Protein AF-A0A1F9LKB3-F1 (afdb_monomer_lite)

Radius of gyration: 63.64 Å; chains: 1; bounding box: 115×63×191 Å

Secondary structure (DSSP, 8-state):
---------------------------------------------------------------PPPEEEEEESSEEETT---EEEEEEES--TT-EEEETTEEPEEEEE-TTSSEEEEEPPPPPTT-SEEEEEEE-TTS-EEEEEEEEEE----SSS----EEETTT--EEEEE---SS--SEEEETTEEEPPBSSSEEEEEPPTT--SEEEEEEEE-TTS-EEEEEEEEEEEPPPPEEEEEE-SEEETT--SEEEEEEES--TT-EEEETTEEE--SEE-TTSSEEEEE-----SEEEEEEEE-TTS-EEEEEEEEEEETTTTS-EEEEEESSEEETTS--EEEEEEES---EEEEEETTEEES-EEEETTTEEEEEPPTTPPSEEE-EEEEETTS-EEE-SSPEEEEPP--EEEEEE-SEEETT---EEEEEEEEESTT-EEEETTEEE--EEEEETEEEEEEE-----SEEEEEEEE-TT----S--EEEEEE-SSSEEEEEEEEEE-SEEEEEEEEE-TTEEEEEEEEEEE-TTS-EE-EEEEEEE-TTS-EEEE-S-TTT--TTTTS--S-EEEES--TT--GGG--S---SEEEEEEEEE-SS--EEEEEEEEEEETTTTT--EEEEEEEEESTT--GGGHHHHHHHHHHHHHHHGGGT-EEEE-S--EEE-STTHHHHSEEEEEBTTB--HHHHHHHGGGTTS-TTEEEEEEESEEEETT----SS-EE--SS--SSTTSTTSEEEEE-TTS-GGG--HHHHHHHHHHHHHHHHHHTT---SB-SB--SSGGGGSSB-S-TTSPPP---TTS-SB--GGG-TTTTBTT-TTTT--B--HHHHHHHHHSTT--

Foldseek 3Di:
DDDDDDDDDDDDDDDDDDDDDDDDDDDDDDDDDDDDDDDDDDDYDDDDDDYYDDDYDDDDDDDDAWDFDDWVPLEEALQWQDWIKTFTALADQPKWKDFAPRTWAWDDADPRRGITITGTHHHDQPCQWTWIKIAHPNRHIDIDGIRGHDWDWDPPQDDDAEEEPDPDQKDKDFTDTSYAFCWKQWAPDTWHFDDPGITITGHDPPDDFAKTFIWGAHPVRDIGRPVDIYGYHYDFWAFDDWPPLEEELAWFDKIKTFTASQDQQKWKAWAPDIHGFPDDDPRNGMTMDGTHRDDFDKTWIFIAGNVRHTRDTDGIRGYDHCQQPWAFPDWPPLEEEAQDQDKIKTQIDNDAAFPWKDWAPDTADDWDQDPPRIIIGTDHNPDDAAWTWIWTQGPVRDIYIHPGTRGYHYFFWDFDDWPPLEEELQWFDKIKTFTFQDDLQKFKDFAPRTFNQWDDPDHRTIIITTTHNHPFDKTWIFIGTHPDDGDDDTDIHGYDHDQKGKTKDWPFKDFFDKDKDKDFDAPFFFKKKKAKWWAAPVRDTFDKDWAWKAAPVRDTQHHDPDLCDQALQHLQDFSMDMAGQDQPPFCRNPGPHGHDGTMMMIMMGGHHRGITIIMMMMITHGPVLLVFAEFEAAAEEFELLADPLLQVLVVLLQVLLQVLSVVLPHGYHYQDDYYYHHPPVRNVLLEQAQDDPSDQGPSLLVQQLVQPPGDLLHAYEYEHQYYAYPVRPPQAWAKDARQAADSDGSGSHRHIYTHLNNDYSSPQDPVSSLLNSLRVNQRVLRNLHWAAQADQQQDPDPSSVSGHTSDPVRDYFDDDDPHGSGDDLVRGPRLLDSRHPPRSHRHHDNSSSVSNSSRSSTD

pLDDT: mean 75.48, std 16.57, range [21.36, 95.44]

Sequence (859 aa):
MSTPFLRCPILFVVILSLACSAEPEGEEGSFEDPTGEVSSDRSAASPRTEGEDPAETGDDTPRPAPTITALDPANGPVGGGTLLRIKGTGLSAESVVFLGRARATVQEGSSDGTSLAVVVPPATSGERLVEVRVVGQDQQEVTFASYRYLPLLGPDDLDKVEVVLGLESELSLDLEGELPPDALLLGEYVVEIMGEGQYLLRLPEDLAVGTYPLRLRYSDGFTWETGLSLTVRAPRPVLYEVSPSMVDTSGGRSLVLSGEELTRDLRLRLGSVLLEPDEVDAEGHRWSVLLPELPEGVWPLALLDPDDAILLEHGEVQVIPGLWAFTILSVEPSEVIAGRNSEVVLTVRNPREVATVRLGSMVLGWTEVEAGGLVRLRLGPTVPVGAHKLVLELEDGGTVVAPTLLTVRPARPSLVSVSPTLVSARGGDRLVLVGTELGLDTLVQLGPYPLDQLEVLEDNARLAVLLPEIPAGWYLLTVAGPGQDPLGEGIAVTVASTAGELVAIETGAVQQGYYDLEFEVGPNVTSVGITPLALTDEGAQVRAAILEVEAPDGTMLLQYEDYEREGPLGRTEPQTLILPNELSGSHYYGLERGLAPGSYRLRILLEEDRPAELTTYILRKFDEDLARGRVALATRLVGSFFGGDALDAVADVLARASEVYGQVGISLEPAGDVVVLSEGTYDALSVIDDYEYGKDSPKLRQLLALGEGFDELSIALFFVRGISTADGSLDGIAGLSPIPGSFVAGTSSSGIALQTFGLRFENLGPSQRQSLAEALAHELGHFLGLYHTSELDQPADELAMLVFDPLPDTERCVAPEGGTTIVTPDQCPDFSNLMFPMAGGTTLTIQQGQVLHLNPFVQ

Structure (mmCIF, N/CA/C/O backbone):
data_AF-A0A1F9LKB3-F1
#
_entry.id   AF-A0A1F9LKB3-F1
#
loop_
_atom_site.group_PDB
_atom_site.id
_atom_site.type_symbol
_atom_site.label_atom_id
_atom_site.label_alt_id
_atom_site.label_comp_id
_atom_site.label_asym_id
_atom_site.label_entity_id
_atom_site.label_seq_id
_atom_site.pdbx_PDB_ins_code
_atom_site.Cartn_x
_atom_site.Cartn_y
_atom_site.Cartn_z
_atom_site.occupancy
_atom_site.B_iso_or_equiv
_atom_site.auth_seq_id
_atom_site.auth_comp_id
_atom_site.auth_asym_id
_atom_site.auth_atom_id
_atom_site.pdbx_PDB_model_num
ATOM 1 N N . MET A 1 1 ? -2.578 37.208 20.366 1.00 38.47 1 MET A N 1
ATOM 2 C CA . MET A 1 1 ? -1.636 37.636 21.424 1.00 38.47 1 MET A CA 1
ATOM 3 C C . MET A 1 1 ? -2.405 37.725 22.730 1.00 38.47 1 MET A C 1
ATOM 5 O O . MET A 1 1 ? -3.221 38.627 22.868 1.00 38.47 1 MET A O 1
ATOM 9 N N . SER A 1 2 ? -2.187 36.781 23.644 1.00 28.48 2 SER A N 1
ATOM 10 C CA . SER A 1 2 ? -2.896 36.703 24.927 1.00 28.48 2 SER A CA 1
ATOM 11 C C . SER A 1 2 ? -1.947 36.114 25.968 1.00 28.48 2 SER A C 1
ATOM 13 O O . SER A 1 2 ? -1.307 35.101 25.703 1.00 28.48 2 SER A O 1
ATOM 15 N N . THR A 1 3 ? -1.820 36.765 27.120 1.00 30.20 3 THR A N 1
ATOM 16 C CA . THR A 1 3 ? -0.912 36.396 28.219 1.00 30.20 3 THR A CA 1
ATOM 17 C C . THR A 1 3 ? -1.585 36.747 29.562 1.00 30.20 3 THR A C 1
ATOM 19 O O . THR A 1 3 ? -2.606 37.435 29.564 1.00 30.20 3 THR A O 1
ATOM 22 N N . PRO A 1 4 ? -1.055 36.302 30.713 1.00 46.72 4 PRO A N 1
ATOM 23 C CA . PRO A 1 4 ? -0.891 34.887 31.046 1.00 46.72 4 PRO A CA 1
ATOM 24 C C . PRO A 1 4 ? -1.458 34.568 32.449 1.00 46.72 4 PRO A C 1
ATOM 26 O O . PRO A 1 4 ? -1.687 35.467 33.256 1.00 46.72 4 PRO A O 1
ATOM 29 N N . PHE A 1 5 ? -1.575 33.284 32.801 1.00 25.95 5 PHE A N 1
ATOM 30 C CA . PHE A 1 5 ? -1.737 32.867 34.202 1.00 25.95 5 PHE A CA 1
ATOM 31 C C . PHE A 1 5 ? -0.474 32.167 34.715 1.00 25.95 5 PHE A C 1
ATOM 33 O O . PHE A 1 5 ? -0.336 30.952 34.631 1.00 25.95 5 PHE A O 1
ATOM 40 N N . LEU A 1 6 ? 0.439 32.955 35.292 1.00 25.22 6 LEU A N 1
ATOM 41 C CA . LEU A 1 6 ? 1.436 32.468 36.249 1.00 25.22 6 LEU A CA 1
ATOM 42 C C . LEU A 1 6 ? 0.989 32.864 37.661 1.00 25.22 6 LEU A C 1
ATOM 44 O O . LEU A 1 6 ? 0.596 34.009 37.889 1.00 25.22 6 LEU A O 1
ATOM 48 N N . ARG A 1 7 ? 1.118 31.950 38.627 1.00 26.38 7 ARG A N 1
ATOM 49 C CA . ARG A 1 7 ? 1.171 32.298 40.055 1.00 26.38 7 ARG A CA 1
ATOM 50 C C . ARG A 1 7 ? 2.612 32.162 40.538 1.00 26.38 7 ARG A C 1
ATOM 52 O O . ARG A 1 7 ? 3.214 31.105 40.386 1.00 26.38 7 ARG A O 1
ATOM 59 N N . CYS A 1 8 ? 3.148 33.240 41.104 1.00 23.17 8 CYS A N 1
ATOM 60 C CA . CYS A 1 8 ? 4.481 33.264 41.708 1.00 23.17 8 CYS A CA 1
ATOM 61 C C . CYS A 1 8 ? 4.486 32.687 43.143 1.00 23.17 8 CYS A C 1
ATOM 63 O O . CYS A 1 8 ? 3.417 32.543 43.742 1.00 23.17 8 CYS A O 1
ATOM 65 N N . PRO A 1 9 ? 5.670 32.334 43.686 1.00 40.41 9 PRO A N 1
ATOM 66 C CA . PRO A 1 9 ? 5.792 31.439 44.838 1.00 40.41 9 PRO A CA 1
ATOM 67 C C . PRO A 1 9 ? 6.051 32.162 46.172 1.00 40.41 9 PRO A C 1
ATOM 69 O O . PRO A 1 9 ? 6.272 33.371 46.219 1.00 40.41 9 PRO A O 1
ATOM 72 N N . ILE A 1 10 ? 6.144 31.371 47.246 1.00 28.56 10 ILE A N 1
ATOM 73 C CA . ILE A 1 10 ? 6.939 31.691 48.441 1.00 28.56 10 ILE A CA 1
ATOM 74 C C . ILE A 1 10 ? 8.024 30.609 48.577 1.00 28.56 10 ILE A C 1
ATOM 76 O O . ILE A 1 10 ? 7.798 29.449 48.239 1.00 28.56 10 ILE A O 1
ATOM 80 N N . LEU A 1 11 ? 9.222 31.012 48.997 1.00 25.48 11 LEU A N 1
ATOM 81 C CA . LEU A 1 11 ? 10.472 30.258 48.877 1.00 25.48 11 LEU A CA 1
ATOM 82 C C . LEU A 1 11 ? 11.025 29.908 50.276 1.00 25.48 11 LEU A C 1
ATOM 84 O O . LEU A 1 11 ? 11.065 30.818 51.091 1.00 25.48 11 LEU A O 1
ATOM 88 N N . PHE A 1 12 ? 11.439 28.641 50.488 1.00 25.31 12 PHE A N 1
ATOM 89 C CA . PHE A 1 12 ? 12.525 28.077 51.349 1.00 25.31 12 PHE A CA 1
ATOM 90 C C . PHE A 1 12 ? 12.965 28.767 52.682 1.00 25.31 12 PHE A C 1
ATOM 92 O O . PHE A 1 12 ? 12.760 29.945 52.911 1.00 25.31 12 PHE A O 1
ATOM 99 N N . VAL A 1 13 ? 13.666 28.136 53.638 1.00 26.58 13 VAL A N 1
ATOM 100 C CA . VAL A 1 13 ? 14.318 26.808 53.815 1.00 26.58 13 VAL A CA 1
ATOM 101 C C . VAL A 1 13 ? 13.906 26.299 55.238 1.00 26.58 13 VAL A C 1
ATOM 103 O O . VAL A 1 13 ? 13.381 27.094 56.008 1.00 26.58 13 VAL A O 1
ATOM 106 N N . VAL A 1 14 ? 14.031 25.041 55.697 1.00 25.03 14 VAL A N 1
ATOM 107 C CA . VAL A 1 14 ? 15.252 24.251 56.000 1.00 25.03 14 VAL A CA 1
ATOM 108 C C . VAL A 1 14 ? 14.891 22.745 56.099 1.00 25.03 14 VAL A C 1
ATOM 110 O O . VAL A 1 14 ? 14.252 22.320 57.051 1.00 25.03 14 VAL A O 1
ATOM 113 N N . ILE A 1 15 ? 15.292 21.972 55.082 1.00 28.25 15 ILE A N 1
ATOM 114 C CA . ILE A 1 15 ? 16.189 20.784 55.122 1.00 28.25 15 ILE A CA 1
ATOM 115 C C . ILE A 1 15 ? 15.863 19.567 56.044 1.00 28.25 15 ILE A C 1
ATOM 117 O O . ILE A 1 15 ? 16.130 19.575 57.237 1.00 28.25 15 ILE A O 1
ATOM 121 N N . LEU A 1 16 ? 15.434 18.481 55.374 1.00 26.61 16 LEU A N 1
ATOM 122 C CA . LEU A 1 16 ? 15.830 17.050 55.470 1.00 26.61 16 LEU A CA 1
ATOM 123 C C . LEU A 1 16 ? 15.851 16.258 56.815 1.00 26.61 16 LEU A C 1
ATOM 125 O O . LEU A 1 16 ? 16.817 16.297 57.564 1.00 26.61 16 LEU A O 1
ATOM 129 N N . SER A 1 17 ? 14.840 15.380 56.957 1.00 25.28 17 SER A N 1
ATOM 130 C CA . SER A 1 17 ? 14.905 13.886 56.940 1.00 25.28 17 SER A CA 1
ATOM 131 C C . SER A 1 17 ? 15.798 13.042 57.885 1.00 25.28 17 SER A C 1
ATOM 133 O O . SER A 1 17 ? 16.998 13.266 57.925 1.00 25.28 17 SER A O 1
ATOM 135 N N . LEU A 1 18 ? 15.210 11.931 58.395 1.00 25.92 18 LEU A N 1
ATOM 136 C CA . LEU A 1 18 ? 15.759 10.548 58.583 1.00 25.92 18 LEU A CA 1
ATOM 137 C C . LEU A 1 18 ? 17.135 10.377 59.296 1.00 25.92 18 LEU A C 1
ATOM 139 O O . LEU A 1 18 ? 18.124 10.954 58.873 1.00 25.92 18 LEU A O 1
ATOM 143 N N . ALA A 1 19 ? 17.352 9.500 60.291 1.00 24.84 19 ALA A N 1
ATOM 144 C CA . ALA A 1 19 ? 16.590 8.372 60.861 1.00 24.84 19 ALA A CA 1
ATOM 145 C C . ALA A 1 19 ? 17.222 7.906 62.212 1.00 24.84 19 ALA A C 1
ATOM 147 O O . ALA A 1 19 ? 18.288 8.405 62.559 1.00 24.84 19 ALA A O 1
ATOM 148 N N . CYS A 1 20 ? 16.628 6.901 62.892 1.00 21.36 20 CYS A N 1
ATOM 149 C CA . CYS A 1 20 ? 17.127 6.169 64.093 1.00 21.36 20 CYS A CA 1
ATOM 150 C C . CYS A 1 20 ? 17.381 7.028 65.366 1.00 21.36 20 CYS A C 1
ATOM 152 O O . CYS A 1 20 ? 18.010 8.072 65.314 1.00 21.36 20 CYS A O 1
ATOM 154 N N . SER A 1 21 ? 16.967 6.648 66.582 1.00 25.27 21 SER A N 1
ATOM 155 C CA . SER A 1 21 ? 17.301 5.400 67.290 1.00 25.27 21 SER A CA 1
ATOM 156 C C . SER A 1 21 ? 16.645 5.353 68.693 1.00 25.27 21 SER A C 1
ATOM 158 O O . SER A 1 21 ? 16.395 6.414 69.256 1.00 25.27 21 SER A O 1
ATOM 160 N N . ALA A 1 22 ? 16.559 4.145 69.273 1.00 27.27 22 ALA A N 1
ATOM 161 C CA . ALA A 1 22 ? 16.407 3.801 70.704 1.00 27.27 22 ALA A CA 1
ATOM 162 C C . ALA A 1 22 ? 15.074 4.095 71.436 1.00 27.27 22 ALA A C 1
ATOM 164 O O . ALA A 1 22 ? 14.504 5.181 71.347 1.00 27.27 22 ALA A O 1
ATOM 165 N N . GLU A 1 23 ? 14.630 3.102 72.221 1.00 30.23 23 GLU A N 1
ATOM 166 C CA . GLU A 1 23 ? 13.564 3.207 73.229 1.00 30.23 23 GLU A CA 1
ATOM 167 C C . GLU A 1 23 ? 14.034 3.918 74.523 1.00 30.23 23 GLU A C 1
ATOM 169 O O . GLU A 1 23 ? 15.136 4.474 74.590 1.00 30.23 23 GLU A O 1
ATOM 174 N N . PRO A 1 24 ? 13.207 3.893 75.584 1.00 37.50 24 PRO A N 1
ATOM 175 C CA . PRO A 1 24 ? 13.674 3.128 76.744 1.00 37.50 24 PRO A CA 1
ATOM 176 C C . PRO A 1 24 ? 12.663 2.098 77.287 1.00 37.50 24 PRO A C 1
ATOM 178 O O . PRO A 1 24 ? 11.561 2.452 77.694 1.00 37.50 24 PRO A O 1
ATOM 181 N N . GLU A 1 25 ? 13.124 0.843 77.310 1.00 27.34 25 GLU A N 1
ATOM 182 C CA . GLU A 1 25 ? 12.947 -0.222 78.322 1.00 27.34 25 GLU A CA 1
ATOM 183 C C . GLU A 1 25 ? 11.605 -0.365 79.077 1.00 27.34 25 GLU A C 1
ATOM 185 O O . GLU A 1 25 ? 11.181 0.509 79.833 1.00 27.34 25 GLU A O 1
ATOM 190 N N . GLY A 1 26 ? 11.000 -1.559 78.972 1.00 23.97 26 GLY A N 1
ATOM 191 C CA . GLY A 1 26 ? 9.738 -1.894 79.641 1.00 23.97 26 GLY A CA 1
ATOM 192 C C . GLY A 1 26 ? 9.377 -3.386 79.706 1.00 23.97 26 GLY A C 1
ATOM 193 O O . GLY A 1 26 ? 8.199 -3.706 79.584 1.00 23.97 26 GLY A O 1
ATOM 194 N N . GLU A 1 27 ? 10.341 -4.294 79.911 1.00 27.39 27 GLU A N 1
ATOM 195 C CA . GLU A 1 27 ? 10.070 -5.712 80.221 1.00 27.39 27 GLU A CA 1
ATOM 196 C C . GLU A 1 27 ? 10.892 -6.204 81.423 1.00 27.39 27 GLU A C 1
ATOM 198 O O . GLU A 1 27 ? 12.113 -6.199 81.367 1.00 27.39 27 GLU A O 1
ATOM 203 N N . GLU A 1 28 ? 10.205 -6.627 82.489 1.00 27.45 28 GLU A N 1
ATOM 204 C CA . GLU A 1 28 ? 10.242 -7.960 83.132 1.00 27.45 28 GLU A CA 1
ATOM 205 C C . GLU A 1 28 ? 8.951 -8.047 83.991 1.00 27.45 28 GLU A C 1
ATOM 207 O O . GLU A 1 28 ? 8.448 -7.027 84.459 1.00 27.45 28 GLU A O 1
ATOM 212 N N . GLY A 1 29 ? 8.301 -9.185 84.242 1.00 28.98 29 GLY A N 1
ATOM 213 C CA . GLY A 1 29 ? 8.593 -10.564 83.851 1.00 28.98 29 GLY A CA 1
ATOM 214 C C . GLY A 1 29 ? 8.020 -11.526 84.902 1.00 28.98 29 GLY A C 1
ATOM 215 O O . GLY A 1 29 ? 8.664 -11.776 85.915 1.00 28.98 29 GLY A O 1
ATOM 216 N N . SER A 1 30 ? 6.799 -12.045 84.715 1.00 24.06 30 SER A N 1
ATOM 217 C CA . SER A 1 30 ? 6.150 -12.926 85.705 1.00 24.06 30 SER A CA 1
ATOM 218 C C . SER A 1 30 ? 6.269 -14.405 85.336 1.00 24.06 30 SER A C 1
ATOM 220 O O . SER A 1 30 ? 5.591 -14.867 84.416 1.00 24.06 30 SER A O 1
ATOM 222 N N . PHE A 1 31 ? 7.069 -15.161 86.091 1.00 28.69 31 PHE A N 1
ATOM 223 C CA . PHE A 1 31 ? 7.061 -16.623 86.049 1.00 28.69 31 PHE A CA 1
ATOM 224 C C . PHE A 1 31 ? 7.387 -17.223 87.423 1.00 28.69 31 PHE A C 1
ATOM 226 O O . PHE A 1 31 ? 8.400 -16.879 88.030 1.00 28.69 31 PHE A O 1
ATOM 233 N N . GLU A 1 32 ? 6.533 -18.125 87.903 1.00 30.12 32 GLU A N 1
ATOM 234 C CA . GLU A 1 32 ? 6.711 -18.836 89.170 1.00 30.12 32 GLU A CA 1
ATOM 235 C C . GLU A 1 32 ? 7.263 -20.259 88.947 1.00 30.12 32 GLU A C 1
ATOM 237 O O . GLU A 1 32 ? 6.663 -21.051 88.223 1.00 30.12 32 GLU A O 1
ATOM 242 N N . ASP A 1 33 ? 8.360 -20.545 89.669 1.00 29.27 33 ASP A N 1
ATOM 243 C CA . ASP A 1 33 ? 8.604 -21.770 90.469 1.00 29.27 33 ASP A CA 1
ATOM 244 C C . ASP A 1 33 ? 8.944 -23.099 89.709 1.00 29.27 33 ASP A C 1
ATOM 246 O O . ASP A 1 33 ? 8.639 -23.224 88.522 1.00 29.27 33 ASP A O 1
ATOM 250 N N . PRO A 1 34 ? 9.579 -24.137 90.329 1.00 45.69 34 PRO A N 1
ATOM 251 C CA . PRO A 1 34 ? 9.973 -24.242 91.739 1.00 45.69 34 PRO A CA 1
ATOM 252 C C . PRO A 1 34 ? 11.369 -24.837 92.092 1.00 45.69 34 PRO A C 1
ATOM 254 O O . PRO A 1 34 ? 12.046 -25.480 91.291 1.00 45.69 34 PRO A O 1
ATOM 257 N N . THR A 1 35 ? 11.685 -24.769 93.397 1.00 32.03 35 THR A N 1
ATOM 258 C CA . THR A 1 35 ? 12.651 -25.578 94.204 1.00 32.03 35 THR A CA 1
ATOM 259 C C . THR A 1 35 ? 14.175 -25.307 94.157 1.00 32.03 35 THR A C 1
ATOM 261 O O . THR A 1 35 ? 14.811 -25.382 93.112 1.00 32.03 35 THR A O 1
ATOM 264 N N . GLY A 1 36 ? 14.792 -25.146 95.349 1.00 29.16 36 GLY A N 1
ATOM 265 C CA . GLY A 1 36 ? 16.253 -25.261 95.571 1.00 29.16 36 GLY A CA 1
ATOM 266 C C . GLY A 1 36 ? 16.832 -24.475 96.773 1.00 29.16 36 GLY A C 1
ATOM 267 O O . GLY A 1 36 ? 17.200 -23.316 96.625 1.00 29.16 36 GLY A O 1
ATOM 268 N N . GLU A 1 37 ? 16.960 -25.096 97.955 1.00 28.94 37 GLU A N 1
ATOM 269 C CA . GLU A 1 37 ? 17.613 -24.529 99.170 1.00 28.94 37 GLU A CA 1
ATOM 270 C C . GLU A 1 37 ? 19.154 -24.315 98.970 1.00 28.94 37 GLU A C 1
ATOM 272 O O . GLU A 1 37 ? 19.723 -24.922 98.067 1.00 28.94 37 GLU A O 1
ATOM 277 N N . VAL A 1 38 ? 19.959 -23.521 99.718 1.00 31.02 38 VAL A N 1
ATOM 278 C CA . VAL A 1 38 ? 20.109 -23.296 101.187 1.00 31.02 38 VAL A CA 1
ATOM 279 C C . VAL A 1 38 ? 20.962 -22.012 101.500 1.00 31.02 38 VAL A C 1
ATOM 281 O O . VAL A 1 38 ? 22.010 -21.849 100.884 1.00 31.02 38 VAL A O 1
ATOM 284 N N . SER A 1 39 ? 20.642 -21.232 102.568 1.00 33.47 39 SER A N 1
ATOM 285 C CA . SER A 1 39 ? 21.538 -20.305 103.364 1.00 33.47 39 SER A CA 1
ATOM 286 C C . SER A 1 39 ? 22.031 -18.961 102.728 1.00 33.47 39 SER A C 1
ATOM 288 O O . SER A 1 39 ? 22.337 -18.939 101.547 1.00 33.47 39 SER A O 1
ATOM 290 N N . SER A 1 40 ? 22.184 -17.789 103.407 1.00 32.00 40 SER A N 1
ATOM 291 C CA . SER A 1 40 ? 22.318 -17.432 104.857 1.00 32.00 40 SER A CA 1
ATOM 292 C C . SER A 1 40 ? 21.791 -16.025 105.325 1.00 32.00 40 SER A C 1
ATOM 294 O O . SER A 1 40 ? 22.227 -15.009 104.794 1.00 32.00 40 SER A O 1
ATOM 296 N N . ASP A 1 41 ? 21.040 -15.994 106.450 1.00 36.03 41 ASP A N 1
ATOM 297 C CA . ASP A 1 41 ?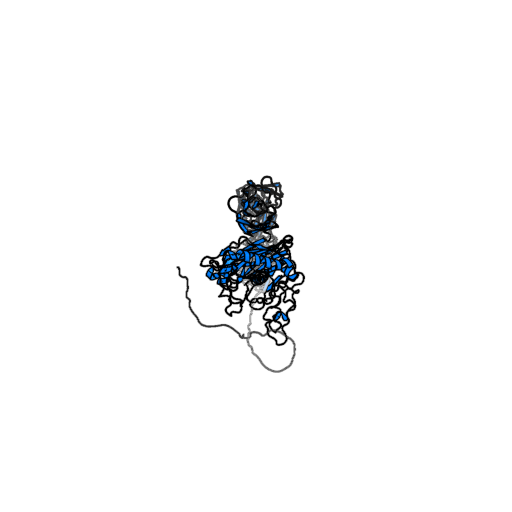 21.079 -15.064 107.638 1.00 36.03 41 ASP A CA 1
ATOM 298 C C . ASP A 1 41 ? 20.537 -13.570 107.680 1.00 36.03 41 ASP A C 1
ATOM 300 O O . ASP A 1 41 ? 21.229 -12.637 107.281 1.00 36.03 41 ASP A O 1
ATOM 304 N N . ARG A 1 42 ? 19.399 -13.360 108.417 1.00 40.91 42 ARG A N 1
ATOM 305 C CA . ARG A 1 42 ? 19.077 -12.364 109.528 1.00 40.91 42 ARG A CA 1
ATOM 306 C C . ARG A 1 42 ? 18.183 -11.058 109.458 1.00 40.91 42 ARG A C 1
ATOM 308 O O . ARG A 1 42 ? 18.670 -10.004 109.060 1.00 40.91 42 ARG A O 1
ATOM 315 N N . SER A 1 43 ? 17.051 -11.076 110.236 1.00 38.50 43 SER A N 1
ATOM 316 C CA . SER A 1 43 ? 16.328 -9.991 111.046 1.00 38.50 43 SER A CA 1
ATOM 317 C C . SER A 1 43 ? 15.015 -9.320 110.493 1.00 38.50 43 SER A C 1
ATOM 319 O O . SER A 1 43 ? 14.799 -9.425 109.296 1.00 38.50 43 SER A O 1
ATOM 321 N N . ALA A 1 44 ? 14.158 -8.509 111.195 1.00 41.50 44 ALA A N 1
ATOM 322 C CA . ALA A 1 44 ? 13.383 -8.524 112.501 1.00 41.50 44 ALA A CA 1
ATOM 323 C C . ALA A 1 44 ? 12.611 -7.151 112.747 1.00 41.50 44 ALA A C 1
ATOM 325 O O . ALA A 1 44 ? 13.071 -6.171 112.173 1.00 41.50 44 ALA A O 1
ATOM 326 N N . ALA A 1 45 ? 11.582 -6.862 113.606 1.00 42.66 45 ALA A N 1
ATOM 327 C CA . ALA A 1 45 ? 10.393 -7.534 114.238 1.00 42.66 45 ALA A CA 1
ATOM 328 C C . ALA A 1 45 ? 9.511 -6.557 115.150 1.00 42.66 45 ALA A C 1
ATOM 330 O O . ALA A 1 45 ? 10.059 -5.563 115.620 1.00 42.66 45 ALA A O 1
ATOM 331 N N . SER A 1 46 ? 8.242 -6.890 115.545 1.00 44.22 46 SER A N 1
ATOM 332 C CA . SER A 1 46 ? 7.284 -6.212 116.539 1.00 44.22 46 SER A CA 1
ATOM 333 C C . SER A 1 46 ? 6.348 -5.062 116.019 1.00 44.22 46 SER A C 1
ATOM 335 O O . SER A 1 46 ? 6.618 -4.663 114.888 1.00 44.22 46 SER A O 1
ATOM 337 N N . PRO A 1 47 ? 5.294 -4.479 116.718 1.00 60.47 47 PRO A N 1
ATOM 338 C CA . PRO A 1 47 ? 4.710 -4.593 118.104 1.00 60.47 47 PRO A CA 1
ATOM 339 C C . PRO A 1 47 ? 3.121 -4.739 118.214 1.00 60.47 47 PRO A C 1
ATOM 341 O O . PRO A 1 47 ? 2.545 -5.412 117.365 1.00 60.47 47 PRO A O 1
ATOM 344 N N . ARG A 1 48 ? 2.399 -4.220 119.267 1.00 47.28 48 ARG A N 1
ATOM 345 C CA . ARG A 1 48 ? 0.908 -4.365 119.575 1.00 47.28 48 ARG A CA 1
ATOM 346 C C . ARG A 1 48 ? 0.359 -3.436 120.731 1.00 47.28 48 ARG A C 1
ATOM 348 O O . ARG A 1 48 ? 1.242 -2.910 121.402 1.00 47.28 48 ARG A O 1
ATOM 355 N N . THR A 1 49 ? -0.980 -3.285 121.032 1.00 45.97 49 THR A N 1
ATOM 356 C CA . THR A 1 49 ? -1.679 -3.220 122.415 1.00 45.97 49 THR A CA 1
ATOM 357 C C . THR A 1 49 ? -3.182 -2.697 122.547 1.00 45.97 49 THR A C 1
ATOM 359 O O . THR A 1 49 ? -3.566 -1.898 121.701 1.00 45.97 49 THR A O 1
ATOM 362 N N . GLU A 1 50 ? -4.010 -3.124 123.576 1.00 52.53 50 GLU A N 1
ATOM 363 C CA . GLU A 1 50 ? -5.488 -2.794 123.884 1.00 52.53 50 GLU A CA 1
ATOM 364 C C . GLU A 1 50 ? -6.107 -3.314 125.295 1.00 52.53 50 GLU A C 1
ATOM 366 O O . GLU A 1 50 ? -5.318 -3.932 126.009 1.00 52.53 50 GLU A O 1
ATOM 371 N N . GLY A 1 51 ? -7.426 -3.117 125.711 1.00 45.34 51 GLY A N 1
ATOM 372 C CA . GLY A 1 51 ? -8.240 -3.630 126.941 1.00 45.34 51 GLY A CA 1
ATOM 373 C C . GLY A 1 51 ? -9.637 -2.895 127.278 1.00 45.34 51 GLY A C 1
ATOM 374 O O . GLY A 1 51 ? -9.842 -1.918 126.564 1.00 45.34 51 GLY A O 1
ATOM 375 N N . GLU A 1 52 ? -10.650 -3.075 128.226 1.00 50.19 52 GLU A N 1
ATOM 376 C CA . GLU A 1 52 ? -11.318 -3.966 129.316 1.00 50.19 52 GLU A CA 1
ATOM 377 C C . GLU A 1 52 ? -12.670 -3.247 129.899 1.00 50.19 52 GLU A C 1
ATOM 379 O O . GLU A 1 52 ? -12.800 -2.086 129.514 1.00 50.19 52 GLU A O 1
ATOM 384 N N . ASP A 1 53 ? -13.721 -3.584 130.763 1.00 47.28 53 ASP A N 1
ATOM 385 C CA . ASP A 1 53 ? -14.481 -4.710 131.507 1.00 47.28 53 ASP A CA 1
ATOM 386 C C . ASP A 1 53 ? -15.884 -4.280 132.264 1.00 47.28 53 ASP A C 1
ATOM 388 O O . ASP A 1 53 ? -15.984 -3.083 132.552 1.00 47.28 53 ASP A O 1
ATOM 392 N N . PRO A 1 54 ? -16.973 -5.110 132.593 1.00 67.62 54 PRO A N 1
ATOM 393 C CA . PRO A 1 54 ? -18.357 -4.709 133.169 1.00 67.62 54 PRO A CA 1
ATOM 394 C C . PRO A 1 54 ? -19.235 -5.618 134.205 1.00 67.62 54 PRO A C 1
ATOM 396 O O . PRO A 1 54 ? -18.820 -6.732 134.502 1.00 67.62 54 PRO A O 1
ATOM 399 N N . ALA A 1 55 ? -20.470 -5.231 134.744 1.00 51.31 55 ALA A N 1
ATOM 400 C CA . ALA A 1 55 ? -21.375 -6.020 135.734 1.00 51.31 55 ALA A CA 1
ATOM 401 C C . ALA A 1 55 ? -22.981 -5.755 135.921 1.00 51.31 55 ALA A C 1
ATOM 403 O O . ALA A 1 55 ? -23.572 -5.195 135.003 1.00 51.31 55 ALA A O 1
ATOM 404 N N . GLU A 1 56 ? -23.708 -6.184 137.036 1.00 56.38 56 GLU A N 1
ATOM 405 C CA . GLU A 1 56 ? -25.218 -6.534 137.257 1.00 56.38 56 GLU A CA 1
ATOM 406 C C . GLU A 1 56 ? -26.064 -5.800 138.435 1.00 56.38 56 GLU A C 1
ATOM 408 O O . GLU A 1 56 ? -25.512 -4.808 138.904 1.00 56.38 56 GLU A O 1
ATOM 413 N N . THR A 1 57 ? -27.323 -5.997 139.024 1.00 50.78 57 THR A N 1
ATOM 414 C CA . THR A 1 57 ? -28.424 -7.022 139.461 1.00 50.78 57 THR A CA 1
ATOM 415 C C . THR A 1 57 ? -29.854 -6.336 139.786 1.00 50.78 57 THR A C 1
ATOM 417 O O . THR A 1 57 ? -29.872 -5.126 139.564 1.00 50.78 57 THR A O 1
ATOM 420 N N . GLY A 1 58 ? -31.068 -6.780 140.326 1.00 44.53 58 GLY A N 1
ATOM 421 C CA . GLY A 1 58 ? -31.904 -8.013 140.732 1.00 44.53 58 GLY A CA 1
ATOM 422 C C . GLY A 1 58 ? -33.148 -7.811 141.771 1.00 44.53 58 GLY A C 1
ATOM 423 O O . GLY A 1 58 ? -32.935 -7.019 142.684 1.00 44.53 58 GLY A O 1
ATOM 424 N N . ASP A 1 59 ? -34.390 -8.456 141.725 1.00 42.88 59 ASP A N 1
ATOM 425 C CA . ASP A 1 59 ? -35.613 -8.347 142.704 1.00 42.88 59 ASP A CA 1
ATOM 426 C C . ASP A 1 59 ? -36.860 -9.397 142.604 1.00 42.88 59 ASP A C 1
ATOM 428 O O . ASP A 1 59 ? -36.828 -10.171 141.650 1.00 42.88 59 ASP A O 1
ATOM 432 N N . ASP A 1 60 ? -37.942 -9.475 143.491 1.00 46.94 60 ASP A N 1
ATOM 433 C CA . ASP A 1 60 ? -39.126 -10.484 143.470 1.00 46.94 60 ASP A CA 1
ATOM 434 C C . ASP A 1 60 ? -40.567 -10.271 144.174 1.00 46.94 60 ASP A C 1
ATOM 436 O O . ASP A 1 60 ? -40.685 -9.811 145.311 1.00 46.94 60 ASP A O 1
ATOM 440 N N . THR A 1 61 ? -41.686 -10.753 143.543 1.00 52.06 61 THR A N 1
ATOM 441 C CA . THR A 1 61 ? -42.897 -11.481 144.117 1.00 52.06 61 THR A CA 1
ATOM 442 C C . THR A 1 61 ? -43.737 -12.229 143.023 1.00 52.06 61 THR A C 1
ATOM 444 O O . THR A 1 61 ? -43.908 -11.662 141.933 1.00 52.06 61 THR A O 1
ATOM 447 N N . PRO A 1 62 ? -44.381 -13.409 143.284 1.00 57.28 62 PRO A N 1
ATOM 448 C CA . PRO A 1 62 ? -44.967 -14.281 142.235 1.00 57.28 62 PRO A CA 1
ATOM 449 C C . PRO A 1 62 ? -46.287 -13.812 141.587 1.00 57.28 62 PRO A C 1
ATOM 451 O O . PRO A 1 62 ? -47.177 -13.289 142.260 1.00 57.28 62 PRO A O 1
ATOM 454 N N . ARG A 1 63 ? -46.452 -14.088 140.283 1.00 65.62 63 ARG A N 1
ATOM 455 C CA . ARG A 1 63 ? -47.575 -13.656 139.419 1.00 65.62 63 ARG A CA 1
ATOM 456 C C . ARG A 1 63 ? -48.139 -14.813 138.556 1.00 65.62 63 ARG A C 1
ATOM 458 O O . ARG A 1 63 ? -47.576 -15.904 138.581 1.00 65.62 63 ARG A O 1
ATOM 465 N N . PRO A 1 64 ? -49.296 -14.644 137.877 1.00 74.44 64 PRO A N 1
ATOM 466 C CA . PRO A 1 64 ? -49.864 -15.673 137.001 1.00 74.44 64 PRO A CA 1
ATOM 467 C C . PRO A 1 64 ? -49.232 -15.657 135.599 1.00 74.44 64 PRO A C 1
ATOM 469 O O . PRO A 1 64 ? -49.030 -14.590 135.025 1.00 74.44 64 PRO A O 1
ATOM 472 N N . ALA A 1 65 ? -49.008 -16.845 135.031 1.00 79.25 65 ALA A N 1
ATOM 473 C CA . ALA A 1 65 ? -48.406 -17.020 133.709 1.00 79.25 65 ALA A CA 1
ATOM 474 C C . ALA A 1 65 ? -49.232 -16.384 132.564 1.00 79.25 65 ALA A C 1
ATOM 476 O O . ALA A 1 65 ? -50.472 -16.416 132.610 1.00 79.25 65 ALA A O 1
ATOM 477 N N . PRO A 1 66 ? -48.576 -15.865 131.509 1.00 86.88 66 PRO A N 1
ATOM 478 C CA . PRO A 1 66 ? -49.256 -15.312 130.343 1.00 86.88 66 PRO A CA 1
ATOM 479 C C . PRO A 1 66 ? -49.911 -16.397 129.467 1.00 86.88 66 PRO A C 1
ATOM 481 O O . PRO A 1 66 ? -49.444 -17.531 129.379 1.00 86.88 66 PRO A O 1
ATOM 484 N N . THR A 1 67 ? -50.977 -16.030 128.752 1.00 90.50 67 THR A N 1
ATOM 485 C CA . THR A 1 67 ? -51.560 -16.812 127.646 1.00 90.50 67 THR A CA 1
ATOM 486 C C . THR A 1 67 ? -51.837 -15.917 126.438 1.00 90.50 67 THR A C 1
ATOM 488 O O . THR A 1 67 ? -51.979 -14.702 126.579 1.00 90.50 67 THR A O 1
ATOM 491 N N . ILE A 1 68 ? -51.944 -16.509 125.244 1.00 91.50 68 ILE A N 1
ATOM 492 C CA . ILE A 1 68 ? -52.339 -15.822 124.005 1.00 91.50 68 ILE A CA 1
ATOM 493 C C . ILE A 1 68 ? -53.464 -16.622 123.339 1.00 91.50 68 ILE A C 1
ATOM 495 O O . ILE A 1 68 ? -53.456 -17.852 123.346 1.00 91.50 68 ILE A O 1
ATOM 499 N N . THR A 1 69 ? -54.437 -15.915 122.767 1.00 90.69 69 THR A N 1
ATOM 500 C CA . THR A 1 69 ? -55.631 -16.486 122.118 1.00 90.69 69 THR A CA 1
ATOM 501 C C . THR A 1 69 ? -55.888 -15.933 120.717 1.00 90.69 69 THR A C 1
ATOM 503 O O . THR A 1 69 ? -56.513 -16.616 119.908 1.00 90.69 69 THR A O 1
ATOM 506 N N . ALA A 1 70 ? -55.417 -14.718 120.414 1.00 90.44 70 ALA A N 1
ATOM 507 C CA . ALA A 1 70 ? -55.527 -14.102 119.095 1.00 90.44 70 ALA A CA 1
ATOM 508 C C . ALA A 1 70 ? -54.480 -12.996 118.884 1.00 90.44 70 ALA A C 1
ATOM 510 O O . ALA A 1 70 ? -54.045 -12.343 119.840 1.00 90.44 70 ALA A O 1
ATOM 511 N N . LEU A 1 71 ? -54.159 -12.764 117.609 1.00 94.56 71 LEU A N 1
ATOM 512 C CA . LEU A 1 71 ? -53.358 -11.656 117.086 1.00 94.56 71 LEU A CA 1
ATOM 513 C C . LEU A 1 71 ? -54.240 -10.839 116.134 1.00 94.56 71 LEU A C 1
ATOM 515 O O . LEU A 1 71 ? -54.945 -11.420 115.308 1.00 94.56 71 LEU A O 1
ATOM 519 N N . ASP A 1 72 ? -54.240 -9.515 116.270 1.00 89.81 72 ASP A N 1
ATOM 520 C CA . ASP A 1 72 ? -55.173 -8.627 115.570 1.00 89.81 72 ASP A CA 1
ATOM 521 C C . ASP A 1 72 ? -54.494 -7.283 115.218 1.00 89.81 72 ASP A C 1
ATOM 523 O O . ASP A 1 72 ? -54.281 -6.476 116.128 1.00 89.81 72 ASP A O 1
ATOM 527 N N . PRO A 1 73 ? -54.104 -7.035 113.949 1.00 89.69 73 PRO A N 1
ATOM 528 C CA . PRO A 1 73 ? -54.109 -7.976 112.823 1.00 89.69 73 PRO A CA 1
ATOM 529 C C . PRO A 1 73 ? -53.044 -9.077 112.981 1.00 89.69 73 PRO A C 1
ATOM 531 O O . PRO A 1 73 ? -52.052 -8.905 113.682 1.00 89.69 73 PRO A O 1
ATOM 534 N N . ALA A 1 74 ? -53.209 -10.204 112.284 1.00 88.81 74 ALA A N 1
ATOM 535 C CA . ALA A 1 74 ? -52.220 -11.294 112.261 1.00 88.81 74 ALA A CA 1
ATOM 536 C C . ALA A 1 74 ? -51.120 -11.125 111.183 1.00 88.81 74 ALA A C 1
ATOM 538 O O . ALA A 1 74 ? -50.330 -12.041 110.951 1.00 88.81 74 ALA A O 1
ATOM 539 N N . ASN A 1 75 ? -51.102 -9.991 110.475 1.00 86.06 75 ASN A N 1
ATOM 540 C CA . ASN A 1 75 ? -50.135 -9.677 109.423 1.00 86.06 75 ASN A CA 1
ATOM 541 C C . ASN A 1 75 ? -49.986 -8.159 109.211 1.00 86.06 75 ASN A C 1
ATOM 543 O O . ASN A 1 75 ? -50.854 -7.391 109.630 1.00 86.06 75 ASN A O 1
ATOM 547 N N . GLY A 1 76 ? -48.899 -7.754 108.549 1.00 81.94 76 GLY A N 1
ATOM 548 C CA . GLY A 1 76 ? -48.590 -6.362 108.198 1.00 81.94 76 GLY A CA 1
ATOM 549 C C . GLY A 1 76 ? -47.264 -6.236 107.427 1.00 81.94 76 GLY A C 1
ATOM 550 O O . GLY A 1 76 ? -46.606 -7.253 107.204 1.00 81.94 76 GLY A O 1
ATOM 551 N N . PRO A 1 77 ? -46.862 -5.030 106.988 1.00 80.38 77 PRO A N 1
ATOM 552 C CA . PRO A 1 77 ? -45.651 -4.819 106.191 1.00 80.38 77 PRO A CA 1
ATOM 553 C C . PRO A 1 77 ? -44.349 -5.207 106.910 1.00 80.38 77 PRO A C 1
ATOM 555 O O . PRO A 1 77 ? -44.227 -5.075 108.128 1.00 80.38 77 PRO A O 1
ATOM 558 N N . VAL A 1 78 ? -43.369 -5.651 106.121 1.00 81.56 78 VAL A N 1
ATOM 559 C CA . VAL A 1 78 ? -42.029 -6.114 106.528 1.00 81.56 78 VAL A CA 1
ATOM 560 C C . VAL A 1 78 ? -41.228 -5.058 107.304 1.00 81.56 78 VAL A C 1
ATOM 562 O O . VAL A 1 78 ? -40.689 -5.379 108.363 1.00 81.56 78 VAL A O 1
ATOM 565 N N . GLY A 1 79 ? -41.318 -3.781 106.914 1.00 78.94 79 GLY A N 1
ATOM 566 C CA . GLY A 1 79 ? -40.770 -2.637 107.660 1.00 78.94 79 GLY A CA 1
ATOM 567 C C . GLY A 1 79 ? -41.433 -2.353 109.024 1.00 78.94 79 GLY A C 1
ATOM 568 O O . GLY A 1 79 ? -41.107 -1.366 109.683 1.00 78.94 79 GLY A O 1
ATOM 569 N N . GLY A 1 80 ? -42.367 -3.195 109.479 1.00 82.12 80 GLY A N 1
ATOM 570 C CA . GLY A 1 80 ? -42.944 -3.146 110.819 1.00 82.12 80 GLY A CA 1
ATOM 571 C C . GLY A 1 80 ? -43.997 -2.054 111.004 1.00 82.12 80 GLY A C 1
ATOM 572 O O . GLY A 1 80 ? -44.914 -1.900 110.197 1.00 82.12 80 GLY A O 1
ATOM 573 N N . GLY A 1 81 ? -43.955 -1.357 112.142 1.00 85.94 81 GLY A N 1
ATOM 574 C CA . GLY A 1 81 ? -44.843 -0.232 112.474 1.00 85.94 81 GLY A CA 1
ATOM 575 C C . GLY A 1 81 ? -46.309 -0.598 112.757 1.00 85.94 81 GLY A C 1
ATOM 576 O O . GLY A 1 81 ? -47.067 0.233 113.255 1.00 85.94 81 GLY A O 1
ATOM 577 N N . THR A 1 82 ? -46.720 -1.838 112.484 1.00 89.88 82 THR A N 1
ATOM 578 C CA . THR A 1 82 ? -48.104 -2.300 112.658 1.00 89.88 82 THR A CA 1
ATOM 579 C C . THR A 1 82 ? -48.476 -2.354 114.140 1.00 89.88 82 THR A C 1
ATOM 581 O O . THR A 1 82 ? -47.763 -2.956 114.940 1.00 89.88 82 THR A O 1
ATOM 584 N N . LEU A 1 83 ? -49.609 -1.755 114.518 1.00 91.12 83 LEU A N 1
ATOM 585 C CA . LEU A 1 83 ? -50.135 -1.825 115.884 1.00 91.12 83 LEU A CA 1
ATOM 586 C C . LEU A 1 83 ? -50.877 -3.155 116.098 1.00 91.12 83 LEU A C 1
ATOM 588 O O . LEU A 1 83 ? -52.090 -3.244 115.917 1.00 91.12 83 LEU A O 1
ATOM 592 N N . LEU A 1 84 ? -50.132 -4.189 116.479 1.00 92.56 84 LEU A N 1
ATOM 593 C CA . LEU A 1 84 ? -50.646 -5.517 116.806 1.00 92.56 84 LEU A CA 1
ATOM 594 C C . LEU A 1 84 ? -51.280 -5.515 118.204 1.00 92.56 84 LEU A C 1
ATOM 596 O O . LEU A 1 84 ? -50.615 -5.240 119.205 1.00 92.56 84 LEU A O 1
ATOM 600 N N . ARG A 1 85 ? -52.558 -5.892 118.296 1.00 92.12 85 ARG A N 1
ATOM 601 C CA . ARG A 1 85 ? -53.248 -6.144 119.565 1.00 92.12 85 ARG A CA 1
ATOM 602 C C . ARG A 1 85 ? -53.297 -7.642 119.864 1.00 92.12 85 ARG A C 1
ATOM 604 O O . ARG A 1 85 ? -54.045 -8.400 119.249 1.00 92.12 85 ARG A O 1
ATOM 611 N N . ILE A 1 86 ? -52.518 -8.052 120.858 1.00 93.06 86 ILE A N 1
ATOM 612 C CA . ILE A 1 86 ? -52.494 -9.403 121.421 1.00 93.06 86 ILE A CA 1
ATOM 613 C C . ILE A 1 86 ? -53.625 -9.520 122.456 1.00 93.06 86 ILE A C 1
ATOM 615 O O . ILE A 1 86 ? -53.900 -8.577 123.211 1.00 93.06 86 ILE A O 1
ATOM 619 N N . LYS A 1 87 ? -54.314 -10.666 122.478 1.00 91.62 87 LYS A N 1
ATOM 620 C CA . LYS A 1 87 ? -55.446 -10.953 123.382 1.00 91.62 87 LYS A CA 1
ATOM 621 C C . LYS A 1 87 ? -55.207 -12.275 124.113 1.00 91.62 87 LYS A C 1
ATOM 623 O O . LYS A 1 87 ? -54.825 -13.257 123.474 1.00 91.62 87 LYS A O 1
ATOM 628 N N . GLY A 1 88 ? -55.443 -12.329 125.422 1.00 91.06 88 GLY A N 1
ATOM 629 C CA . GLY A 1 88 ? -55.115 -13.485 126.262 1.00 91.06 88 GLY A CA 1
ATOM 630 C C . GLY A 1 88 ? -55.399 -13.253 127.749 1.00 91.06 88 GLY A C 1
ATOM 631 O O . GLY A 1 88 ? -56.421 -12.667 128.096 1.00 91.06 88 GLY A O 1
ATOM 632 N N . THR A 1 89 ? -54.507 -13.717 128.625 1.00 88.62 89 THR A N 1
ATOM 633 C CA . THR A 1 89 ? -54.553 -13.506 130.089 1.00 88.62 89 THR A CA 1
ATOM 634 C C . THR A 1 89 ? -53.140 -13.374 130.648 1.00 88.62 89 THR A C 1
ATOM 636 O O . THR A 1 89 ? -52.205 -13.856 130.020 1.00 88.62 89 THR A O 1
ATOM 639 N N . GLY A 1 90 ? -52.965 -12.796 131.841 1.00 85.12 90 GLY A N 1
ATOM 640 C CA . GLY A 1 90 ? -51.636 -12.675 132.469 1.00 85.12 90 GLY A CA 1
ATOM 641 C C . GLY A 1 90 ? -50.688 -11.731 131.719 1.00 85.12 90 GLY A C 1
ATOM 642 O O . GLY A 1 90 ? -49.479 -11.786 131.911 1.00 85.12 90 GLY A O 1
ATOM 643 N N . LEU A 1 91 ? -51.237 -10.881 130.849 1.00 88.19 91 LEU A N 1
ATOM 644 C CA . LEU A 1 91 ? -50.506 -9.864 130.102 1.00 88.19 91 LEU A CA 1
ATOM 645 C C . LEU A 1 91 ? -50.409 -8.591 130.955 1.00 88.19 91 LEU A C 1
ATOM 647 O O . LEU A 1 91 ? -51.350 -8.254 131.668 1.00 88.19 91 LEU A O 1
ATOM 651 N N . SER A 1 92 ? -49.308 -7.851 130.875 1.00 84.81 92 SER A N 1
ATOM 652 C CA . SER A 1 92 ? -49.137 -6.574 131.583 1.00 84.81 92 SER A CA 1
ATOM 653 C C . SER A 1 92 ? -48.298 -5.589 130.766 1.00 84.81 92 SER A C 1
ATOM 655 O O . SER A 1 92 ? -47.642 -5.980 129.802 1.00 84.81 92 SER A O 1
ATOM 657 N N . ALA A 1 93 ? -48.290 -4.308 131.146 1.00 84.75 93 ALA A N 1
ATOM 658 C CA . ALA A 1 93 ? -47.488 -3.288 130.460 1.00 84.75 93 ALA A CA 1
ATOM 659 C C . ALA A 1 93 ? -45.967 -3.546 130.562 1.00 84.75 93 ALA A C 1
ATOM 661 O O . ALA A 1 93 ? -45.200 -3.073 129.729 1.00 84.75 93 ALA A O 1
ATOM 662 N N . GLU A 1 94 ? -45.534 -4.314 131.564 1.00 84.25 94 GLU A N 1
ATOM 663 C CA . GLU A 1 94 ? -44.147 -4.736 131.779 1.00 84.25 94 GLU A CA 1
ATOM 664 C C . GLU A 1 94 ? -43.812 -6.095 131.134 1.00 84.25 94 GLU A C 1
ATOM 666 O O . GLU A 1 94 ? -42.670 -6.545 131.224 1.00 84.25 94 GLU A O 1
ATOM 671 N N . SER A 1 95 ? -44.781 -6.762 130.494 1.00 89.62 95 SER A N 1
ATOM 672 C CA . SER A 1 95 ? -44.540 -8.008 129.755 1.00 89.62 95 SER A CA 1
ATOM 673 C C . SER A 1 95 ? -43.657 -7.753 128.532 1.00 89.62 95 SER A C 1
ATOM 675 O O . SER A 1 95 ? -43.799 -6.739 127.849 1.00 89.62 95 SER A O 1
ATOM 677 N N . VAL A 1 96 ? -42.754 -8.682 128.213 1.00 91.25 96 VAL A N 1
ATOM 678 C CA . VAL A 1 96 ? -41.853 -8.543 127.059 1.00 91.25 96 VAL A CA 1
ATOM 679 C C . VAL A 1 96 ? -42.369 -9.370 125.891 1.00 91.25 96 VAL A C 1
ATOM 681 O O . VAL A 1 96 ? -42.538 -10.578 126.007 1.00 91.25 96 VAL A O 1
ATOM 684 N N . VAL A 1 97 ? -42.603 -8.719 124.754 1.00 92.06 97 VAL A N 1
ATOM 685 C CA . VAL A 1 97 ? -43.111 -9.363 123.537 1.00 92.06 97 VAL A CA 1
ATOM 686 C C . VAL A 1 97 ? -41.994 -9.457 122.504 1.00 92.06 97 VAL A C 1
ATOM 688 O O . VAL A 1 97 ? -41.273 -8.486 122.270 1.00 92.06 97 VAL A O 1
ATOM 691 N N . PHE A 1 98 ? -41.887 -10.611 121.856 1.00 91.19 98 PHE A N 1
ATOM 692 C CA . PHE A 1 98 ? -41.014 -10.860 120.718 1.00 91.19 98 PHE A CA 1
ATOM 693 C C . PHE A 1 98 ? -41.841 -11.337 119.523 1.00 91.19 98 PHE A C 1
ATOM 695 O O . PHE A 1 98 ? -42.748 -12.158 119.678 1.00 91.19 98 PHE A O 1
ATOM 702 N N . LEU A 1 99 ? -41.507 -10.836 118.337 1.00 90.75 99 LEU A N 1
ATOM 703 C CA . LEU A 1 99 ? -41.924 -11.391 117.056 1.00 90.75 99 LEU A CA 1
ATOM 704 C C . LEU A 1 99 ? -40.679 -12.019 116.429 1.00 90.75 99 LEU A C 1
ATOM 706 O O . LEU A 1 99 ? -39.744 -11.317 116.046 1.00 90.75 99 LEU A O 1
ATOM 710 N N . GLY A 1 100 ? -40.621 -13.351 116.432 1.00 86.94 100 GLY A N 1
ATOM 711 C CA . GLY A 1 100 ? -39.403 -14.089 116.108 1.00 86.94 100 GLY A CA 1
ATOM 712 C C . GLY A 1 100 ? -38.284 -13.723 117.084 1.00 86.94 100 GLY A C 1
ATOM 713 O O . GLY A 1 100 ? -38.408 -13.928 118.296 1.00 86.94 100 GLY A O 1
ATOM 714 N N . ARG A 1 101 ? -37.193 -13.156 116.562 1.00 84.50 101 ARG A N 1
ATOM 715 C CA . ARG A 1 101 ? -36.069 -12.649 117.369 1.00 84.50 101 ARG A CA 1
ATOM 716 C C . ARG A 1 101 ? -36.235 -11.188 117.797 1.00 84.50 101 ARG A C 1
ATOM 718 O O . ARG A 1 101 ? -35.628 -10.776 118.785 1.00 84.50 101 ARG A O 1
ATOM 725 N N . ALA A 1 102 ? -37.042 -10.406 117.084 1.00 88.75 102 ALA A N 1
ATOM 726 C CA . ALA A 1 102 ? -37.163 -8.970 117.298 1.00 88.75 102 ALA A CA 1
ATOM 727 C C . ALA A 1 102 ? -38.090 -8.650 118.485 1.00 88.75 102 ALA A C 1
ATOM 729 O O . ALA A 1 102 ? -39.223 -9.127 118.566 1.00 88.75 102 ALA A O 1
ATOM 730 N N . ARG A 1 103 ? -37.625 -7.816 119.425 1.00 91.00 103 ARG A N 1
ATOM 731 C CA . ARG A 1 103 ? -38.438 -7.349 120.560 1.00 91.00 103 ARG A CA 1
ATOM 732 C C . ARG A 1 103 ? -39.414 -6.267 120.091 1.00 91.00 103 ARG A C 1
ATOM 734 O O . ARG A 1 103 ? -38.989 -5.240 119.572 1.00 91.00 103 ARG A O 1
ATOM 741 N N . ALA A 1 104 ? -40.704 -6.472 120.329 1.00 91.12 104 ALA A N 1
ATOM 742 C CA . ALA A 1 104 ? -41.747 -5.503 120.012 1.00 91.12 104 ALA A CA 1
ATOM 743 C C . ALA A 1 104 ? -41.837 -4.394 121.073 1.00 91.12 104 ALA A C 1
ATOM 745 O O . ALA A 1 104 ? -41.573 -4.617 122.260 1.00 91.12 104 ALA A O 1
ATOM 746 N N . THR A 1 105 ? -42.250 -3.194 120.663 1.00 92.38 105 THR A N 1
ATOM 747 C CA . THR A 1 105 ? -42.452 -2.069 121.587 1.00 92.38 105 THR A CA 1
ATOM 748 C C . THR A 1 105 ? -43.865 -2.116 122.157 1.00 92.38 105 THR A C 1
ATOM 750 O O . THR A 1 105 ? -44.828 -1.861 121.438 1.00 92.38 105 THR A O 1
ATOM 753 N N . VAL A 1 106 ? -44.006 -2.417 123.450 1.00 89.56 106 VAL A N 1
ATOM 754 C CA . VAL A 1 106 ? -45.297 -2.318 124.150 1.00 89.56 106 VAL A CA 1
ATOM 755 C C . VAL A 1 106 ? -45.753 -0.857 124.192 1.00 89.56 106 VAL A C 1
ATOM 757 O O . VAL A 1 106 ? -45.005 0.014 124.627 1.00 89.56 106 VAL A O 1
ATOM 760 N N . GLN A 1 107 ? -46.982 -0.608 123.738 1.00 89.56 107 GLN A N 1
ATOM 761 C CA . GLN A 1 107 ? -47.661 0.692 123.802 1.00 89.56 107 GLN A CA 1
ATOM 762 C C . GLN A 1 107 ? -48.596 0.769 125.014 1.00 89.56 107 GLN A C 1
ATOM 764 O O . GLN A 1 107 ? -48.595 1.749 125.751 1.00 89.56 107 GLN A O 1
ATOM 769 N N . GLU A 1 108 ? -49.409 -0.271 125.216 1.00 88.00 108 GLU A N 1
ATOM 770 C CA . GLU A 1 108 ? -50.499 -0.278 126.193 1.00 88.00 108 GLU A CA 1
ATOM 771 C C . GLU A 1 108 ? -50.777 -1.712 126.665 1.00 88.00 108 GLU A C 1
ATOM 773 O O . GLU A 1 108 ? -50.963 -2.610 125.844 1.00 88.00 108 GLU A O 1
ATOM 778 N N . GLY A 1 109 ? -50.846 -1.926 127.980 1.00 84.94 109 GLY A N 1
ATOM 779 C CA . GLY A 1 109 ? -51.342 -3.163 128.589 1.00 84.94 109 GLY A CA 1
ATOM 780 C C . GLY A 1 109 ? -52.651 -2.906 129.333 1.00 84.94 109 GLY A C 1
ATOM 781 O O . GLY A 1 109 ? -52.756 -1.928 130.072 1.00 84.94 109 GLY A O 1
ATOM 782 N N . SER A 1 110 ? -53.649 -3.772 129.147 1.00 82.12 110 SER A N 1
ATOM 783 C CA . SER A 1 110 ? -54.935 -3.664 129.847 1.00 82.12 110 SER A CA 1
ATOM 784 C C . SER A 1 110 ? -54.775 -3.922 131.347 1.00 82.12 110 SER A C 1
ATOM 786 O O . SER A 1 110 ? -54.094 -4.863 131.751 1.00 82.12 110 SER A O 1
ATOM 788 N N . SER A 1 111 ? -55.451 -3.135 132.187 1.00 78.25 111 SER A N 1
ATOM 789 C CA . SER A 1 111 ? -55.385 -3.258 133.652 1.00 78.25 111 SER A CA 1
ATOM 790 C C . SER A 1 111 ? -56.108 -4.487 134.221 1.00 78.25 111 SER A C 1
ATOM 792 O O . SER A 1 111 ? -55.913 -4.817 135.389 1.00 78.25 111 SER A O 1
ATOM 794 N N . ASP A 1 112 ? -56.904 -5.186 133.407 1.00 81.75 112 ASP A N 1
ATOM 795 C CA . ASP A 1 112 ? -57.454 -6.517 133.712 1.00 81.75 112 ASP A CA 1
ATOM 796 C C . ASP A 1 112 ? -56.536 -7.678 133.274 1.00 81.75 112 ASP A C 1
ATOM 798 O O . ASP A 1 112 ? -56.832 -8.844 133.534 1.00 81.75 112 ASP A O 1
ATOM 802 N N . GLY A 1 113 ? -55.421 -7.362 132.609 1.00 84.00 113 GLY A N 1
ATOM 803 C CA . GLY A 1 113 ? -54.425 -8.306 132.117 1.00 84.00 113 GLY A CA 1
ATOM 804 C C . GLY A 1 113 ? -54.838 -9.151 130.907 1.00 84.00 113 GLY A C 1
ATOM 805 O O . GLY A 1 113 ? -54.219 -10.190 130.657 1.00 84.00 113 GLY A O 1
ATOM 806 N N . THR A 1 114 ? -55.877 -8.747 130.161 1.00 90.62 114 THR A N 1
ATOM 807 C CA . THR A 1 114 ? -56.436 -9.542 129.044 1.00 90.62 114 THR A CA 1
ATOM 808 C C . THR A 1 114 ? -55.986 -9.125 127.639 1.00 90.62 114 THR A C 1
ATOM 810 O O . THR A 1 114 ? -56.193 -9.864 126.673 1.00 90.62 114 THR A O 1
ATOM 813 N N . SER A 1 115 ? -55.348 -7.962 127.478 1.00 88.88 115 SER A N 1
ATOM 814 C CA . SER A 1 115 ? -54.861 -7.491 126.175 1.00 88.88 115 SER A CA 1
ATOM 815 C C . SER A 1 115 ? -53.584 -6.666 126.297 1.00 88.88 115 SER A C 1
ATOM 817 O O . SER A 1 115 ? -53.392 -5.944 127.276 1.00 88.88 115 SER A O 1
ATOM 819 N N . LEU A 1 116 ? -52.733 -6.768 125.276 1.00 92.56 116 LEU A N 1
ATOM 820 C CA . LEU A 1 116 ? -51.462 -6.063 125.154 1.00 92.56 116 LEU A CA 1
ATOM 821 C C . LEU A 1 116 ? -51.325 -5.537 123.721 1.00 92.56 116 LEU A C 1
ATOM 823 O O . LEU A 1 116 ? -51.390 -6.312 122.767 1.00 92.56 116 LEU A O 1
ATOM 827 N N . ALA A 1 117 ? -51.177 -4.227 123.558 1.00 92.38 117 ALA A N 1
ATOM 828 C CA . ALA A 1 117 ? -50.939 -3.586 122.271 1.00 92.38 117 ALA A CA 1
ATOM 829 C C . ALA A 1 117 ? -49.441 -3.318 122.095 1.00 92.38 117 ALA A C 1
ATOM 831 O O . ALA A 1 117 ? -48.807 -2.698 122.955 1.00 92.38 117 ALA A O 1
ATOM 832 N N . VAL A 1 118 ? -48.883 -3.771 120.974 1.00 94.06 118 VAL A N 1
ATOM 833 C CA . VAL A 1 118 ? -47.468 -3.612 120.628 1.00 94.06 118 VAL A CA 1
ATOM 834 C C . VAL A 1 118 ? -47.312 -3.014 119.235 1.00 94.06 118 VAL A C 1
ATOM 836 O O . VAL A 1 118 ? -48.100 -3.301 118.337 1.00 94.06 118 VAL A O 1
ATOM 839 N N . VAL A 1 119 ? -46.266 -2.217 119.035 1.00 94.38 119 VAL A N 1
ATOM 840 C CA . VAL A 1 119 ? -45.766 -1.924 117.690 1.00 94.38 119 VAL A CA 1
ATOM 841 C C . VAL A 1 119 ? -44.905 -3.102 117.255 1.00 94.38 119 VAL A C 1
ATOM 843 O O . VAL A 1 119 ? -43.913 -3.435 117.910 1.00 94.38 119 VAL A O 1
ATOM 846 N N . VAL A 1 120 ? -45.305 -3.728 116.153 1.00 92.69 120 VAL A N 1
ATOM 847 C CA . VAL A 1 120 ? -44.535 -4.749 115.444 1.00 92.69 120 VAL A CA 1
ATOM 848 C C . VAL A 1 120 ? -43.209 -4.131 114.983 1.00 92.69 120 VAL A C 1
ATOM 850 O O . VAL A 1 120 ? -43.234 -3.100 114.305 1.00 92.69 120 VAL A O 1
ATOM 853 N N . PRO A 1 121 ? -42.054 -4.717 115.342 1.00 88.00 121 PRO A N 1
ATOM 854 C CA . PRO A 1 121 ? -40.766 -4.248 114.849 1.00 88.00 121 PRO A CA 1
ATOM 855 C C . PRO A 1 121 ? -40.631 -4.563 113.348 1.00 88.00 121 PRO A C 1
ATOM 857 O O . PRO A 1 121 ? -41.346 -5.444 112.852 1.00 88.00 121 PRO A O 1
ATOM 860 N N . PRO A 1 122 ? -39.713 -3.899 112.624 1.00 83.75 122 PRO A N 1
ATOM 861 C CA . PRO A 1 122 ? -39.269 -4.385 111.321 1.00 83.75 122 PRO A CA 1
ATOM 862 C C . PRO A 1 122 ? -38.797 -5.841 111.426 1.00 83.75 122 PRO A C 1
ATOM 864 O O . PRO A 1 122 ? -38.246 -6.242 112.457 1.00 83.75 122 PRO A O 1
ATOM 867 N N . ALA A 1 123 ? -39.030 -6.629 110.381 1.00 80.12 123 ALA A N 1
ATOM 868 C CA . ALA A 1 123 ? -38.504 -7.985 110.291 1.00 80.12 123 ALA A CA 1
ATOM 869 C C . ALA A 1 123 ? -36.977 -7.971 110.106 1.00 80.12 123 ALA A C 1
ATOM 871 O O . ALA A 1 123 ? -36.406 -7.010 109.589 1.00 80.12 123 ALA A O 1
ATOM 872 N N . THR A 1 124 ? -36.308 -9.068 110.465 1.00 69.50 124 THR A N 1
ATOM 873 C CA . THR A 1 124 ? -34.952 -9.330 109.962 1.00 69.50 124 THR A CA 1
ATOM 874 C C . THR A 1 124 ? -35.053 -9.957 108.567 1.00 69.50 124 THR A C 1
ATOM 876 O O . THR A 1 124 ? -36.002 -10.697 108.301 1.00 69.50 124 THR A O 1
ATOM 879 N N . SER A 1 125 ? -34.081 -9.712 107.678 1.00 60.25 125 SER A N 1
ATOM 880 C CA . SER A 1 125 ? -34.074 -10.322 106.335 1.00 60.25 125 SER A CA 1
ATOM 881 C C . SER A 1 125 ? -34.276 -11.847 106.400 1.00 60.25 125 SER A C 1
ATOM 883 O O . SER A 1 125 ? -33.644 -12.538 107.204 1.00 60.25 125 SER A O 1
ATOM 885 N N . GLY A 1 126 ? -35.212 -12.351 105.588 1.00 60.97 126 GLY A N 1
ATOM 886 C CA . GLY A 1 126 ? -35.665 -13.747 105.563 1.00 60.97 126 GLY A CA 1
ATOM 887 C C . GLY A 1 126 ? -36.845 -14.096 106.490 1.00 60.97 126 GLY A C 1
ATOM 888 O O . GLY A 1 126 ? -37.511 -15.107 106.267 1.00 60.97 126 GLY A O 1
ATOM 889 N N . GLU A 1 127 ? -37.182 -13.282 107.496 1.00 64.44 127 GLU A N 1
ATOM 890 C CA . GLU A 1 127 ? -38.247 -13.593 108.469 1.00 64.44 127 GLU A CA 1
ATOM 891 C C . GLU A 1 127 ? -39.668 -13.236 107.956 1.00 64.44 127 GLU A C 1
ATOM 893 O O . GLU A 1 127 ? -40.359 -12.403 108.532 1.00 64.44 127 GLU A O 1
ATOM 898 N N . ARG A 1 128 ? -40.164 -13.887 106.886 1.00 74.12 128 ARG A N 1
ATOM 899 C CA . ARG A 1 128 ? -41.539 -13.666 106.349 1.00 74.12 128 ARG A CA 1
ATOM 900 C C . ARG A 1 128 ? -42.663 -14.144 107.288 1.00 74.12 128 ARG A C 1
ATOM 902 O O . ARG A 1 128 ? -43.791 -13.648 107.221 1.00 74.12 128 ARG A O 1
ATOM 909 N N . LEU A 1 129 ? -42.384 -15.118 108.154 1.00 81.12 129 LEU A N 1
ATOM 910 C CA . LEU A 1 129 ? -43.346 -15.710 109.087 1.00 81.12 129 LEU A CA 1
ATOM 911 C C . LEU A 1 129 ? -42.670 -15.930 110.448 1.00 81.12 129 LEU A C 1
ATOM 913 O O . LEU A 1 129 ? -41.668 -16.637 110.521 1.00 81.12 129 LEU A O 1
ATOM 917 N N . VAL A 1 130 ? -43.207 -15.338 111.518 1.00 86.06 130 VAL A N 1
ATOM 918 C CA . VAL A 1 130 ? -42.557 -15.317 112.840 1.00 86.06 130 VAL A CA 1
ATOM 919 C C . VAL A 1 130 ? -43.507 -15.692 113.970 1.00 86.06 130 VAL A C 1
ATOM 921 O O . VAL A 1 130 ? -44.634 -15.211 114.039 1.00 86.06 130 VAL A O 1
ATOM 924 N N . GLU A 1 131 ? -43.066 -16.547 114.890 1.00 90.56 131 GLU A N 1
ATOM 925 C CA . GLU A 1 131 ? -43.831 -16.850 116.105 1.00 90.56 131 GLU A CA 1
ATOM 926 C C . GLU A 1 131 ? -43.927 -15.623 117.024 1.00 90.56 131 GLU A C 1
ATOM 928 O O . GLU A 1 131 ? -42.978 -14.843 117.132 1.00 90.56 131 GLU A O 1
ATOM 933 N N . VAL A 1 132 ? -45.064 -15.457 117.708 1.00 90.88 132 VAL A N 1
ATOM 934 C CA . VAL A 1 132 ? -45.252 -14.369 118.682 1.00 90.88 132 VAL A CA 1
ATOM 935 C C . VAL A 1 132 ? -45.111 -14.931 120.088 1.00 90.88 132 VAL A C 1
ATOM 937 O O . VAL A 1 132 ? -45.920 -15.760 120.506 1.00 90.88 132 VAL A O 1
ATOM 940 N N . ARG A 1 133 ? -44.090 -14.478 120.818 1.00 93.06 133 ARG A N 1
ATOM 941 C CA . ARG A 1 133 ? -43.735 -14.961 122.158 1.00 93.06 133 ARG A CA 1
ATOM 942 C C . ARG A 1 133 ? -43.865 -13.841 123.185 1.00 93.06 133 ARG A C 1
ATOM 944 O O . ARG A 1 133 ? -43.359 -12.742 122.968 1.00 93.06 133 ARG A O 1
ATOM 951 N N . VAL A 1 134 ? -44.534 -14.114 124.301 1.00 91.56 134 VAL A N 1
ATOM 952 C CA . VAL A 1 134 ? -44.743 -13.170 125.409 1.00 91.56 134 VAL A CA 1
ATOM 953 C C . VAL A 1 134 ? -44.137 -13.734 126.688 1.00 91.56 134 VAL A C 1
ATOM 955 O O . VAL A 1 134 ? -44.411 -14.874 127.055 1.00 91.56 134 VAL A O 1
ATOM 958 N N . VAL A 1 135 ? -43.342 -12.910 127.367 1.00 89.56 135 VAL A N 1
ATOM 959 C CA . VAL A 1 135 ? -42.659 -13.191 128.635 1.00 89.56 135 VAL A CA 1
ATOM 960 C C . VAL A 1 135 ? -43.313 -12.365 129.742 1.00 89.56 135 VAL A C 1
ATOM 962 O O . VAL A 1 135 ? -43.384 -11.136 129.636 1.00 89.56 135 VAL A O 1
ATOM 965 N N . GLY A 1 136 ? -43.797 -13.029 130.790 1.00 82.25 136 GLY A N 1
ATOM 966 C CA . GLY A 1 136 ? -44.368 -12.399 131.982 1.00 82.25 136 GLY A CA 1
ATOM 967 C C . GLY A 1 136 ? -43.307 -11.852 132.945 1.00 82.25 136 GLY A C 1
ATOM 968 O O . GLY A 1 136 ? -42.115 -12.134 132.823 1.00 82.25 136 GLY A O 1
ATOM 969 N N . GLN A 1 137 ? -43.742 -11.078 133.946 1.00 74.69 137 GLN A N 1
ATOM 970 C CA . GLN A 1 137 ? -42.848 -10.505 134.972 1.00 74.69 137 GLN A CA 1
ATOM 971 C C . GLN A 1 137 ? -42.161 -11.561 135.857 1.00 74.69 137 GLN A C 1
ATOM 973 O O . GLN A 1 137 ? -41.142 -11.273 136.473 1.00 74.69 137 GLN A O 1
ATOM 978 N N . ASP A 1 138 ? -42.718 -12.767 135.925 1.00 74.44 138 ASP A N 1
ATOM 979 C CA . ASP A 1 138 ? -42.195 -13.941 136.632 1.00 74.44 138 ASP A CA 1
ATOM 980 C C . ASP A 1 138 ? -41.311 -14.840 135.740 1.00 74.44 138 ASP A C 1
ATOM 982 O O . ASP A 1 138 ? -40.951 -15.947 136.135 1.00 74.44 138 ASP A O 1
ATOM 986 N N . GLN A 1 139 ? -40.986 -14.373 134.528 1.00 77.56 139 GLN A N 1
ATOM 987 C CA . GLN A 1 139 ? -40.299 -15.108 133.459 1.00 77.56 139 GLN A CA 1
ATOM 988 C C . GLN A 1 139 ? -40.991 -16.405 133.000 1.00 77.56 139 GLN A C 1
ATOM 990 O O . GLN A 1 139 ? -40.360 -17.248 132.363 1.00 77.56 139 GLN A O 1
ATOM 995 N N . GLN A 1 140 ? -42.299 -16.563 133.241 1.00 84.00 140 GLN A N 1
ATOM 996 C CA . GLN A 1 140 ? -43.081 -17.561 132.508 1.00 84.00 140 GLN A CA 1
ATOM 997 C C . GLN A 1 140 ? -43.397 -17.048 131.098 1.00 84.00 140 GLN A C 1
ATOM 999 O O . GLN A 1 140 ? -43.736 -15.879 130.905 1.00 84.00 140 GLN A O 1
ATOM 1004 N N . GLU A 1 141 ? -43.280 -17.927 130.104 1.00 87.88 141 GLU A N 1
ATOM 1005 C CA . GLU A 1 141 ? -43.410 -17.578 128.688 1.00 87.88 141 GLU A CA 1
ATOM 1006 C C . GLU A 1 141 ? -44.546 -18.337 128.000 1.00 87.88 141 GLU A C 1
ATOM 1008 O O . GLU A 1 141 ? -44.858 -19.479 128.343 1.00 87.88 141 GLU A O 1
ATOM 1013 N N . VAL A 1 142 ? -45.123 -17.718 126.971 1.00 90.75 142 VAL A N 1
ATOM 1014 C CA . VAL A 1 142 ? -46.073 -18.351 126.052 1.00 90.75 142 VAL A CA 1
ATOM 1015 C C . VAL A 1 142 ? -45.770 -17.946 124.612 1.00 90.75 142 VAL A C 1
ATOM 1017 O O . VAL A 1 142 ? -45.489 -16.782 124.333 1.00 90.75 142 VAL A O 1
ATOM 1020 N N . THR A 1 143 ? -45.875 -18.902 123.691 1.00 88.19 143 THR A N 1
ATOM 1021 C CA . THR A 1 143 ? -45.747 -18.682 122.244 1.00 88.19 143 THR A CA 1
ATOM 1022 C C . THR A 1 143 ? -47.080 -18.965 121.555 1.00 88.19 143 THR A C 1
ATOM 1024 O O . THR A 1 143 ? -47.810 -19.874 121.954 1.00 88.19 143 THR A O 1
ATOM 1027 N N . PHE A 1 144 ? -47.405 -18.191 120.521 1.00 86.31 144 PHE A N 1
ATOM 1028 C CA . PHE A 1 144 ? -48.607 -18.345 119.703 1.00 86.31 144 PHE A CA 1
ATOM 1029 C C . PHE A 1 144 ? -48.274 -18.485 118.215 1.00 86.31 144 PHE A C 1
ATOM 1031 O O . PHE A 1 144 ? -47.177 -18.142 117.770 1.00 86.31 144 PHE A O 1
ATOM 1038 N N . ALA A 1 145 ? -49.263 -18.969 117.456 1.00 75.50 145 ALA A N 1
ATOM 1039 C CA . ALA A 1 145 ? -49.205 -19.115 116.008 1.00 75.50 145 ALA A CA 1
ATOM 1040 C C . ALA A 1 145 ? -48.746 -17.827 115.305 1.00 75.50 145 ALA A C 1
ATOM 1042 O O . ALA A 1 145 ? -49.017 -16.713 115.757 1.00 75.50 145 ALA A O 1
ATOM 1043 N N . SER A 1 146 ? -48.033 -18.009 114.199 1.00 83.94 146 SER A N 1
ATOM 1044 C CA . SER A 1 146 ? -47.146 -16.995 113.646 1.00 83.94 146 SER A CA 1
ATOM 1045 C C . SER A 1 146 ? -47.851 -15.763 113.072 1.00 83.94 146 SER A C 1
ATOM 1047 O O . SER A 1 146 ? -48.845 -15.867 112.353 1.00 83.94 146 SER A O 1
ATOM 1049 N N . TYR A 1 147 ? -47.263 -14.596 113.327 1.00 88.75 147 TYR A N 1
ATOM 1050 C CA . TYR A 1 147 ? -47.530 -13.358 112.603 1.00 88.75 147 TYR A CA 1
ATOM 1051 C C . TYR A 1 147 ? -46.831 -13.400 111.234 1.00 88.75 147 TYR A C 1
ATOM 1053 O O . TYR A 1 147 ? -45.735 -13.952 111.104 1.00 88.75 147 TYR A O 1
ATOM 1061 N N . ARG A 1 148 ? -47.457 -12.823 110.204 1.00 87.19 148 ARG A N 1
ATOM 1062 C CA . ARG A 1 148 ? -46.931 -12.814 108.829 1.00 87.19 148 ARG A CA 1
ATOM 1063 C C . ARG A 1 148 ? -46.517 -11.412 108.390 1.00 87.19 148 ARG A C 1
ATOM 1065 O O . ARG A 1 148 ? -47.345 -10.504 108.358 1.00 87.19 148 ARG A O 1
ATOM 1072 N N . TYR A 1 149 ? -45.270 -11.269 107.965 1.00 84.00 149 TYR A N 1
ATOM 1073 C CA . TYR A 1 149 ? -44.809 -10.071 107.278 1.00 84.00 149 TYR A CA 1
ATOM 1074 C C . TYR A 1 149 ? -45.158 -10.137 105.784 1.00 84.00 149 TYR A C 1
ATOM 1076 O O . TYR A 1 149 ? -45.109 -11.198 105.156 1.00 84.00 149 TYR A O 1
ATOM 1084 N N . LEU A 1 150 ? -45.542 -8.993 105.223 1.00 74.94 150 LEU A N 1
ATOM 1085 C CA . LEU A 1 150 ? -45.835 -8.795 103.805 1.00 74.94 150 LEU A CA 1
ATOM 1086 C C . LEU A 1 150 ? -44.757 -7.890 103.190 1.00 74.94 150 LEU A C 1
ATOM 1088 O O . LEU A 1 150 ? -44.371 -6.918 103.841 1.00 74.94 150 LEU A O 1
ATOM 1092 N N . PRO A 1 151 ? -44.271 -8.165 101.967 1.00 68.75 151 PRO A N 1
ATOM 1093 C CA . PRO A 1 151 ? -43.337 -7.269 101.295 1.00 68.75 151 PRO A CA 1
ATOM 1094 C C . PRO A 1 151 ? -43.981 -5.895 101.070 1.00 68.75 151 PRO A C 1
ATOM 1096 O O . PRO A 1 151 ? -45.190 -5.792 100.848 1.00 68.75 151 PRO A O 1
ATOM 1099 N N . LEU A 1 152 ? -43.162 -4.848 101.129 1.00 62.84 152 LEU A N 1
ATOM 1100 C CA . LEU A 1 152 ? -43.494 -3.550 100.551 1.00 62.84 152 LEU A CA 1
ATOM 1101 C C . LEU A 1 152 ? -43.100 -3.581 99.073 1.00 62.84 152 LEU A C 1
ATOM 1103 O O . LEU A 1 152 ? -42.060 -4.142 98.749 1.00 62.84 152 LEU A O 1
ATOM 1107 N N . LEU A 1 153 ? -43.924 -2.973 98.223 1.00 59.12 153 LEU A N 1
ATOM 1108 C CA . LEU A 1 153 ? -43.595 -2.577 96.854 1.00 59.12 153 LEU A CA 1
ATOM 1109 C C . LEU A 1 153 ? -44.214 -1.191 96.635 1.00 59.12 153 LEU A C 1
ATOM 1111 O O . LEU A 1 153 ? -45.374 -0.969 97.003 1.00 59.12 153 LEU A O 1
ATOM 1115 N N . GLY A 1 154 ? -43.417 -0.251 96.129 1.00 52.91 154 GLY A N 1
ATOM 1116 C CA . GLY A 1 154 ? -43.825 1.134 95.902 1.00 52.91 154 GLY A CA 1
ATOM 1117 C C . GLY A 1 154 ? -44.719 1.285 94.662 1.00 52.91 154 GLY A C 1
ATOM 1118 O O . GLY A 1 154 ? -44.607 0.493 93.727 1.00 52.91 154 GLY A O 1
ATOM 1119 N N . PRO A 1 155 ? -45.615 2.288 94.620 1.00 49.59 155 PRO A N 1
ATOM 1120 C CA . PRO A 1 155 ? -46.379 2.612 93.416 1.00 49.59 155 PRO A CA 1
ATOM 1121 C C . PRO A 1 155 ? -45.590 3.456 92.397 1.00 49.59 155 PRO A C 1
ATOM 1123 O O . PRO A 1 155 ? -46.134 3.746 91.335 1.00 49.59 155 PRO A O 1
ATOM 1126 N N . ASP A 1 156 ? -44.362 3.879 92.721 1.00 50.97 156 ASP A N 1
ATOM 1127 C CA . ASP A 1 156 ? -43.611 4.893 91.968 1.00 50.97 156 ASP A CA 1
ATOM 1128 C C . ASP A 1 156 ? -42.589 4.306 90.960 1.00 50.97 156 ASP A C 1
ATOM 1130 O O . ASP A 1 156 ? -42.118 5.039 90.093 1.00 50.97 156 ASP A O 1
ATOM 1134 N N . ASP A 1 157 ? -42.289 2.997 91.013 1.00 51.28 157 ASP A N 1
ATOM 1135 C CA . ASP A 1 157 ? -41.146 2.385 90.295 1.00 51.28 157 ASP A CA 1
ATOM 1136 C C . ASP A 1 157 ? -41.505 1.528 89.059 1.00 51.28 157 ASP A C 1
ATOM 1138 O O . ASP A 1 157 ? -40.616 1.042 88.363 1.00 51.28 157 ASP A O 1
ATOM 1142 N N . LEU A 1 158 ? -42.794 1.307 88.760 1.00 53.06 158 LEU A N 1
ATOM 1143 C CA . LEU A 1 158 ? -43.240 0.335 87.738 1.00 53.06 158 LEU A CA 1
ATOM 1144 C C . LEU A 1 158 ? -44.172 0.944 86.678 1.00 53.06 158 LEU A C 1
ATOM 1146 O O . LEU A 1 158 ? -45.300 0.493 86.453 1.00 53.06 158 LEU A O 1
ATOM 1150 N N . ASP A 1 159 ? -43.673 1.972 85.991 1.00 48.00 159 ASP A N 1
ATOM 1151 C CA . ASP A 1 159 ? -44.374 2.631 84.886 1.00 48.00 159 ASP A CA 1
ATOM 1152 C C . ASP A 1 159 ? -44.237 1.821 83.573 1.00 48.00 159 ASP A C 1
ATOM 1154 O O . ASP A 1 159 ? -43.210 1.849 82.902 1.00 48.00 159 ASP A O 1
ATOM 1158 N N . LYS A 1 160 ? -45.302 1.084 83.221 1.00 51.31 160 LYS A N 1
ATOM 1159 C CA . LYS A 1 160 ? -45.557 0.382 81.938 1.00 51.31 160 LYS A CA 1
ATOM 1160 C C . LYS A 1 160 ? -44.430 -0.473 81.330 1.00 51.31 160 LYS A C 1
ATOM 1162 O O . LYS A 1 160 ? -43.625 -0.013 80.525 1.00 51.31 160 LYS A O 1
ATOM 1167 N N . VAL A 1 161 ? -44.553 -1.788 81.512 1.00 56.78 161 VAL A N 1
ATOM 1168 C CA . VAL A 1 161 ? -43.770 -2.780 80.761 1.00 56.78 161 VAL A CA 1
ATOM 1169 C C . VAL A 1 161 ? -44.448 -3.126 79.422 1.00 56.78 161 VAL A C 1
ATOM 1171 O O . VAL A 1 161 ? -45.440 -3.858 79.378 1.00 56.78 161 VAL A O 1
ATOM 1174 N N . GLU A 1 162 ? -43.914 -2.614 78.314 1.00 55.97 162 GLU A N 1
ATOM 1175 C CA . GLU A 1 162 ? -44.333 -2.937 76.941 1.00 55.97 162 GLU A CA 1
ATOM 1176 C C . GLU A 1 162 ? -43.096 -3.354 76.131 1.00 55.97 162 GLU A C 1
ATOM 1178 O O . GLU A 1 162 ? -42.108 -2.628 76.102 1.00 55.97 162 GLU A O 1
ATOM 1183 N N . VAL A 1 163 ? -43.137 -4.537 75.511 1.00 59.22 163 VAL A N 1
ATOM 1184 C CA . VAL A 1 163 ? -42.013 -5.150 74.782 1.00 59.22 163 VAL A CA 1
ATOM 1185 C C . VAL A 1 163 ? -42.419 -5.419 73.335 1.00 59.22 163 VAL A C 1
ATOM 1187 O O . VAL A 1 163 ? -43.541 -5.839 73.041 1.00 59.22 163 VAL A O 1
ATOM 1190 N N . VAL A 1 164 ? -41.486 -5.185 72.417 1.00 55.91 164 VAL A N 1
ATOM 1191 C CA . VAL A 1 164 ? -41.628 -5.492 70.992 1.00 55.91 164 VAL A CA 1
ATOM 1192 C C . VAL A 1 164 ? -40.691 -6.654 70.675 1.00 55.91 164 VAL A C 1
ATOM 1194 O O . VAL A 1 164 ? -39.499 -6.577 70.966 1.00 55.91 164 VAL A O 1
ATOM 1197 N N . LEU A 1 165 ? -41.228 -7.735 70.110 1.00 55.62 165 LEU A N 1
ATOM 1198 C CA . LEU A 1 165 ? -40.426 -8.846 69.600 1.00 55.62 165 LEU A CA 1
ATOM 1199 C C . LEU A 1 165 ? -39.570 -8.345 68.431 1.00 55.62 165 LEU A C 1
ATOM 1201 O O . LEU A 1 165 ? -40.062 -7.598 67.591 1.00 55.62 165 LEU A O 1
ATOM 1205 N N . GLY A 1 166 ? -38.304 -8.757 68.392 1.00 51.41 166 GLY A N 1
ATOM 1206 C CA . GLY A 1 166 ? -37.351 -8.387 67.344 1.00 51.41 166 GLY A CA 1
ATOM 1207 C C . GLY A 1 166 ? -35.908 -8.446 67.843 1.00 51.41 166 GLY A C 1
ATOM 1208 O O . GLY A 1 166 ? -35.124 -9.258 67.362 1.00 51.41 166 GLY A O 1
ATOM 1209 N N . LEU A 1 167 ? -35.566 -7.633 68.855 1.00 47.25 167 LEU A N 1
ATOM 1210 C CA . LEU A 1 167 ? -34.158 -7.367 69.208 1.00 47.25 167 LEU A CA 1
ATOM 1211 C C . LEU A 1 167 ? -33.750 -7.603 70.675 1.00 47.25 167 LEU A C 1
ATOM 1213 O O . LEU A 1 167 ? -32.561 -7.785 70.930 1.00 47.25 167 LEU A O 1
ATOM 1217 N N . GLU A 1 168 ? -34.678 -7.643 71.637 1.00 50.72 168 GLU A N 1
ATOM 1218 C CA . GLU A 1 168 ? -34.346 -7.821 73.064 1.00 50.72 168 GLU A CA 1
ATOM 1219 C C . GLU A 1 168 ? -35.093 -9.022 73.668 1.00 50.72 168 GLU A C 1
ATOM 1221 O O . GLU A 1 168 ? -36.316 -9.026 73.790 1.00 50.72 168 GLU A O 1
ATOM 1226 N N . SER A 1 169 ? -34.340 -10.059 74.054 1.00 53.66 169 SER A N 1
ATOM 1227 C CA . SER A 1 169 ? -34.856 -11.262 74.738 1.00 53.66 169 SER A CA 1
ATOM 1228 C C . SER A 1 169 ? -34.780 -11.171 76.269 1.00 53.66 169 SER A C 1
ATOM 1230 O O . SER A 1 169 ? -35.220 -12.088 76.966 1.00 53.66 169 SER A O 1
ATOM 1232 N N . GLU A 1 170 ? -34.231 -10.074 76.795 1.00 56.94 170 GLU A N 1
ATOM 1233 C CA . GLU A 1 170 ? -33.956 -9.865 78.216 1.00 56.94 170 GLU A CA 1
ATOM 1234 C C . GLU A 1 170 ? -34.605 -8.560 78.694 1.00 56.94 170 GLU A C 1
ATOM 1236 O O . GLU A 1 170 ? -34.219 -7.464 78.301 1.00 56.94 170 GLU A O 1
ATOM 1241 N N . LEU A 1 171 ? -35.614 -8.696 79.552 1.00 61.28 171 LEU A N 1
ATOM 1242 C CA . LEU A 1 171 ? -36.348 -7.605 80.184 1.00 61.28 171 LEU A CA 1
ATOM 1243 C C . LEU A 1 171 ? -35.777 -7.369 81.587 1.00 61.28 171 LEU A C 1
ATOM 1245 O O . LEU A 1 171 ? -35.787 -8.279 82.411 1.00 61.28 171 LEU A O 1
ATOM 1249 N N . SER A 1 172 ? -35.327 -6.155 81.899 1.00 57.19 172 SER A N 1
ATOM 1250 C CA . SER A 1 172 ? -34.954 -5.798 83.275 1.00 57.19 172 SER A CA 1
ATOM 1251 C C . SER A 1 172 ? -36.161 -5.258 84.042 1.00 57.19 172 SER A C 1
ATOM 1253 O O . SER A 1 172 ? -36.815 -4.328 83.569 1.00 57.19 172 SER A O 1
ATOM 1255 N N . LEU A 1 173 ? -36.440 -5.808 85.228 1.00 58.59 173 LEU A N 1
ATOM 1256 C CA . LEU A 1 173 ? -37.332 -5.200 86.217 1.00 58.59 173 LEU A CA 1
ATOM 1257 C C . LEU A 1 173 ? -36.564 -4.901 87.504 1.00 58.59 173 LEU A C 1
ATOM 1259 O O . LEU A 1 173 ? -35.974 -5.795 88.113 1.00 58.59 173 LEU A O 1
ATOM 1263 N N . ASP A 1 174 ? -36.647 -3.655 87.958 1.00 55.59 174 ASP A N 1
ATOM 1264 C CA . ASP A 1 174 ? -36.325 -3.311 89.339 1.00 55.59 174 ASP A CA 1
ATOM 1265 C C . ASP A 1 174 ? -37.552 -3.619 90.213 1.00 55.59 174 ASP A C 1
ATOM 1267 O O . ASP A 1 174 ? -38.673 -3.245 89.865 1.00 55.59 174 ASP A O 1
ATOM 1271 N N . LEU A 1 175 ? -37.373 -4.358 91.310 1.00 57.12 175 LEU A N 1
ATOM 1272 C CA . LEU A 1 175 ? -38.454 -4.683 92.252 1.00 57.12 175 LEU A CA 1
ATOM 1273 C C . LEU A 1 175 ? -37.923 -4.516 93.682 1.00 57.12 175 LEU A C 1
ATOM 1275 O O . LEU A 1 175 ? -37.588 -5.500 94.351 1.00 57.12 175 LEU A O 1
ATOM 1279 N N . GLU A 1 176 ? -37.839 -3.269 94.153 1.00 53.66 176 GLU A N 1
ATOM 1280 C CA . GLU A 1 176 ? -37.407 -2.967 95.520 1.00 53.66 176 GLU A CA 1
ATOM 1281 C C . GLU A 1 176 ? -38.310 -3.659 96.560 1.00 53.66 176 GLU A C 1
ATOM 1283 O O . GLU A 1 176 ? -39.509 -3.392 96.657 1.00 53.66 176 GLU A O 1
ATOM 1288 N N . GLY A 1 177 ? -37.731 -4.539 97.383 1.00 56.88 177 GLY A N 1
ATOM 1289 C CA . GLY A 1 177 ? -38.458 -5.201 98.464 1.00 56.88 177 GLY A CA 1
ATOM 1290 C C . GLY A 1 177 ? -37.573 -6.059 99.371 1.00 56.88 177 GLY A C 1
ATOM 1291 O O . GLY A 1 177 ? -36.783 -6.873 98.906 1.00 56.88 177 GLY A O 1
ATOM 1292 N N . GLU A 1 178 ? -37.757 -5.940 100.690 1.00 57.25 178 GLU A N 1
ATOM 1293 C CA . GLU A 1 178 ? -36.949 -6.622 101.727 1.00 57.25 178 GLU A CA 1
ATOM 1294 C C . GLU A 1 178 ? -37.135 -8.162 101.793 1.00 57.25 178 GLU A C 1
ATOM 1296 O O . GLU A 1 178 ? -36.599 -8.823 102.684 1.00 57.25 178 GLU A O 1
ATOM 1301 N N . LEU A 1 179 ? -37.919 -8.750 100.881 1.00 65.19 179 LEU A N 1
ATOM 1302 C CA . LEU A 1 179 ? -38.165 -10.191 100.764 1.00 65.19 179 LEU A CA 1
ATOM 1303 C C . LEU A 1 179 ? -38.215 -10.583 99.272 1.00 65.19 179 LEU A C 1
ATOM 1305 O O . LEU A 1 179 ? -39.249 -10.333 98.639 1.00 65.19 179 LEU A O 1
ATOM 1309 N N . PRO A 1 180 ? -37.159 -11.205 98.711 1.00 67.75 180 PRO A N 1
ATOM 1310 C CA . PRO A 1 180 ? -37.127 -11.592 97.302 1.00 67.75 180 PRO A CA 1
ATOM 1311 C C . PRO A 1 180 ? -38.121 -12.731 96.995 1.00 67.75 180 PRO A C 1
ATOM 1313 O O . PRO A 1 180 ? -38.406 -13.551 97.875 1.00 67.75 180 PRO A O 1
ATOM 1316 N N . PRO A 1 181 ? -38.681 -12.788 95.772 1.00 71.56 181 PRO A N 1
ATOM 1317 C CA . PRO A 1 181 ? -39.470 -13.918 95.290 1.00 71.56 181 PRO A CA 1
ATOM 1318 C C . PRO A 1 181 ? -38.584 -15.045 94.736 1.00 71.56 181 PRO A C 1
ATOM 1320 O O . PRO A 1 181 ? -37.489 -14.813 94.236 1.00 71.56 181 PRO A O 1
ATOM 1323 N N . ASP A 1 182 ? -39.103 -16.270 94.766 1.00 72.50 182 ASP A N 1
ATOM 1324 C CA . ASP A 1 182 ? -38.448 -17.483 94.261 1.00 72.50 182 ASP A CA 1
ATOM 1325 C C . ASP A 1 182 ? -38.760 -17.756 92.775 1.00 72.50 182 ASP A C 1
ATOM 1327 O O . ASP A 1 182 ? -38.104 -18.579 92.140 1.00 72.50 182 ASP A O 1
ATOM 1331 N N . ALA A 1 183 ? -39.800 -17.123 92.219 1.00 73.69 183 ALA A N 1
ATOM 1332 C CA . ALA A 1 183 ? -40.060 -17.077 90.779 1.00 73.69 183 ALA A CA 1
ATOM 1333 C C . ALA A 1 183 ? -41.003 -15.926 90.403 1.00 73.69 183 ALA A C 1
ATOM 1335 O O . ALA A 1 183 ? -41.913 -15.579 91.163 1.00 73.69 183 ALA A O 1
ATOM 1336 N N . LEU A 1 184 ? -40.842 -15.410 89.186 1.00 77.50 184 LEU A N 1
ATOM 1337 C CA . LEU A 1 184 ? -41.795 -14.514 88.541 1.00 77.50 184 LEU A CA 1
ATOM 1338 C C . LEU A 1 184 ? -42.664 -15.334 87.579 1.00 77.50 184 LEU A C 1
ATOM 1340 O O . LEU A 1 184 ? -42.185 -16.257 86.923 1.00 77.50 184 LEU A O 1
ATOM 1344 N N . LEU A 1 185 ? -43.960 -15.039 87.530 1.00 78.94 185 LEU A N 1
ATOM 1345 C CA . LEU A 1 185 ? -44.928 -15.717 86.672 1.00 78.94 185 LEU A CA 1
ATOM 1346 C C . LEU A 1 185 ? -45.527 -14.714 85.688 1.00 78.94 185 LEU A C 1
ATOM 1348 O O . LEU A 1 185 ? -46.027 -13.664 86.097 1.00 78.94 185 LEU A O 1
ATOM 1352 N N . LEU A 1 186 ? -45.508 -15.070 84.407 1.00 77.12 186 LEU A N 1
ATOM 1353 C CA . LEU A 1 186 ? -46.020 -14.280 83.294 1.00 77.12 186 LEU A CA 1
ATOM 1354 C C . LEU A 1 186 ? -47.185 -15.048 82.655 1.00 77.12 186 LEU A C 1
ATOM 1356 O O . LEU A 1 186 ? -46.989 -15.945 81.837 1.00 77.12 186 LEU A O 1
ATOM 1360 N N . GLY A 1 187 ? -48.415 -14.767 83.088 1.00 75.50 187 GLY A N 1
ATOM 1361 C CA . GLY A 1 187 ? -49.547 -15.656 82.817 1.00 75.50 187 GLY A CA 1
ATOM 1362 C C . GLY A 1 187 ? -49.306 -17.042 83.431 1.00 75.50 187 GLY A C 1
ATOM 1363 O O . GLY A 1 187 ? -49.256 -17.165 84.656 1.00 75.50 187 GLY A O 1
ATOM 1364 N N . GLU A 1 188 ? -49.145 -18.063 82.584 1.00 73.31 188 GLU A N 1
ATOM 1365 C CA . GLU A 1 188 ? -48.786 -19.438 82.978 1.00 73.31 188 GLU A CA 1
ATOM 1366 C C . GLU A 1 188 ? -47.275 -19.736 82.860 1.00 73.31 188 GLU A C 1
ATOM 1368 O O . GLU A 1 188 ? -46.810 -20.750 83.381 1.00 73.31 188 GLU A O 1
ATOM 1373 N N . TYR A 1 189 ? -46.494 -18.871 82.202 1.00 73.19 189 TYR A N 1
ATOM 1374 C CA . TYR A 1 189 ? -45.050 -19.059 82.052 1.00 73.19 189 TYR A CA 1
ATOM 1375 C C . TYR A 1 189 ? -44.331 -18.776 83.377 1.00 73.19 189 TYR A C 1
ATOM 1377 O O . TYR A 1 189 ? -44.598 -17.772 84.041 1.00 73.19 189 TYR A O 1
ATOM 1385 N N . VAL A 1 190 ? -43.395 -19.649 83.756 1.00 71.94 190 VAL A N 1
ATOM 1386 C CA . VAL A 1 190 ? -42.475 -19.423 84.881 1.00 71.94 190 VAL A CA 1
ATOM 1387 C C . VAL A 1 190 ? -41.207 -18.797 84.319 1.00 71.94 190 VAL A C 1
ATOM 1389 O O . VAL A 1 190 ? -40.554 -19.410 83.478 1.00 71.94 190 VAL A O 1
ATOM 1392 N N . VAL A 1 191 ? -40.861 -17.601 84.785 1.00 68.88 191 VAL A N 1
ATOM 1393 C CA . VAL A 1 191 ? -39.651 -16.886 84.375 1.00 68.88 191 VAL A CA 1
ATOM 1394 C C . VAL A 1 191 ? -38.573 -17.086 85.438 1.00 68.88 191 VAL A C 1
ATOM 1396 O O . VAL A 1 191 ? -38.831 -16.933 86.637 1.00 68.88 191 VAL A O 1
ATOM 1399 N N . GLU A 1 192 ? -37.378 -17.476 84.999 1.00 63.50 192 GLU A N 1
ATOM 1400 C CA . GLU A 1 192 ? -36.221 -17.673 85.871 1.00 63.50 192 GLU A CA 1
ATOM 1401 C C . GLU A 1 192 ? -35.634 -16.317 86.288 1.00 63.50 192 GLU A C 1
ATOM 1403 O O . GLU A 1 192 ? -35.585 -15.377 85.495 1.00 63.50 192 GLU A O 1
ATOM 1408 N N . ILE A 1 193 ? -35.238 -16.204 87.557 1.00 64.25 193 ILE A N 1
ATOM 1409 C CA . ILE A 1 193 ? -34.801 -14.944 88.163 1.00 64.25 193 ILE A CA 1
ATOM 1410 C C . ILE A 1 193 ? -33.273 -14.918 88.231 1.00 64.25 193 ILE A C 1
ATOM 1412 O O . ILE A 1 193 ? -32.668 -15.725 88.939 1.00 64.25 193 ILE A O 1
ATOM 1416 N N . MET A 1 194 ? -32.646 -13.969 87.533 1.00 58.50 194 MET A N 1
ATOM 1417 C CA . MET A 1 194 ? -31.192 -13.802 87.528 1.00 58.50 194 MET A CA 1
ATOM 1418 C C . MET A 1 194 ? -30.746 -12.635 88.421 1.00 58.50 194 MET A C 1
ATOM 1420 O O . MET A 1 194 ? -30.755 -11.486 87.990 1.00 58.50 194 MET A O 1
ATOM 1424 N N . GLY A 1 195 ? -30.289 -12.953 89.637 1.00 56.34 195 GLY A N 1
ATOM 1425 C CA . GLY A 1 195 ? -29.613 -12.014 90.546 1.00 56.34 195 GLY A CA 1
ATOM 1426 C C . GLY A 1 195 ? -30.420 -11.587 91.779 1.00 56.34 195 GLY A C 1
ATOM 1427 O O . GLY A 1 195 ? -31.599 -11.901 91.921 1.00 56.34 195 GLY A O 1
ATOM 1428 N N . GLU A 1 196 ? -29.747 -10.872 92.686 1.00 56.16 196 GLU A N 1
ATOM 1429 C CA . GLU A 1 196 ? -30.359 -10.164 93.818 1.00 56.16 196 GLU A CA 1
ATOM 1430 C C . GLU A 1 196 ? -30.343 -8.652 93.532 1.00 56.16 196 GLU A C 1
ATOM 1432 O O . GLU A 1 196 ? -29.323 -8.113 93.101 1.00 56.16 196 GLU A O 1
ATOM 1437 N N . GLY A 1 197 ? -31.452 -7.956 93.801 1.00 54.56 197 GLY A N 1
ATOM 1438 C CA . GLY A 1 197 ? -31.566 -6.497 93.665 1.00 54.56 197 GLY A CA 1
ATOM 1439 C C . GLY A 1 197 ? -32.252 -6.052 92.374 1.00 54.56 197 GLY A C 1
ATOM 1440 O O . GLY A 1 197 ? -33.335 -5.490 92.447 1.00 54.56 197 GLY A O 1
ATOM 1441 N N . GLN A 1 198 ? -31.669 -6.358 91.212 1.00 55.94 198 GLN A N 1
ATOM 1442 C CA . GLN A 1 198 ? -32.286 -6.110 89.900 1.00 55.94 198 GLN A CA 1
ATOM 1443 C C . GLN A 1 198 ? -32.540 -7.432 89.182 1.00 55.94 198 GLN A C 1
ATOM 1445 O O . GLN A 1 198 ? -31.668 -8.301 89.145 1.00 55.94 198 GLN A O 1
ATOM 1450 N N . TYR A 1 199 ? -33.736 -7.587 88.618 1.00 60.31 199 TYR A N 1
ATOM 1451 C CA . TYR A 1 199 ? -34.216 -8.862 88.105 1.00 60.31 199 TYR A CA 1
ATOM 1452 C C . TYR A 1 199 ? -34.219 -8.855 86.579 1.00 60.31 199 TYR A C 1
ATOM 1454 O O . TYR A 1 199 ? -35.160 -8.381 85.941 1.00 60.31 199 TYR A O 1
ATOM 1462 N N . LEU A 1 200 ? -33.151 -9.403 85.996 1.00 57.22 200 LEU A N 1
ATOM 1463 C CA . LEU A 1 200 ? -33.075 -9.647 84.560 1.00 57.22 200 LEU A CA 1
ATOM 1464 C C . LEU A 1 200 ? -33.892 -10.903 84.216 1.00 57.22 200 LEU A C 1
ATOM 1466 O O . LEU A 1 200 ? -33.676 -11.975 84.785 1.00 57.22 200 LEU A O 1
ATOM 1470 N N . LEU A 1 201 ? -34.846 -10.750 83.302 1.00 63.06 201 LEU A N 1
ATOM 1471 C CA . LEU A 1 201 ? -35.833 -11.753 82.915 1.00 63.06 201 LEU A CA 1
ATOM 1472 C C . LEU A 1 201 ? -35.623 -12.155 81.459 1.00 63.06 201 LEU A C 1
ATOM 1474 O O . LEU A 1 201 ? -35.886 -11.362 80.555 1.00 63.06 201 LEU A O 1
ATOM 1478 N N . ARG A 1 202 ? -35.228 -13.405 81.208 1.00 67.31 202 ARG A N 1
ATOM 1479 C CA . ARG A 1 202 ? -35.261 -13.950 79.847 1.00 67.31 202 ARG A CA 1
ATOM 1480 C C . ARG A 1 202 ? -36.694 -14.318 79.464 1.00 67.31 202 ARG A C 1
ATOM 1482 O O . ARG A 1 202 ? -37.326 -15.130 80.141 1.00 67.31 202 ARG A O 1
ATOM 1489 N N . LEU A 1 203 ? -37.202 -13.732 78.384 1.00 69.75 203 LEU A N 1
ATOM 1490 C CA . LEU A 1 203 ? -38.521 -14.064 77.843 1.00 69.75 203 LEU A CA 1
ATOM 1491 C C . LEU A 1 203 ? -38.476 -15.398 77.064 1.00 69.75 203 LEU A C 1
ATOM 1493 O O . LEU A 1 203 ? -37.436 -15.727 76.490 1.00 69.75 203 LEU A O 1
ATOM 1497 N N . PRO A 1 204 ? -39.576 -16.177 77.023 1.00 69.31 204 PRO A N 1
ATOM 1498 C CA . PRO A 1 204 ? -39.665 -17.360 76.169 1.00 69.31 204 PRO A CA 1
ATOM 1499 C C . PRO A 1 204 ? -39.566 -16.997 74.680 1.00 69.31 204 PRO A C 1
ATOM 1501 O O . PRO A 1 204 ? -40.209 -16.052 74.227 1.00 69.31 204 PRO A O 1
ATOM 1504 N N . GLU A 1 205 ? -38.814 -17.784 73.908 1.00 64.12 205 GLU A N 1
ATOM 1505 C CA . GLU A 1 205 ? -38.663 -17.606 72.451 1.00 64.12 205 GLU A CA 1
ATOM 1506 C C . GLU A 1 205 ? -39.982 -17.845 71.680 1.00 64.12 205 GLU A C 1
ATOM 1508 O O . GLU A 1 205 ? -40.128 -17.398 70.546 1.00 64.12 205 GLU A O 1
ATOM 1513 N N . ASP A 1 206 ? -40.959 -18.521 72.299 1.00 65.44 206 ASP A N 1
ATOM 1514 C CA . ASP A 1 206 ? -42.299 -18.805 71.770 1.00 65.44 206 ASP A CA 1
ATOM 1515 C C . ASP A 1 206 ? -43.397 -17.858 72.305 1.00 65.44 206 ASP A C 1
ATOM 1517 O O . ASP A 1 206 ? -44.590 -18.119 72.122 1.00 65.44 206 ASP A O 1
ATOM 1521 N N . LEU A 1 207 ? -43.025 -16.761 72.981 1.00 70.62 207 LEU A N 1
ATOM 1522 C CA . LEU A 1 207 ? -43.975 -15.829 73.594 1.00 70.62 207 LEU A CA 1
ATOM 1523 C C . LEU A 1 207 ? -44.761 -15.035 72.536 1.00 70.62 207 LEU A C 1
ATOM 1525 O O . LEU A 1 207 ? -44.287 -14.038 71.996 1.00 70.62 207 LEU A O 1
ATOM 1529 N N . ALA A 1 208 ? -45.989 -15.472 72.259 1.00 68.94 208 ALA A N 1
ATOM 1530 C CA . ALA A 1 208 ? -46.862 -14.856 71.263 1.00 68.94 208 ALA A CA 1
ATOM 1531 C C . ALA A 1 208 ? -47.236 -13.383 71.562 1.00 68.94 208 ALA A C 1
ATOM 1533 O O . ALA A 1 208 ? -47.198 -12.899 72.694 1.00 68.94 208 ALA A O 1
ATOM 1534 N N . VAL A 1 209 ? -47.675 -12.673 70.519 1.00 72.06 209 VAL A N 1
ATOM 1535 C CA . VAL A 1 209 ? -48.263 -11.326 70.623 1.00 72.06 209 VAL A CA 1
ATOM 1536 C C . VAL A 1 209 ? -49.506 -11.366 71.526 1.00 72.06 209 VAL A C 1
ATOM 1538 O O . VAL A 1 209 ? -50.426 -12.152 71.297 1.00 72.06 209 VAL A O 1
ATOM 1541 N N . GLY A 1 210 ? -49.549 -10.519 72.560 1.00 71.75 210 GLY A N 1
ATOM 1542 C CA . GLY A 1 210 ? -50.606 -10.556 73.577 1.00 71.75 210 GLY A CA 1
ATOM 1543 C C . GLY A 1 210 ? -50.288 -9.772 74.856 1.00 71.75 210 GLY A C 1
ATOM 1544 O O . GLY A 1 210 ? -49.272 -9.084 74.944 1.00 71.75 210 GLY A O 1
ATOM 1545 N N . THR A 1 211 ? -51.164 -9.876 75.865 1.00 77.19 211 THR A N 1
ATOM 1546 C CA . THR A 1 211 ? -51.014 -9.192 77.167 1.00 77.19 211 THR A CA 1
ATOM 1547 C C . THR A 1 211 ? -50.978 -10.188 78.340 1.00 77.19 211 THR A C 1
ATOM 1549 O O . THR A 1 211 ? -51.934 -10.913 78.607 1.00 77.19 211 THR A O 1
ATOM 1552 N N . TYR A 1 212 ? -49.824 -10.188 79.007 1.00 80.94 212 TYR A N 1
ATOM 1553 C CA . TYR A 1 212 ? -49.284 -10.998 80.104 1.00 80.94 212 TYR A CA 1
ATOM 1554 C C . TYR A 1 212 ? -49.549 -10.532 81.553 1.00 80.94 212 TYR A C 1
ATOM 1556 O O . TYR A 1 212 ? -48.811 -9.628 81.930 1.00 80.94 212 TYR A O 1
ATOM 1564 N N . PRO A 1 213 ? -50.450 -11.055 82.423 1.00 79.25 213 PRO A N 1
ATOM 1565 C CA . PRO A 1 213 ? -50.484 -10.599 83.823 1.00 79.25 213 PRO A CA 1
ATOM 1566 C C . PRO A 1 213 ? -49.266 -11.111 84.612 1.00 79.25 213 PRO A C 1
ATOM 1568 O O . PRO A 1 213 ? -48.861 -12.265 84.451 1.00 79.25 213 PRO A O 1
ATOM 1571 N N . LEU A 1 214 ? -48.701 -10.265 85.478 1.00 76.56 214 LEU A N 1
ATOM 1572 C CA . LEU A 1 214 ? -47.428 -10.510 86.165 1.00 76.56 214 LEU A CA 1
ATOM 1573 C C . LEU A 1 214 ? -47.631 -10.801 87.661 1.00 76.56 214 LEU A C 1
ATOM 1575 O O . LEU A 1 214 ? -48.334 -10.066 88.360 1.00 76.56 214 LEU A O 1
ATOM 1579 N N . ARG A 1 215 ? -47.032 -11.884 88.172 1.00 80.69 215 ARG A N 1
ATOM 1580 C CA . ARG A 1 215 ? -47.274 -12.399 89.536 1.00 80.69 215 ARG A CA 1
ATOM 1581 C C . ARG A 1 215 ? -45.972 -12.875 90.182 1.00 80.69 215 ARG A C 1
ATOM 1583 O O . ARG A 1 215 ? -45.121 -13.428 89.494 1.00 80.69 215 ARG A O 1
ATOM 1590 N N . LEU A 1 216 ? -45.815 -12.701 91.495 1.00 78.88 216 LEU A N 1
ATOM 1591 C CA . LEU A 1 216 ? -44.599 -13.095 92.226 1.00 78.88 216 LEU A CA 1
ATOM 1592 C C . LEU A 1 216 ? -44.870 -14.300 93.131 1.00 78.88 216 LEU A C 1
ATOM 1594 O O . LEU A 1 216 ? -45.798 -14.261 93.938 1.00 78.88 216 LEU A O 1
ATOM 1598 N N . ARG A 1 217 ? -44.065 -15.361 93.031 1.00 81.25 217 ARG A N 1
ATOM 1599 C CA . ARG A 1 217 ? -44.190 -16.586 93.837 1.00 81.25 217 ARG A CA 1
ATOM 1600 C C . ARG A 1 217 ? -43.050 -16.690 94.848 1.00 81.25 217 ARG A C 1
ATOM 1602 O O . ARG A 1 217 ? -41.896 -16.488 94.496 1.00 81.25 217 ARG A O 1
ATOM 1609 N N . TYR A 1 218 ? -43.380 -17.071 96.078 1.00 77.38 218 TYR A N 1
ATOM 1610 C CA . TYR A 1 218 ? -42.447 -17.235 97.194 1.00 77.38 218 TYR A CA 1
ATOM 1611 C C . TYR A 1 218 ? -42.360 -18.701 97.656 1.00 77.38 218 TYR A C 1
ATOM 1613 O O . TYR A 1 218 ? -4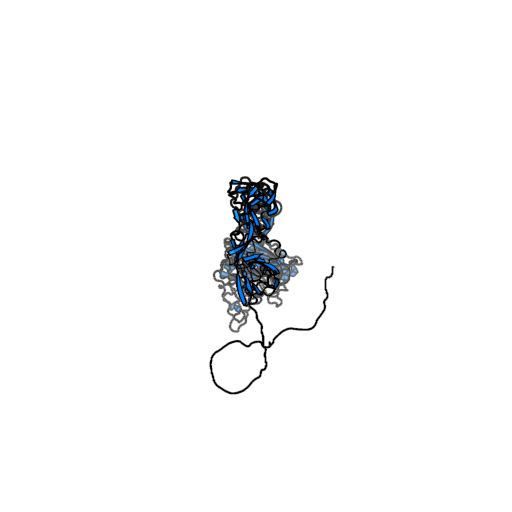3.264 -19.505 97.416 1.00 77.38 218 TYR A O 1
ATOM 1621 N N . SER A 1 219 ? -41.281 -19.031 98.358 1.00 72.62 219 SER A N 1
ATOM 1622 C CA . SER A 1 219 ? -40.883 -20.365 98.838 1.00 72.62 219 SER A CA 1
ATOM 1623 C C . SER A 1 219 ? -41.860 -21.013 99.823 1.00 72.62 219 SER A C 1
ATOM 1625 O O . SER A 1 219 ? -41.891 -22.238 99.934 1.00 72.62 219 SER A O 1
ATOM 1627 N N . ASP A 1 220 ? -42.710 -20.232 100.500 1.00 68.75 220 ASP A N 1
ATOM 1628 C CA . ASP A 1 220 ? -43.820 -20.754 101.312 1.00 68.75 220 ASP A CA 1
ATOM 1629 C C . ASP A 1 220 ? -45.071 -21.114 100.481 1.00 68.75 220 ASP A C 1
ATOM 1631 O O . ASP A 1 220 ? -46.123 -21.437 101.035 1.00 68.75 220 ASP A O 1
ATOM 1635 N N . GLY A 1 221 ? -44.965 -21.058 99.149 1.00 71.56 221 GLY A N 1
ATOM 1636 C CA . GLY A 1 221 ? -46.042 -21.309 98.194 1.00 71.56 221 GLY A CA 1
ATOM 1637 C C . GLY A 1 221 ? -46.975 -20.116 97.976 1.00 71.56 221 GLY A C 1
ATOM 1638 O O . GLY A 1 221 ? -47.893 -20.206 97.158 1.00 71.56 221 GLY A O 1
ATOM 1639 N N . PHE A 1 222 ? -46.769 -18.993 98.673 1.00 74.62 222 PHE A N 1
ATOM 1640 C CA . PHE A 1 222 ? -47.572 -17.791 98.469 1.00 74.62 222 PHE A CA 1
ATOM 1641 C C . PHE A 1 222 ? -47.319 -17.199 97.078 1.00 74.62 222 PHE A C 1
ATOM 1643 O O . PHE A 1 222 ? -46.174 -17.025 96.667 1.00 74.62 222 PHE A O 1
ATOM 1650 N N . THR A 1 223 ? -48.393 -16.844 96.373 1.00 77.31 223 THR A N 1
ATOM 1651 C CA . THR A 1 223 ? -48.327 -16.078 95.122 1.00 77.31 223 THR A CA 1
ATOM 1652 C C . THR A 1 223 ? -48.997 -14.726 95.337 1.00 77.31 223 THR A C 1
ATOM 1654 O O . THR A 1 223 ? -50.083 -14.656 95.913 1.00 77.31 223 THR A O 1
ATOM 1657 N N . TRP A 1 224 ? -48.334 -13.659 94.902 1.00 73.44 224 TRP A N 1
ATOM 1658 C CA . TRP A 1 224 ? -48.794 -12.282 94.989 1.00 73.44 224 TRP A CA 1
ATOM 1659 C C . TRP A 1 224 ? -49.159 -11.763 93.596 1.00 73.44 224 TRP A C 1
ATOM 1661 O O . TRP A 1 224 ? -48.339 -11.788 92.678 1.00 73.44 224 TRP A O 1
ATOM 1671 N N . GLU A 1 225 ? -50.399 -11.307 93.448 1.00 78.06 225 GLU A N 1
ATOM 1672 C CA . GLU A 1 225 ? -50.903 -10.655 92.238 1.00 78.06 225 GLU A CA 1
ATOM 1673 C C . GLU A 1 225 ? -50.420 -9.194 92.233 1.00 78.06 225 GLU A C 1
ATOM 1675 O O . GLU A 1 225 ? -50.844 -8.415 93.087 1.00 78.06 225 GLU A O 1
ATOM 1680 N N . THR A 1 226 ? -49.531 -8.814 91.305 1.00 70.19 226 THR A N 1
ATOM 1681 C CA . THR A 1 226 ? -48.941 -7.454 91.289 1.00 70.19 226 THR A CA 1
ATOM 1682 C C . THR A 1 226 ? -49.920 -6.375 90.815 1.00 70.19 226 THR A C 1
ATOM 1684 O O . THR A 1 226 ? -49.755 -5.201 91.130 1.00 70.19 226 THR A O 1
ATOM 1687 N N . GLY A 1 227 ? -50.928 -6.764 90.024 1.00 69.56 227 GLY A N 1
ATOM 1688 C CA . GLY A 1 227 ? -51.792 -5.844 89.278 1.00 69.56 227 GLY A CA 1
ATOM 1689 C C . GLY A 1 227 ? -51.200 -5.340 87.953 1.00 69.56 227 GLY A C 1
ATOM 1690 O O . GLY A 1 227 ? -51.893 -4.630 87.228 1.00 69.56 227 GLY A O 1
ATOM 1691 N N . LEU A 1 228 ? -49.961 -5.713 87.616 1.00 69.94 228 LEU A N 1
ATOM 1692 C CA . LEU A 1 228 ? -49.261 -5.307 86.395 1.00 69.94 228 LEU A CA 1
ATOM 1693 C C . LEU A 1 228 ? -49.435 -6.323 85.259 1.00 69.94 228 LEU A C 1
ATOM 1695 O O . LEU A 1 228 ? -49.733 -7.501 85.481 1.00 69.94 228 LEU A O 1
ATOM 1699 N N . SER A 1 229 ? -49.195 -5.867 84.028 1.00 70.50 229 SER A N 1
ATOM 1700 C CA . SER A 1 229 ? -49.190 -6.723 82.843 1.00 70.50 229 SER A CA 1
ATOM 1701 C C . SER A 1 229 ? -48.173 -6.285 81.791 1.00 70.50 229 SER A C 1
ATOM 1703 O O . SER A 1 229 ? -48.164 -5.115 81.411 1.00 70.50 229 SER A O 1
ATOM 1705 N N . LEU A 1 230 ? -47.408 -7.239 81.261 1.00 73.31 230 LEU A N 1
ATOM 1706 C CA . LEU A 1 230 ? -46.592 -7.080 80.056 1.00 73.31 230 LEU A CA 1
ATOM 1707 C C . LEU A 1 230 ? -47.495 -7.037 78.816 1.00 73.31 230 LEU A C 1
ATOM 1709 O O . LEU A 1 230 ? -48.441 -7.816 78.734 1.00 73.31 230 LEU A O 1
ATOM 1713 N N . THR A 1 231 ? -47.190 -6.207 77.821 1.00 69.50 231 THR A N 1
ATOM 1714 C CA . THR A 1 231 ? -47.767 -6.345 76.467 1.00 69.50 231 THR A CA 1
ATOM 1715 C C . THR A 1 231 ? -46.665 -6.604 75.450 1.00 69.50 231 THR A C 1
ATOM 1717 O O . THR A 1 231 ? -45.642 -5.929 75.480 1.00 69.50 231 THR A O 1
ATOM 1720 N N . VAL A 1 232 ? -46.894 -7.582 74.574 1.00 71.25 232 VAL A N 1
ATOM 1721 C CA . VAL A 1 232 ? -45.972 -8.075 73.545 1.00 71.25 232 VAL A CA 1
ATOM 1722 C C . VAL A 1 232 ? -46.518 -7.698 72.167 1.00 71.25 232 VAL A C 1
ATOM 1724 O O . VAL A 1 232 ? -47.697 -7.939 71.897 1.00 71.25 232 VAL A O 1
ATOM 1727 N N . ARG A 1 233 ? -45.687 -7.120 71.290 1.00 67.06 233 ARG A N 1
ATOM 1728 C CA . ARG A 1 233 ? -46.043 -6.762 69.900 1.00 67.06 233 ARG A CA 1
ATOM 1729 C C . ARG A 1 233 ? -45.072 -7.346 68.877 1.00 67.06 233 ARG A C 1
ATOM 1731 O O . ARG A 1 233 ? -43.913 -7.575 69.200 1.00 67.06 233 ARG A O 1
ATOM 1738 N N . ALA A 1 234 ? -45.543 -7.505 67.641 1.00 63.41 234 ALA A N 1
ATOM 1739 C CA . ALA A 1 234 ? -44.695 -7.733 66.472 1.00 63.41 234 ALA A CA 1
ATOM 1740 C C . ALA A 1 234 ? -43.823 -6.493 66.153 1.00 63.41 234 ALA A C 1
ATOM 1742 O O . ALA A 1 234 ? -44.233 -5.370 66.489 1.00 63.41 234 ALA A O 1
ATOM 1743 N N . PRO A 1 235 ? -42.658 -6.670 65.497 1.00 66.56 235 PRO A N 1
ATOM 1744 C CA . PRO A 1 235 ? -41.842 -5.562 65.009 1.00 66.56 235 PRO A CA 1
ATOM 1745 C C . PRO A 1 235 ? -42.567 -4.787 63.898 1.00 66.56 235 PRO A C 1
ATOM 1747 O O . PRO A 1 235 ? -43.604 -5.207 63.380 1.00 66.56 235 PRO A O 1
ATOM 1750 N N . ARG A 1 236 ? -42.039 -3.612 63.535 1.00 75.00 236 ARG A N 1
ATOM 1751 C CA . ARG A 1 236 ? -42.569 -2.819 62.416 1.00 75.00 236 ARG A CA 1
ATOM 1752 C C . ARG A 1 236 ? -41.654 -2.964 61.199 1.00 75.00 236 ARG A C 1
ATOM 1754 O O . ARG A 1 236 ? -40.498 -2.565 61.321 1.00 75.00 236 ARG A O 1
ATOM 1761 N N . PRO A 1 237 ? -42.158 -3.426 60.040 1.00 85.69 237 PRO A N 1
ATOM 1762 C CA . PRO A 1 237 ? -41.362 -3.478 58.823 1.00 85.69 237 PRO A CA 1
ATOM 1763 C C . PRO A 1 237 ? -40.920 -2.077 58.397 1.00 85.69 237 PRO A C 1
ATOM 1765 O O . PRO A 1 237 ? -41.694 -1.115 58.455 1.00 85.69 237 PRO A O 1
ATOM 1768 N N . VAL A 1 238 ? -39.685 -1.984 57.916 1.00 87.50 238 VAL A N 1
ATOM 1769 C CA . VAL A 1 238 ? -39.121 -0.797 57.266 1.00 87.50 238 VAL A CA 1
ATOM 1770 C C . VAL A 1 238 ? -38.924 -1.129 55.792 1.00 87.50 238 VAL A C 1
ATOM 1772 O O . VAL A 1 238 ? -38.441 -2.206 55.465 1.00 87.50 238 VAL A O 1
ATOM 1775 N N . LEU A 1 239 ? -39.285 -0.212 54.890 1.00 89.75 239 LEU A N 1
ATOM 1776 C CA . LEU A 1 239 ? -39.016 -0.351 53.455 1.00 89.75 239 LEU A CA 1
ATOM 1777 C C . LEU A 1 239 ? -37.971 0.664 52.991 1.00 89.75 239 LEU A C 1
ATOM 1779 O O . LEU A 1 239 ? -38.082 1.862 53.267 1.00 89.75 239 LEU A O 1
ATOM 1783 N N . TYR A 1 240 ? -36.987 0.153 52.255 1.00 89.50 240 TYR A N 1
ATOM 1784 C CA . TYR A 1 240 ? -35.895 0.890 51.625 1.00 89.50 240 TYR A CA 1
ATOM 1785 C C . TYR A 1 240 ? -36.082 1.023 50.108 1.00 89.50 240 TYR A C 1
ATOM 1787 O O . TYR A 1 240 ? -35.828 2.092 49.556 1.00 89.50 240 TYR A O 1
ATOM 1795 N N . GLU A 1 241 ? -36.546 -0.035 49.434 1.00 90.00 241 GLU A N 1
ATOM 1796 C CA . GLU A 1 241 ? -36.799 -0.033 47.988 1.00 90.00 241 GLU A CA 1
ATOM 1797 C C . GLU A 1 241 ? -38.016 -0.899 47.621 1.00 90.00 241 GLU A C 1
ATOM 1799 O O . GLU A 1 241 ? -38.275 -1.934 48.236 1.00 90.00 241 GLU A O 1
ATOM 1804 N N . VAL A 1 242 ? -38.732 -0.490 46.570 1.00 91.56 242 VAL A N 1
ATOM 1805 C CA . VAL A 1 242 ? -39.751 -1.284 45.869 1.00 91.56 242 VAL A CA 1
ATOM 1806 C C . VAL A 1 242 ? -39.330 -1.383 44.403 1.00 91.56 242 VAL A C 1
ATOM 1808 O O . VAL A 1 242 ? -39.303 -0.373 43.697 1.00 91.56 242 VAL A O 1
ATOM 1811 N N . SER A 1 243 ? -38.982 -2.588 43.951 1.00 89.69 243 SER A N 1
ATOM 1812 C CA . SER A 1 243 ? -38.292 -2.809 42.678 1.00 89.69 243 SER A CA 1
ATOM 1813 C C . SER A 1 243 ? -38.962 -3.914 41.840 1.00 89.69 243 SER A C 1
ATOM 1815 O O . SER A 1 243 ? -39.115 -5.035 42.329 1.00 89.69 243 SER A O 1
ATOM 1817 N N . PRO A 1 244 ? -39.355 -3.658 40.577 1.00 89.12 244 PRO A N 1
ATOM 1818 C CA . PRO A 1 244 ? -39.355 -2.362 39.899 1.00 89.12 244 PRO A CA 1
ATOM 1819 C C . PRO A 1 244 ? -40.541 -1.480 40.336 1.00 89.12 244 PRO A C 1
ATOM 1821 O O . PRO A 1 244 ? -41.652 -1.961 40.542 1.00 89.12 244 PRO A O 1
ATOM 1824 N N . SER A 1 245 ? -40.341 -0.161 40.369 1.00 84.12 245 SER A N 1
ATOM 1825 C CA . SER A 1 245 ? -41.400 0.826 40.652 1.00 84.12 245 SER A CA 1
ATOM 1826 C C . SER A 1 245 ? -42.414 1.023 39.509 1.00 84.12 245 SER A C 1
ATOM 1828 O O . SER A 1 245 ? -43.436 1.689 39.685 1.00 84.12 245 SER A O 1
ATOM 1830 N N . MET A 1 246 ? -42.156 0.428 38.338 1.00 87.12 246 MET A N 1
ATOM 1831 C CA . MET A 1 246 ? -43.053 0.407 37.178 1.00 87.12 246 MET A CA 1
ATOM 1832 C C . MET A 1 246 ? -43.216 -1.024 36.653 1.00 87.12 246 MET A C 1
ATOM 1834 O O . MET A 1 246 ? -42.227 -1.743 36.489 1.00 87.12 246 MET A O 1
ATOM 1838 N N . VAL A 1 247 ? -44.451 -1.426 36.346 1.00 85.50 247 VAL A N 1
ATOM 1839 C CA . VAL A 1 247 ? -44.812 -2.800 35.943 1.00 85.50 247 VAL A CA 1
ATOM 1840 C C . VAL A 1 247 ? -45.765 -2.810 34.742 1.00 85.50 247 VAL A C 1
ATOM 1842 O O . VAL A 1 247 ? -46.424 -1.808 34.467 1.00 85.50 247 VAL A O 1
ATOM 1845 N N . ASP A 1 248 ? -45.837 -3.922 34.002 1.00 84.94 248 ASP A N 1
ATOM 1846 C CA . ASP A 1 248 ? -46.808 -4.062 32.908 1.00 84.94 248 ASP A CA 1
ATOM 1847 C C . ASP A 1 248 ? -48.170 -4.530 33.427 1.00 84.94 248 ASP A C 1
ATOM 1849 O O . ASP A 1 248 ? -48.275 -5.292 34.388 1.00 84.94 248 ASP A O 1
ATOM 1853 N N . THR A 1 249 ? -49.211 -4.134 32.705 1.00 83.19 249 THR A N 1
ATOM 1854 C CA . THR A 1 249 ? -50.564 -4.679 32.818 1.00 83.19 249 THR A CA 1
ATOM 1855 C C . THR A 1 249 ? -50.647 -6.206 32.702 1.00 83.19 249 THR A C 1
ATOM 1857 O O . THR A 1 249 ? -51.554 -6.806 33.273 1.00 83.19 249 THR A O 1
ATOM 1860 N N . SER A 1 250 ? -49.709 -6.849 31.993 1.00 80.62 250 SER A N 1
ATOM 1861 C CA . SER A 1 250 ? -49.742 -8.294 31.711 1.00 80.62 250 SER A CA 1
ATOM 1862 C C . SER A 1 250 ? -49.448 -9.214 32.901 1.00 80.62 250 SER A C 1
ATOM 1864 O O . SER A 1 250 ? -49.612 -10.424 32.769 1.00 80.62 250 SER A O 1
ATOM 1866 N N . GLY A 1 251 ? -48.934 -8.690 34.019 1.00 78.06 251 GLY A N 1
ATOM 1867 C CA . GLY A 1 251 ? -48.440 -9.523 35.121 1.00 78.06 251 GLY A CA 1
ATOM 1868 C C . GLY A 1 251 ? -47.301 -10.477 34.719 1.00 78.06 251 GLY A C 1
ATOM 1869 O O . GLY A 1 251 ? -46.698 -10.355 33.647 1.00 78.06 251 GLY A O 1
ATOM 1870 N N . GLY A 1 252 ? -46.983 -11.429 35.599 1.00 77.94 252 GLY A N 1
ATOM 1871 C CA . GLY A 1 252 ? -46.008 -12.495 35.332 1.00 77.94 252 GLY A CA 1
ATOM 1872 C C . GLY A 1 252 ? -44.536 -12.126 35.562 1.00 77.94 252 GLY A C 1
ATOM 1873 O O . GLY A 1 252 ? -43.650 -12.843 35.101 1.00 77.94 252 GLY A O 1
ATOM 1874 N N . ARG A 1 253 ? -44.251 -11.038 36.289 1.00 83.75 253 ARG A N 1
ATOM 1875 C CA . ARG A 1 253 ? -42.920 -10.735 36.850 1.00 83.75 253 ARG A CA 1
ATOM 1876 C C . ARG A 1 253 ? -43.030 -10.416 38.337 1.00 83.75 253 ARG A C 1
ATOM 1878 O O . ARG A 1 253 ? -44.057 -9.912 38.789 1.00 83.75 253 ARG A O 1
ATOM 1885 N N . SER A 1 254 ? -41.973 -10.725 39.083 1.00 89.00 254 SER A N 1
ATOM 1886 C CA . SER A 1 254 ? -41.929 -10.500 40.526 1.00 89.00 254 SER A CA 1
ATOM 1887 C C . SER A 1 254 ? -41.715 -9.028 40.868 1.00 89.00 254 SER A C 1
ATOM 1889 O O . SER A 1 254 ? -40.841 -8.376 40.297 1.00 89.00 254 SER A O 1
ATOM 1891 N N . LEU A 1 255 ? -42.481 -8.537 41.839 1.00 91.94 255 LEU A N 1
ATOM 1892 C CA . LEU A 1 255 ? -42.147 -7.347 42.611 1.00 91.94 255 LEU A CA 1
ATOM 1893 C C . LEU A 1 255 ? -41.253 -7.775 43.779 1.00 91.94 255 LEU A C 1
ATOM 1895 O O . LEU A 1 255 ? -41.532 -8.780 44.435 1.00 91.94 255 LEU A O 1
ATOM 1899 N N . VAL A 1 256 ? -40.189 -7.020 44.035 1.00 94.12 256 VAL A N 1
ATOM 1900 C CA . VAL A 1 256 ? -39.262 -7.227 45.150 1.00 94.12 256 VAL A CA 1
ATOM 1901 C C . VAL A 1 256 ? -39.325 -6.012 46.066 1.00 94.12 256 VAL A C 1
ATOM 1903 O O . VAL A 1 256 ? -39.236 -4.872 45.613 1.00 94.12 256 VAL A O 1
ATOM 1906 N N . LEU A 1 257 ? -39.471 -6.269 47.358 1.00 94.38 257 LEU A N 1
ATOM 1907 C CA . LEU A 1 257 ? -39.386 -5.291 48.429 1.00 94.38 257 LEU A CA 1
ATOM 1908 C C . LEU A 1 257 ? -38.058 -5.512 49.158 1.00 94.38 257 LEU A C 1
ATOM 1910 O O . LEU A 1 257 ? -37.739 -6.650 49.512 1.00 94.38 257 LEU A O 1
ATOM 1914 N N . SER A 1 258 ? -37.312 -4.434 49.382 1.00 93.38 258 SER A N 1
ATOM 1915 C CA . SER A 1 258 ? -36.067 -4.427 50.158 1.00 93.38 258 SER A CA 1
ATOM 1916 C C . SER A 1 258 ? -36.269 -3.580 51.412 1.00 93.38 258 SER A C 1
ATOM 1918 O O . SER A 1 258 ? -36.831 -2.485 51.320 1.00 93.38 258 SER A O 1
ATOM 1920 N N . GLY A 1 259 ? -35.819 -4.050 52.573 1.00 91.56 259 GLY A N 1
ATOM 1921 C CA . GLY A 1 259 ? -36.181 -3.451 53.858 1.00 91.56 259 GLY A CA 1
ATOM 1922 C C . GLY A 1 259 ? -35.491 -4.075 55.070 1.00 91.56 259 GLY A C 1
ATOM 1923 O O . GLY A 1 259 ? -34.408 -4.636 54.945 1.00 91.56 259 GLY A O 1
ATOM 1924 N N . GLU A 1 260 ? -36.152 -3.971 56.220 1.00 88.62 260 GLU A N 1
ATOM 1925 C CA . GLU A 1 260 ? -35.855 -4.657 57.488 1.00 88.62 260 GLU A CA 1
ATOM 1926 C C . GLU A 1 260 ? -37.175 -5.143 58.111 1.00 88.62 260 GLU A C 1
ATOM 1928 O O . GLU A 1 260 ? -38.234 -4.555 57.859 1.00 88.62 260 GLU A O 1
ATOM 1933 N N . GLU A 1 261 ? -37.112 -6.201 58.927 1.00 86.44 261 GLU A N 1
ATOM 1934 C CA . GLU A 1 261 ? -38.273 -6.842 59.576 1.00 86.44 261 GLU A CA 1
ATOM 1935 C C . GLU A 1 261 ? -39.359 -7.286 58.566 1.00 86.44 261 GLU A C 1
ATOM 1937 O O . GLU A 1 261 ? -40.558 -7.282 58.854 1.00 86.44 261 GLU A O 1
ATOM 1942 N N . LEU A 1 262 ? -38.949 -7.670 57.347 1.00 89.19 262 LEU A N 1
ATOM 1943 C CA . LEU A 1 262 ? -39.842 -8.148 56.290 1.00 89.19 262 LEU A CA 1
ATOM 1944 C C . LEU A 1 262 ? -40.159 -9.641 56.467 1.00 89.19 262 LEU A C 1
ATOM 1946 O O . LEU A 1 262 ? -39.633 -10.492 55.753 1.00 89.19 262 LEU A O 1
ATOM 1950 N N . THR A 1 263 ? -41.018 -9.975 57.428 1.00 87.56 263 THR A N 1
ATOM 1951 C CA . THR A 1 263 ? -41.353 -11.366 57.767 1.00 87.56 263 THR A CA 1
ATOM 1952 C C . THR A 1 263 ? -42.348 -12.022 56.793 1.00 87.56 263 THR A C 1
ATOM 1954 O O . THR A 1 263 ? -43.021 -11.376 55.985 1.00 87.56 263 THR A O 1
ATOM 1957 N N . ARG A 1 264 ? -42.435 -13.360 56.845 1.00 88.44 264 ARG A N 1
ATOM 1958 C CA . ARG A 1 264 ? -43.206 -14.187 55.891 1.00 88.44 264 ARG A CA 1
ATOM 1959 C C . ARG A 1 264 ? -44.723 -14.180 56.117 1.00 88.44 264 ARG A C 1
ATOM 1961 O O . ARG A 1 264 ? -45.467 -14.653 55.265 1.00 88.44 264 ARG A O 1
ATOM 1968 N N . ASP A 1 265 ? -45.164 -13.677 57.260 1.00 85.81 265 ASP A N 1
ATOM 1969 C CA . ASP A 1 265 ? -46.562 -13.502 57.658 1.00 85.81 265 ASP A CA 1
ATOM 1970 C C . ASP A 1 265 ? -47.122 -12.109 57.299 1.00 85.81 265 ASP A C 1
ATOM 1972 O O . ASP A 1 265 ? -48.335 -11.898 57.360 1.00 85.81 265 ASP A O 1
ATOM 1976 N N . LEU A 1 266 ? -46.265 -11.183 56.844 1.00 89.69 266 LEU A N 1
ATOM 1977 C CA . LEU A 1 266 ? -46.693 -9.919 56.245 1.00 89.69 266 LEU A CA 1
ATOM 1978 C C . LEU A 1 266 ? -47.420 -10.145 54.919 1.00 89.69 266 LEU A C 1
ATOM 1980 O O . LEU A 1 266 ? -46.982 -10.928 54.071 1.00 89.69 266 LEU A O 1
ATOM 1984 N N . ARG A 1 267 ? -48.479 -9.364 54.693 1.00 92.12 267 ARG A N 1
ATOM 1985 C CA . ARG A 1 267 ? -49.211 -9.313 53.421 1.00 92.12 267 ARG A CA 1
ATOM 1986 C C . ARG A 1 267 ? -49.058 -7.952 52.756 1.00 92.12 267 ARG A C 1
ATOM 1988 O O . ARG A 1 267 ? -49.132 -6.907 53.402 1.00 92.12 267 ARG A O 1
ATOM 1995 N N . LEU A 1 268 ? -48.881 -7.969 51.441 1.00 93.94 268 LEU A N 1
ATOM 1996 C CA . LEU A 1 268 ? -48.740 -6.780 50.613 1.00 93.94 268 LEU A CA 1
ATOM 1997 C C . LEU A 1 268 ? -50.098 -6.385 50.031 1.00 93.94 268 LEU A C 1
ATOM 1999 O O . LEU A 1 268 ? -50.668 -7.114 49.220 1.00 93.94 268 LEU A O 1
ATOM 2003 N N . ARG A 1 269 ? -50.605 -5.203 50.386 1.00 93.56 269 ARG A N 1
ATOM 2004 C CA . ARG A 1 269 ? -51.749 -4.591 49.700 1.00 93.56 269 ARG A CA 1
ATOM 2005 C C . ARG A 1 269 ? -51.243 -3.667 48.604 1.00 93.56 269 ARG A C 1
ATOM 2007 O O . ARG A 1 269 ? -50.608 -2.654 48.892 1.00 93.56 269 ARG A O 1
ATOM 2014 N N . LEU A 1 270 ? -51.605 -3.982 47.366 1.00 91.62 270 LEU A N 1
ATOM 2015 C CA . LEU A 1 270 ? -51.381 -3.145 46.195 1.00 91.62 270 LEU A CA 1
ATOM 2016 C C . LEU A 1 270 ? -52.745 -2.656 45.689 1.00 91.62 270 LEU A C 1
ATOM 2018 O O . LEU A 1 270 ? -53.502 -3.393 45.055 1.00 91.62 270 LEU A O 1
ATOM 2022 N N . GLY A 1 271 ? -53.102 -1.416 46.031 1.00 87.69 271 GLY A N 1
ATOM 2023 C CA . GLY A 1 271 ? -54.430 -0.844 45.790 1.00 87.69 271 GLY A CA 1
ATOM 2024 C C . GLY A 1 271 ? -55.559 -1.668 46.425 1.00 87.69 271 GLY A C 1
ATOM 2025 O O . GLY A 1 271 ? -55.803 -1.575 47.626 1.00 87.69 271 GLY A O 1
ATOM 2026 N N . SER A 1 272 ? -56.267 -2.451 45.602 1.00 84.81 272 SER A N 1
ATOM 2027 C CA . SER A 1 272 ? -57.354 -3.356 46.028 1.00 84.81 272 SER A CA 1
ATOM 2028 C C . SER A 1 272 ? -56.999 -4.848 45.974 1.00 84.81 272 SER A C 1
ATOM 2030 O O . SER A 1 272 ? -57.834 -5.682 46.318 1.00 84.81 272 SER A O 1
ATOM 2032 N N . VAL A 1 273 ? -55.776 -5.191 45.557 1.00 90.81 273 VAL A N 1
ATOM 2033 C CA . VAL A 1 273 ? -55.256 -6.563 45.550 1.00 90.81 273 VAL A CA 1
ATOM 2034 C C . VAL A 1 273 ? -54.458 -6.790 46.833 1.00 90.81 273 VAL A C 1
ATOM 2036 O O . VAL A 1 273 ? -53.704 -5.913 47.254 1.00 90.81 273 VAL A O 1
ATOM 2039 N N . LEU A 1 274 ? -54.621 -7.961 47.447 1.00 92.81 274 LEU A N 1
ATOM 2040 C CA . LEU A 1 274 ? -53.817 -8.425 48.578 1.00 92.81 274 LEU A CA 1
ATOM 2041 C C . LEU A 1 274 ? -52.983 -9.627 48.119 1.00 92.81 274 LEU A C 1
ATOM 2043 O O . LEU A 1 274 ? -53.509 -10.503 47.432 1.00 92.81 274 LEU A O 1
ATOM 2047 N N . LEU A 1 275 ? -51.697 -9.635 48.463 1.00 93.44 275 LEU A N 1
ATOM 2048 C CA . LEU A 1 275 ? -50.702 -10.602 48.008 1.00 93.44 275 LEU A CA 1
ATOM 2049 C C . LEU A 1 275 ? -49.904 -11.159 49.198 1.00 93.44 275 LEU A C 1
ATOM 2051 O O . LEU A 1 275 ? -49.517 -10.418 50.102 1.00 93.44 275 LEU A O 1
ATOM 2055 N N . GLU A 1 276 ? -49.647 -12.462 49.165 1.00 92.88 276 GLU A N 1
ATOM 2056 C CA . GLU A 1 276 ? -48.756 -13.197 50.077 1.00 92.88 276 GLU A CA 1
ATOM 2057 C C . GLU A 1 276 ? -47.381 -13.390 49.400 1.00 92.88 276 GLU A C 1
ATOM 2059 O O . GLU A 1 276 ? -47.318 -13.336 48.169 1.00 92.88 276 GLU A O 1
ATOM 2064 N N . PRO A 1 277 ? -46.276 -13.591 50.141 1.00 93.56 277 PRO A N 1
ATOM 2065 C CA . PRO A 1 277 ? -44.959 -13.756 49.529 1.00 93.56 277 PRO A CA 1
ATOM 2066 C C . PRO A 1 277 ? -44.781 -15.129 48.872 1.00 93.56 277 PRO A C 1
ATOM 2068 O O . PRO A 1 277 ? -45.053 -16.161 49.489 1.00 93.56 277 PRO A O 1
ATOM 2071 N N . ASP A 1 278 ? -44.181 -15.151 47.680 1.00 93.44 278 ASP A N 1
ATOM 2072 C CA . ASP A 1 278 ? -43.607 -16.376 47.110 1.00 93.44 278 ASP A CA 1
ATOM 2073 C C . ASP A 1 278 ? -42.298 -16.735 47.842 1.00 93.44 278 ASP A C 1
ATOM 2075 O O . ASP A 1 278 ? -42.088 -17.871 48.283 1.00 93.44 278 ASP A O 1
ATOM 2079 N N . GLU A 1 279 ? -41.423 -15.739 48.017 1.00 92.38 279 GLU A N 1
ATOM 2080 C CA . GLU A 1 279 ? -40.094 -15.887 48.615 1.00 92.38 279 GLU A CA 1
ATOM 2081 C C . GLU A 1 279 ? -39.765 -14.710 49.544 1.00 92.38 279 GLU A C 1
ATOM 2083 O O . GLU A 1 279 ? -40.004 -13.547 49.211 1.00 92.38 279 GLU A O 1
ATOM 2088 N N . VAL A 1 280 ? -39.191 -15.042 50.703 1.00 91.88 280 VAL A N 1
ATOM 2089 C CA . VAL A 1 280 ? -38.625 -14.120 51.697 1.00 91.88 280 VAL A CA 1
ATOM 2090 C C . VAL A 1 280 ? -37.261 -14.681 52.102 1.00 91.88 280 VAL A C 1
ATOM 2092 O O . VAL A 1 280 ? -37.138 -15.904 52.228 1.00 91.88 280 VAL A O 1
ATOM 2095 N N . ASP A 1 281 ? -36.249 -13.828 52.265 1.00 89.94 281 ASP A N 1
ATOM 2096 C CA . ASP A 1 281 ? -34.921 -14.258 52.720 1.00 89.94 281 ASP A CA 1
ATOM 2097 C C . ASP A 1 281 ? -34.897 -14.642 54.214 1.00 89.94 281 ASP A C 1
ATOM 2099 O O . ASP A 1 281 ? -35.856 -14.428 54.958 1.00 89.94 281 ASP A O 1
ATOM 2103 N N . ALA A 1 282 ? -33.823 -15.307 54.653 1.00 80.62 282 ALA A N 1
ATOM 2104 C CA . ALA A 1 282 ? -33.722 -15.797 56.032 1.00 80.62 282 ALA A CA 1
ATOM 2105 C C . ALA A 1 282 ? -33.426 -14.662 57.027 1.00 80.62 282 ALA A C 1
ATOM 2107 O O . ALA A 1 282 ? -33.669 -14.797 58.224 1.00 80.62 282 ALA A O 1
ATOM 2108 N N . GLU A 1 283 ? -32.893 -13.557 56.513 1.00 84.44 283 GLU A N 1
ATOM 2109 C CA . GLU A 1 283 ? -32.438 -12.389 57.246 1.00 84.44 283 GLU A CA 1
ATOM 2110 C C . GLU A 1 283 ? -33.509 -11.285 57.358 1.00 84.44 283 GLU A C 1
ATOM 2112 O O . GLU A 1 283 ? -33.267 -10.299 58.046 1.00 84.44 283 GLU A O 1
ATOM 2117 N N . GLY A 1 284 ? -34.669 -11.417 56.699 1.00 85.00 284 GLY A N 1
ATOM 2118 C CA . GLY A 1 284 ? -35.785 -10.464 56.791 1.00 85.00 284 GLY A CA 1
ATOM 2119 C C . GLY A 1 284 ? -35.560 -9.130 56.066 1.00 85.00 284 GLY A C 1
ATOM 2120 O O . GLY A 1 284 ? -36.205 -8.135 56.405 1.00 85.00 284 GLY A O 1
ATOM 2121 N N . HIS A 1 285 ? -34.658 -9.094 55.081 1.00 92.19 285 HIS A N 1
ATOM 2122 C CA . HIS A 1 285 ? -34.327 -7.898 54.300 1.00 92.19 285 HIS A CA 1
ATOM 2123 C C . HIS A 1 285 ? -34.986 -7.874 52.917 1.00 92.19 285 HIS A C 1
ATOM 2125 O O . HIS A 1 285 ? -35.057 -6.808 52.297 1.00 92.19 285 HIS A O 1
ATOM 2131 N N . ARG A 1 286 ? -35.463 -9.018 52.410 1.00 93.94 286 ARG A N 1
ATOM 2132 C CA . ARG A 1 286 ? -36.010 -9.144 51.055 1.00 93.94 286 ARG A CA 1
ATOM 2133 C C . ARG A 1 286 ? -37.269 -10.000 51.026 1.00 93.94 286 ARG A C 1
ATOM 2135 O O . ARG A 1 286 ? -37.253 -11.162 51.412 1.00 93.94 286 ARG A O 1
ATOM 2142 N N . TRP A 1 287 ? -38.334 -9.444 50.460 1.00 94.31 287 TRP A N 1
ATOM 2143 C CA . TRP A 1 287 ? -39.660 -10.060 50.335 1.00 94.31 287 TRP A CA 1
ATOM 2144 C C . TRP A 1 287 ? -40.123 -9.926 48.880 1.00 94.31 287 TRP A C 1
ATOM 2146 O O . TRP A 1 287 ? -39.933 -8.870 48.275 1.00 94.31 287 TRP A O 1
ATOM 2156 N N . SER A 1 288 ? -40.695 -10.964 48.265 1.00 94.81 288 SER A N 1
ATOM 2157 C CA . SER A 1 288 ? -41.084 -10.901 46.847 1.00 94.81 288 SER A CA 1
ATOM 2158 C C . SER A 1 288 ? -42.304 -11.739 46.468 1.00 94.81 288 SER A C 1
ATOM 2160 O O . SER A 1 288 ? -42.576 -12.781 47.066 1.00 94.81 288 SER A O 1
ATOM 2162 N N . VAL A 1 289 ? -43.027 -11.270 45.445 1.00 95.44 289 VAL A N 1
ATOM 2163 C CA . VAL A 1 289 ? -44.238 -11.913 44.910 1.00 95.44 289 VAL A CA 1
ATOM 2164 C C . VAL A 1 289 ? -44.393 -11.690 43.405 1.00 95.44 289 VAL A C 1
ATOM 2166 O O . VAL A 1 289 ? -44.131 -10.598 42.896 1.00 95.44 289 VAL A O 1
ATOM 2169 N N . LEU A 1 290 ? -44.848 -12.711 42.683 1.00 91.94 290 LEU A N 1
ATOM 2170 C CA . LEU A 1 290 ? -45.236 -12.664 41.277 1.00 91.94 290 LEU A CA 1
ATOM 2171 C C . LEU A 1 290 ? -46.526 -11.847 41.093 1.00 91.94 290 LEU A C 1
ATOM 2173 O O . LEU A 1 290 ? -47.585 -12.206 41.606 1.00 91.94 290 LEU A O 1
ATOM 2177 N N . LEU A 1 291 ? -46.467 -10.753 40.329 1.00 90.94 291 LEU A N 1
ATOM 2178 C CA . LEU A 1 291 ? -47.644 -9.908 40.123 1.00 90.94 291 LEU A CA 1
ATOM 2179 C C . LEU A 1 291 ? -48.670 -10.554 39.169 1.00 90.94 291 LEU A C 1
ATOM 2181 O O . LEU A 1 291 ? -48.276 -11.076 38.118 1.00 90.9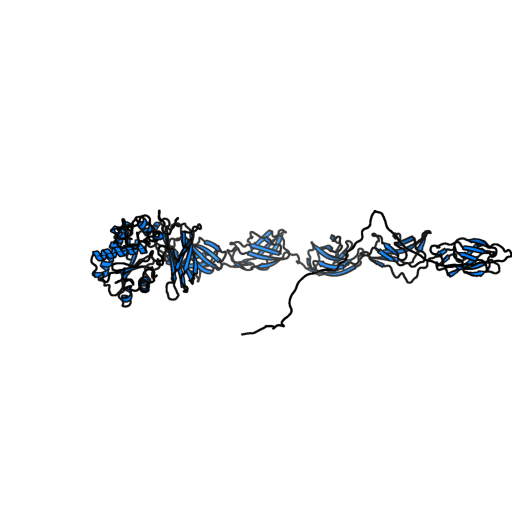4 291 LEU A O 1
ATOM 2185 N N . PRO A 1 292 ? -49.982 -10.473 39.475 1.00 89.38 292 PRO A N 1
ATOM 2186 C CA . PRO A 1 292 ? -51.051 -10.849 38.550 1.00 89.38 292 PRO A CA 1
ATOM 2187 C C . PRO A 1 292 ? -51.201 -9.819 37.414 1.00 89.38 292 PRO A C 1
ATOM 2189 O O . PRO A 1 292 ? -50.528 -8.788 37.401 1.00 89.38 292 PRO A O 1
ATOM 2192 N N . GLU A 1 293 ? -52.114 -10.072 36.471 1.00 87.38 293 GLU A N 1
ATOM 2193 C CA . GLU A 1 293 ? -52.586 -9.031 35.546 1.00 87.38 293 GLU A CA 1
ATOM 2194 C C . GLU A 1 293 ? -53.204 -7.860 36.335 1.00 87.38 293 GLU A C 1
ATOM 2196 O O . GLU A 1 293 ? -54.019 -8.066 37.239 1.00 87.38 293 GLU A O 1
ATOM 2201 N N . LEU A 1 294 ? -52.830 -6.626 35.986 1.00 86.81 294 LEU A N 1
ATOM 2202 C CA . LEU A 1 294 ? -53.254 -5.404 36.675 1.00 86.81 294 LEU A CA 1
ATOM 2203 C C . LEU A 1 294 ? -53.739 -4.345 35.667 1.00 86.81 294 LEU A C 1
ATOM 2205 O O . LEU A 1 294 ? -53.075 -4.104 34.661 1.00 86.81 294 LEU A O 1
ATOM 2209 N N . PRO A 1 295 ? -54.869 -3.659 35.912 1.00 88.00 295 PRO A N 1
ATOM 2210 C CA . PRO A 1 295 ? -55.264 -2.494 35.121 1.00 88.00 295 PRO A CA 1
ATOM 2211 C C . PRO A 1 295 ? -54.247 -1.341 35.175 1.00 88.00 295 PRO A C 1
ATOM 2213 O O . PRO A 1 295 ? -53.665 -1.062 36.225 1.00 88.00 295 PRO A O 1
ATOM 2216 N N . GLU A 1 296 ? -54.101 -0.623 34.055 1.00 89.69 296 GLU A N 1
ATOM 2217 C CA . GLU A 1 296 ? -53.303 0.609 33.957 1.00 89.69 296 GLU A CA 1
ATOM 2218 C C . GLU A 1 296 ? -53.704 1.621 35.042 1.00 89.69 296 GLU A C 1
ATOM 2220 O O . GLU A 1 296 ? -54.889 1.898 35.247 1.00 89.69 296 GLU A O 1
ATOM 2225 N N . GLY A 1 297 ? -52.713 2.188 35.733 1.00 90.00 297 GLY A N 1
ATOM 2226 C CA . GLY A 1 297 ? -52.951 3.151 36.803 1.00 90.00 297 GLY A CA 1
ATOM 2227 C C . GLY A 1 297 ? -51.786 3.294 37.777 1.00 90.00 297 GLY A C 1
ATOM 2228 O O . GLY A 1 297 ? -50.711 2.727 37.595 1.00 90.00 297 GLY A O 1
ATOM 2229 N N . VAL A 1 298 ? -52.024 4.059 38.838 1.00 90.50 298 VAL A N 1
ATOM 2230 C CA . VAL A 1 298 ? -51.105 4.225 39.970 1.00 90.50 298 VAL A CA 1
ATOM 2231 C C . VAL A 1 298 ? -51.700 3.475 41.159 1.00 90.50 298 VAL A C 1
ATOM 2233 O O . VAL A 1 298 ? -52.858 3.701 41.512 1.00 90.50 298 VAL A O 1
ATOM 2236 N N . TRP A 1 299 ? -50.933 2.547 41.729 1.00 92.81 299 TRP A N 1
ATOM 2237 C CA . TRP A 1 299 ? -51.410 1.601 42.735 1.00 92.81 299 TRP A CA 1
ATOM 2238 C C . TRP A 1 299 ? -50.667 1.818 44.063 1.00 92.81 299 TRP A C 1
ATOM 2240 O O . TRP A 1 299 ? -49.478 1.501 44.137 1.00 92.81 299 TRP A O 1
ATOM 2250 N N . PRO A 1 300 ? -51.324 2.352 45.112 1.00 91.56 300 PRO A N 1
ATOM 2251 C CA . PRO A 1 300 ? -50.675 2.617 46.394 1.00 91.56 300 PRO A CA 1
ATOM 2252 C C . PRO A 1 300 ? -50.335 1.317 47.125 1.00 91.56 300 PRO A C 1
ATOM 2254 O O . PRO A 1 300 ? -51.104 0.351 47.078 1.00 91.56 300 PRO A O 1
ATOM 2257 N N . LEU A 1 301 ? -49.193 1.312 47.810 1.00 93.38 301 LEU A N 1
ATOM 2258 C CA . LEU A 1 301 ? -48.605 0.130 48.434 1.00 93.38 301 LEU A CA 1
ATOM 2259 C C . LEU A 1 301 ? -48.618 0.234 49.967 1.00 93.38 301 LEU A C 1
ATOM 2261 O O . LEU A 1 301 ? -48.283 1.270 50.546 1.00 93.38 301 LEU A O 1
ATOM 2265 N N . ALA A 1 302 ? -49.000 -0.857 50.633 1.00 92.00 302 ALA A N 1
ATOM 2266 C CA . ALA A 1 302 ? -48.940 -0.986 52.087 1.00 92.00 302 ALA A CA 1
ATOM 2267 C C . ALA A 1 302 ? -48.579 -2.415 52.523 1.00 92.00 302 ALA A C 1
ATOM 2269 O O . ALA A 1 302 ? -48.981 -3.379 51.870 1.00 92.00 302 ALA A O 1
ATOM 2270 N N . LEU A 1 303 ? -47.878 -2.539 53.652 1.00 92.25 303 LEU A N 1
ATOM 2271 C CA . LEU A 1 303 ? -47.642 -3.803 54.355 1.00 92.25 303 LEU A CA 1
ATOM 2272 C C . LEU A 1 303 ? -48.603 -3.933 55.542 1.00 92.25 303 LEU A C 1
ATOM 2274 O O . LEU A 1 303 ? -48.803 -2.984 56.310 1.00 92.25 303 LEU A O 1
ATOM 2278 N N . LEU A 1 304 ? -49.211 -5.112 55.654 1.00 91.06 304 LEU A N 1
ATOM 2279 C CA . LEU A 1 304 ? -50.224 -5.461 56.643 1.00 91.06 304 LEU A CA 1
ATOM 2280 C C . LEU A 1 304 ? -49.785 -6.684 57.450 1.00 91.06 304 LEU A C 1
ATOM 2282 O O . LEU A 1 304 ? -49.064 -7.544 56.941 1.00 91.06 304 LEU A O 1
ATOM 2286 N N . ASP A 1 305 ? -50.262 -6.765 58.688 1.00 84.06 305 ASP A N 1
ATOM 2287 C CA . ASP A 1 305 ? -50.082 -7.921 59.568 1.00 84.06 305 ASP A CA 1
ATOM 2288 C C . ASP A 1 305 ? -51.075 -9.071 59.245 1.00 84.06 305 ASP A C 1
ATOM 2290 O O . ASP A 1 305 ? -51.925 -8.941 58.349 1.00 84.06 305 ASP A O 1
ATOM 2294 N N . PRO A 1 306 ? -51.008 -10.218 59.950 1.00 80.81 306 PRO A N 1
ATOM 2295 C CA . PRO A 1 306 ? -51.951 -11.328 59.775 1.00 80.81 306 PRO A CA 1
ATOM 2296 C C . PRO A 1 306 ? -53.430 -11.019 60.085 1.00 80.81 306 PRO A C 1
ATOM 2298 O O . PRO A 1 306 ? -54.289 -11.785 59.655 1.00 80.81 306 PRO A O 1
ATOM 2301 N N . ASP A 1 307 ? -53.742 -9.902 60.754 1.00 80.69 307 ASP A N 1
ATOM 2302 C CA . ASP A 1 307 ? -55.104 -9.467 61.119 1.00 80.69 307 ASP A CA 1
ATOM 2303 C C . ASP A 1 307 ? -55.644 -8.328 60.211 1.00 80.69 307 ASP A C 1
ATOM 2305 O O . ASP A 1 307 ? -56.704 -7.753 60.474 1.00 80.69 307 ASP A O 1
ATOM 2309 N N . ASP A 1 308 ? -54.938 -8.016 59.114 1.00 82.31 308 ASP A N 1
ATOM 2310 C CA . ASP A 1 308 ? -55.223 -6.935 58.149 1.00 82.31 308 ASP A CA 1
ATOM 2311 C C . ASP A 1 308 ? -55.089 -5.510 58.736 1.00 82.31 308 ASP A C 1
ATOM 2313 O O . ASP A 1 308 ? -55.597 -4.533 58.168 1.00 82.31 308 ASP A O 1
ATOM 2317 N N . ALA A 1 309 ? -54.350 -5.342 59.838 1.00 83.25 309 ALA A N 1
ATOM 2318 C CA . ALA A 1 309 ? -53.943 -4.020 60.296 1.00 83.25 309 ALA A CA 1
ATOM 2319 C C . ALA A 1 309 ? -52.743 -3.513 59.481 1.00 83.25 309 ALA A C 1
ATOM 2321 O O . ALA A 1 309 ? -51.791 -4.234 59.186 1.00 83.25 309 ALA A O 1
ATOM 2322 N N . ILE A 1 310 ? -52.786 -2.234 59.106 1.00 86.50 310 ILE A N 1
ATOM 2323 C CA . ILE A 1 310 ? -51.734 -1.587 58.316 1.00 86.50 310 ILE A CA 1
ATOM 2324 C C . ILE A 1 310 ? -50.547 -1.273 59.231 1.00 86.50 310 ILE A C 1
ATOM 2326 O O . ILE A 1 310 ? -50.668 -0.440 60.132 1.00 86.50 310 ILE A O 1
ATOM 2330 N N . LEU A 1 311 ? -49.397 -1.900 58.974 1.00 85.00 311 LEU A N 1
ATOM 2331 C CA . LEU A 1 311 ? -48.150 -1.628 59.694 1.00 85.00 311 LEU A CA 1
ATOM 2332 C C . LEU A 1 311 ? -47.362 -0.477 59.056 1.00 85.00 311 LEU A C 1
ATOM 2334 O O . LEU A 1 311 ? -46.779 0.342 59.769 1.00 85.00 311 LEU A O 1
ATOM 2338 N N . LEU A 1 312 ? -47.371 -0.403 57.720 1.00 86.50 312 LEU A N 1
ATOM 2339 C CA . LEU A 1 312 ? -46.653 0.601 56.934 1.00 86.50 312 LEU A CA 1
ATOM 2340 C C . LEU A 1 312 ? -47.420 0.933 55.643 1.00 86.50 312 LEU A C 1
ATOM 2342 O O . LEU A 1 312 ? -47.801 0.031 54.902 1.00 86.50 312 LEU A O 1
ATOM 2346 N N . GLU A 1 313 ? -47.583 2.220 55.333 1.00 86.56 313 GLU A N 1
ATOM 2347 C CA . GLU A 1 313 ? -47.969 2.701 53.995 1.00 86.56 313 GLU A CA 1
ATOM 2348 C C . GLU A 1 313 ? -46.729 3.310 53.328 1.00 86.56 313 GLU A C 1
ATOM 2350 O O . GLU A 1 313 ? -46.049 4.137 53.942 1.00 86.56 313 GLU A O 1
ATOM 2355 N N . HIS A 1 314 ? -46.393 2.885 52.106 1.00 77.50 314 HIS A N 1
ATOM 2356 C CA . HIS A 1 314 ? -45.122 3.245 51.474 1.00 77.50 314 HIS A CA 1
ATOM 2357 C C . HIS A 1 314 ? -45.215 3.296 49.943 1.00 77.50 314 HIS A C 1
ATOM 2359 O O . HIS A 1 314 ? -45.055 2.290 49.257 1.00 77.50 314 HIS A O 1
ATOM 2365 N N . GLY A 1 315 ? -45.392 4.502 49.403 1.00 82.56 315 GLY A N 1
ATOM 2366 C CA . GLY A 1 315 ? -45.274 4.759 47.968 1.00 82.56 315 GLY A CA 1
ATOM 2367 C C . GLY A 1 315 ? -46.370 4.133 47.100 1.00 82.56 315 GLY A C 1
ATOM 2368 O O . GLY A 1 315 ? -47.442 3.738 47.566 1.00 82.56 315 GLY A O 1
ATOM 2369 N N . GLU A 1 316 ? -46.098 4.102 45.798 1.00 89.25 316 GLU A N 1
ATOM 2370 C CA . GLU A 1 316 ? -47.025 3.671 44.753 1.00 89.25 316 GLU A CA 1
ATOM 2371 C C . GLU A 1 316 ? -46.246 2.933 43.653 1.00 89.25 316 GLU A C 1
ATOM 2373 O O . GLU A 1 316 ? -45.120 3.314 43.331 1.00 89.25 316 GLU A O 1
ATOM 2378 N N . VAL A 1 317 ? -46.847 1.905 43.048 1.00 89.12 317 VAL A N 1
ATOM 2379 C CA . VAL A 1 317 ? -46.319 1.232 41.847 1.00 89.12 317 VAL A CA 1
ATOM 2380 C C . VAL A 1 317 ? -47.126 1.693 40.635 1.00 89.12 317 VAL A C 1
ATOM 2382 O O . VAL A 1 317 ? -48.360 1.712 40.671 1.00 89.12 317 VAL A O 1
ATOM 2385 N N . GLN A 1 318 ? -46.449 2.062 39.546 1.00 90.12 318 GLN A N 1
ATOM 2386 C CA . GLN A 1 318 ? -47.117 2.498 38.320 1.00 90.12 318 GLN A CA 1
ATOM 2387 C C . GLN A 1 318 ? -47.290 1.326 37.341 1.00 90.12 318 GLN A C 1
ATOM 2389 O O . GLN A 1 318 ? -46.314 0.749 36.864 1.00 90.12 318 GLN A O 1
ATOM 2394 N N . VAL A 1 319 ? -48.538 0.992 37.012 1.00 87.69 319 VAL A N 1
ATOM 2395 C CA . VAL A 1 319 ? -48.895 -0.055 36.045 1.00 87.69 319 VAL A CA 1
ATOM 2396 C C . VAL A 1 319 ? -49.121 0.593 34.677 1.00 87.69 319 VAL A C 1
ATOM 2398 O O . VAL A 1 319 ? -49.993 1.454 34.547 1.00 87.69 319 VAL A O 1
ATOM 2401 N N . ILE A 1 320 ? -48.348 0.192 33.662 1.00 82.31 320 ILE A N 1
ATOM 2402 C CA . ILE A 1 320 ? -48.336 0.803 32.320 1.00 82.31 320 ILE A CA 1
ATOM 2403 C C . ILE A 1 320 ? -48.411 -0.292 31.237 1.00 82.31 320 ILE A C 1
ATOM 2405 O O . ILE A 1 320 ? -47.583 -1.205 31.252 1.00 82.31 320 ILE A O 1
ATOM 2409 N N . PRO A 1 321 ? -49.335 -0.225 30.261 1.00 79.00 321 PRO A N 1
ATOM 2410 C CA . PRO A 1 321 ? -49.450 -1.249 29.224 1.00 79.00 321 PRO A CA 1
ATOM 2411 C C . PRO A 1 321 ? -48.243 -1.262 28.275 1.00 79.00 321 PRO A C 1
ATOM 2413 O O . PRO A 1 321 ? -47.832 -0.228 27.746 1.00 79.00 321 PRO A O 1
ATOM 2416 N N . GLY A 1 322 ? -47.699 -2.452 28.007 1.00 68.62 322 GLY A N 1
ATOM 2417 C CA . GLY A 1 322 ? -46.617 -2.653 27.036 1.00 68.62 322 GLY A CA 1
ATOM 2418 C C . GLY A 1 322 ? -45.214 -2.283 27.537 1.00 68.62 322 GLY A C 1
ATOM 2419 O O . GLY A 1 322 ? -44.271 -2.248 26.740 1.00 68.62 322 GLY A O 1
ATOM 2420 N N . LEU A 1 323 ? -45.045 -2.037 28.839 1.00 69.44 323 LEU A N 1
ATOM 2421 C CA . LEU A 1 323 ? -43.747 -1.836 29.486 1.00 69.44 323 LEU A CA 1
ATOM 2422 C C . LEU A 1 323 ? -42.799 -3.040 29.299 1.00 69.44 323 LEU A C 1
ATOM 2424 O O . LEU A 1 323 ? -41.588 -2.855 29.147 1.00 69.44 323 LEU A O 1
ATOM 2428 N N . TRP A 1 324 ? -43.332 -4.266 29.268 1.00 69.81 324 TRP A N 1
ATOM 2429 C CA . TRP A 1 324 ? -42.584 -5.521 29.095 1.00 69.81 324 TRP A CA 1
ATOM 2430 C C . TRP A 1 324 ? -42.660 -6.099 27.669 1.00 69.81 324 TRP A C 1
ATOM 2432 O O . TRP A 1 324 ? -42.139 -7.188 27.402 1.00 69.81 324 TRP A O 1
ATOM 2442 N N . ALA A 1 325 ? -43.248 -5.360 26.723 1.00 71.38 325 ALA A N 1
ATOM 2443 C CA . ALA A 1 325 ? -43.247 -5.730 25.312 1.00 71.38 325 ALA A CA 1
ATOM 2444 C C . ALA A 1 325 ? -41.828 -5.667 24.717 1.00 71.38 325 ALA A C 1
ATOM 2446 O O . ALA A 1 325 ? -41.096 -4.688 24.926 1.00 71.38 325 ALA A O 1
ATOM 2447 N N . PHE A 1 326 ? -41.462 -6.677 23.917 1.00 77.25 326 PHE A N 1
ATOM 2448 C CA . PHE A 1 326 ? -40.296 -6.589 23.035 1.00 77.25 326 PHE A CA 1
ATOM 2449 C C . PHE A 1 326 ? -40.535 -5.430 22.060 1.00 77.25 326 PHE A C 1
ATOM 2451 O O . PHE A 1 326 ? -41.540 -5.409 21.351 1.00 77.25 326 PHE A O 1
ATOM 2458 N N . THR A 1 327 ? -39.639 -4.444 22.027 1.00 81.75 327 THR A N 1
ATOM 2459 C CA . THR A 1 327 ? -39.789 -3.248 21.179 1.00 81.75 327 THR A CA 1
ATOM 2460 C C . THR A 1 327 ? -38.470 -2.910 20.492 1.00 81.75 327 THR A C 1
ATOM 2462 O O . THR A 1 327 ? -37.473 -2.721 21.183 1.00 81.75 327 THR A O 1
ATOM 2465 N N . ILE A 1 328 ? -38.458 -2.758 19.162 1.00 86.31 328 ILE A N 1
ATOM 2466 C CA . ILE A 1 328 ? -37.329 -2.127 18.456 1.00 86.31 328 ILE A CA 1
ATOM 2467 C C . ILE A 1 328 ? -37.391 -0.617 18.719 1.00 86.31 328 ILE A C 1
ATOM 2469 O O . ILE A 1 328 ? -38.401 0.018 18.417 1.00 86.31 328 ILE A O 1
ATOM 2473 N N . LEU A 1 329 ? -36.325 -0.053 19.286 1.00 86.81 329 LEU A N 1
ATOM 2474 C CA . LEU A 1 329 ? -36.193 1.372 19.595 1.00 86.81 329 LEU A CA 1
ATOM 2475 C C . LEU A 1 329 ? -35.529 2.146 18.449 1.00 86.81 329 LEU A C 1
ATOM 2477 O O . LEU A 1 329 ? -36.026 3.202 18.063 1.00 86.81 329 LEU A O 1
ATOM 2481 N N . SER A 1 330 ? -34.438 1.617 17.889 1.00 87.19 330 SER A N 1
ATOM 2482 C CA . SER A 1 330 ? -33.709 2.223 16.767 1.00 87.19 330 SER A CA 1
ATOM 2483 C C . SER A 1 330 ? -33.197 1.178 15.769 1.00 87.19 330 SER A C 1
ATOM 2485 O O . SER A 1 330 ? -33.221 -0.025 16.036 1.00 87.19 330 SER A O 1
ATOM 2487 N N . VAL A 1 331 ? -32.789 1.659 14.591 1.00 90.25 331 VAL A N 1
ATOM 2488 C CA . VAL A 1 331 ? -32.198 0.888 13.487 1.00 90.25 331 VAL A CA 1
ATOM 2489 C C . VAL A 1 331 ? -31.006 1.702 12.994 1.00 90.25 331 VAL A C 1
ATOM 2491 O O . VAL A 1 331 ? -31.205 2.777 12.423 1.00 90.25 331 VAL A O 1
ATOM 2494 N N . GLU A 1 332 ? -29.789 1.244 13.273 1.00 89.69 332 GLU A N 1
ATOM 2495 C CA . GLU A 1 332 ? -28.569 2.035 13.089 1.00 89.69 332 GLU A CA 1
ATOM 2496 C C . GLU A 1 332 ? -27.472 1.223 12.367 1.00 89.69 332 GLU A C 1
ATOM 2498 O O . GLU A 1 332 ? -27.090 0.160 12.854 1.00 89.69 332 GLU A O 1
ATOM 2503 N N . PRO A 1 333 ? -26.956 1.693 11.214 1.00 90.12 333 PRO A N 1
ATOM 2504 C CA . PRO A 1 333 ? -27.430 2.848 10.454 1.00 90.12 333 PRO A CA 1
ATOM 2505 C C . PRO A 1 333 ? -28.818 2.593 9.830 1.00 90.12 333 PRO A C 1
ATOM 2507 O O . PRO A 1 333 ? -29.182 1.468 9.491 1.00 90.12 333 PRO A O 1
ATOM 2510 N N . SER A 1 334 ? -29.600 3.661 9.650 1.00 87.44 334 SER A N 1
ATOM 2511 C CA . SER A 1 334 ? -30.904 3.602 8.960 1.00 87.44 334 SER A CA 1
ATOM 2512 C C . SER A 1 334 ? -30.787 3.696 7.430 1.00 87.44 334 SER A C 1
ATOM 2514 O O . SER A 1 334 ? -31.779 3.509 6.722 1.00 87.44 334 SER A O 1
ATOM 2516 N N . GLU A 1 335 ? -29.575 3.926 6.917 1.00 87.56 335 GLU A N 1
ATOM 2517 C CA . GLU A 1 335 ? -29.218 3.854 5.501 1.00 87.56 335 GLU A CA 1
ATOM 2518 C C . GLU A 1 335 ? -27.991 2.947 5.308 1.00 87.56 335 GLU A C 1
ATOM 2520 O O . GLU A 1 335 ? -27.036 3.016 6.080 1.00 87.56 335 GLU A O 1
ATOM 2525 N N . VAL A 1 336 ? -28.019 2.099 4.281 1.00 86.25 336 VAL A N 1
ATOM 2526 C CA . VAL A 1 336 ? -26.964 1.138 3.916 1.00 86.25 336 VAL A CA 1
ATOM 2527 C C . VAL A 1 336 ? -26.781 1.077 2.399 1.00 86.25 336 VAL A C 1
ATOM 2529 O O . VAL A 1 336 ? -27.629 1.547 1.635 1.00 86.25 336 VAL A O 1
ATOM 2532 N N . ILE A 1 337 ? -25.679 0.476 1.953 1.00 79.25 337 ILE A N 1
ATOM 2533 C CA . ILE A 1 337 ? -25.292 0.403 0.541 1.00 79.25 337 ILE A CA 1
ATOM 2534 C C . ILE A 1 337 ? -25.600 -1.002 0.001 1.00 79.25 337 ILE A C 1
ATOM 2536 O O . ILE A 1 337 ? -25.228 -2.005 0.609 1.00 79.25 337 ILE A O 1
ATOM 2540 N N . ALA A 1 338 ? -26.291 -1.087 -1.139 1.00 75.81 338 ALA A N 1
ATOM 2541 C CA . ALA A 1 338 ? -26.521 -2.347 -1.851 1.00 75.81 338 ALA A CA 1
ATOM 2542 C C . ALA A 1 338 ? -25.193 -3.020 -2.248 1.00 75.81 338 ALA A C 1
ATOM 2544 O O . ALA A 1 338 ? -24.187 -2.342 -2.425 1.00 75.81 338 ALA A O 1
ATOM 2545 N N . GLY A 1 339 ? -25.182 -4.349 -2.388 1.00 65.81 339 GLY A N 1
ATOM 2546 C CA . GLY A 1 339 ? -23.971 -5.096 -2.757 1.00 65.81 339 GLY A CA 1
ATOM 2547 C C . GLY A 1 339 ? -22.965 -5.317 -1.619 1.00 65.81 339 GLY A C 1
ATOM 2548 O O . GLY A 1 339 ? -22.037 -6.104 -1.789 1.00 65.81 339 GLY A O 1
ATOM 2549 N N . ARG A 1 340 ? -23.142 -4.690 -0.446 1.00 69.81 340 ARG A N 1
ATOM 2550 C CA . ARG A 1 340 ? -22.149 -4.704 0.643 1.00 69.81 340 ARG A CA 1
ATOM 2551 C C . ARG A 1 340 ? -22.543 -5.550 1.845 1.00 69.81 340 ARG A C 1
ATOM 2553 O O . ARG A 1 340 ? -23.715 -5.675 2.189 1.00 69.81 340 ARG A O 1
ATOM 2560 N N . ASN A 1 341 ? -21.515 -6.065 2.523 1.00 70.69 341 ASN A N 1
ATOM 2561 C CA . ASN A 1 341 ? -21.601 -6.709 3.835 1.00 70.69 341 ASN A CA 1
ATOM 2562 C C . ASN A 1 341 ? -21.848 -5.666 4.945 1.00 70.69 341 ASN A C 1
ATOM 2564 O O . ASN A 1 341 ? -21.060 -5.553 5.883 1.00 70.69 341 ASN A O 1
ATOM 2568 N N . SER A 1 342 ? -22.911 -4.868 4.827 1.00 76.31 342 SER A N 1
ATOM 2569 C CA . SER A 1 342 ? -23.270 -3.869 5.836 1.00 76.31 342 SER A CA 1
ATOM 2570 C C . SER A 1 342 ? -23.811 -4.533 7.101 1.00 76.31 342 SER A C 1
ATOM 2572 O O . SER A 1 342 ? -24.676 -5.409 7.042 1.00 76.31 342 SER A O 1
ATOM 2574 N N . GLU A 1 343 ? -23.330 -4.079 8.253 1.00 84.31 343 GLU A N 1
ATOM 2575 C CA . GLU A 1 343 ? -23.916 -4.396 9.552 1.00 84.31 343 GLU A CA 1
ATOM 2576 C C . GLU A 1 343 ? -24.995 -3.363 9.907 1.00 84.31 343 GLU A C 1
ATOM 2578 O O . GLU A 1 343 ? -24.827 -2.168 9.660 1.00 84.31 343 GLU A O 1
ATOM 2583 N N . VAL A 1 344 ? -26.111 -3.828 10.470 1.00 87.50 344 VAL A N 1
ATOM 2584 C CA . VAL A 1 344 ? -27.173 -2.990 11.040 1.00 87.50 344 VAL A CA 1
ATOM 2585 C C . VAL A 1 344 ? -27.475 -3.483 12.446 1.00 87.50 344 VAL A C 1
ATOM 2587 O O . VAL A 1 344 ? -27.794 -4.655 12.652 1.00 87.50 344 VAL A O 1
ATOM 2590 N N . VAL A 1 345 ? -27.404 -2.574 13.410 1.00 88.81 345 VAL A N 1
ATOM 2591 C CA . VAL A 1 345 ? -27.705 -2.822 14.816 1.00 88.81 345 VAL A CA 1
ATOM 2592 C C . VAL A 1 345 ? -29.132 -2.364 15.109 1.00 88.81 345 VAL A C 1
ATOM 2594 O O . VAL A 1 345 ? -29.523 -1.240 14.785 1.00 88.81 345 VAL A O 1
ATOM 2597 N N . LEU A 1 346 ? -29.925 -3.233 15.735 1.00 89.25 346 LEU A N 1
ATOM 2598 C CA . LEU A 1 346 ? -31.215 -2.868 16.315 1.00 89.25 346 LEU A CA 1
ATOM 2599 C C . LEU A 1 346 ? -31.051 -2.689 17.822 1.00 89.25 346 LEU A C 1
ATOM 2601 O O . LEU A 1 346 ? -30.721 -3.651 18.517 1.00 89.25 346 LEU A O 1
ATOM 2605 N N . THR A 1 347 ? -31.358 -1.505 18.344 1.00 88.56 347 THR A N 1
ATOM 2606 C CA . THR A 1 347 ? -31.521 -1.326 19.794 1.00 88.56 347 THR A CA 1
ATOM 2607 C C . THR A 1 347 ? -32.902 -1.843 20.188 1.00 88.56 347 THR A C 1
ATOM 2609 O O . THR A 1 347 ? -33.903 -1.372 19.642 1.00 88.56 347 THR A O 1
ATOM 2612 N N . VAL A 1 348 ? -32.992 -2.793 21.123 1.00 86.12 348 VAL A N 1
ATOM 2613 C CA . VAL A 1 348 ? -34.256 -3.429 21.533 1.00 86.12 348 VAL A CA 1
ATOM 2614 C C . VAL A 1 348 ? -34.497 -3.355 23.042 1.00 86.12 348 VAL A C 1
ATOM 2616 O O . VAL A 1 348 ? -33.610 -3.578 23.862 1.00 86.12 348 VAL A O 1
ATOM 2619 N N . ARG A 1 349 ? -35.745 -3.073 23.426 1.00 84.38 349 ARG A N 1
ATOM 2620 C CA . ARG A 1 349 ? -36.224 -3.102 24.816 1.00 84.38 349 ARG A CA 1
ATOM 2621 C C . ARG A 1 349 ? -36.924 -4.430 25.092 1.00 84.38 349 ARG A C 1
ATOM 2623 O O . ARG A 1 349 ? -37.735 -4.850 24.273 1.00 84.38 349 ARG A O 1
ATOM 2630 N N . ASN A 1 350 ? -36.661 -5.031 26.257 1.00 78.00 350 ASN A N 1
ATOM 2631 C CA . ASN A 1 350 ? -37.093 -6.389 26.632 1.00 78.00 350 ASN A CA 1
ATOM 2632 C C . ASN A 1 350 ? -36.693 -7.448 25.575 1.00 78.00 350 ASN A C 1
ATOM 2634 O O . ASN A 1 350 ? -37.583 -8.008 24.929 1.00 78.00 350 ASN A O 1
ATOM 2638 N N . PRO A 1 351 ? -35.385 -7.711 25.367 1.00 77.06 351 PRO A N 1
ATOM 2639 C CA . PRO A 1 351 ? -34.934 -8.736 24.428 1.00 77.06 351 PRO A CA 1
ATOM 2640 C C . PRO A 1 351 ? -35.538 -10.120 24.735 1.00 77.06 351 PRO A C 1
ATOM 2642 O O . PRO A 1 351 ? -35.808 -10.466 25.886 1.00 77.06 351 PRO A O 1
ATOM 2645 N N . ARG A 1 352 ? -35.752 -10.887 23.665 1.00 78.56 352 ARG A N 1
ATOM 2646 C CA . ARG A 1 352 ? -36.263 -12.264 23.591 1.00 78.56 352 ARG A CA 1
ATOM 2647 C C . ARG A 1 352 ? -35.552 -12.958 22.427 1.00 78.56 352 ARG A C 1
ATOM 2649 O O . ARG A 1 352 ? -34.943 -12.280 21.598 1.00 78.56 352 ARG A O 1
ATOM 2656 N N . GLU A 1 353 ? -35.662 -14.277 22.350 1.00 80.31 353 GLU A N 1
ATOM 2657 C CA . GLU A 1 353 ? -35.087 -15.064 21.257 1.00 80.31 353 GLU A CA 1
ATOM 2658 C C . GLU A 1 353 ? -35.838 -14.819 19.933 1.00 80.31 353 GLU A C 1
ATOM 2660 O O . GLU A 1 353 ? -37.069 -14.718 19.880 1.00 80.31 353 GLU A O 1
ATOM 2665 N N . VAL A 1 354 ? -35.060 -14.659 18.861 1.00 80.69 354 VAL A N 1
ATOM 2666 C CA . VAL A 1 354 ? -35.509 -14.243 17.527 1.00 80.69 354 VAL A CA 1
ATOM 2667 C C . VAL A 1 354 ? -35.402 -15.442 16.591 1.00 80.69 354 VAL A C 1
ATOM 2669 O O . VAL A 1 354 ? -34.300 -15.911 16.326 1.00 80.69 354 VAL A O 1
ATOM 2672 N N . ALA A 1 355 ? -36.535 -15.907 16.064 1.00 82.62 355 ALA A N 1
ATOM 2673 C CA . ALA A 1 355 ? -36.594 -17.036 15.139 1.00 82.62 355 ALA A CA 1
ATOM 2674 C C . ALA A 1 355 ? -36.174 -16.639 13.715 1.00 82.62 355 ALA A C 1
ATOM 2676 O O . ALA A 1 355 ? -35.433 -17.365 13.054 1.00 82.62 355 ALA A O 1
ATOM 2677 N N . THR A 1 356 ? -36.661 -15.494 13.214 1.00 84.81 356 THR A N 1
ATOM 2678 C CA . THR A 1 356 ? -36.267 -14.964 11.898 1.00 84.81 356 THR A CA 1
ATOM 2679 C C . THR A 1 356 ? -36.204 -13.435 11.883 1.00 84.81 356 THR A C 1
ATOM 2681 O O . THR A 1 356 ? -36.947 -12.746 12.588 1.00 84.81 356 THR A O 1
ATOM 2684 N N . VAL A 1 357 ? -35.339 -12.890 11.022 1.00 86.00 357 VAL A N 1
ATOM 2685 C CA . VAL A 1 357 ? -35.391 -11.484 10.596 1.00 86.00 357 VAL A CA 1
ATOM 2686 C C . VAL A 1 357 ? -35.774 -11.418 9.133 1.00 86.00 357 VAL A C 1
ATOM 2688 O O . VAL A 1 357 ? -35.235 -12.145 8.293 1.00 86.00 357 VAL A O 1
ATOM 2691 N N . ARG A 1 358 ? -36.686 -10.501 8.815 1.00 85.50 358 ARG A N 1
ATOM 2692 C CA . ARG A 1 358 ? -37.224 -10.322 7.471 1.00 85.50 358 ARG A CA 1
ATOM 2693 C C . ARG A 1 358 ? -37.105 -8.877 7.020 1.00 85.50 358 ARG A C 1
ATOM 2695 O O . ARG A 1 358 ? -37.456 -7.950 7.749 1.00 85.50 358 ARG A O 1
ATOM 2702 N N . LEU A 1 359 ? -36.629 -8.707 5.792 1.00 85.06 359 LEU A N 1
ATOM 2703 C CA . LEU A 1 359 ? -36.476 -7.430 5.109 1.00 85.06 359 LEU A CA 1
ATOM 2704 C C . LEU A 1 359 ? -37.462 -7.401 3.935 1.00 85.06 359 LEU A C 1
ATOM 2706 O O . LEU A 1 359 ? -37.218 -7.958 2.862 1.00 85.06 359 LEU A O 1
ATOM 2710 N N . GLY A 1 360 ? -38.645 -6.836 4.178 1.00 78.56 360 GLY A N 1
ATOM 2711 C CA . GLY A 1 360 ? -39.781 -6.949 3.262 1.00 78.56 360 GLY A CA 1
ATOM 2712 C C . GLY A 1 360 ? -40.241 -8.403 3.089 1.00 78.56 360 GLY A C 1
ATOM 2713 O O . GLY A 1 360 ? -40.971 -8.927 3.925 1.00 78.56 360 GLY A O 1
ATOM 2714 N N . SER A 1 361 ? -39.836 -9.047 1.990 1.00 75.31 361 SER A N 1
ATOM 2715 C CA . SER A 1 361 ? -40.119 -10.470 1.713 1.00 75.31 361 SER A CA 1
ATOM 2716 C C . SER A 1 361 ? -38.907 -11.395 1.890 1.00 75.31 361 SER A C 1
ATOM 2718 O O . SER A 1 361 ? -39.091 -12.604 2.037 1.00 75.31 361 SER A O 1
ATOM 2720 N N . MET A 1 362 ? -37.692 -10.838 1.911 1.00 80.94 362 MET A N 1
ATOM 2721 C CA . MET A 1 362 ? -36.434 -11.566 2.081 1.00 80.94 362 MET A CA 1
ATOM 2722 C C . MET A 1 362 ? -36.258 -11.984 3.545 1.00 80.94 362 MET A C 1
ATOM 2724 O O . MET A 1 362 ? -36.570 -11.207 4.444 1.00 80.94 362 MET A O 1
ATOM 2728 N N . VAL A 1 363 ? -35.745 -13.190 3.787 1.00 82.00 363 VAL A N 1
ATOM 2729 C CA . VAL A 1 363 ? -35.311 -13.654 5.117 1.00 82.00 363 VAL A CA 1
ATOM 2730 C C . VAL A 1 363 ? -33.795 -13.472 5.206 1.00 82.00 363 VAL A C 1
ATOM 2732 O O . VAL A 1 363 ? -33.092 -13.794 4.247 1.00 82.00 363 VAL A O 1
ATOM 2735 N N . LEU A 1 364 ? -33.294 -12.930 6.317 1.00 78.12 364 LEU A N 1
ATOM 2736 C CA . LEU A 1 364 ? -31.857 -12.782 6.569 1.00 78.12 364 LEU A CA 1
ATOM 2737 C C . LEU A 1 364 ? -31.304 -14.030 7.275 1.00 78.12 364 LEU A C 1
ATOM 2739 O O . LEU A 1 364 ? -31.990 -14.649 8.083 1.00 78.12 364 LEU A O 1
ATOM 2743 N N . GLY A 1 365 ? -30.074 -14.419 6.931 1.00 59.81 365 GLY A N 1
ATOM 2744 C CA . GLY A 1 365 ? -29.528 -15.745 7.250 1.00 59.81 365 GLY A CA 1
ATOM 2745 C C . GLY A 1 365 ? -28.798 -15.891 8.588 1.00 59.81 365 GLY A C 1
ATOM 2746 O O . GLY A 1 365 ? -28.317 -16.985 8.873 1.00 59.81 365 GLY A O 1
ATOM 2747 N N . TRP A 1 366 ? -28.659 -14.822 9.378 1.00 54.78 366 TRP A N 1
ATOM 2748 C CA . TRP A 1 366 ? -27.972 -14.863 10.673 1.00 54.78 366 TRP A CA 1
ATOM 2749 C C . TRP A 1 366 ? -28.417 -13.714 11.582 1.00 54.78 366 TRP A C 1
ATOM 2751 O O . TRP A 1 366 ? -28.623 -12.595 11.105 1.00 54.78 366 TRP A O 1
ATOM 2761 N N . THR A 1 367 ? -28.546 -13.992 12.879 1.00 58.44 367 THR A N 1
ATOM 2762 C CA . THR A 1 367 ? -28.953 -13.034 13.916 1.00 58.44 367 THR A CA 1
ATOM 2763 C C . THR A 1 367 ? -28.308 -13.408 15.242 1.00 58.44 367 THR A C 1
ATOM 2765 O O . THR A 1 367 ? -28.559 -14.500 15.748 1.00 58.44 367 THR A O 1
ATOM 2768 N N . GLU A 1 368 ? -27.544 -12.494 15.834 1.00 65.19 368 GLU A N 1
ATOM 2769 C CA . GLU A 1 368 ? -27.040 -12.641 17.201 1.00 65.19 368 GLU A CA 1
ATOM 2770 C C . GLU A 1 368 ? -27.688 -11.567 18.087 1.00 65.19 368 GLU A C 1
ATOM 2772 O O . GLU A 1 368 ? -27.701 -10.378 17.746 1.00 65.19 368 GLU A O 1
ATOM 2777 N N . VAL A 1 369 ? -28.302 -12.008 19.189 1.00 64.81 369 VAL A N 1
ATOM 2778 C CA . VAL A 1 369 ? -28.943 -11.146 20.192 1.00 64.81 369 VAL A CA 1
ATOM 2779 C C . VAL A 1 369 ? -27.975 -11.020 21.359 1.00 64.81 369 VAL A C 1
ATOM 2781 O O . VAL A 1 369 ? -27.788 -11.962 22.126 1.00 64.81 369 VAL A O 1
ATOM 2784 N N . GLU A 1 370 ? -27.330 -9.865 21.485 1.00 65.00 370 GLU A N 1
ATOM 2785 C CA . GLU A 1 370 ? -26.289 -9.663 22.488 1.00 65.00 370 GLU A CA 1
ATOM 2786 C C . GLU A 1 370 ? -26.862 -9.405 23.887 1.00 65.00 370 GLU A C 1
ATOM 2788 O O . GLU A 1 370 ? -27.923 -8.787 24.065 1.00 65.00 370 GLU A O 1
ATOM 2793 N N . ALA A 1 371 ? -26.093 -9.816 24.901 1.00 54.44 371 ALA A N 1
ATOM 2794 C CA . ALA A 1 371 ? -26.346 -9.558 26.316 1.00 54.44 371 ALA A CA 1
ATOM 2795 C C . ALA A 1 371 ? -26.222 -8.054 26.644 1.00 54.44 371 ALA A C 1
ATOM 2797 O O . ALA A 1 371 ? -25.220 -7.579 27.171 1.00 54.44 371 ALA A O 1
ATOM 2798 N N . GLY A 1 372 ? -27.265 -7.305 26.293 1.00 62.06 372 GLY A N 1
ATOM 2799 C CA . GLY A 1 372 ? -27.337 -5.846 26.407 1.00 62.06 372 GLY A CA 1
ATOM 2800 C C . GLY A 1 372 ? -28.546 -5.214 25.708 1.00 62.06 372 GLY A C 1
ATOM 2801 O O . GLY A 1 372 ? -28.815 -4.037 25.927 1.00 62.06 372 GLY A O 1
ATOM 2802 N N . GLY A 1 373 ? -29.304 -5.974 24.906 1.00 76.75 373 GLY A N 1
ATOM 2803 C CA . GLY A 1 373 ? -30.447 -5.437 24.155 1.00 76.75 373 GLY A CA 1
ATOM 2804 C C . GLY A 1 373 ? -30.061 -4.868 22.789 1.00 76.75 373 GLY A C 1
ATOM 2805 O O . GLY A 1 373 ? -30.697 -3.929 22.313 1.00 76.75 373 GLY A O 1
ATOM 2806 N N . LEU A 1 374 ? -29.035 -5.440 22.154 1.00 82.88 374 LEU A N 1
ATOM 2807 C CA . LEU A 1 374 ? -28.686 -5.188 20.757 1.00 82.88 374 LEU A CA 1
ATOM 2808 C C . LEU A 1 374 ? -28.952 -6.451 19.930 1.00 82.88 374 LEU A C 1
ATOM 2810 O O . LEU A 1 374 ? -28.662 -7.559 20.379 1.00 82.88 374 LEU A O 1
ATOM 2814 N N . VAL A 1 375 ? -29.485 -6.290 18.720 1.00 83.19 375 VAL A N 1
ATOM 2815 C CA . VAL A 1 375 ? -29.569 -7.362 17.714 1.00 83.19 375 VAL A CA 1
ATOM 2816 C C . VAL A 1 375 ? -28.714 -6.953 16.526 1.00 83.19 375 VAL A C 1
ATOM 2818 O O . VAL A 1 375 ? -28.995 -5.927 15.904 1.00 83.19 375 VAL A O 1
ATOM 2821 N N . ARG A 1 376 ? -27.679 -7.732 16.205 1.00 84.00 376 ARG A N 1
ATOM 2822 C CA . ARG A 1 376 ? -26.794 -7.456 15.064 1.00 84.00 376 ARG A CA 1
ATOM 2823 C C . ARG A 1 376 ? -27.259 -8.223 13.834 1.00 84.00 376 ARG A C 1
ATOM 2825 O O . ARG A 1 376 ? -27.476 -9.435 13.882 1.00 84.00 376 ARG A O 1
ATOM 2832 N N . LEU A 1 377 ? -27.428 -7.497 12.732 1.00 83.25 377 LEU A N 1
ATOM 2833 C CA . LEU A 1 377 ? -27.858 -8.015 11.438 1.00 83.25 377 LEU A CA 1
ATOM 2834 C C . LEU A 1 377 ? -26.741 -7.815 10.420 1.00 83.25 377 LEU A C 1
ATOM 2836 O O . LEU A 1 377 ? -26.360 -6.678 10.146 1.00 83.25 377 LEU A O 1
ATOM 2840 N N . ARG A 1 378 ? -26.268 -8.895 9.793 1.00 78.12 378 ARG A N 1
ATOM 2841 C CA . ARG A 1 378 ? -25.369 -8.791 8.638 1.00 78.12 378 ARG A CA 1
ATOM 2842 C C . ARG A 1 378 ? -26.174 -8.894 7.349 1.00 78.12 378 ARG A C 1
ATOM 2844 O O . ARG A 1 378 ? -26.803 -9.918 7.075 1.00 78.12 378 ARG A O 1
ATOM 2851 N N . LEU A 1 379 ? -26.174 -7.823 6.566 1.00 77.50 379 LEU A N 1
ATOM 2852 C CA . LEU A 1 379 ? -26.815 -7.782 5.258 1.00 77.50 379 LEU A CA 1
ATOM 2853 C C . LEU A 1 379 ? -25.900 -8.439 4.223 1.00 77.50 379 LEU A C 1
ATOM 2855 O O . LEU A 1 379 ? -24.694 -8.212 4.218 1.00 77.50 379 LEU A O 1
ATOM 2859 N N . GLY A 1 380 ? -26.483 -9.275 3.364 1.00 67.00 380 GLY A N 1
ATOM 2860 C CA . GLY A 1 380 ? -25.773 -9.885 2.241 1.00 67.00 380 GLY A CA 1
ATOM 2861 C C . GLY A 1 380 ? -25.823 -9.012 0.979 1.00 67.00 380 GLY A C 1
ATOM 2862 O O . GLY A 1 380 ? -26.708 -8.163 0.852 1.00 67.00 380 GLY A O 1
ATOM 2863 N N . PRO A 1 381 ? -24.954 -9.274 -0.013 1.00 64.12 381 PRO A N 1
ATOM 2864 C CA . PRO A 1 381 ? -24.838 -8.454 -1.224 1.00 64.12 381 PRO A CA 1
ATOM 2865 C C . PRO A 1 381 ? -26.111 -8.420 -2.091 1.00 64.12 381 PRO A C 1
ATOM 2867 O O . PRO A 1 381 ? -26.284 -7.522 -2.908 1.00 64.12 381 PRO A O 1
ATOM 2870 N N . THR A 1 382 ? -27.034 -9.369 -1.914 1.00 69.19 382 THR A N 1
ATOM 2871 C CA . THR A 1 382 ? -28.262 -9.506 -2.717 1.00 69.19 382 THR A CA 1
ATOM 2872 C C . THR A 1 382 ? -29.446 -8.657 -2.234 1.00 69.19 382 THR A C 1
ATOM 2874 O O . THR A 1 382 ? -30.560 -8.838 -2.728 1.00 69.19 382 THR A O 1
ATOM 2877 N N . VAL A 1 383 ? -29.261 -7.771 -1.249 1.00 76.31 383 VAL A N 1
ATOM 2878 C CA . VAL A 1 383 ? -30.341 -6.915 -0.731 1.00 76.31 383 VAL A CA 1
ATOM 2879 C C . VAL A 1 383 ? -30.754 -5.861 -1.783 1.00 76.31 383 VAL A C 1
ATOM 2881 O O . VAL A 1 383 ? -29.905 -5.085 -2.224 1.00 76.31 383 VAL A O 1
ATOM 2884 N N . PRO A 1 384 ? -32.041 -5.779 -2.190 1.00 78.44 384 PRO A N 1
ATOM 2885 C CA . PRO A 1 384 ? -32.477 -4.834 -3.221 1.00 78.44 384 PRO A CA 1
ATOM 2886 C C . PRO A 1 384 ? -32.400 -3.367 -2.783 1.00 78.44 384 PRO A C 1
ATOM 2888 O O . PRO A 1 384 ? -32.730 -3.037 -1.645 1.00 78.44 384 PRO A O 1
ATOM 2891 N N . VAL A 1 385 ? -32.096 -2.466 -3.720 1.00 83.38 385 VAL A N 1
ATOM 2892 C CA . VAL A 1 385 ? -32.225 -1.009 -3.532 1.00 83.38 385 VAL A CA 1
ATOM 2893 C C . VAL A 1 385 ? -33.683 -0.629 -3.234 1.00 83.38 385 VAL A C 1
ATOM 2895 O O . VAL A 1 385 ? -34.603 -1.082 -3.916 1.00 83.38 385 VAL A O 1
ATOM 2898 N N . GLY A 1 386 ? -33.899 0.223 -2.230 1.00 86.12 386 GLY A N 1
ATOM 2899 C CA . GLY A 1 386 ? -35.219 0.694 -1.801 1.00 86.12 386 GLY A CA 1
ATOM 2900 C C . GLY A 1 386 ? -35.331 0.895 -0.287 1.00 86.12 386 GLY A C 1
ATOM 2901 O O . GLY A 1 386 ? -34.414 0.581 0.465 1.00 86.12 386 GLY A O 1
ATOM 2902 N N . ALA A 1 387 ? -36.471 1.418 0.172 1.00 89.00 387 ALA A N 1
ATOM 2903 C CA . ALA A 1 387 ? -36.777 1.547 1.598 1.00 89.00 387 ALA A CA 1
ATOM 2904 C C . ALA A 1 387 ? -37.611 0.347 2.075 1.00 89.00 387 ALA A C 1
ATOM 2906 O O . ALA A 1 387 ? -38.718 0.114 1.584 1.00 89.00 387 ALA A O 1
ATOM 2907 N N . HIS A 1 388 ? -37.087 -0.406 3.041 1.00 88.94 388 HIS A N 1
ATOM 2908 C CA . HIS A 1 388 ? -37.631 -1.693 3.475 1.00 88.94 388 HIS A CA 1
ATOM 2909 C C . HIS A 1 388 ? -38.118 -1.661 4.921 1.00 88.94 388 HIS A C 1
ATOM 2911 O O . HIS A 1 388 ? -37.553 -0.979 5.777 1.00 88.94 388 HIS A O 1
ATOM 2917 N N . LYS A 1 389 ? -39.146 -2.462 5.220 1.00 89.19 389 LYS A N 1
ATOM 2918 C CA . LYS A 1 389 ? -39.533 -2.764 6.603 1.00 89.19 389 LYS A CA 1
ATOM 2919 C C . LYS A 1 389 ? -38.709 -3.933 7.127 1.00 89.19 389 LYS A C 1
ATOM 2921 O O . LYS A 1 389 ? -38.718 -5.001 6.514 1.00 89.19 389 LYS A O 1
ATOM 2926 N N . LEU A 1 390 ? -38.076 -3.723 8.276 1.00 89.62 390 LEU A N 1
ATOM 2927 C CA . LEU A 1 390 ? -37.544 -4.786 9.119 1.00 89.62 390 LEU A CA 1
ATOM 2928 C C . LEU A 1 390 ? -38.661 -5.366 9.992 1.00 89.62 390 LEU A C 1
ATOM 2930 O O . LEU A 1 390 ? -39.435 -4.621 10.601 1.00 89.62 390 LEU A O 1
ATOM 2934 N N . VAL A 1 391 ? -38.734 -6.693 10.041 1.00 89.31 391 VAL A N 1
ATOM 2935 C CA . VAL A 1 391 ? -39.658 -7.458 10.884 1.00 89.31 391 VAL A CA 1
ATOM 2936 C C . VAL A 1 391 ? -38.873 -8.561 11.589 1.00 89.31 391 VAL A C 1
ATOM 2938 O O . VAL A 1 391 ? -38.148 -9.312 10.941 1.00 89.31 391 VAL A O 1
ATOM 2941 N N . LEU A 1 392 ? -39.031 -8.645 12.906 1.00 87.62 392 LEU A N 1
ATOM 2942 C CA . LEU A 1 392 ? -38.598 -9.757 13.744 1.00 87.62 392 LEU A CA 1
ATOM 2943 C C . LEU A 1 392 ? -39.770 -10.724 13.914 1.00 87.62 392 LEU A C 1
ATOM 2945 O O . LEU A 1 392 ? -40.861 -10.299 14.301 1.00 87.62 392 LEU A O 1
ATOM 2949 N N . GLU A 1 393 ? -39.534 -12.005 13.664 1.00 87.50 393 GLU A N 1
ATOM 2950 C CA . GLU A 1 393 ? -40.400 -13.107 14.085 1.00 87.50 393 GLU A CA 1
ATOM 2951 C C . GLU A 1 393 ? -39.718 -13.770 15.294 1.00 87.50 393 GLU A C 1
ATOM 2953 O O . GLU A 1 393 ? -38.550 -14.152 15.213 1.00 87.50 393 GLU A O 1
ATOM 2958 N N . LEU A 1 394 ? -40.405 -13.835 16.435 1.00 85.31 394 LEU A N 1
ATOM 2959 C CA . LEU A 1 394 ? -39.885 -14.348 17.709 1.00 85.31 394 LEU A CA 1
ATOM 2960 C C . LEU A 1 394 ? -40.183 -15.848 17.862 1.00 85.31 394 LEU A C 1
ATOM 2962 O O . LEU A 1 394 ? -41.148 -16.345 17.280 1.00 85.31 394 LEU A O 1
ATOM 2966 N N . GLU A 1 395 ? -39.405 -16.567 18.679 1.00 81.31 395 GLU A N 1
ATOM 2967 C CA . GLU A 1 395 ? -39.655 -18.005 18.927 1.00 81.31 395 GLU A CA 1
ATOM 2968 C C . GLU A 1 395 ? -41.019 -18.275 19.593 1.00 81.31 395 GLU A C 1
ATOM 2970 O O . GLU A 1 395 ? -41.640 -19.308 19.349 1.00 81.31 395 GLU A O 1
ATOM 2975 N N . ASP A 1 396 ? -41.541 -17.315 20.367 1.00 78.50 396 ASP A N 1
ATOM 2976 C CA . ASP A 1 396 ? -42.881 -17.376 20.972 1.00 78.50 396 ASP A CA 1
ATOM 2977 C C . ASP A 1 396 ? -44.040 -17.157 19.969 1.00 78.50 396 ASP A C 1
ATOM 2979 O O . ASP A 1 396 ? -45.214 -17.191 20.346 1.00 78.50 396 ASP A O 1
ATOM 2983 N N . GLY A 1 397 ? -43.727 -16.954 18.683 1.00 77.31 397 GLY A N 1
ATOM 2984 C CA . GLY A 1 397 ? -44.688 -16.669 17.616 1.00 77.31 397 GLY A CA 1
ATOM 2985 C C . GLY A 1 397 ? -45.105 -15.198 17.512 1.00 77.31 397 GLY A C 1
ATOM 2986 O O . GLY A 1 397 ? -45.921 -14.858 16.652 1.00 77.31 397 GLY A O 1
ATOM 2987 N N . GLY A 1 398 ? -44.564 -14.314 18.354 1.00 81.62 398 GLY A N 1
ATOM 2988 C CA . GLY A 1 398 ? -44.748 -12.871 18.250 1.00 81.62 398 GLY A CA 1
ATOM 2989 C C . GLY A 1 398 ? -44.061 -12.268 17.019 1.00 81.62 398 GLY A C 1
ATOM 2990 O O . GLY A 1 398 ? -43.049 -12.767 16.530 1.00 81.62 398 GLY A O 1
ATOM 2991 N N . THR A 1 399 ? -44.590 -11.147 16.523 1.00 85.88 399 THR A N 1
ATOM 2992 C CA . THR A 1 399 ? -43.986 -10.387 15.415 1.00 85.88 399 THR A CA 1
ATOM 2993 C C . THR A 1 399 ? -43.806 -8.924 15.792 1.00 85.88 399 THR A C 1
ATOM 2995 O O . THR A 1 399 ? -44.782 -8.267 16.162 1.00 85.88 399 THR A O 1
ATOM 2998 N N . VAL A 1 400 ? -42.594 -8.387 15.642 1.00 87.88 400 VAL A N 1
ATOM 2999 C CA . VAL A 1 400 ? -42.269 -6.987 15.963 1.00 87.88 400 VAL A CA 1
ATOM 3000 C C . VAL A 1 400 ? -41.713 -6.286 14.727 1.00 87.88 400 VAL A C 1
ATOM 3002 O O . VAL A 1 400 ? -40.791 -6.772 14.079 1.00 87.88 400 VAL A O 1
ATOM 3005 N N . VAL A 1 401 ? -42.282 -5.131 14.383 1.00 90.06 401 VAL A N 1
ATOM 3006 C CA . VAL A 1 401 ? -41.912 -4.348 13.194 1.00 90.06 401 VAL A CA 1
ATOM 3007 C C . VAL A 1 401 ? -41.067 -3.149 13.615 1.00 90.06 401 VAL A C 1
ATOM 3009 O O . VAL A 1 401 ? -41.393 -2.486 14.599 1.00 90.06 401 VAL A O 1
ATOM 3012 N N . ALA A 1 402 ? -40.002 -2.852 12.871 1.00 88.69 402 ALA A N 1
ATOM 3013 C CA . ALA A 1 402 ? -39.160 -1.692 13.144 1.00 88.69 402 ALA A CA 1
ATOM 3014 C C . ALA A 1 402 ? -39.941 -0.369 12.973 1.00 88.69 402 ALA A C 1
ATOM 3016 O O . ALA A 1 402 ? -40.718 -0.242 12.018 1.00 88.69 402 ALA A O 1
ATOM 3017 N N . PRO A 1 403 ? -39.731 0.638 13.848 1.00 84.56 403 PRO A N 1
ATOM 3018 C CA . PRO A 1 403 ? -40.382 1.945 13.720 1.00 84.56 403 PRO A CA 1
ATOM 3019 C C . PRO A 1 403 ? -39.854 2.746 12.517 1.00 84.56 403 PRO A C 1
ATOM 3021 O O . PRO A 1 403 ? -40.584 3.551 11.939 1.00 84.56 403 PRO A O 1
ATOM 3024 N N . THR A 1 404 ? -38.604 2.493 12.121 1.00 87.38 404 THR A N 1
ATOM 3025 C CA . THR A 1 404 ? -37.893 3.162 11.024 1.00 87.38 404 THR A CA 1
ATOM 3026 C C . THR A 1 404 ? -37.707 2.195 9.853 1.00 87.38 404 THR A C 1
ATOM 3028 O O . THR A 1 404 ? -37.483 1.001 10.056 1.00 87.38 404 THR A O 1
ATOM 3031 N N . LEU A 1 405 ? -37.792 2.701 8.618 1.00 89.31 405 LEU A N 1
ATOM 3032 C CA . LEU A 1 405 ? -37.437 1.931 7.422 1.00 89.31 405 LEU A CA 1
ATOM 3033 C C . LEU A 1 405 ? -35.915 1.874 7.269 1.00 89.31 405 LEU A C 1
ATOM 3035 O O . LEU A 1 405 ? -35.253 2.901 7.402 1.00 89.31 405 LEU A O 1
ATOM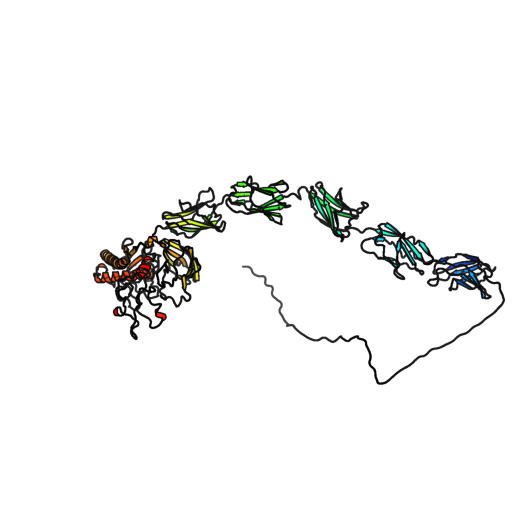 3039 N N . LEU A 1 406 ? -35.381 0.706 6.914 1.00 90.12 406 LEU A N 1
ATOM 3040 C CA . LEU A 1 406 ? -33.997 0.592 6.464 1.00 90.12 406 LEU A CA 1
ATOM 3041 C C . LEU A 1 406 ? -33.930 1.002 4.989 1.00 90.12 406 LEU A C 1
ATOM 3043 O O . LEU A 1 406 ? -34.580 0.382 4.143 1.00 90.12 406 LEU A O 1
ATOM 3047 N N . THR A 1 407 ? -33.160 2.040 4.678 1.00 90.44 407 THR A N 1
ATOM 3048 C CA . THR A 1 407 ? -32.991 2.538 3.309 1.00 90.44 407 THR A CA 1
ATOM 3049 C C . THR A 1 407 ? -31.745 1.930 2.683 1.00 90.44 407 THR A C 1
ATOM 3051 O O . THR A 1 407 ? -30.634 2.173 3.130 1.00 90.44 407 THR A O 1
ATOM 3054 N N . VAL A 1 408 ? -31.919 1.143 1.630 1.00 86.19 408 VAL A N 1
ATOM 3055 C CA . VAL A 1 408 ? -30.820 0.563 0.856 1.00 86.19 408 VAL A CA 1
ATOM 3056 C C . VAL A 1 408 ? -30.624 1.434 -0.379 1.00 86.19 408 VAL A C 1
ATOM 3058 O O . VAL A 1 408 ? -31.471 1.432 -1.277 1.00 86.19 408 VAL A O 1
ATOM 3061 N N . ARG A 1 409 ? -29.529 2.195 -0.436 1.00 85.06 409 ARG A N 1
ATOM 3062 C CA . ARG A 1 409 ? -29.160 3.000 -1.610 1.00 85.06 409 ARG A CA 1
ATOM 3063 C C . ARG A 1 409 ? -28.200 2.232 -2.528 1.00 85.06 409 ARG A C 1
ATOM 3065 O O . ARG A 1 409 ? -27.504 1.336 -2.053 1.00 85.06 409 ARG A O 1
ATOM 3072 N N . PRO A 1 410 ? -28.124 2.549 -3.833 1.00 77.62 410 PRO A N 1
ATOM 3073 C CA . PRO A 1 410 ? -27.062 2.005 -4.669 1.00 77.62 410 PRO A CA 1
ATOM 3074 C C . PRO A 1 410 ? -25.698 2.566 -4.238 1.00 77.62 410 PRO A C 1
ATOM 3076 O O . PRO A 1 410 ? -25.614 3.698 -3.742 1.00 77.62 410 PRO A O 1
ATOM 3079 N N . ALA A 1 411 ? -24.640 1.790 -4.474 1.00 77.69 411 ALA A N 1
ATOM 3080 C CA . ALA A 1 411 ? -23.268 2.273 -4.381 1.00 77.69 411 ALA A CA 1
ATOM 3081 C C . ALA A 1 411 ? -23.026 3.425 -5.370 1.00 77.69 411 ALA A C 1
ATOM 3083 O O . ALA A 1 411 ? -23.630 3.479 -6.446 1.00 77.69 411 ALA A O 1
ATOM 3084 N N . ARG A 1 412 ? -22.139 4.345 -5.002 1.00 82.88 412 ARG A N 1
ATOM 3085 C CA . ARG A 1 412 ? -21.601 5.414 -5.849 1.00 82.88 412 ARG A CA 1
ATOM 3086 C C . ARG A 1 412 ? -20.074 5.386 -5.732 1.00 82.88 412 ARG A C 1
ATOM 3088 O O . ARG A 1 412 ? -19.519 6.247 -5.052 1.00 82.88 412 ARG A O 1
ATOM 3095 N N . PRO A 1 413 ? -19.410 4.378 -6.327 1.00 87.00 413 PRO A N 1
ATOM 3096 C CA . PRO A 1 413 ? -17.964 4.259 -6.248 1.00 87.00 413 PRO A CA 1
ATOM 3097 C C . PRO A 1 413 ? -17.284 5.512 -6.795 1.00 87.00 413 PRO A C 1
ATOM 3099 O O . PRO A 1 413 ? -17.671 6.021 -7.847 1.00 87.00 413 PRO A O 1
ATOM 3102 N N . SER A 1 414 ? -16.263 5.987 -6.088 1.00 87.31 414 SER A N 1
ATOM 3103 C CA . SER A 1 414 ? -15.386 7.069 -6.539 1.00 87.31 414 SER A CA 1
ATOM 3104 C C . SER A 1 414 ? -13.956 6.559 -6.635 1.00 87.31 414 SER A C 1
ATOM 3106 O O . SER A 1 414 ? -13.524 5.771 -5.796 1.00 87.31 414 SER A O 1
ATOM 3108 N N . LEU A 1 415 ? -13.204 7.046 -7.616 1.00 89.25 415 LEU A N 1
ATOM 3109 C CA . LEU A 1 415 ? -11.794 6.719 -7.800 1.00 89.25 415 LEU A CA 1
ATOM 3110 C C . LEU A 1 415 ? -10.926 7.856 -7.237 1.00 89.25 415 LEU A C 1
ATOM 3112 O O . LEU A 1 415 ? -11.258 9.024 -7.418 1.00 89.25 415 LEU A O 1
ATOM 3116 N N . VAL A 1 416 ? -9.849 7.516 -6.530 1.00 85.88 416 VAL A N 1
ATOM 3117 C CA . VAL A 1 416 ? -8.896 8.468 -5.924 1.00 85.88 416 VAL A CA 1
ATOM 3118 C C . VAL A 1 416 ? -7.507 8.298 -6.535 1.00 85.88 416 VAL A C 1
ATOM 3120 O O . VAL A 1 416 ? -6.878 9.291 -6.887 1.00 85.88 416 VAL A O 1
ATOM 3123 N N . SER A 1 417 ? -7.049 7.057 -6.715 1.00 79.44 417 SER A N 1
ATOM 3124 C CA . SER A 1 417 ? -5.848 6.746 -7.493 1.00 79.44 417 SER A CA 1
ATOM 3125 C C . SER A 1 417 ? -5.952 5.381 -8.182 1.00 79.44 417 SER A C 1
ATOM 3127 O O . SER A 1 417 ? -6.789 4.542 -7.833 1.00 79.44 417 SER A O 1
ATOM 3129 N N . VAL A 1 418 ? -5.097 5.182 -9.183 1.00 82.88 418 VAL A N 1
ATOM 3130 C CA . VAL A 1 418 ? -4.823 3.899 -9.839 1.00 82.88 418 VAL A CA 1
ATOM 3131 C C . VAL A 1 418 ? -3.310 3.721 -9.836 1.00 82.88 418 VAL A C 1
ATOM 3133 O O . VAL A 1 418 ? -2.599 4.695 -10.069 1.00 82.88 418 VAL A O 1
ATOM 3136 N N . SER A 1 419 ? -2.818 2.511 -9.584 1.00 73.19 419 SER A N 1
ATOM 3137 C CA . SER A 1 419 ? -1.405 2.174 -9.780 1.00 73.19 419 SER A CA 1
ATOM 3138 C C . SER A 1 419 ? -1.249 0.755 -10.346 1.00 73.19 419 SER A C 1
ATOM 3140 O O . SER A 1 419 ? -1.934 -0.146 -9.852 1.00 73.19 419 SER A O 1
ATOM 3142 N N . PRO A 1 420 ? -0.382 0.529 -11.350 1.00 66.12 420 PRO A N 1
ATOM 3143 C CA . PRO A 1 420 ? 0.312 1.550 -12.143 1.00 66.12 420 PRO A CA 1
ATOM 3144 C C . PRO A 1 420 ? -0.653 2.307 -13.080 1.00 66.12 420 PRO A C 1
ATOM 3146 O O . PRO A 1 420 ? -1.772 1.866 -13.341 1.00 66.12 420 PRO A O 1
ATOM 3149 N N . THR A 1 421 ? -0.224 3.458 -13.600 1.00 72.62 421 THR A N 1
ATOM 3150 C CA . THR A 1 421 ? -0.930 4.228 -14.650 1.00 72.62 421 THR A CA 1
ATOM 3151 C C . THR A 1 421 ? -0.450 3.887 -16.068 1.00 72.62 421 THR A C 1
ATOM 3153 O O . THR A 1 421 ? -1.033 4.355 -17.046 1.00 72.62 421 THR A O 1
ATOM 3156 N N . LEU A 1 422 ? 0.576 3.043 -16.190 1.00 67.44 422 LEU A N 1
ATOM 3157 C CA . LEU A 1 422 ? 1.167 2.551 -17.434 1.00 67.44 422 LEU A CA 1
ATOM 3158 C C . LEU A 1 422 ? 1.199 1.014 -17.386 1.00 67.44 422 LEU A C 1
ATOM 3160 O O . LEU A 1 422 ? 1.629 0.457 -16.378 1.00 67.44 422 LEU A O 1
ATOM 3164 N N . VAL A 1 423 ? 0.675 0.348 -18.420 1.00 70.00 423 VAL A N 1
ATOM 3165 C CA . VAL A 1 423 ? 0.411 -1.110 -18.442 1.00 70.00 423 VAL A CA 1
ATOM 3166 C C . VAL A 1 423 ? 0.561 -1.728 -19.836 1.00 70.00 423 VAL A C 1
ATOM 3168 O O . VAL A 1 423 ? 0.467 -1.037 -20.855 1.00 70.00 423 VAL A O 1
ATOM 3171 N N . SER A 1 424 ? 0.720 -3.048 -19.900 1.00 68.88 424 SER A N 1
ATOM 3172 C CA . SER A 1 424 ? 0.921 -3.808 -21.132 1.00 68.88 424 SER A CA 1
ATOM 3173 C C . SER A 1 424 ? -0.327 -3.937 -22.010 1.00 68.88 424 SER A C 1
ATOM 3175 O O . SER A 1 424 ? -1.398 -4.343 -21.552 1.00 68.88 424 SER A O 1
ATOM 3177 N N . ALA A 1 425 ? -0.172 -3.760 -23.328 1.00 77.31 425 ALA A N 1
ATOM 3178 C CA . ALA A 1 425 ? -1.183 -4.199 -24.297 1.00 77.31 425 ALA A CA 1
ATOM 3179 C C . ALA A 1 425 ? -1.383 -5.727 -24.327 1.00 77.31 425 ALA A C 1
ATOM 3181 O O . ALA A 1 425 ? -2.423 -6.200 -24.793 1.00 77.31 425 ALA A O 1
ATOM 3182 N N . ARG A 1 426 ? -0.414 -6.509 -23.821 1.00 71.12 426 ARG A N 1
ATOM 3183 C CA . ARG A 1 426 ? -0.511 -7.977 -23.713 1.00 71.12 426 ARG A CA 1
ATOM 3184 C C . ARG A 1 426 ? -1.370 -8.430 -22.519 1.00 71.12 426 ARG A C 1
ATOM 3186 O O . ARG A 1 426 ? -1.675 -9.614 -22.414 1.00 71.12 426 ARG A O 1
ATOM 3193 N N . GLY A 1 427 ? -1.793 -7.504 -21.653 1.00 71.19 427 GLY A N 1
ATOM 3194 C CA . GLY A 1 427 ? -2.538 -7.814 -20.433 1.00 71.19 427 GLY A CA 1
ATOM 3195 C C . GLY A 1 427 ? -1.703 -8.566 -19.390 1.00 71.19 427 GLY A C 1
ATOM 3196 O O . GLY A 1 427 ? -0.488 -8.700 -19.508 1.00 71.19 427 GLY A O 1
ATOM 3197 N N . GLY A 1 428 ? -2.371 -9.059 -18.348 1.00 68.75 428 GLY A N 1
ATOM 3198 C CA . GLY A 1 428 ? -1.749 -9.729 -17.202 1.00 68.75 428 GLY A CA 1
ATOM 3199 C C . GLY A 1 428 ? -1.337 -8.791 -16.062 1.00 68.75 428 GLY A C 1
ATOM 3200 O O . GLY A 1 428 ? -1.103 -9.269 -14.955 1.00 68.75 428 GLY A O 1
ATOM 3201 N N . ASP A 1 429 ? -1.310 -7.476 -16.288 1.00 71.88 429 ASP A N 1
ATOM 3202 C CA . ASP A 1 429 ? -1.068 -6.488 -15.236 1.00 71.88 429 ASP A CA 1
ATOM 3203 C C . ASP A 1 429 ? -2.209 -6.410 -14.218 1.00 71.88 429 ASP A C 1
ATOM 3205 O O . ASP A 1 429 ? -3.394 -6.508 -14.551 1.00 71.88 429 ASP A O 1
ATOM 3209 N N . ARG A 1 430 ? -1.832 -6.183 -12.958 1.00 80.88 430 ARG A N 1
ATOM 3210 C CA . ARG A 1 430 ? -2.729 -6.065 -11.807 1.00 80.88 430 ARG A CA 1
ATOM 3211 C C . ARG A 1 430 ? -2.843 -4.597 -11.396 1.00 80.88 430 ARG A C 1
ATOM 3213 O O . ARG A 1 430 ? -2.034 -4.099 -10.621 1.00 80.88 430 ARG A O 1
ATOM 3220 N N . LEU A 1 431 ? -3.869 -3.911 -11.894 1.00 84.25 431 LEU A N 1
ATOM 3221 C CA . LEU A 1 431 ? -4.183 -2.543 -11.479 1.00 84.25 431 LEU A CA 1
ATOM 3222 C C . LEU A 1 431 ? -4.721 -2.540 -10.044 1.00 84.25 431 LEU A C 1
ATOM 3224 O O . LEU A 1 431 ? -5.684 -3.244 -9.736 1.00 84.25 431 LEU A O 1
ATOM 3228 N N . VAL A 1 432 ? -4.157 -1.697 -9.185 1.00 85.19 432 VAL A N 1
ATOM 3229 C CA . VAL A 1 432 ? -4.667 -1.400 -7.845 1.00 85.19 432 VAL A CA 1
ATOM 3230 C C . VAL A 1 432 ? -5.462 -0.099 -7.892 1.00 85.19 432 VAL A C 1
ATOM 3232 O O . VAL A 1 432 ? -4.921 0.980 -8.124 1.00 85.19 432 VAL A O 1
ATOM 3235 N N . LEU A 1 433 ? -6.762 -0.214 -7.648 1.00 92.69 433 LEU A N 1
ATOM 3236 C CA . LEU A 1 433 ? -7.727 0.875 -7.573 1.00 92.69 433 LEU A CA 1
ATOM 3237 C C . LEU A 1 433 ? -7.875 1.301 -6.110 1.00 92.69 433 LEU A C 1
ATOM 3239 O O . LEU A 1 433 ? -8.184 0.467 -5.254 1.00 92.69 433 LEU A O 1
ATOM 3243 N N . VAL A 1 434 ? -7.706 2.591 -5.824 1.00 87.38 434 VAL A N 1
ATOM 3244 C CA . VAL A 1 434 ? -7.966 3.185 -4.503 1.00 87.38 434 VAL A CA 1
ATOM 3245 C C . VAL A 1 434 ? -9.106 4.184 -4.634 1.00 87.38 434 VAL A C 1
ATOM 3247 O O . VAL A 1 434 ? -9.139 4.976 -5.578 1.00 87.38 434 VAL A O 1
ATOM 3250 N N . GLY A 1 435 ? -10.061 4.157 -3.708 1.00 88.81 435 GLY A N 1
ATOM 3251 C CA . GLY A 1 435 ? -11.281 4.941 -3.852 1.00 88.81 435 GLY A CA 1
ATOM 3252 C C . GLY A 1 435 ? -12.217 4.894 -2.653 1.00 88.81 435 GLY A C 1
ATOM 3253 O O . GLY A 1 435 ? -11.810 4.598 -1.533 1.00 88.81 435 GLY A O 1
ATOM 3254 N N . THR A 1 436 ? -13.494 5.184 -2.901 1.00 87.44 436 THR A N 1
ATOM 3255 C CA . THR A 1 436 ? -14.578 4.962 -1.933 1.00 87.44 436 THR A CA 1
ATOM 3256 C C . THR A 1 436 ? -15.673 4.110 -2.561 1.00 87.44 436 THR A C 1
ATOM 3258 O O . THR A 1 436 ? -15.862 4.139 -3.776 1.00 87.44 436 THR A O 1
ATOM 3261 N N . GLU A 1 437 ? -16.374 3.321 -1.744 1.00 84.50 437 GLU A N 1
ATOM 3262 C CA . GLU A 1 437 ? -17.427 2.387 -2.174 1.00 84.50 437 GLU A CA 1
ATOM 3263 C C . GLU A 1 437 ? -16.972 1.405 -3.285 1.00 84.50 437 GLU A C 1
ATOM 3265 O O . GLU A 1 437 ? -17.781 0.959 -4.098 1.00 84.50 437 GLU A O 1
ATOM 3270 N N . LEU A 1 438 ? -15.691 1.002 -3.304 1.00 85.94 438 LEU A N 1
ATOM 3271 C CA . LEU A 1 438 ? -15.145 -0.008 -4.235 1.00 85.94 438 LEU A CA 1
ATOM 3272 C C . LEU A 1 438 ? -15.405 -1.447 -3.747 1.00 85.94 438 LEU A C 1
ATOM 3274 O O . LEU A 1 438 ? -15.371 -1.698 -2.545 1.00 85.94 438 LEU A O 1
ATOM 3278 N N . GLY A 1 439 ? -15.705 -2.393 -4.639 1.00 82.75 439 GLY A N 1
ATOM 3279 C CA . GLY A 1 439 ? -16.015 -3.786 -4.277 1.00 82.75 439 GLY A CA 1
ATOM 3280 C C . GLY A 1 439 ? -16.352 -4.667 -5.486 1.00 82.75 439 GLY A C 1
ATOM 3281 O O . GLY A 1 439 ? -16.334 -4.195 -6.617 1.00 82.75 439 GLY A O 1
ATOM 3282 N N . LEU A 1 440 ? -16.692 -5.942 -5.260 1.00 84.44 440 LEU A N 1
ATOM 3283 C CA . LEU A 1 440 ? -16.989 -6.910 -6.339 1.00 84.44 440 LEU A CA 1
ATOM 3284 C C . LEU A 1 440 ? -18.252 -6.589 -7.165 1.00 84.44 440 LEU A C 1
ATOM 3286 O O . LEU A 1 440 ? -18.485 -7.217 -8.194 1.00 84.44 440 LEU A O 1
ATOM 3290 N N . ASP A 1 441 ? -19.084 -5.648 -6.715 1.00 78.31 441 ASP A N 1
ATOM 3291 C CA . ASP A 1 441 ? -20.240 -5.129 -7.454 1.00 78.31 441 ASP A CA 1
ATOM 3292 C C . ASP A 1 441 ? -19.935 -3.826 -8.223 1.00 78.31 441 ASP A C 1
ATOM 3294 O O . ASP A 1 441 ? -20.791 -3.322 -8.952 1.00 78.31 441 ASP A O 1
ATOM 3298 N N . THR A 1 442 ? -18.724 -3.276 -8.085 1.00 86.38 442 THR A N 1
ATOM 3299 C CA . THR A 1 442 ? -18.259 -2.120 -8.856 1.00 86.38 442 THR A CA 1
ATOM 3300 C C . THR A 1 442 ? -18.011 -2.525 -10.307 1.00 86.38 442 THR A C 1
ATOM 3302 O O . THR A 1 442 ? -17.195 -3.395 -10.593 1.00 86.38 442 THR A O 1
ATOM 3305 N N . LEU A 1 443 ? -18.672 -1.848 -11.243 1.00 89.69 443 LEU A N 1
ATOM 3306 C CA . LEU A 1 443 ? -18.364 -1.958 -12.665 1.00 89.69 443 LEU A CA 1
ATOM 3307 C C . LEU A 1 443 ? -17.081 -1.168 -12.942 1.00 89.69 443 LEU A C 1
ATOM 3309 O O . LEU A 1 443 ? -17.073 0.047 -12.748 1.00 89.69 443 LEU A O 1
ATOM 3313 N N . VAL A 1 444 ? -16.021 -1.838 -13.396 1.00 92.62 444 VAL A N 1
ATOM 3314 C CA . VAL A 1 444 ? -14.753 -1.206 -13.794 1.00 92.62 444 VAL A CA 1
ATOM 3315 C C . VAL A 1 444 ? -14.633 -1.231 -15.319 1.00 92.62 444 VAL A C 1
ATOM 3317 O O . VAL A 1 444 ? -14.871 -2.264 -15.948 1.00 92.62 444 VAL A O 1
ATOM 3320 N N . GLN A 1 445 ? -14.276 -0.099 -15.929 1.00 92.44 445 GLN A N 1
ATOM 3321 C CA . GLN A 1 445 ? -14.042 0.005 -17.374 1.00 92.44 445 GLN A CA 1
ATOM 3322 C C . GLN A 1 445 ? -12.765 0.788 -17.669 1.00 92.44 445 GLN A C 1
ATOM 3324 O O . GLN A 1 445 ? -12.593 1.898 -17.166 1.00 92.44 445 GLN A O 1
ATOM 3329 N N . LEU A 1 446 ? -11.910 0.237 -18.533 1.00 92.62 446 LEU A N 1
ATOM 3330 C CA . LEU A 1 446 ? -10.771 0.930 -19.128 1.00 92.62 446 LEU A CA 1
ATOM 3331 C C . LEU A 1 446 ? -11.150 1.354 -20.552 1.00 92.62 446 LEU A C 1
ATOM 3333 O O . LEU A 1 446 ? -11.098 0.565 -21.497 1.00 92.62 446 LEU A O 1
ATOM 3337 N N . GLY A 1 447 ? -11.616 2.595 -20.705 1.00 89.75 447 GLY A N 1
ATOM 3338 C CA . GLY A 1 447 ? -12.227 3.061 -21.949 1.00 89.75 447 GLY A CA 1
ATOM 3339 C C . GLY A 1 447 ? -13.413 2.171 -22.367 1.00 89.75 447 GLY A C 1
ATOM 3340 O O . GLY A 1 447 ? -14.371 2.065 -21.607 1.00 89.75 447 GLY A O 1
ATOM 3341 N N . PRO A 1 448 ? -13.395 1.534 -23.556 1.00 89.88 448 PRO A N 1
ATOM 3342 C CA . PRO A 1 448 ? -14.474 0.650 -23.999 1.00 89.88 448 PRO A CA 1
ATOM 3343 C C . PRO A 1 448 ? -14.388 -0.781 -23.431 1.00 89.88 448 PRO A C 1
ATOM 3345 O O . PRO A 1 448 ? -15.280 -1.583 -23.713 1.00 89.88 448 PRO A O 1
ATOM 3348 N N . TYR A 1 449 ? -13.330 -1.131 -22.690 1.00 92.25 449 TYR A N 1
ATOM 3349 C CA . TYR A 1 449 ? -13.074 -2.497 -22.228 1.00 92.25 449 TYR A CA 1
ATOM 3350 C C . TYR A 1 449 ? -13.558 -2.686 -20.779 1.00 92.25 449 TYR A C 1
ATOM 3352 O O . TYR A 1 449 ? -13.003 -2.062 -19.871 1.00 92.25 449 TYR A O 1
ATOM 3360 N N . PRO A 1 450 ? -14.589 -3.515 -20.527 1.00 91.69 450 PRO A N 1
ATOM 3361 C CA . PRO A 1 450 ? -14.988 -3.868 -19.170 1.00 91.69 450 PRO A CA 1
ATOM 3362 C C . PRO A 1 450 ? -13.966 -4.822 -18.550 1.00 91.69 450 PRO A C 1
ATOM 3364 O O . PRO A 1 450 ? -13.480 -5.729 -19.226 1.00 91.69 450 PRO A O 1
ATOM 3367 N N . LEU A 1 451 ? -13.677 -4.634 -17.265 1.00 92.38 451 LEU A N 1
ATOM 3368 C CA . LEU A 1 451 ? -12.774 -5.490 -16.500 1.00 92.38 451 LEU A CA 1
ATOM 3369 C C . LEU A 1 451 ? -13.583 -6.238 -15.430 1.00 92.38 451 LEU A C 1
ATOM 3371 O O . LEU A 1 451 ? -14.265 -5.609 -14.621 1.00 92.38 451 LEU A O 1
ATOM 3375 N N . ASP A 1 452 ? -13.546 -7.572 -15.452 1.00 87.31 452 ASP A N 1
ATOM 3376 C CA . ASP A 1 452 ? -14.405 -8.449 -14.638 1.00 87.31 452 ASP A CA 1
ATOM 3377 C C . ASP A 1 452 ? -13.648 -9.301 -13.601 1.00 87.31 452 ASP A C 1
ATOM 3379 O O . ASP A 1 452 ? -14.254 -9.798 -12.649 1.00 87.31 452 ASP A O 1
ATOM 3383 N N . GLN A 1 453 ? -12.324 -9.431 -13.729 1.00 89.62 453 GLN A N 1
ATOM 3384 C CA . GLN A 1 453 ? -11.468 -10.151 -12.779 1.00 89.62 453 GLN A CA 1
ATOM 3385 C C . GLN A 1 453 ? -11.093 -9.266 -11.583 1.00 89.62 453 GLN A C 1
ATOM 3387 O O . GLN A 1 453 ? -9.961 -8.800 -11.458 1.00 89.62 453 GLN A O 1
ATOM 3392 N N . LEU A 1 454 ? -12.086 -9.011 -10.727 1.00 89.88 454 LEU A N 1
ATOM 3393 C CA . LEU A 1 454 ? -11.986 -8.156 -9.542 1.00 89.88 454 LEU A CA 1
ATOM 3394 C C . LEU A 1 454 ? -11.591 -8.956 -8.288 1.00 89.88 454 LEU A C 1
ATOM 3396 O O . LEU A 1 454 ? -12.182 -9.996 -7.992 1.00 89.88 454 LEU A O 1
ATOM 3400 N N . GLU A 1 455 ? -10.664 -8.422 -7.496 1.00 89.44 455 GLU A N 1
ATOM 3401 C CA . GLU A 1 455 ? -10.250 -8.957 -6.194 1.00 89.44 455 GLU A CA 1
ATOM 3402 C C . GLU A 1 455 ? -10.310 -7.842 -5.133 1.00 89.44 455 GLU A C 1
ATOM 3404 O O . GLU A 1 455 ? -9.831 -6.730 -5.355 1.00 89.44 455 GLU A O 1
ATOM 3409 N N . VAL A 1 456 ? -10.909 -8.105 -3.966 1.00 88.06 456 VAL A N 1
ATOM 3410 C CA . VAL A 1 456 ? -10.973 -7.111 -2.878 1.00 88.06 456 VAL A CA 1
ATOM 3411 C C . VAL A 1 456 ? -9.684 -7.157 -2.068 1.00 88.06 456 VAL A C 1
ATOM 3413 O O . VAL A 1 456 ? -9.402 -8.160 -1.418 1.00 88.06 456 VAL A O 1
ATOM 3416 N N . LEU A 1 457 ? -8.945 -6.047 -2.072 1.00 80.88 457 LEU A N 1
ATOM 3417 C CA . LEU A 1 457 ? -7.787 -5.839 -1.200 1.00 80.88 457 LEU A CA 1
ATOM 3418 C C . LEU A 1 457 ? -8.209 -5.264 0.158 1.00 80.88 457 LEU A C 1
ATOM 3420 O O . LEU A 1 457 ? -7.677 -5.656 1.191 1.00 80.88 457 LEU A O 1
ATOM 3424 N N . GLU A 1 458 ? -9.165 -4.330 0.158 1.00 81.88 458 GLU A N 1
ATOM 3425 C CA . GLU A 1 458 ? -9.660 -3.657 1.361 1.00 81.88 458 GLU A CA 1
ATOM 3426 C C . GLU A 1 458 ? -11.128 -3.251 1.165 1.00 81.88 458 GLU A C 1
ATOM 3428 O O . GLU A 1 458 ? -11.456 -2.493 0.246 1.00 81.88 458 GLU A O 1
ATOM 3433 N N . ASP A 1 459 ? -12.022 -3.763 2.017 1.00 79.00 459 ASP A N 1
ATOM 3434 C CA . ASP A 1 459 ? -13.476 -3.597 1.885 1.00 79.00 459 ASP A CA 1
ATOM 3435 C C . ASP A 1 459 ? -13.879 -2.110 1.783 1.00 79.00 459 ASP A C 1
ATOM 3437 O O . ASP A 1 459 ? -13.698 -1.328 2.715 1.00 79.00 459 ASP A O 1
ATOM 3441 N N . ASN A 1 460 ? -14.513 -1.732 0.666 1.00 78.06 460 ASN A N 1
ATOM 3442 C CA . ASN A 1 460 ? -14.946 -0.367 0.316 1.00 78.06 460 ASN A CA 1
ATOM 3443 C C . ASN A 1 460 ? -13.840 0.637 -0.066 1.00 78.06 460 ASN A C 1
ATOM 3445 O O . ASN A 1 460 ? -14.198 1.731 -0.509 1.00 78.06 460 ASN A O 1
ATOM 3449 N N . ALA A 1 461 ? -12.554 0.286 0.048 1.00 84.50 461 ALA A N 1
ATOM 3450 C CA . ALA A 1 461 ? -11.434 1.217 -0.140 1.00 84.50 461 ALA A CA 1
ATOM 3451 C C . ALA A 1 461 ? -10.462 0.828 -1.268 1.00 84.50 461 ALA A C 1
ATOM 3453 O O . ALA A 1 461 ? -10.032 1.705 -2.022 1.00 84.50 461 ALA A O 1
ATOM 3454 N N . ARG A 1 462 ? -10.114 -0.463 -1.408 1.00 89.06 462 ARG A N 1
ATOM 3455 C CA . ARG A 1 462 ? -9.109 -0.937 -2.378 1.00 89.06 462 ARG A CA 1
ATOM 3456 C C . ARG A 1 462 ? -9.559 -2.193 -3.116 1.00 89.06 462 ARG A C 1
ATOM 3458 O O . ARG A 1 462 ? -9.947 -3.191 -2.505 1.00 89.06 462 ARG A O 1
ATOM 3465 N N . LEU A 1 463 ? -9.433 -2.160 -4.437 1.00 90.88 463 LEU A N 1
ATOM 3466 C CA . LEU A 1 463 ? -9.776 -3.257 -5.338 1.00 90.88 463 LEU A CA 1
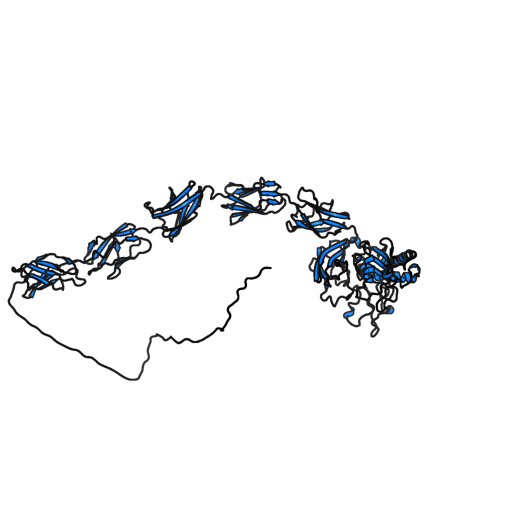ATOM 3467 C C . LEU A 1 463 ? -8.598 -3.502 -6.285 1.00 90.88 463 LEU A C 1
ATOM 3469 O O . LEU A 1 463 ? -8.091 -2.553 -6.875 1.00 90.88 463 LEU A O 1
ATOM 3473 N N . ALA A 1 464 ? -8.168 -4.747 -6.446 1.00 86.75 464 ALA A N 1
ATOM 3474 C CA . ALA A 1 464 ? -7.294 -5.127 -7.547 1.00 86.75 464 ALA A CA 1
ATOM 3475 C C . ALA A 1 464 ? -8.137 -5.587 -8.743 1.00 86.75 464 ALA A C 1
ATOM 3477 O O . ALA A 1 464 ? -9.206 -6.178 -8.570 1.00 86.75 464 ALA A O 1
ATOM 3478 N N . VAL A 1 465 ? -7.653 -5.335 -9.956 1.00 92.19 465 VAL A N 1
ATOM 3479 C CA . VAL A 1 465 ? -8.243 -5.867 -11.185 1.00 92.19 465 VAL A CA 1
ATOM 3480 C C . VAL A 1 465 ? -7.160 -6.308 -12.160 1.00 92.19 465 VAL A C 1
ATOM 3482 O O . VAL A 1 465 ? -6.197 -5.579 -12.399 1.00 92.19 465 VAL A O 1
ATOM 3485 N N . LEU A 1 466 ? -7.313 -7.514 -12.711 1.00 84.38 466 LEU A N 1
ATOM 3486 C CA . LEU A 1 466 ? -6.405 -8.046 -13.724 1.00 84.38 466 LEU A CA 1
ATOM 3487 C C . LEU A 1 466 ? -6.815 -7.559 -15.120 1.00 84.38 466 LEU A C 1
ATOM 3489 O O . LEU A 1 466 ? -7.988 -7.643 -15.495 1.00 84.38 466 LEU A O 1
ATOM 3493 N N . LEU A 1 467 ? -5.854 -7.066 -15.897 1.00 84.75 467 LEU A N 1
ATOM 3494 C CA . LEU A 1 467 ? -6.077 -6.602 -17.264 1.00 84.75 467 LEU A CA 1
ATOM 3495 C C . LEU A 1 467 ? -6.075 -7.764 -18.276 1.00 84.75 467 LEU A C 1
ATOM 3497 O O . LEU A 1 467 ? -5.157 -8.587 -18.256 1.00 84.75 467 LEU A O 1
ATOM 3501 N N . PRO A 1 468 ? -7.049 -7.834 -19.203 1.00 85.06 468 PRO A N 1
ATOM 3502 C CA . PRO A 1 468 ? -6.949 -8.663 -20.401 1.00 85.06 468 PRO A CA 1
ATOM 3503 C C . PRO A 1 468 ? -6.040 -7.998 -21.453 1.00 85.06 468 PRO A C 1
ATOM 3505 O O . PRO A 1 468 ? -5.637 -6.847 -21.293 1.00 85.06 468 PRO A O 1
ATOM 3508 N N . GLU A 1 469 ? -5.766 -8.693 -22.562 1.00 83.81 469 GLU A N 1
ATOM 3509 C CA . GLU A 1 469 ? -5.187 -8.072 -23.764 1.00 83.81 469 GLU A CA 1
ATOM 3510 C C . GLU A 1 469 ? -6.046 -6.875 -24.213 1.00 83.81 469 GLU A C 1
ATOM 3512 O O . GLU A 1 469 ? -7.242 -7.019 -24.490 1.00 83.81 469 GLU A O 1
ATOM 3517 N N . ILE A 1 470 ? -5.435 -5.691 -24.302 1.00 84.75 470 ILE A N 1
ATOM 3518 C CA . ILE A 1 470 ? -6.093 -4.440 -24.694 1.00 84.75 470 ILE A CA 1
ATOM 3519 C C . ILE A 1 470 ? -5.210 -3.733 -25.733 1.00 84.75 470 ILE A C 1
ATOM 3521 O O . ILE A 1 470 ? -4.032 -3.507 -25.474 1.00 84.75 470 ILE A O 1
ATOM 3525 N N . PRO A 1 471 ? -5.735 -3.346 -26.912 1.00 85.62 471 PRO A N 1
ATOM 3526 C CA . PRO A 1 471 ? -4.963 -2.607 -27.908 1.00 85.62 471 PRO A CA 1
ATOM 3527 C C . PRO A 1 471 ? -4.349 -1.332 -27.328 1.00 85.62 471 PRO A C 1
ATOM 3529 O O . PRO A 1 471 ? -5.041 -0.567 -26.659 1.00 85.62 471 PRO A O 1
ATOM 3532 N N . ALA A 1 472 ? -3.081 -1.072 -27.634 1.00 79.12 472 ALA A N 1
ATOM 3533 C CA . ALA A 1 472 ? -2.361 0.085 -27.117 1.00 79.12 472 ALA A CA 1
ATOM 3534 C C . ALA A 1 472 ? -3.038 1.432 -27.422 1.00 79.12 472 ALA A C 1
ATOM 3536 O O . ALA A 1 472 ? -3.661 1.621 -28.472 1.00 79.12 472 ALA A O 1
ATOM 3537 N N . GLY A 1 473 ? -2.889 2.377 -26.498 1.00 79.94 473 GLY A N 1
ATOM 3538 C CA . GLY A 1 473 ? -3.510 3.692 -26.561 1.00 79.94 473 GLY A CA 1
ATOM 3539 C C . GLY A 1 473 ? -3.708 4.321 -25.184 1.00 79.94 473 GLY A C 1
ATOM 3540 O O . GLY A 1 473 ? -3.406 3.728 -24.151 1.00 79.94 473 GLY A O 1
ATOM 3541 N N . TRP A 1 474 ? -4.241 5.540 -25.185 1.00 81.38 474 TRP A N 1
ATOM 3542 C CA . TRP A 1 474 ? -4.585 6.280 -23.974 1.00 81.38 474 TRP A CA 1
ATOM 3543 C C . TRP A 1 474 ? -6.058 6.054 -23.642 1.00 81.38 474 TRP A C 1
ATOM 3545 O O . TRP A 1 474 ? -6.933 6.352 -24.461 1.00 81.38 474 TRP A O 1
ATOM 3555 N N . TYR A 1 475 ? -6.334 5.548 -22.444 1.00 90.31 475 TYR A N 1
ATOM 3556 C CA . TYR A 1 475 ? -7.681 5.215 -21.993 1.00 90.31 475 TYR A CA 1
ATOM 3557 C C . TYR A 1 475 ? -8.007 5.905 -20.670 1.00 90.31 475 TYR A C 1
ATOM 3559 O O . TYR A 1 475 ? -7.127 6.285 -19.903 1.00 90.31 475 TYR A O 1
ATOM 3567 N N . LEU A 1 476 ? -9.301 6.070 -20.400 1.00 91.94 476 LEU A N 1
ATOM 3568 C CA . LEU A 1 476 ? -9.791 6.553 -19.114 1.00 91.94 476 LEU A CA 1
ATOM 3569 C C . LEU A 1 476 ? -10.308 5.356 -18.317 1.00 91.94 476 LEU A C 1
ATOM 3571 O O . LEU A 1 476 ? -11.261 4.704 -18.751 1.00 91.94 476 LEU A O 1
ATOM 3575 N N . LEU A 1 477 ? -9.696 5.068 -17.171 1.00 93.88 477 LEU A N 1
ATOM 3576 C CA . LEU A 1 477 ? -10.234 4.107 -16.222 1.00 93.88 477 LEU A CA 1
ATOM 3577 C C . LEU A 1 477 ? -11.348 4.767 -15.412 1.00 93.88 477 LEU A C 1
ATOM 3579 O O . LEU A 1 477 ? -11.162 5.829 -14.817 1.00 93.88 477 LEU A O 1
ATOM 3583 N N . THR A 1 478 ? -12.512 4.128 -15.391 1.00 93.50 478 THR A N 1
ATOM 3584 C CA . THR A 1 478 ? -13.721 4.613 -14.720 1.00 93.50 478 THR A CA 1
ATOM 3585 C C . THR A 1 478 ? -14.370 3.513 -13.884 1.00 93.50 478 THR A C 1
ATOM 3587 O O . THR A 1 478 ? -14.183 2.320 -14.140 1.00 93.50 478 THR A O 1
ATOM 3590 N N . VAL A 1 479 ? -15.143 3.928 -12.878 1.00 92.06 479 VAL A N 1
ATOM 3591 C CA . VAL A 1 479 ? -15.895 3.044 -11.978 1.00 92.06 479 VAL A CA 1
ATOM 3592 C C . VAL A 1 479 ? -17.368 3.459 -11.920 1.00 92.06 479 VAL A C 1
ATOM 3594 O O . VAL A 1 479 ? -17.684 4.645 -12.003 1.00 92.06 479 VAL A O 1
ATOM 3597 N N . ALA A 1 480 ? -18.279 2.495 -11.773 1.00 88.06 480 ALA A N 1
ATOM 3598 C CA . ALA A 1 480 ? -19.715 2.744 -11.621 1.00 88.06 480 ALA A CA 1
ATOM 3599 C C . ALA A 1 480 ? -20.389 1.748 -10.667 1.00 88.06 480 ALA A C 1
ATOM 3601 O O . ALA A 1 480 ? -19.928 0.621 -10.484 1.00 88.06 480 ALA A O 1
ATOM 3602 N N . GLY A 1 481 ? -21.498 2.164 -10.047 1.00 81.94 481 GLY A N 1
ATOM 3603 C CA . GLY A 1 481 ? -22.330 1.271 -9.237 1.00 81.94 481 GLY A CA 1
ATOM 3604 C C . GLY A 1 481 ? -23.223 0.360 -10.098 1.00 81.94 481 GLY A C 1
ATOM 3605 O O . GLY A 1 481 ? -23.468 0.669 -11.268 1.00 81.94 481 GLY A O 1
ATOM 3606 N N . PRO A 1 482 ? -23.781 -0.731 -9.539 1.00 73.00 482 PRO A N 1
ATOM 3607 C CA . PRO A 1 482 ? -24.680 -1.627 -10.267 1.00 73.00 482 PRO A CA 1
ATOM 3608 C C . PRO A 1 482 ? -25.842 -0.893 -10.955 1.00 73.00 482 PRO A C 1
ATOM 3610 O O . PRO A 1 482 ? -26.662 -0.241 -10.304 1.00 73.00 482 PRO A O 1
ATOM 3613 N N . GLY A 1 483 ? -25.929 -1.020 -12.282 1.00 68.94 483 GLY A N 1
ATOM 3614 C CA . GLY A 1 483 ? -26.977 -0.385 -13.091 1.00 68.94 483 GLY A CA 1
ATOM 3615 C C . GLY A 1 483 ? -26.818 1.128 -13.295 1.00 68.94 483 GLY A C 1
ATOM 3616 O O . GLY A 1 483 ? -27.798 1.787 -13.641 1.00 68.94 483 GLY A O 1
ATOM 3617 N N . GLN A 1 484 ? -25.621 1.677 -13.074 1.00 75.25 484 GLN A N 1
ATOM 3618 C CA . GLN A 1 484 ? -25.246 3.052 -13.418 1.00 75.25 484 GLN A CA 1
ATOM 3619 C C . GLN A 1 484 ? -24.273 3.047 -14.603 1.00 75.25 484 GLN A C 1
ATOM 3621 O O . GLN A 1 484 ? -23.447 2.143 -14.719 1.00 75.25 484 GLN A O 1
ATOM 3626 N N . ASP A 1 485 ? -24.337 4.075 -15.448 1.00 75.12 485 ASP A N 1
ATOM 3627 C CA . ASP A 1 485 ? -23.280 4.347 -16.427 1.00 75.12 485 ASP A CA 1
ATOM 3628 C C . ASP A 1 485 ? -22.075 5.006 -15.716 1.00 75.12 485 ASP A C 1
ATOM 3630 O O . ASP A 1 485 ? -22.292 5.884 -14.870 1.00 75.12 485 ASP A O 1
ATOM 3634 N N . PRO A 1 486 ? -20.818 4.651 -16.048 1.00 68.25 486 PRO A N 1
ATOM 3635 C CA . PRO A 1 486 ? -19.644 5.385 -15.575 1.00 68.25 486 PRO A CA 1
ATOM 3636 C C . PRO A 1 486 ? -19.631 6.798 -16.168 1.00 68.25 486 PRO A C 1
ATOM 3638 O O . PRO A 1 486 ? -19.539 6.983 -17.383 1.00 68.25 486 PRO A O 1
ATOM 3641 N N . LEU A 1 487 ? -19.750 7.812 -15.306 1.00 54.16 487 LEU A N 1
ATOM 3642 C CA . LEU A 1 487 ? -19.924 9.206 -15.716 1.00 54.16 487 LEU A CA 1
ATOM 3643 C C . LEU A 1 487 ? -18.996 10.165 -14.963 1.00 54.16 487 LEU A C 1
ATOM 3645 O O . LEU A 1 487 ? -19.186 10.436 -13.781 1.00 54.16 487 LEU A O 1
ATOM 3649 N N . GLY A 1 488 ? -18.100 10.803 -15.718 1.00 56.94 488 GLY A N 1
ATOM 3650 C CA . GLY A 1 488 ? -17.570 12.134 -15.406 1.00 56.94 488 GLY A CA 1
ATOM 3651 C C . GLY A 1 488 ? -16.129 12.179 -14.909 1.00 56.94 488 GLY A C 1
ATOM 3652 O O . GLY A 1 488 ? -15.355 12.971 -15.437 1.00 56.94 488 GLY A O 1
ATOM 3653 N N . GLU A 1 489 ? -15.767 11.339 -13.942 1.00 68.38 489 GLU A N 1
ATOM 3654 C CA . GLU A 1 489 ? -14.441 11.352 -13.310 1.00 68.38 489 GLU A CA 1
ATOM 3655 C C . GLU A 1 489 ? -13.798 9.961 -13.377 1.00 68.38 489 GLU A C 1
ATOM 3657 O O . GLU A 1 489 ? -14.426 8.940 -13.097 1.00 68.38 489 GLU A O 1
ATOM 3662 N N . GLY A 1 490 ? -12.540 9.933 -13.807 1.00 80.62 490 GLY A N 1
ATOM 3663 C CA . GLY A 1 490 ? -11.750 8.733 -14.048 1.00 80.62 490 GLY A CA 1
ATOM 3664 C C . GLY A 1 490 ? -10.282 9.105 -14.221 1.00 80.62 490 GLY A C 1
ATOM 3665 O O . GLY A 1 490 ? -9.958 10.282 -14.390 1.00 80.62 490 GLY A O 1
ATOM 3666 N N . ILE A 1 491 ? -9.397 8.116 -14.164 1.00 85.19 491 ILE A N 1
ATOM 3667 C CA . ILE A 1 491 ? -7.945 8.326 -14.192 1.00 85.19 491 ILE A CA 1
ATOM 3668 C C . ILE A 1 491 ? -7.388 7.847 -15.529 1.00 85.19 491 ILE A C 1
ATOM 3670 O O . ILE A 1 491 ? -7.808 6.815 -16.053 1.00 85.19 491 ILE A O 1
ATOM 3674 N N . ALA A 1 492 ? -6.487 8.634 -16.117 1.00 84.88 492 ALA A N 1
ATOM 3675 C CA . ALA A 1 492 ? -5.829 8.265 -17.362 1.00 84.88 492 ALA A CA 1
ATOM 3676 C C . ALA A 1 492 ? -4.896 7.072 -17.117 1.00 84.88 492 ALA A C 1
ATOM 3678 O O . ALA A 1 492 ? -4.100 7.090 -16.181 1.00 84.88 492 ALA A O 1
ATOM 3679 N N . VAL A 1 493 ? -5.015 6.050 -17.959 1.00 81.44 493 VAL A N 1
ATOM 3680 C CA . VAL A 1 493 ? -4.149 4.872 -17.961 1.00 81.44 493 VAL A CA 1
ATOM 3681 C C . VAL A 1 493 ? -3.681 4.637 -19.394 1.00 81.44 493 VAL A C 1
ATOM 3683 O O . VAL A 1 493 ? -4.488 4.559 -20.328 1.00 81.44 493 VAL A O 1
ATOM 3686 N N . THR A 1 494 ? -2.368 4.552 -19.564 1.00 79.62 494 THR A N 1
ATOM 3687 C CA . THR A 1 494 ? -1.704 4.343 -20.850 1.00 79.62 494 THR A CA 1
ATOM 3688 C C . THR A 1 494 ? -1.432 2.860 -21.039 1.00 79.62 494 THR A C 1
ATOM 3690 O O . THR A 1 494 ? -0.824 2.218 -20.189 1.00 79.62 494 THR A O 1
ATOM 3693 N N . VAL A 1 495 ? -1.878 2.314 -22.167 1.00 78.62 495 VAL A N 1
ATOM 3694 C CA . VAL A 1 495 ? -1.632 0.923 -22.551 1.00 78.62 495 VAL A CA 1
ATOM 3695 C C . VAL A 1 495 ? -0.555 0.913 -23.637 1.00 78.62 495 VAL A C 1
ATOM 3697 O O . VAL A 1 495 ? -0.779 1.455 -24.723 1.00 78.62 495 VAL A O 1
ATOM 3700 N N . ALA A 1 496 ? 0.611 0.333 -23.355 1.00 62.69 496 ALA A N 1
ATOM 3701 C CA . ALA A 1 496 ? 1.793 0.370 -24.219 1.00 62.69 496 ALA A CA 1
ATOM 3702 C C . ALA A 1 496 ? 1.836 -0.797 -25.226 1.00 62.69 496 ALA A C 1
ATOM 3704 O O . ALA A 1 496 ? 1.562 -1.944 -24.884 1.00 62.69 496 ALA A O 1
ATOM 3705 N N . SER A 1 497 ? 2.201 -0.516 -26.484 1.00 62.16 497 SER A N 1
ATOM 3706 C CA . SER A 1 497 ? 2.249 -1.506 -27.584 1.00 62.16 497 SER A CA 1
ATOM 3707 C C . SER A 1 497 ? 3.537 -2.318 -27.685 1.00 62.16 497 SER A C 1
ATOM 3709 O O . SER A 1 497 ? 3.623 -3.215 -28.523 1.00 62.16 497 SER A O 1
ATOM 3711 N N . THR A 1 498 ? 4.583 -1.909 -26.980 1.00 51.00 498 THR A N 1
ATOM 3712 C CA . THR A 1 498 ? 5.962 -2.220 -27.349 1.00 51.00 498 THR A CA 1
ATOM 3713 C C . THR A 1 498 ? 6.363 -3.669 -27.053 1.00 51.00 498 THR A C 1
ATOM 3715 O O . THR A 1 498 ? 5.870 -4.333 -26.138 1.00 51.00 498 THR A O 1
ATOM 3718 N N . ALA A 1 499 ? 7.287 -4.183 -27.867 1.00 49.88 499 ALA A N 1
ATOM 3719 C CA . ALA A 1 499 ? 8.201 -5.210 -27.391 1.00 49.88 499 ALA A CA 1
ATOM 3720 C C . ALA A 1 499 ? 9.159 -4.512 -26.423 1.00 49.88 499 ALA A C 1
ATOM 3722 O O . ALA A 1 499 ? 9.689 -3.465 -26.783 1.00 49.88 499 ALA A O 1
ATOM 3723 N N . GLY A 1 500 ? 9.278 -5.018 -25.193 1.00 57.56 500 GLY A N 1
ATOM 3724 C CA . GLY A 1 500 ? 9.743 -4.222 -24.057 1.00 57.56 500 GLY A CA 1
ATOM 3725 C C . GLY A 1 500 ? 8.598 -3.414 -23.449 1.00 57.56 500 GLY A C 1
ATOM 3726 O O . GLY A 1 500 ? 8.072 -2.504 -24.086 1.00 57.56 500 GLY A O 1
ATOM 3727 N N . GLU A 1 501 ? 8.190 -3.741 -22.225 1.00 63.94 501 GLU A N 1
ATOM 3728 C CA . GLU A 1 501 ? 7.169 -2.978 -21.500 1.00 63.94 501 GLU A CA 1
ATOM 3729 C C . GLU A 1 501 ? 7.835 -2.085 -20.453 1.00 63.94 501 GLU A C 1
ATOM 3731 O O . GLU A 1 501 ? 8.370 -2.589 -19.465 1.00 63.94 501 GLU A O 1
ATOM 3736 N N . LEU A 1 502 ? 7.809 -0.772 -20.685 1.00 67.62 502 LEU A N 1
ATOM 3737 C CA . LEU A 1 502 ? 8.234 0.233 -19.718 1.00 67.62 502 LEU A CA 1
ATOM 3738 C C . LEU A 1 502 ? 7.065 0.544 -18.772 1.00 67.62 502 LEU A C 1
ATOM 3740 O O . LEU A 1 502 ? 5.975 0.864 -19.237 1.00 67.62 502 LEU A O 1
ATOM 3744 N N . VAL A 1 503 ? 7.291 0.477 -17.462 1.00 71.31 503 VAL A N 1
ATOM 3745 C CA . VAL A 1 503 ? 6.322 0.830 -16.411 1.00 71.31 503 VAL A CA 1
ATOM 3746 C C . VAL A 1 503 ? 6.958 1.861 -15.483 1.00 71.31 503 VAL A C 1
ATOM 3748 O O . VAL A 1 503 ? 8.086 1.672 -15.033 1.00 71.31 503 VAL A O 1
ATOM 3751 N N . ALA A 1 504 ? 6.246 2.947 -15.185 1.00 71.62 504 ALA A N 1
ATOM 3752 C CA . ALA A 1 504 ? 6.699 3.989 -14.266 1.00 71.62 504 ALA A CA 1
ATOM 3753 C C . ALA A 1 504 ? 6.044 3.825 -12.884 1.00 71.62 504 ALA A C 1
ATOM 3755 O O . ALA A 1 504 ? 4.829 3.649 -12.778 1.00 71.62 504 ALA A O 1
ATOM 3756 N N . ILE A 1 505 ? 6.856 3.899 -11.828 1.00 75.50 505 ILE A N 1
ATOM 3757 C CA . ILE A 1 505 ? 6.434 3.871 -10.424 1.00 75.50 505 ILE A CA 1
ATOM 3758 C C . ILE A 1 505 ? 6.760 5.236 -9.816 1.00 75.50 505 ILE A C 1
ATOM 3760 O O . ILE A 1 505 ? 7.920 5.546 -9.547 1.00 75.50 505 ILE A O 1
ATOM 3764 N N . GLU A 1 506 ? 5.733 6.063 -9.643 1.00 76.50 506 GLU A N 1
ATOM 3765 C CA . GLU A 1 506 ? 5.837 7.419 -9.097 1.00 76.50 506 GLU A CA 1
ATOM 3766 C C . GLU A 1 506 ? 5.805 7.389 -7.558 1.00 76.50 506 GLU A C 1
ATOM 3768 O O . GLU A 1 506 ? 4.812 6.987 -6.949 1.00 76.50 506 GLU A O 1
ATOM 3773 N N . THR A 1 507 ? 6.879 7.856 -6.916 1.00 74.38 507 THR A N 1
ATOM 3774 C CA . THR A 1 507 ? 6.958 8.045 -5.452 1.00 74.38 507 THR A CA 1
ATOM 3775 C C . THR A 1 507 ? 6.439 9.429 -5.033 1.00 74.38 507 THR A C 1
ATOM 3777 O O . THR A 1 507 ? 6.101 9.654 -3.870 1.00 74.38 507 THR A O 1
ATOM 3780 N N . GLY A 1 508 ? 6.377 10.374 -5.978 1.00 70.44 508 GLY A N 1
ATOM 3781 C CA . GLY A 1 508 ? 6.110 11.788 -5.722 1.00 70.44 508 GLY A CA 1
ATOM 3782 C C . GLY A 1 508 ? 7.318 12.510 -5.114 1.00 70.44 508 GLY A C 1
ATOM 3783 O O . GLY A 1 508 ? 8.471 12.144 -5.357 1.00 70.44 508 GLY A O 1
ATOM 3784 N N . ALA A 1 509 ? 7.051 13.559 -4.330 1.00 82.38 509 ALA A N 1
ATOM 3785 C CA . ALA A 1 509 ? 8.079 14.441 -3.778 1.00 82.38 509 ALA A CA 1
ATOM 3786 C C . ALA A 1 509 ? 8.905 13.789 -2.647 1.00 82.38 509 ALA A C 1
ATOM 3788 O O . ALA A 1 509 ? 8.374 13.420 -1.597 1.00 82.38 509 ALA A O 1
ATOM 3789 N N . VAL A 1 510 ? 10.221 13.734 -2.847 1.00 85.06 510 VAL A N 1
ATOM 3790 C CA . VAL A 1 510 ? 11.246 13.128 -1.987 1.00 85.06 510 VAL A CA 1
ATOM 3791 C C . VAL A 1 510 ? 12.352 14.125 -1.599 1.00 85.06 510 VAL A C 1
ATOM 3793 O O . VAL A 1 510 ? 12.473 15.217 -2.159 1.00 85.06 510 VAL A O 1
ATOM 3796 N N . GLN A 1 511 ? 13.172 13.735 -0.621 1.00 89.00 511 GLN A N 1
ATOM 3797 C CA . GLN A 1 511 ? 14.408 14.400 -0.168 1.00 89.00 511 GLN A CA 1
ATOM 3798 C C . GLN A 1 511 ? 15.485 13.338 0.143 1.00 89.00 511 GLN A C 1
ATOM 3800 O O . GLN A 1 511 ? 15.231 12.147 -0.050 1.00 89.00 511 GLN A O 1
ATOM 3805 N N . GLN A 1 512 ? 16.670 13.728 0.631 1.00 89.94 512 GLN A N 1
ATOM 3806 C CA . GLN A 1 512 ? 17.739 12.787 1.009 1.00 89.94 512 GLN A CA 1
ATOM 3807 C C . GLN A 1 512 ? 17.218 11.682 1.946 1.00 89.94 512 GLN A C 1
ATOM 3809 O O . GLN A 1 512 ? 16.631 11.976 2.990 1.00 89.94 512 GLN A O 1
ATOM 3814 N N . GLY A 1 513 ? 17.439 10.413 1.596 1.00 87.50 513 GLY A N 1
ATOM 3815 C CA . GLY A 1 513 ? 16.947 9.287 2.392 1.00 87.50 513 GLY A CA 1
ATOM 3816 C C . GLY A 1 513 ? 16.765 7.989 1.611 1.00 87.50 513 GLY A C 1
ATOM 3817 O O . GLY A 1 513 ? 17.129 7.895 0.440 1.00 87.50 513 GLY A O 1
ATOM 3818 N N . TYR A 1 514 ? 16.194 6.995 2.292 1.00 88.56 514 TYR A N 1
ATOM 3819 C CA . TYR A 1 514 ? 15.902 5.667 1.751 1.00 88.56 514 TYR A CA 1
ATOM 3820 C C . TYR A 1 514 ? 14.421 5.554 1.375 1.00 88.56 514 TYR A C 1
ATOM 3822 O O . TYR A 1 514 ? 13.557 5.979 2.146 1.00 88.56 514 TYR A O 1
ATOM 3830 N N . TYR A 1 515 ? 14.144 4.953 0.221 1.00 87.12 515 TYR A N 1
ATOM 3831 C CA . TYR A 1 515 ? 12.806 4.771 -0.335 1.00 87.12 515 TYR A CA 1
ATOM 3832 C C . TYR A 1 515 ? 12.603 3.313 -0.734 1.00 87.12 515 TYR A C 1
ATOM 3834 O O . TYR A 1 515 ? 13.299 2.807 -1.614 1.00 87.12 515 TYR A O 1
ATOM 3842 N N . ASP A 1 516 ? 11.644 2.662 -0.080 1.00 89.00 516 ASP A N 1
ATOM 3843 C CA . ASP A 1 516 ? 11.256 1.283 -0.364 1.00 89.00 516 ASP A CA 1
ATOM 3844 C C . ASP A 1 516 ? 10.069 1.283 -1.338 1.00 89.00 516 ASP A C 1
ATOM 3846 O O . ASP A 1 516 ? 9.038 1.904 -1.069 1.00 89.00 516 ASP A O 1
ATOM 3850 N N . LEU A 1 517 ? 10.222 0.591 -2.467 1.00 86.12 517 LEU A N 1
ATOM 3851 C CA . LEU A 1 517 ? 9.219 0.434 -3.524 1.00 86.12 517 LEU A CA 1
ATOM 3852 C C . LEU A 1 517 ? 8.959 -1.051 -3.795 1.00 86.12 517 LEU A C 1
ATOM 3854 O O . LEU A 1 517 ? 9.801 -1.896 -3.492 1.00 86.12 517 LEU A O 1
ATOM 3858 N N . GLU A 1 518 ? 7.817 -1.374 -4.401 1.00 85.56 518 GLU A N 1
ATOM 3859 C CA . GLU A 1 518 ? 7.469 -2.744 -4.797 1.00 85.56 518 GLU A CA 1
ATOM 3860 C C . GLU A 1 518 ? 7.015 -2.788 -6.267 1.00 85.56 518 GLU A C 1
ATOM 3862 O O . GLU A 1 518 ? 6.337 -1.870 -6.733 1.00 85.56 518 GLU A O 1
ATOM 3867 N N . PHE A 1 519 ? 7.414 -3.827 -7.012 1.00 80.19 519 PHE A N 1
ATOM 3868 C CA . PHE A 1 519 ? 7.085 -4.001 -8.435 1.00 80.19 519 PHE A CA 1
ATOM 3869 C C . PHE A 1 519 ? 6.784 -5.464 -8.792 1.00 80.19 519 PHE A C 1
ATOM 3871 O O . PHE A 1 519 ? 7.427 -6.384 -8.296 1.00 80.19 519 PHE A O 1
ATOM 3878 N N . GLU A 1 520 ? 5.817 -5.689 -9.683 1.00 78.69 520 GLU A N 1
ATOM 3879 C CA . GLU A 1 520 ? 5.371 -7.032 -10.086 1.00 78.69 520 GLU A CA 1
ATOM 3880 C C . GLU A 1 520 ? 6.127 -7.558 -11.318 1.00 78.69 520 GLU A C 1
ATOM 3882 O O . GLU A 1 520 ? 6.300 -6.840 -12.313 1.00 78.69 520 GLU A O 1
ATOM 3887 N N . VAL A 1 521 ? 6.499 -8.842 -11.285 1.00 80.56 521 VAL A N 1
ATOM 3888 C CA . VAL A 1 521 ? 7.110 -9.586 -12.399 1.00 80.56 521 VAL A CA 1
ATOM 3889 C C . VAL A 1 521 ? 6.164 -10.687 -12.884 1.00 80.56 521 VAL A C 1
ATOM 3891 O O . VAL A 1 521 ? 5.773 -11.578 -12.130 1.00 80.56 521 VAL A O 1
ATOM 3894 N N . GLY A 1 522 ? 5.788 -10.632 -14.165 1.00 72.81 522 GLY A N 1
ATOM 3895 C CA . GLY A 1 522 ? 4.890 -11.605 -14.795 1.00 72.81 522 GLY A CA 1
ATOM 3896 C C . GLY A 1 522 ? 5.568 -12.944 -15.144 1.00 72.81 522 GLY A C 1
ATOM 3897 O O . GLY A 1 522 ? 6.784 -13.000 -15.311 1.00 72.81 522 GLY A O 1
ATOM 3898 N N . PRO A 1 523 ? 4.798 -14.034 -15.332 1.00 73.25 523 PRO A N 1
ATOM 3899 C CA . PRO A 1 523 ? 5.337 -15.391 -15.485 1.00 73.25 523 PRO A CA 1
ATOM 3900 C C . PRO A 1 523 ? 6.072 -15.689 -16.804 1.00 73.25 523 PRO A C 1
ATOM 3902 O O . PRO A 1 523 ? 6.633 -16.772 -16.928 1.00 73.25 523 PRO A O 1
ATOM 3905 N N . ASN A 1 524 ? 6.071 -14.753 -17.759 1.00 75.38 524 ASN A N 1
ATOM 3906 C CA . ASN A 1 524 ? 6.731 -14.875 -19.068 1.00 75.38 524 ASN A CA 1
ATOM 3907 C C . ASN A 1 524 ? 7.860 -13.831 -19.248 1.00 75.38 524 ASN A C 1
ATOM 3909 O O . ASN A 1 524 ? 8.228 -13.509 -20.379 1.00 75.38 524 ASN A O 1
ATOM 3913 N N . VAL A 1 525 ? 8.317 -13.202 -18.156 1.00 81.44 525 VAL A N 1
ATOM 3914 C CA . VAL A 1 525 ? 9.354 -12.156 -18.158 1.00 81.44 525 VAL A CA 1
ATOM 3915 C C . VAL A 1 525 ? 10.729 -12.807 -17.998 1.00 81.44 525 VAL A C 1
ATOM 3917 O O . VAL A 1 525 ? 11.001 -13.460 -16.990 1.00 81.44 525 VAL A O 1
ATOM 3920 N N . THR A 1 526 ? 11.618 -12.616 -18.974 1.00 82.50 526 THR A N 1
ATOM 3921 C CA . THR A 1 526 ? 12.991 -13.146 -18.929 1.00 82.50 526 THR A CA 1
ATOM 3922 C C . THR A 1 526 ? 13.999 -12.162 -18.359 1.00 82.50 526 THR A C 1
ATOM 3924 O O . THR A 1 526 ? 15.072 -12.577 -17.931 1.00 82.50 526 THR A O 1
ATOM 3927 N N . SER A 1 527 ? 13.713 -10.864 -18.366 1.00 86.94 527 SER A N 1
ATOM 3928 C CA . SER A 1 527 ? 14.553 -9.892 -17.671 1.00 86.94 527 SER A CA 1
ATOM 3929 C C . SER A 1 527 ? 13.807 -8.606 -17.350 1.00 86.94 527 SER A C 1
ATOM 3931 O O . SER A 1 527 ? 12.811 -8.256 -17.987 1.00 86.94 527 SER A O 1
ATOM 3933 N N . VAL A 1 528 ? 14.307 -7.904 -16.339 1.00 88.12 528 VAL A N 1
ATOM 3934 C CA . VAL A 1 528 ? 13.812 -6.601 -15.908 1.00 88.12 528 VAL A CA 1
ATOM 3935 C C . VAL A 1 528 ? 14.983 -5.638 -15.801 1.00 88.12 528 VAL A C 1
ATOM 3937 O O . VAL A 1 528 ? 15.964 -5.910 -15.114 1.00 88.12 528 VAL A O 1
ATOM 3940 N N . GLY A 1 529 ? 14.865 -4.503 -16.476 1.00 87.50 529 GLY A N 1
ATOM 3941 C CA . GLY A 1 529 ? 15.706 -3.335 -16.277 1.00 87.50 529 GLY A CA 1
ATOM 3942 C C . GLY A 1 529 ? 15.063 -2.376 -15.275 1.00 87.50 529 GLY A C 1
ATOM 3943 O O . GLY A 1 529 ? 13.853 -2.176 -15.327 1.00 87.50 529 GLY A O 1
ATOM 3944 N N . ILE A 1 530 ? 15.850 -1.779 -14.379 1.00 87.50 530 ILE A N 1
ATOM 3945 C CA . ILE A 1 530 ? 15.376 -0.859 -13.334 1.00 87.50 530 ILE A CA 1
ATOM 3946 C C . ILE A 1 530 ? 16.213 0.426 -13.363 1.00 87.50 530 ILE A C 1
ATOM 3948 O O . ILE A 1 530 ? 17.400 0.388 -13.042 1.00 87.50 530 ILE A O 1
ATOM 3952 N N . THR A 1 531 ? 15.590 1.559 -13.700 1.00 86.56 531 THR A N 1
ATOM 3953 C CA . THR A 1 531 ? 16.204 2.901 -13.712 1.00 86.56 531 THR A CA 1
ATOM 3954 C C . THR A 1 531 ? 15.495 3.819 -12.707 1.00 86.56 531 THR A C 1
ATOM 3956 O O . THR A 1 531 ? 14.365 4.244 -12.966 1.00 86.56 531 THR A O 1
ATOM 3959 N N . PRO A 1 532 ? 16.108 4.169 -11.561 1.00 85.44 532 PRO A N 1
ATOM 3960 C CA . PRO A 1 532 ? 15.591 5.213 -10.684 1.00 85.44 532 PRO A CA 1
ATOM 3961 C C . PRO A 1 532 ? 15.955 6.601 -11.235 1.00 85.44 532 PRO A C 1
ATOM 3963 O O . PRO A 1 532 ? 17.117 6.888 -11.521 1.00 85.44 532 PRO A O 1
ATOM 3966 N N . LEU A 1 533 ? 14.971 7.491 -11.352 1.00 83.00 533 LEU A N 1
ATOM 3967 C CA . LEU A 1 533 ? 15.170 8.863 -11.808 1.00 83.00 533 LEU A CA 1
ATOM 3968 C C . LEU A 1 533 ? 14.531 9.848 -10.828 1.00 83.00 533 LEU A C 1
ATOM 3970 O O . LEU A 1 533 ? 13.315 9.860 -10.654 1.00 83.00 533 LEU A O 1
ATOM 3974 N N . ALA A 1 534 ? 15.356 10.702 -10.222 1.00 84.06 534 ALA A N 1
ATOM 3975 C CA . ALA A 1 534 ? 14.904 11.820 -9.405 1.00 84.06 534 ALA A CA 1
ATOM 3976 C C . ALA A 1 534 ? 15.196 13.157 -10.106 1.00 84.06 534 ALA A C 1
ATOM 3978 O O . ALA A 1 534 ? 16.323 13.381 -10.552 1.00 84.06 534 ALA A O 1
ATOM 3979 N N . LEU A 1 535 ? 14.206 14.048 -10.196 1.00 81.75 535 LEU A N 1
ATOM 3980 C CA . LEU A 1 535 ? 14.313 15.368 -10.842 1.00 81.75 535 LEU A CA 1
ATOM 3981 C C . LEU A 1 535 ? 13.821 16.476 -9.900 1.00 81.75 535 LEU A C 1
ATOM 3983 O O . LEU A 1 535 ? 12.769 16.329 -9.289 1.00 81.75 535 LEU A O 1
ATOM 3987 N N . THR A 1 536 ? 14.535 17.600 -9.785 1.00 81.88 536 THR A N 1
ATOM 3988 C CA . THR A 1 536 ? 14.007 18.787 -9.076 1.00 81.88 536 THR A CA 1
ATOM 3989 C C . THR A 1 536 ? 12.934 19.516 -9.896 1.00 81.88 536 THR A C 1
ATOM 3991 O O . THR A 1 536 ? 12.876 19.357 -11.114 1.00 81.88 536 THR A O 1
ATOM 3994 N N . ASP A 1 537 ? 12.179 20.425 -9.265 1.00 79.94 537 ASP A N 1
ATOM 3995 C CA . ASP A 1 537 ? 11.258 21.381 -9.921 1.00 79.94 537 ASP A CA 1
ATOM 3996 C C . ASP A 1 537 ? 11.893 22.172 -11.093 1.00 79.94 537 ASP A C 1
ATOM 3998 O O . ASP A 1 537 ? 11.190 22.688 -11.962 1.00 79.94 537 ASP A O 1
ATOM 4002 N N . GLU A 1 538 ? 13.226 22.301 -11.115 1.00 76.50 538 GLU A N 1
ATOM 4003 C CA . GLU A 1 538 ? 13.997 22.980 -12.170 1.00 76.50 538 GLU A CA 1
ATOM 4004 C C . GLU A 1 538 ? 14.469 22.021 -13.288 1.00 76.50 538 GLU A C 1
ATOM 4006 O O . GLU A 1 538 ? 15.237 22.421 -14.163 1.00 76.50 538 GLU A O 1
ATOM 4011 N N . GLY A 1 539 ? 14.046 20.752 -13.260 1.00 68.12 539 GLY A N 1
ATOM 4012 C CA . GLY A 1 539 ? 14.454 19.698 -14.196 1.00 68.12 539 GLY A CA 1
ATOM 4013 C C . GLY A 1 539 ? 15.863 19.141 -13.954 1.00 68.12 539 GLY A C 1
ATOM 4014 O O . GLY A 1 539 ? 16.391 18.410 -14.790 1.00 68.12 539 GLY A O 1
ATOM 4015 N N . ALA A 1 540 ? 16.512 19.479 -12.835 1.00 73.19 540 ALA A N 1
ATOM 4016 C CA . ALA A 1 540 ? 17.872 19.029 -12.554 1.00 73.19 540 ALA A CA 1
ATOM 4017 C C . ALA A 1 540 ? 17.867 17.633 -11.917 1.00 73.19 540 ALA A C 1
ATOM 4019 O O . ALA A 1 540 ? 17.324 17.455 -10.827 1.00 73.19 540 ALA A O 1
ATOM 4020 N N . GLN A 1 541 ? 18.530 16.660 -12.551 1.00 75.69 541 GLN A N 1
ATOM 4021 C CA . GLN A 1 541 ? 18.655 15.307 -11.999 1.00 75.69 541 GLN A CA 1
ATOM 4022 C C . GLN A 1 541 ? 19.320 15.331 -10.610 1.00 75.69 541 GLN A C 1
ATOM 4024 O O . GLN A 1 541 ? 20.312 16.036 -10.389 1.00 75.69 541 GLN A O 1
ATOM 4029 N N . VAL A 1 542 ? 18.747 14.572 -9.679 1.00 78.12 542 VAL A N 1
ATOM 4030 C CA . VAL A 1 542 ? 19.302 14.235 -8.363 1.00 78.12 542 VAL A CA 1
ATOM 4031 C C . VAL A 1 542 ? 19.769 12.786 -8.406 1.00 78.12 542 VAL A C 1
ATOM 4033 O O . VAL A 1 542 ? 19.150 11.945 -9.061 1.00 78.12 542 VAL A O 1
ATOM 4036 N N . ARG A 1 543 ? 20.884 12.490 -7.741 1.00 77.75 543 ARG A N 1
ATOM 4037 C CA . ARG A 1 543 ? 21.443 11.136 -7.708 1.00 77.75 543 ARG A CA 1
ATOM 4038 C C . ARG A 1 543 ? 20.593 10.185 -6.858 1.00 77.75 543 ARG A C 1
ATOM 4040 O O . ARG A 1 543 ? 20.345 10.449 -5.680 1.00 77.75 543 ARG A O 1
ATOM 4047 N N . ALA A 1 544 ? 20.180 9.081 -7.477 1.00 79.94 544 ALA A N 1
ATOM 4048 C CA . ALA A 1 544 ? 19.417 7.990 -6.881 1.00 79.94 544 ALA A CA 1
ATOM 4049 C C . ALA A 1 544 ? 20.087 6.653 -7.240 1.00 79.94 544 ALA A C 1
ATOM 4051 O O . ALA A 1 544 ? 20.379 6.429 -8.415 1.00 79.94 544 ALA A O 1
ATOM 4052 N N . ALA A 1 545 ? 20.311 5.782 -6.257 1.00 78.69 545 ALA A N 1
ATOM 4053 C CA . ALA A 1 545 ? 21.003 4.501 -6.425 1.00 78.69 545 ALA A CA 1
ATOM 4054 C C . ALA A 1 545 ? 20.192 3.340 -5.832 1.00 78.69 545 ALA A C 1
ATOM 4056 O O . ALA A 1 545 ? 19.512 3.512 -4.820 1.00 78.69 545 ALA A O 1
ATOM 4057 N N . ILE A 1 546 ? 20.259 2.155 -6.448 1.00 82.25 546 ILE A N 1
ATOM 4058 C CA . ILE A 1 546 ? 19.601 0.937 -5.946 1.00 82.25 546 ILE A CA 1
ATOM 4059 C C . ILE A 1 546 ? 20.550 0.241 -4.966 1.00 82.25 546 ILE A C 1
ATOM 4061 O O . ILE A 1 546 ? 21.648 -0.153 -5.350 1.00 82.25 546 ILE A O 1
ATOM 4065 N N . LEU A 1 547 ? 20.116 0.063 -3.717 1.00 79.81 547 LEU A N 1
ATOM 4066 C CA . LEU A 1 547 ? 20.903 -0.607 -2.676 1.00 79.81 547 LEU A CA 1
ATOM 4067 C C . LEU A 1 547 ? 20.494 -2.059 -2.447 1.00 79.81 547 LEU A C 1
ATOM 4069 O O . LEU A 1 547 ? 21.351 -2.900 -2.182 1.00 79.81 547 LEU A O 1
ATOM 4073 N N . GLU A 1 548 ? 19.193 -2.347 -2.519 1.00 85.31 548 GLU A N 1
ATOM 4074 C CA . GLU A 1 548 ? 18.645 -3.671 -2.220 1.00 85.31 548 GLU A CA 1
ATOM 4075 C C . GLU A 1 548 ? 17.580 -4.077 -3.241 1.00 85.31 548 GLU A C 1
ATOM 4077 O O . GLU A 1 548 ? 16.776 -3.248 -3.679 1.00 85.31 548 GLU A O 1
ATOM 4082 N N . VAL A 1 549 ? 17.552 -5.370 -3.568 1.00 86.12 549 VAL A N 1
ATOM 4083 C CA . VAL A 1 549 ? 16.463 -6.031 -4.299 1.00 86.12 549 VAL A CA 1
ATOM 4084 C C . VAL A 1 549 ? 16.113 -7.321 -3.560 1.00 86.12 549 VAL A C 1
ATOM 4086 O O . VAL A 1 549 ? 16.971 -8.187 -3.393 1.00 86.12 549 VAL A O 1
ATOM 4089 N N . GLU A 1 550 ? 14.856 -7.472 -3.159 1.00 87.88 550 GLU A N 1
ATOM 4090 C CA . GLU A 1 550 ? 14.310 -8.643 -2.463 1.00 87.88 550 GLU A CA 1
ATOM 4091 C C . GLU A 1 550 ? 13.268 -9.332 -3.360 1.00 87.88 550 GLU A C 1
ATOM 4093 O O . GLU A 1 550 ? 12.375 -8.683 -3.911 1.00 87.88 550 GLU A O 1
ATOM 4098 N N . ALA A 1 551 ? 13.399 -10.647 -3.531 1.00 86.56 551 ALA A N 1
ATOM 4099 C CA . ALA A 1 551 ? 12.526 -11.472 -4.362 1.00 86.56 551 ALA A CA 1
ATOM 4100 C C . ALA A 1 551 ? 11.207 -11.859 -3.656 1.00 86.56 551 ALA A C 1
ATOM 4102 O O . ALA A 1 551 ? 11.147 -11.843 -2.425 1.00 86.56 551 ALA A O 1
ATOM 4103 N N . PRO A 1 552 ? 10.175 -12.321 -4.396 1.00 86.62 552 PRO A N 1
ATOM 4104 C CA . PRO A 1 552 ? 8.883 -12.724 -3.825 1.00 86.62 552 PRO A CA 1
ATOM 4105 C C . PRO A 1 552 ? 8.942 -13.852 -2.775 1.00 86.62 552 PRO A C 1
ATOM 4107 O O . PRO A 1 552 ? 7.973 -14.056 -2.044 1.00 86.62 552 PRO A O 1
ATOM 4110 N N . ASP A 1 553 ? 10.047 -14.609 -2.696 1.00 84.38 553 ASP A N 1
ATOM 4111 C CA . ASP A 1 553 ? 10.283 -15.644 -1.675 1.00 84.38 553 ASP A CA 1
ATOM 4112 C C . ASP A 1 553 ? 11.101 -15.156 -0.457 1.00 84.38 553 ASP A C 1
ATOM 4114 O O . ASP A 1 553 ? 11.389 -15.949 0.442 1.00 84.38 553 ASP A O 1
ATOM 4118 N N . GLY A 1 554 ? 11.453 -13.865 -0.410 1.00 85.62 554 GLY A N 1
ATOM 4119 C CA . GLY A 1 554 ? 12.298 -13.249 0.618 1.00 85.62 554 GLY A CA 1
ATOM 4120 C C . GLY A 1 554 ? 13.807 -13.402 0.381 1.00 85.62 554 GLY A C 1
ATOM 4121 O O . GLY A 1 554 ? 14.596 -13.105 1.278 1.00 85.62 554 GLY A O 1
ATOM 4122 N N . THR A 1 555 ? 14.240 -13.887 -0.789 1.00 82.81 555 THR A N 1
ATOM 4123 C CA . THR A 1 555 ? 15.669 -13.944 -1.145 1.00 82.81 555 THR A CA 1
ATOM 4124 C C . THR A 1 555 ? 16.184 -12.556 -1.528 1.00 82.81 555 THR A C 1
ATOM 4126 O O . THR A 1 555 ? 15.682 -11.958 -2.479 1.00 82.81 555 THR A O 1
ATOM 4129 N N . MET A 1 556 ? 17.232 -12.065 -0.860 1.00 81.81 556 MET A N 1
ATOM 4130 C CA . MET A 1 556 ? 17.972 -10.889 -1.335 1.00 81.81 556 MET A CA 1
ATOM 4131 C C . MET A 1 556 ? 18.720 -11.245 -2.625 1.00 81.81 556 MET A C 1
ATOM 4133 O O . MET A 1 556 ? 19.588 -12.115 -2.620 1.00 81.81 556 MET A O 1
ATOM 4137 N N . LEU A 1 557 ? 18.370 -10.583 -3.728 1.00 76.56 557 LEU A N 1
ATOM 4138 C CA . LEU A 1 557 ? 19.076 -10.672 -5.009 1.00 76.56 557 LEU A CA 1
ATOM 4139 C C . LEU A 1 557 ? 20.221 -9.660 -5.103 1.00 76.56 557 LEU A C 1
ATOM 4141 O O . LEU A 1 557 ? 21.229 -9.930 -5.746 1.00 76.56 557 LEU A O 1
ATOM 4145 N N . LEU A 1 558 ? 20.066 -8.507 -4.453 1.00 77.12 558 LEU A N 1
ATOM 4146 C CA . LEU A 1 558 ? 21.082 -7.465 -4.359 1.00 77.12 558 LEU A CA 1
ATOM 4147 C C . LEU A 1 558 ? 21.048 -6.872 -2.950 1.00 77.12 558 LEU A C 1
ATOM 4149 O O . LEU A 1 558 ? 19.963 -6.660 -2.407 1.00 77.12 558 LEU A O 1
ATOM 4153 N N . GLN A 1 559 ? 22.220 -6.602 -2.375 1.00 75.69 559 GLN A N 1
ATOM 4154 C CA . GLN A 1 559 ? 22.373 -5.905 -1.098 1.00 75.69 559 GLN A CA 1
ATOM 4155 C C . GLN A 1 559 ? 23.767 -5.259 -1.029 1.00 75.69 559 GLN A C 1
ATOM 4157 O O . GLN A 1 559 ? 24.773 -5.963 -0.948 1.00 75.69 559 GLN A O 1
ATOM 4162 N N . TYR A 1 560 ? 23.835 -3.927 -1.039 1.00 70.81 560 TYR A N 1
ATOM 4163 C CA . TYR A 1 560 ? 25.077 -3.173 -0.836 1.00 70.81 560 TYR A CA 1
ATOM 4164 C C . TYR A 1 560 ? 25.187 -2.677 0.614 1.00 70.81 560 TYR A C 1
ATOM 4166 O O . TYR A 1 560 ? 24.490 -1.745 1.006 1.00 70.81 560 TYR A O 1
ATOM 4174 N N . GLU A 1 561 ? 26.071 -3.288 1.413 1.00 55.09 561 GLU A N 1
ATOM 4175 C CA . GLU A 1 561 ? 26.236 -2.933 2.836 1.00 55.09 561 GLU A CA 1
ATOM 4176 C C . GLU A 1 561 ? 27.069 -1.655 3.069 1.00 55.09 561 GLU A C 1
ATOM 4178 O O . GLU A 1 561 ? 26.776 -0.911 4.002 1.00 55.09 561 GLU A O 1
ATOM 4183 N N . ASP A 1 562 ? 28.076 -1.375 2.227 1.00 49.88 562 ASP A N 1
ATOM 4184 C CA . ASP A 1 562 ? 29.030 -0.258 2.398 1.00 49.88 562 ASP A CA 1
ATOM 4185 C C . ASP A 1 562 ? 29.191 0.549 1.081 1.00 49.88 562 ASP A C 1
ATOM 4187 O O . ASP A 1 562 ? 30.213 0.509 0.384 1.00 49.88 562 ASP A O 1
ATOM 4191 N N . TYR A 1 563 ? 28.130 1.284 0.721 1.00 48.06 563 TYR A N 1
ATOM 4192 C CA . TYR A 1 563 ? 27.995 2.071 -0.521 1.00 48.06 563 TYR A CA 1
ATOM 4193 C C . TYR A 1 563 ? 29.160 3.049 -0.780 1.00 48.06 563 TYR A C 1
ATOM 4195 O O . TYR A 1 563 ? 29.607 3.195 -1.913 1.00 48.06 563 TYR A O 1
ATOM 4203 N N . GLU A 1 564 ? 29.740 3.669 0.258 1.00 44.88 564 GLU A N 1
ATOM 4204 C CA . GLU A 1 564 ? 30.873 4.595 0.081 1.00 44.88 564 GLU A CA 1
ATOM 4205 C C . GLU A 1 564 ? 32.185 3.922 -0.387 1.00 44.88 564 GLU A C 1
ATOM 4207 O O . GLU A 1 564 ? 33.174 4.635 -0.600 1.00 44.88 564 GLU A O 1
ATOM 4212 N N . ARG A 1 565 ? 32.254 2.580 -0.492 1.00 41.38 565 ARG A N 1
ATOM 4213 C CA . ARG A 1 565 ? 33.553 1.888 -0.470 1.00 41.38 565 ARG A CA 1
ATOM 4214 C C . ARG A 1 565 ? 33.768 0.681 -1.389 1.00 41.38 565 ARG A C 1
ATOM 4216 O O . ARG A 1 565 ? 34.886 0.567 -1.889 1.00 41.38 565 ARG A O 1
ATOM 4223 N N . GLU A 1 566 ? 32.796 -0.214 -1.588 1.00 41.62 566 GLU A N 1
ATOM 4224 C CA . GLU A 1 566 ? 33.085 -1.561 -2.150 1.00 41.62 566 GLU A CA 1
ATOM 4225 C C . GLU A 1 566 ? 32.302 -1.946 -3.427 1.00 41.62 566 GLU A C 1
ATOM 4227 O O . GLU A 1 566 ? 32.258 -3.114 -3.811 1.00 41.62 566 GLU A O 1
ATOM 4232 N N . GLY A 1 567 ? 31.734 -0.973 -4.148 1.00 38.06 567 GLY A N 1
ATOM 4233 C CA . GLY A 1 567 ? 31.181 -1.201 -5.491 1.00 38.06 567 GLY A CA 1
ATOM 4234 C C . GLY A 1 567 ? 32.279 -1.359 -6.567 1.00 38.06 567 GLY A C 1
ATOM 4235 O O . GLY A 1 567 ? 33.205 -0.543 -6.594 1.00 38.06 567 GLY A O 1
ATOM 4236 N N . PRO A 1 568 ? 32.182 -2.327 -7.507 1.00 34.00 568 PRO A N 1
ATOM 4237 C CA . PRO A 1 568 ? 33.220 -2.579 -8.523 1.00 34.00 568 PRO A CA 1
ATOM 4238 C C . PRO A 1 568 ? 33.428 -1.432 -9.526 1.00 34.00 568 PRO A C 1
ATOM 4240 O O . PRO A 1 568 ? 34.445 -1.371 -10.205 1.00 34.00 568 PRO A O 1
ATOM 4243 N N . LEU A 1 569 ? 32.485 -0.490 -9.601 1.00 41.47 569 LEU A N 1
ATOM 4244 C CA . LEU A 1 569 ? 32.552 0.681 -10.477 1.00 41.47 569 LEU A CA 1
ATOM 4245 C C . LEU A 1 569 ? 32.954 1.978 -9.754 1.00 41.47 569 LEU A C 1
ATOM 4247 O O . LEU A 1 569 ? 33.048 3.029 -10.391 1.00 41.47 569 LEU A O 1
ATOM 4251 N N . GLY A 1 570 ? 33.167 1.951 -8.432 1.00 45.94 570 GLY A N 1
ATOM 4252 C CA . GLY A 1 570 ? 33.346 3.168 -7.636 1.00 45.94 570 GLY A CA 1
ATOM 4253 C C . GLY A 1 570 ? 32.227 4.193 -7.886 1.00 45.94 570 GLY A C 1
ATOM 4254 O O . GLY A 1 570 ? 31.067 3.833 -8.030 1.00 45.94 570 GLY A O 1
ATOM 4255 N N . ARG A 1 571 ? 32.577 5.482 -8.003 1.00 42.53 571 ARG A N 1
ATOM 4256 C CA . ARG A 1 571 ? 31.614 6.591 -8.203 1.00 42.53 571 ARG A CA 1
ATOM 4257 C C . ARG A 1 571 ? 30.993 6.691 -9.612 1.00 42.53 571 ARG A C 1
ATOM 4259 O O . ARG A 1 571 ? 30.293 7.666 -9.887 1.00 42.53 571 ARG A O 1
ATOM 4266 N N . THR A 1 572 ? 31.270 5.745 -10.509 1.00 45.06 572 THR A N 1
ATOM 4267 C CA . THR A 1 572 ? 30.688 5.654 -11.864 1.00 45.06 572 THR A CA 1
ATOM 4268 C C . THR A 1 572 ? 29.563 4.619 -11.891 1.00 45.06 572 THR A C 1
ATOM 4270 O O . THR A 1 572 ? 29.691 3.558 -12.490 1.00 45.06 572 THR A O 1
ATOM 4273 N N . GLU A 1 573 ? 28.471 4.903 -11.185 1.00 49.19 573 GLU A N 1
ATOM 4274 C CA . GLU A 1 573 ? 27.433 3.905 -10.913 1.00 49.19 573 GLU A CA 1
ATOM 4275 C C . GLU A 1 573 ? 26.469 3.624 -12.080 1.00 49.19 573 GLU A C 1
ATOM 4277 O O . GLU A 1 573 ? 26.165 4.524 -12.874 1.00 49.19 573 GLU A O 1
ATOM 4282 N N . PRO A 1 574 ? 25.935 2.388 -12.158 1.00 50.53 574 PRO A N 1
ATOM 4283 C CA . PRO A 1 574 ? 24.910 2.026 -13.122 1.00 50.53 574 PRO A CA 1
ATOM 4284 C C . PRO A 1 574 ? 23.596 2.733 -12.767 1.00 50.53 574 PRO A C 1
ATOM 4286 O O . PRO A 1 574 ? 22.939 2.392 -11.787 1.00 50.53 574 PRO A O 1
ATOM 4289 N N . GLN A 1 575 ? 23.141 3.663 -13.611 1.00 64.25 575 GLN A N 1
ATOM 4290 C CA . GLN A 1 575 ? 21.781 4.226 -13.497 1.00 64.25 575 GLN A CA 1
ATOM 4291 C C . GLN A 1 575 ? 20.692 3.217 -13.927 1.00 64.25 575 GLN A C 1
ATOM 4293 O O . GLN A 1 575 ? 19.507 3.540 -13.913 1.00 64.25 575 GLN A O 1
ATOM 4298 N N . THR A 1 576 ? 21.095 1.998 -14.295 1.00 79.31 576 THR A N 1
ATOM 4299 C CA . THR A 1 576 ? 20.250 0.888 -14.734 1.00 79.31 576 THR A CA 1
ATOM 4300 C C . THR A 1 576 ? 20.760 -0.419 -14.141 1.00 79.31 576 THR A C 1
ATOM 4302 O O . THR A 1 576 ? 21.849 -0.870 -14.485 1.00 79.31 576 THR A O 1
ATOM 4305 N N . LEU A 1 577 ? 19.956 -1.073 -13.306 1.00 81.62 577 LEU A N 1
ATOM 4306 C CA . LEU A 1 577 ? 20.186 -2.464 -12.907 1.00 81.62 577 LEU A CA 1
ATOM 4307 C C . LEU A 1 577 ? 19.467 -3.399 -13.886 1.00 81.62 577 LEU A C 1
ATOM 4309 O O . LEU A 1 577 ? 18.316 -3.142 -14.233 1.00 81.62 577 LEU A O 1
ATOM 4313 N N . ILE A 1 578 ? 20.113 -4.488 -14.310 1.00 82.31 578 ILE A N 1
ATOM 4314 C CA . ILE A 1 578 ? 19.504 -5.513 -15.173 1.00 82.31 578 ILE A CA 1
ATOM 4315 C C . ILE A 1 578 ? 19.446 -6.836 -14.410 1.00 82.31 578 ILE A C 1
ATOM 4317 O O . ILE A 1 578 ? 20.477 -7.397 -14.044 1.00 82.31 578 ILE A O 1
ATOM 4321 N N . LEU A 1 579 ? 18.232 -7.342 -14.203 1.00 83.50 579 LEU A N 1
ATOM 4322 C CA . LEU A 1 579 ? 17.938 -8.604 -13.529 1.00 83.50 579 LEU A CA 1
ATOM 4323 C C . LEU A 1 579 ? 17.462 -9.640 -14.565 1.00 83.50 579 LEU A C 1
ATOM 4325 O O . LEU A 1 579 ? 16.325 -9.538 -15.031 1.00 83.50 579 LEU A O 1
ATOM 4329 N N . PRO A 1 580 ? 18.295 -10.612 -14.976 1.00 80.31 580 PRO A N 1
ATOM 4330 C CA . PRO A 1 580 ? 17.900 -11.696 -15.876 1.00 80.31 580 PRO A CA 1
ATOM 4331 C C . PRO A 1 580 ? 17.276 -12.899 -15.145 1.00 80.31 580 PRO A C 1
ATOM 4333 O O . PRO A 1 580 ? 17.531 -13.148 -13.970 1.00 80.31 580 PRO A O 1
ATOM 4336 N N . ASN A 1 581 ? 16.495 -13.697 -15.876 1.00 70.81 581 ASN A N 1
ATOM 4337 C CA . ASN A 1 581 ? 15.876 -14.935 -15.396 1.00 70.81 581 ASN A CA 1
ATOM 4338 C C . ASN A 1 581 ? 16.867 -16.116 -15.359 1.00 70.81 581 ASN A C 1
ATOM 4340 O O . ASN A 1 581 ? 16.758 -16.975 -14.503 1.00 70.81 581 ASN A O 1
ATOM 4344 N N . GLU A 1 582 ? 17.902 -16.148 -16.199 1.00 65.94 582 GLU A N 1
ATOM 4345 C CA . GLU A 1 582 ? 19.064 -17.012 -15.941 1.00 65.94 582 GLU A CA 1
ATOM 4346 C C . GLU A 1 582 ? 20.275 -16.542 -16.757 1.00 65.94 582 GLU A C 1
ATOM 4348 O O . GLU A 1 582 ? 20.192 -16.393 -17.977 1.00 65.94 582 GLU A O 1
ATOM 4353 N N . LEU A 1 583 ? 21.424 -16.357 -16.099 1.00 56.47 583 LEU A N 1
ATOM 4354 C CA . LEU A 1 583 ? 22.730 -16.331 -16.758 1.00 56.47 583 LEU A CA 1
ATOM 4355 C C . LEU A 1 583 ? 23.501 -17.580 -16.335 1.00 56.47 583 LEU A C 1
ATOM 4357 O O . LEU A 1 583 ? 23.827 -17.779 -15.166 1.00 56.47 583 LEU A O 1
ATOM 4361 N N . SER A 1 584 ? 23.770 -18.454 -17.301 1.00 45.12 584 SER A N 1
ATOM 4362 C CA . SER A 1 584 ? 24.286 -19.800 -17.060 1.00 45.12 584 SER A CA 1
ATOM 4363 C C . SER A 1 584 ? 25.771 -19.809 -16.665 1.00 45.12 584 SER A C 1
ATOM 4365 O O . SER A 1 584 ? 26.632 -20.117 -17.490 1.00 45.12 584 SER A O 1
ATOM 4367 N N . GLY A 1 585 ? 26.058 -19.522 -15.390 1.00 47.50 585 GLY A N 1
ATOM 4368 C CA . GLY A 1 585 ? 27.354 -19.764 -14.740 1.00 47.50 585 GLY A CA 1
ATOM 4369 C C . GLY A 1 585 ? 28.168 -18.534 -14.319 1.00 47.50 585 GLY A C 1
ATOM 4370 O O . GLY A 1 585 ? 29.294 -18.714 -13.865 1.00 47.50 585 GLY A O 1
ATOM 4371 N N . SER A 1 586 ? 27.640 -17.315 -14.454 1.00 46.03 586 SER A N 1
ATOM 4372 C CA . SER A 1 586 ? 28.329 -16.056 -14.112 1.00 46.03 586 SER A CA 1
ATOM 4373 C C . SER A 1 586 ? 27.843 -15.446 -12.794 1.00 46.03 586 SER A C 1
ATOM 4375 O O . SER A 1 586 ? 26.637 -15.390 -12.569 1.00 46.03 586 SER A O 1
ATOM 4377 N N . HIS A 1 587 ? 28.738 -14.847 -12.002 1.00 51.28 587 HIS A N 1
ATOM 4378 C CA . HIS A 1 587 ? 28.379 -14.008 -10.841 1.00 51.28 587 HIS A CA 1
ATOM 4379 C C . HIS A 1 587 ? 27.924 -12.591 -11.259 1.00 51.28 587 HIS A C 1
ATOM 4381 O O . HIS A 1 587 ? 28.290 -11.592 -10.641 1.00 51.28 587 HIS A O 1
ATOM 4387 N N . TYR A 1 588 ? 27.129 -12.485 -12.325 1.00 50.06 588 TYR A N 1
ATOM 4388 C CA . TYR A 1 588 ? 26.647 -11.211 -12.859 1.00 50.06 588 TYR A CA 1
ATOM 4389 C C . TYR A 1 588 ? 25.688 -10.563 -11.842 1.00 50.06 588 TYR A C 1
ATOM 4391 O O . TYR A 1 588 ? 24.681 -11.162 -11.464 1.00 50.06 588 TYR A O 1
ATOM 4399 N N . TYR A 1 589 ? 26.078 -9.401 -11.306 1.00 51.72 589 TYR A N 1
ATOM 4400 C CA . TYR A 1 589 ? 25.504 -8.769 -10.100 1.00 51.72 589 TYR A CA 1
ATOM 4401 C C . TYR A 1 589 ? 25.388 -9.679 -8.853 1.00 51.72 589 TYR A C 1
ATOM 4403 O O . TYR A 1 589 ? 24.641 -9.369 -7.933 1.00 51.72 589 TYR A O 1
ATOM 4411 N N . GLY A 1 590 ? 26.132 -10.791 -8.788 1.00 49.56 590 GLY A N 1
ATOM 4412 C CA . GLY A 1 590 ? 26.081 -11.745 -7.669 1.00 49.56 590 GLY A CA 1
ATOM 4413 C C . GLY A 1 590 ? 24.832 -12.640 -7.614 1.00 49.56 590 GLY A C 1
ATOM 4414 O O . GLY A 1 590 ? 24.661 -13.372 -6.643 1.00 49.56 590 GLY A O 1
ATOM 4415 N N . LEU A 1 591 ? 23.979 -12.620 -8.644 1.00 51.66 591 LEU A N 1
ATOM 4416 C CA . LEU A 1 591 ? 22.682 -13.302 -8.658 1.00 51.66 591 LEU A CA 1
ATOM 4417 C C . LEU A 1 591 ? 22.817 -14.840 -8.654 1.00 51.66 591 LEU A C 1
ATOM 4419 O O . LEU A 1 591 ? 23.113 -15.452 -9.678 1.00 51.66 591 LEU A O 1
ATOM 4423 N N . GLU A 1 592 ? 22.538 -15.492 -7.518 1.00 50.94 592 GLU A N 1
ATOM 4424 C CA . GLU A 1 592 ? 22.518 -16.968 -7.417 1.00 50.94 592 GLU A CA 1
ATOM 4425 C C . GLU A 1 592 ? 21.276 -17.626 -8.058 1.00 50.94 592 GLU A C 1
ATOM 4427 O O . GLU A 1 592 ? 21.208 -18.855 -8.162 1.00 50.94 592 GLU A O 1
ATOM 4432 N N . ARG A 1 593 ? 20.261 -16.840 -8.444 1.00 58.19 593 ARG A N 1
ATOM 4433 C CA . ARG A 1 593 ? 18.972 -17.322 -8.965 1.00 58.19 593 ARG A CA 1
ATOM 4434 C C . ARG A 1 593 ? 18.356 -16.375 -9.989 1.00 58.19 593 ARG A C 1
ATOM 4436 O O . ARG A 1 593 ? 18.636 -15.181 -9.997 1.00 58.19 593 ARG A O 1
ATOM 4443 N N . GLY A 1 594 ? 17.454 -16.943 -10.783 1.00 63.50 594 GLY A N 1
ATOM 4444 C CA . GLY A 1 594 ? 16.581 -16.234 -11.706 1.00 63.50 594 GLY A CA 1
ATOM 4445 C C . GLY A 1 594 ? 15.440 -15.439 -11.081 1.00 63.50 594 GLY A C 1
ATOM 4446 O O . GLY A 1 594 ? 15.084 -15.614 -9.912 1.00 63.50 594 GLY A O 1
ATOM 4447 N N . LEU A 1 595 ? 14.822 -14.613 -11.925 1.00 77.75 595 LEU A N 1
ATOM 4448 C CA . LEU A 1 595 ? 13.522 -13.996 -11.689 1.00 77.75 595 LEU A CA 1
ATOM 4449 C C . LEU A 1 595 ? 12.430 -15.050 -11.441 1.00 77.75 595 LEU A C 1
ATOM 4451 O O . LEU A 1 595 ? 12.262 -16.000 -12.203 1.00 77.75 595 LEU A O 1
ATOM 4455 N N . ALA A 1 596 ? 11.630 -14.831 -10.402 1.00 80.00 596 ALA A N 1
ATOM 4456 C CA . ALA A 1 596 ? 10.421 -15.588 -10.110 1.00 80.00 596 ALA A CA 1
ATOM 4457 C C . ALA A 1 596 ? 9.182 -14.702 -10.342 1.00 80.00 596 ALA A C 1
ATOM 4459 O O . ALA A 1 596 ? 9.277 -13.485 -10.191 1.00 80.00 596 ALA A O 1
ATOM 4460 N N . PRO A 1 597 ? 8.005 -15.262 -10.672 1.00 81.50 597 PRO A N 1
ATOM 4461 C CA . PRO A 1 597 ? 6.798 -14.455 -10.839 1.00 81.50 597 PRO A CA 1
ATOM 4462 C C . PRO A 1 597 ? 6.283 -13.931 -9.488 1.00 81.50 597 PRO A C 1
ATOM 4464 O O . PRO A 1 597 ? 6.176 -14.705 -8.533 1.00 81.50 597 PRO A O 1
ATOM 4467 N N . GLY A 1 598 ? 5.908 -12.651 -9.424 1.00 78.88 598 GLY A N 1
ATOM 4468 C CA . GLY A 1 598 ? 5.336 -11.989 -8.244 1.00 78.88 598 GLY A CA 1
ATOM 4469 C C . GLY A 1 598 ? 5.991 -10.649 -7.892 1.00 78.88 598 GLY A C 1
ATOM 4470 O O . GLY A 1 598 ? 6.794 -10.112 -8.659 1.00 78.88 598 GLY A O 1
ATOM 4471 N N . SER A 1 599 ? 5.650 -10.128 -6.709 1.00 84.81 599 SER A N 1
ATOM 4472 C CA . SER A 1 599 ? 6.093 -8.815 -6.229 1.00 84.81 599 SER A CA 1
ATOM 4473 C C . SER A 1 599 ? 7.504 -8.846 -5.643 1.00 84.81 599 SER A C 1
ATOM 4475 O O . SER A 1 599 ? 7.771 -9.543 -4.664 1.00 84.81 599 SER A O 1
ATOM 4477 N N . TYR A 1 600 ? 8.380 -8.028 -6.213 1.00 87.44 600 TYR A N 1
ATOM 4478 C CA . TYR A 1 600 ? 9.714 -7.701 -5.721 1.00 87.44 600 TYR A CA 1
ATOM 4479 C C . TYR A 1 600 ? 9.678 -6.445 -4.856 1.00 87.44 600 TYR A C 1
ATOM 4481 O O . TYR A 1 600 ? 8.868 -5.554 -5.112 1.00 87.44 600 TYR A O 1
ATOM 4489 N N . ARG A 1 601 ? 10.601 -6.329 -3.895 1.00 89.62 601 ARG A N 1
ATOM 4490 C CA . ARG A 1 601 ? 10.879 -5.076 -3.173 1.00 89.62 601 ARG A CA 1
ATOM 4491 C C . ARG A 1 601 ? 12.233 -4.507 -3.589 1.00 89.62 601 ARG A C 1
ATOM 4493 O O . ARG A 1 601 ? 13.178 -5.247 -3.853 1.00 89.62 601 ARG A O 1
ATOM 4500 N N . LEU A 1 602 ? 12.309 -3.184 -3.647 1.00 89.94 602 LEU A N 1
ATOM 4501 C CA . LEU A 1 602 ? 13.453 -2.394 -4.085 1.00 89.94 602 LEU A CA 1
ATOM 4502 C C . LEU A 1 602 ? 13.755 -1.323 -3.029 1.00 89.94 602 LEU A C 1
ATOM 4504 O O . LEU A 1 602 ? 12.836 -0.599 -2.651 1.00 89.94 602 LEU A O 1
ATOM 4508 N N . ARG A 1 603 ? 15.015 -1.164 -2.603 1.00 88.19 603 ARG A N 1
ATOM 4509 C CA . ARG A 1 603 ? 15.449 -0.003 -1.798 1.00 88.19 603 ARG A CA 1
ATOM 4510 C C . ARG A 1 603 ? 16.300 0.939 -2.632 1.00 88.19 603 ARG A C 1
ATOM 4512 O O . ARG A 1 603 ? 17.350 0.544 -3.141 1.00 88.19 603 ARG A O 1
ATOM 4519 N N . ILE A 1 604 ? 15.876 2.196 -2.712 1.00 87.62 604 ILE A N 1
ATOM 4520 C CA . ILE A 1 604 ? 16.609 3.294 -3.348 1.00 87.62 604 ILE A CA 1
ATOM 4521 C C . ILE A 1 604 ? 17.177 4.221 -2.271 1.00 87.62 604 ILE A C 1
ATOM 4523 O O . ILE A 1 604 ? 16.475 4.573 -1.326 1.00 87.62 604 ILE A O 1
ATOM 4527 N N . LEU A 1 605 ? 18.420 4.669 -2.440 1.00 85.25 605 LEU A N 1
ATOM 4528 C CA . LEU A 1 605 ? 19.007 5.795 -1.712 1.00 85.25 605 LEU A CA 1
ATOM 4529 C C . LEU A 1 605 ? 19.006 7.040 -2.606 1.00 85.25 605 LEU A C 1
ATOM 4531 O O . LEU A 1 605 ? 19.518 6.993 -3.722 1.00 85.25 605 LEU A O 1
ATOM 4535 N N . LEU A 1 606 ? 18.483 8.160 -2.103 1.00 86.06 606 LEU A N 1
ATOM 4536 C CA . LEU A 1 606 ? 18.698 9.485 -2.687 1.00 86.06 606 LEU A CA 1
ATOM 4537 C C . LEU A 1 606 ? 19.894 10.153 -1.987 1.00 86.06 606 LEU A C 1
ATOM 4539 O O . LEU A 1 606 ? 19.817 10.431 -0.788 1.00 86.06 606 LEU A O 1
ATOM 4543 N N . GLU A 1 607 ? 20.991 10.403 -2.714 1.00 76.69 607 GLU A N 1
ATOM 4544 C CA . GLU A 1 607 ? 22.250 10.896 -2.120 1.00 76.69 607 GLU A CA 1
ATOM 4545 C C . GLU A 1 607 ? 22.149 12.329 -1.578 1.00 76.69 607 GLU A C 1
ATOM 4547 O O . GLU A 1 607 ? 22.814 12.672 -0.600 1.00 76.69 607 GLU A O 1
ATOM 4552 N N . GLU A 1 608 ? 21.385 13.199 -2.241 1.00 79.25 608 GLU A N 1
ATOM 4553 C CA . GLU A 1 608 ? 21.496 14.652 -2.071 1.00 79.25 608 GLU A CA 1
ATOM 4554 C C . GLU A 1 608 ? 20.314 15.253 -1.303 1.00 79.25 608 GLU A C 1
ATOM 4556 O O . GLU A 1 608 ? 19.155 14.928 -1.558 1.00 79.25 608 GLU A O 1
ATOM 4561 N N . ASP A 1 609 ? 20.593 16.230 -0.434 1.00 83.62 609 ASP A N 1
ATOM 4562 C CA . ASP A 1 609 ? 19.573 17.077 0.203 1.00 83.62 609 ASP A CA 1
ATOM 4563 C C . ASP A 1 609 ? 19.057 18.148 -0.780 1.00 83.62 609 ASP A C 1
ATOM 4565 O O . ASP A 1 609 ? 19.301 19.350 -0.651 1.00 83.62 609 ASP A O 1
ATOM 4569 N N . ARG A 1 610 ? 18.389 17.675 -1.840 1.00 83.44 610 ARG A N 1
ATOM 4570 C CA . ARG A 1 610 ? 17.662 18.476 -2.831 1.00 83.44 610 ARG A CA 1
ATOM 4571 C C . ARG A 1 610 ? 16.249 17.898 -2.995 1.00 83.44 610 ARG A C 1
ATOM 4573 O O . ARG A 1 610 ? 16.139 16.722 -3.333 1.00 83.44 610 ARG A O 1
ATOM 4580 N N . PRO A 1 611 ? 15.176 18.689 -2.791 1.00 87.31 611 PRO A N 1
ATOM 4581 C CA . PRO A 1 611 ? 13.816 18.248 -3.087 1.00 87.31 611 PRO A CA 1
ATOM 4582 C C . PRO A 1 611 ? 13.670 17.859 -4.559 1.00 87.31 611 PRO A C 1
ATOM 4584 O O . PRO A 1 611 ? 14.076 18.621 -5.440 1.00 87.31 611 PRO A O 1
ATOM 4587 N N . ALA A 1 612 ? 13.099 16.686 -4.808 1.00 86.06 612 ALA A N 1
ATOM 4588 C CA . ALA A 1 612 ? 12.919 16.124 -6.141 1.00 86.06 612 ALA A CA 1
ATOM 4589 C C . ALA A 1 612 ? 11.654 15.267 -6.217 1.00 86.06 612 ALA A C 1
ATOM 4591 O O . ALA A 1 612 ? 11.127 14.850 -5.193 1.00 86.06 612 ALA A O 1
ATOM 4592 N N . GLU A 1 613 ? 11.191 14.968 -7.421 1.00 86.19 613 GLU A N 1
ATOM 4593 C CA . GLU A 1 613 ? 10.206 13.928 -7.697 1.00 86.19 613 GLU A CA 1
ATOM 4594 C C . GLU A 1 613 ? 10.940 12.653 -8.128 1.00 86.19 613 GLU A C 1
ATOM 4596 O O . GLU A 1 613 ? 11.757 12.703 -9.049 1.00 86.19 613 GLU A O 1
ATOM 4601 N N . LEU A 1 614 ? 10.698 11.530 -7.441 1.00 86.00 614 LEU A N 1
ATOM 4602 C CA . LEU A 1 614 ? 11.319 10.233 -7.743 1.00 86.00 614 LEU A CA 1
ATOM 4603 C C . LEU A 1 614 ? 10.344 9.347 -8.517 1.00 86.00 614 LEU A C 1
ATOM 4605 O O . LEU A 1 614 ? 9.285 8.986 -8.006 1.00 86.00 614 LEU A O 1
ATOM 4609 N N . THR A 1 615 ? 10.751 8.945 -9.718 1.00 84.56 615 THR A N 1
ATOM 4610 C CA . THR A 1 615 ? 10.066 7.944 -10.541 1.00 84.56 615 THR A CA 1
ATOM 4611 C C . THR A 1 615 ? 11.025 6.797 -10.840 1.00 84.56 615 THR A C 1
ATOM 4613 O O . THR A 1 615 ? 12.148 7.021 -11.292 1.00 84.56 615 THR A O 1
ATOM 4616 N N . THR A 1 616 ? 10.603 5.559 -10.601 1.00 86.88 616 THR A N 1
ATOM 4617 C CA . THR A 1 616 ? 11.382 4.365 -10.954 1.00 86.88 616 THR A CA 1
ATOM 4618 C C . THR A 1 616 ? 10.786 3.701 -12.182 1.00 86.88 616 THR A C 1
ATOM 4620 O O . THR A 1 616 ? 9.609 3.353 -12.202 1.00 86.88 616 THR A O 1
ATOM 4623 N N . TYR A 1 617 ? 11.611 3.537 -13.209 1.00 83.62 617 TYR A N 1
ATOM 4624 C CA . TYR A 1 617 ? 11.227 2.978 -14.495 1.00 83.62 617 TYR A CA 1
ATOM 4625 C C . TYR A 1 617 ? 11.655 1.514 -14.571 1.00 83.62 617 TYR A C 1
ATOM 4627 O O . TYR A 1 617 ? 12.825 1.189 -14.363 1.00 83.62 617 TYR A O 1
ATOM 4635 N N . ILE A 1 618 ? 10.696 0.641 -14.863 1.00 85.69 618 ILE A N 1
ATOM 4636 C CA . ILE A 1 618 ? 10.836 -0.812 -14.925 1.00 85.69 618 ILE A CA 1
ATOM 4637 C C . ILE A 1 618 ? 10.635 -1.239 -16.381 1.00 85.69 618 ILE A C 1
ATOM 4639 O O . ILE A 1 618 ? 9.517 -1.147 -16.879 1.00 85.69 618 ILE A O 1
ATOM 4643 N N . LEU A 1 619 ? 11.681 -1.691 -17.078 1.00 85.00 619 LEU A N 1
ATOM 4644 C CA . LEU A 1 619 ? 11.584 -2.183 -18.458 1.00 85.00 619 LEU A CA 1
ATOM 4645 C C . LEU A 1 619 ? 11.641 -3.718 -18.495 1.00 85.00 619 LEU A C 1
ATOM 4647 O O . LEU A 1 619 ? 12.697 -4.316 -18.293 1.00 85.00 619 LEU A O 1
ATOM 4651 N N . ARG A 1 620 ? 10.502 -4.363 -18.759 1.00 84.75 620 ARG A N 1
ATOM 4652 C CA . ARG A 1 620 ? 10.353 -5.829 -18.817 1.00 84.75 620 ARG A CA 1
ATOM 4653 C C . ARG A 1 620 ? 10.630 -6.362 -20.229 1.00 84.75 620 ARG A C 1
ATOM 4655 O O . ARG A 1 620 ? 10.017 -5.886 -21.186 1.00 84.75 620 ARG A O 1
ATOM 4662 N N . LYS A 1 621 ? 11.461 -7.402 -20.363 1.00 85.00 621 LYS A N 1
ATOM 4663 C CA . LYS A 1 621 ? 11.598 -8.220 -21.587 1.00 85.00 621 LYS A CA 1
ATOM 4664 C C . LYS A 1 621 ? 10.949 -9.592 -21.394 1.00 85.00 621 LYS A C 1
ATOM 4666 O O . LYS A 1 621 ? 11.080 -10.193 -20.330 1.00 85.00 621 LYS A O 1
ATOM 4671 N N . PHE A 1 622 ? 10.276 -10.098 -22.429 1.00 80.50 622 PHE A N 1
ATOM 4672 C CA . PHE A 1 622 ? 9.519 -11.354 -22.386 1.00 80.50 622 PHE A CA 1
ATOM 4673 C C . PHE A 1 622 ? 10.186 -12.483 -23.185 1.00 80.50 622 PHE A C 1
ATOM 4675 O O . PHE A 1 622 ? 10.936 -12.229 -24.129 1.00 80.50 622 PHE A O 1
ATOM 4682 N N . ASP A 1 623 ? 9.840 -13.735 -22.869 1.00 77.62 623 ASP A N 1
ATOM 4683 C CA . ASP A 1 623 ? 10.461 -14.932 -23.465 1.00 77.62 623 ASP A CA 1
ATOM 4684 C C . ASP A 1 623 ? 10.335 -14.998 -25.000 1.00 77.62 623 ASP A C 1
ATOM 4686 O O . ASP A 1 623 ? 11.224 -15.492 -25.695 1.00 77.62 623 ASP A O 1
ATOM 4690 N N . GLU A 1 624 ? 9.245 -14.467 -25.560 1.00 74.25 624 GLU A N 1
ATOM 4691 C CA . GLU A 1 624 ? 9.022 -14.395 -27.013 1.00 74.25 624 GLU A CA 1
ATOM 4692 C C . GLU A 1 624 ? 9.843 -13.301 -27.725 1.00 74.25 624 GLU A C 1
ATOM 4694 O O . GLU A 1 624 ? 9.974 -13.319 -28.954 1.00 74.25 624 GLU A O 1
ATOM 4699 N N . ASP A 1 625 ? 10.392 -12.358 -26.957 1.00 75.00 625 ASP A N 1
ATOM 4700 C CA . ASP A 1 625 ? 11.244 -11.266 -27.425 1.00 75.00 625 ASP A CA 1
ATOM 4701 C C . ASP A 1 625 ? 12.745 -11.649 -27.313 1.00 75.00 625 ASP A C 1
ATOM 4703 O O . ASP A 1 625 ? 13.599 -10.983 -27.891 1.00 75.00 625 ASP A O 1
ATOM 4707 N N . LEU A 1 626 ? 13.102 -12.766 -26.652 1.00 74.81 626 LEU A N 1
ATOM 4708 C CA . LEU A 1 626 ? 14.474 -13.323 -26.623 1.00 74.81 626 LEU A CA 1
ATOM 4709 C C . LEU A 1 626 ? 14.982 -13.794 -27.988 1.00 74.81 626 LEU A C 1
ATOM 4711 O O . LEU A 1 626 ? 16.179 -13.783 -28.252 1.00 74.81 626 LEU A O 1
ATOM 4715 N N . ALA A 1 627 ? 14.077 -14.255 -28.853 1.00 70.00 627 ALA A N 1
ATOM 4716 C CA . ALA A 1 627 ? 14.418 -14.702 -30.203 1.00 70.00 627 ALA A CA 1
ATOM 4717 C C . ALA A 1 627 ? 14.621 -13.528 -31.182 1.00 70.00 627 ALA A C 1
ATOM 4719 O O . ALA A 1 627 ? 14.784 -13.750 -32.386 1.00 70.00 627 ALA A O 1
ATOM 4720 N N . ARG A 1 628 ? 14.559 -12.290 -30.679 1.00 71.69 628 ARG A N 1
ATOM 4721 C CA . ARG A 1 628 ? 14.659 -11.046 -31.432 1.00 71.69 628 ARG A CA 1
ATOM 4722 C C . ARG A 1 628 ? 15.869 -10.259 -30.924 1.00 71.69 628 ARG A C 1
ATOM 4724 O O . ARG A 1 628 ? 16.150 -10.221 -29.726 1.00 71.69 628 ARG A O 1
ATOM 4731 N N . GLY A 1 629 ? 16.628 -9.733 -31.879 1.00 84.00 629 GLY A N 1
ATOM 4732 C CA . GLY A 1 629 ? 17.962 -9.174 -31.682 1.00 84.00 629 GLY A CA 1
ATOM 4733 C C . GLY A 1 629 ? 18.088 -7.762 -32.245 1.00 84.00 629 GLY A C 1
ATOM 4734 O O . GLY A 1 629 ? 19.069 -7.466 -32.911 1.00 84.00 629 GLY A O 1
ATOM 4735 N N . ARG A 1 630 ? 17.086 -6.903 -32.094 1.00 88.25 630 ARG A N 1
ATOM 4736 C CA . ARG A 1 630 ? 17.042 -5.574 -32.712 1.00 88.25 630 ARG A CA 1
ATOM 4737 C C . ARG A 1 630 ? 17.447 -4.499 -31.713 1.00 88.25 630 ARG A C 1
ATOM 4739 O O . ARG A 1 630 ? 16.867 -4.414 -30.638 1.00 88.25 630 ARG A O 1
ATOM 4746 N N . VAL A 1 631 ? 18.385 -3.635 -32.094 1.00 90.62 631 VAL A N 1
ATOM 4747 C CA . VAL A 1 631 ? 18.734 -2.426 -31.332 1.00 90.62 631 VAL A CA 1
ATOM 4748 C C . VAL A 1 631 ? 18.451 -1.203 -32.193 1.00 90.62 631 VAL A C 1
ATOM 4750 O O . VAL A 1 631 ? 18.976 -1.081 -33.298 1.00 90.62 631 VAL A O 1
ATOM 4753 N N . ALA A 1 632 ? 17.612 -0.300 -31.691 1.00 89.38 632 ALA A N 1
ATOM 4754 C CA . ALA A 1 632 ? 17.216 0.924 -32.378 1.00 89.38 632 ALA A CA 1
ATOM 4755 C C . ALA A 1 632 ? 18.144 2.091 -31.982 1.00 89.38 632 ALA A C 1
ATOM 4757 O O . ALA A 1 632 ? 18.296 2.377 -30.798 1.00 89.38 632 ALA A O 1
ATOM 4758 N N . LEU A 1 633 ? 18.761 2.773 -32.953 1.00 91.00 633 LEU A N 1
ATOM 4759 C CA . LEU A 1 633 ? 19.749 3.840 -32.729 1.00 91.00 633 LEU A CA 1
ATOM 4760 C C . LEU A 1 633 ? 19.258 5.193 -33.266 1.00 91.00 633 LEU A C 1
ATOM 4762 O O . LEU A 1 633 ? 19.237 5.431 -34.479 1.00 91.00 633 LEU A O 1
ATOM 4766 N N . ALA A 1 634 ? 18.895 6.107 -32.369 1.00 90.06 634 ALA A N 1
ATOM 4767 C CA . ALA A 1 634 ? 18.410 7.444 -32.707 1.00 90.06 634 ALA A CA 1
ATOM 4768 C C . ALA A 1 634 ? 19.587 8.428 -32.794 1.00 90.06 634 ALA A C 1
ATOM 4770 O O . ALA A 1 634 ? 20.160 8.841 -31.787 1.00 90.06 634 ALA A O 1
ATOM 4771 N N . THR A 1 635 ? 19.991 8.785 -34.018 1.00 90.81 635 THR A N 1
ATOM 4772 C CA . THR A 1 635 ? 21.299 9.426 -34.256 1.00 90.81 635 THR A CA 1
ATOM 4773 C C . THR A 1 635 ? 21.218 10.948 -34.443 1.00 90.81 635 THR A C 1
ATOM 4775 O O . THR A 1 635 ? 20.355 11.466 -35.164 1.00 90.81 635 THR A O 1
ATOM 4778 N N . ARG A 1 636 ? 22.170 11.681 -33.850 1.00 89.75 636 ARG A N 1
ATOM 4779 C CA . ARG A 1 636 ? 22.361 13.134 -33.992 1.00 89.75 636 ARG A CA 1
ATOM 4780 C C . ARG A 1 636 ? 23.820 13.486 -34.292 1.00 89.75 636 ARG A C 1
ATOM 4782 O O . ARG A 1 636 ? 24.734 12.938 -33.682 1.00 89.75 636 ARG A O 1
ATOM 4789 N N . LEU A 1 637 ? 24.038 14.442 -35.196 1.00 89.88 637 LEU A N 1
ATOM 4790 C CA . LEU A 1 637 ? 25.357 15.037 -35.462 1.00 89.88 637 LEU A CA 1
ATOM 4791 C C . LEU A 1 637 ? 25.376 16.459 -34.886 1.00 89.88 637 LEU A C 1
ATOM 4793 O O . LEU A 1 637 ? 24.562 17.286 -35.299 1.00 89.88 637 LEU A O 1
ATOM 4797 N N . VAL A 1 638 ? 26.253 16.751 -33.922 1.00 90.50 638 VAL A N 1
ATOM 4798 C CA . VAL A 1 638 ? 26.117 17.948 -33.069 1.00 90.50 638 VAL A CA 1
ATOM 4799 C C . VAL A 1 638 ? 27.141 19.037 -33.405 1.00 90.50 638 VAL A C 1
ATOM 4801 O O . VAL A 1 638 ? 28.351 18.852 -33.270 1.00 90.50 638 VAL A O 1
ATOM 4804 N N . GLY A 1 639 ? 26.635 20.203 -33.813 1.00 87.44 639 GLY A N 1
ATOM 4805 C CA . GLY A 1 639 ? 27.400 21.378 -34.232 1.00 87.44 639 GLY A CA 1
ATOM 4806 C C . GLY A 1 639 ? 27.434 21.588 -35.752 1.00 87.44 639 GLY A C 1
ATOM 4807 O O . GLY A 1 639 ? 27.340 20.655 -36.549 1.00 87.44 639 GLY A O 1
ATOM 4808 N N . SER A 1 640 ? 27.660 22.837 -36.164 1.00 83.88 640 SER A N 1
ATOM 4809 C CA . SER A 1 640 ? 27.823 23.288 -37.560 1.00 83.88 640 SER A CA 1
ATOM 4810 C C . SER A 1 640 ? 29.066 22.723 -38.268 1.00 83.88 640 SER A C 1
ATOM 4812 O O . SER A 1 640 ? 29.301 22.962 -39.454 1.00 83.88 640 SER A O 1
ATOM 4814 N N . PHE A 1 641 ? 29.868 21.950 -37.536 1.00 76.75 641 PHE A N 1
ATOM 4815 C CA . PHE A 1 641 ? 31.007 21.187 -38.026 1.00 76.75 641 PHE A CA 1
ATOM 4816 C C . PHE A 1 641 ? 30.612 20.043 -38.979 1.00 76.75 641 PHE A C 1
ATOM 4818 O O . PHE A 1 641 ? 31.421 19.658 -39.827 1.00 76.75 641 PHE A O 1
ATOM 4825 N N . PHE A 1 642 ? 29.387 19.523 -38.857 1.00 79.38 642 PHE A N 1
ATOM 4826 C CA . PHE A 1 642 ? 28.870 18.421 -39.667 1.00 79.38 642 PHE A CA 1
ATOM 4827 C C . PHE A 1 642 ? 28.031 18.928 -40.852 1.00 79.38 642 PHE A C 1
ATOM 4829 O O . PHE A 1 642 ? 27.141 19.761 -40.690 1.00 79.38 642 PHE A O 1
ATOM 4836 N N . GLY A 1 643 ? 28.330 18.431 -42.057 1.00 70.94 643 GLY A N 1
ATOM 4837 C CA . GLY A 1 643 ? 27.617 18.749 -43.299 1.00 70.94 643 GLY A CA 1
ATOM 4838 C C . GLY A 1 643 ? 26.717 17.609 -43.790 1.00 70.94 643 GLY A C 1
ATOM 4839 O O . GLY A 1 643 ? 26.757 16.501 -43.262 1.00 70.94 643 GLY A O 1
ATOM 4840 N N . GLY A 1 644 ? 25.929 17.862 -44.842 1.00 63.84 644 GLY A N 1
ATOM 4841 C CA . GLY A 1 644 ? 25.021 16.857 -45.425 1.00 63.84 644 GLY A CA 1
ATOM 4842 C C . GLY A 1 644 ? 25.728 15.604 -45.961 1.00 63.84 644 GLY A C 1
ATOM 4843 O O . GLY A 1 644 ? 25.192 14.505 -45.849 1.00 63.84 644 GLY A O 1
ATOM 4844 N N . ASP A 1 645 ? 26.967 15.748 -46.441 1.00 68.38 645 ASP A N 1
ATOM 4845 C CA . ASP A 1 645 ? 27.802 14.642 -46.938 1.00 68.38 645 ASP A CA 1
ATOM 4846 C C . ASP A 1 645 ? 28.258 13.674 -45.817 1.00 68.38 645 ASP A C 1
ATOM 4848 O O . ASP A 1 645 ? 28.874 12.643 -46.089 1.00 68.38 645 ASP A O 1
ATOM 4852 N N . ALA A 1 646 ? 27.960 13.975 -44.545 1.00 73.19 646 ALA A N 1
ATOM 4853 C CA . ALA A 1 646 ? 28.214 13.074 -43.423 1.00 73.19 646 ALA A CA 1
ATOM 4854 C C . ALA A 1 646 ? 27.277 11.852 -43.404 1.00 73.19 646 ALA A C 1
ATOM 4856 O O . ALA A 1 646 ? 27.675 10.807 -42.897 1.00 73.19 646 ALA A O 1
ATOM 4857 N N . LEU A 1 647 ? 26.059 11.955 -43.953 1.00 77.25 647 LEU A N 1
ATOM 4858 C CA . LEU A 1 647 ? 25.005 10.937 -43.804 1.00 77.25 647 LEU A CA 1
ATOM 4859 C C . LEU A 1 647 ? 25.410 9.560 -44.362 1.00 77.25 647 LEU A C 1
ATOM 4861 O O . LEU A 1 647 ? 25.294 8.556 -43.659 1.00 77.25 647 LEU A O 1
ATOM 4865 N N . ASP A 1 648 ? 25.974 9.514 -45.573 1.00 77.69 648 ASP A N 1
ATOM 4866 C CA . ASP A 1 648 ? 26.470 8.272 -46.193 1.00 77.69 648 ASP A CA 1
ATOM 4867 C C . ASP A 1 648 ? 27.598 7.622 -45.372 1.00 77.69 648 ASP A C 1
ATOM 4869 O O . ASP A 1 648 ? 27.743 6.400 -45.330 1.00 77.69 648 ASP A O 1
ATOM 4873 N N . ALA A 1 649 ? 28.415 8.439 -44.704 1.00 78.50 649 ALA A N 1
ATOM 4874 C CA . ALA A 1 649 ? 29.490 7.966 -43.843 1.00 78.50 649 ALA A CA 1
ATOM 4875 C C . ALA A 1 649 ? 28.976 7.500 -42.469 1.00 78.50 649 ALA A C 1
ATOM 4877 O O . ALA A 1 649 ? 29.568 6.589 -41.896 1.00 78.50 649 ALA A O 1
ATOM 4878 N N . VAL A 1 650 ? 27.876 8.065 -41.952 1.00 85.56 650 VAL A N 1
ATOM 4879 C CA . VAL A 1 650 ? 27.203 7.557 -40.741 1.00 85.56 650 VAL A CA 1
ATOM 4880 C C . VAL A 1 650 ? 26.621 6.177 -41.027 1.00 85.56 650 VAL A C 1
ATOM 4882 O O . VAL A 1 650 ? 26.851 5.258 -40.251 1.00 85.56 650 VAL A O 1
ATOM 4885 N N . ALA A 1 651 ? 25.961 5.990 -42.174 1.00 86.75 651 ALA A N 1
ATOM 4886 C CA . ALA A 1 651 ? 25.455 4.681 -42.589 1.00 86.75 651 ALA A CA 1
ATOM 4887 C C . ALA A 1 651 ? 26.572 3.621 -42.722 1.00 86.75 651 ALA A C 1
ATOM 4889 O O . ALA A 1 651 ? 26.391 2.491 -42.280 1.00 86.75 651 ALA A O 1
ATOM 4890 N N . ASP A 1 652 ? 27.739 3.989 -43.266 1.00 87.44 652 ASP A N 1
ATOM 4891 C CA . ASP A 1 652 ? 28.941 3.133 -43.344 1.00 87.44 652 ASP A CA 1
ATOM 4892 C C . ASP A 1 652 ? 29.479 2.744 -41.947 1.00 87.44 652 ASP A C 1
ATOM 4894 O O . ASP A 1 652 ? 29.856 1.595 -41.726 1.00 87.44 652 ASP A O 1
ATOM 4898 N N . VAL A 1 653 ? 29.456 3.664 -40.974 1.00 89.25 653 VAL A N 1
ATOM 4899 C CA . VAL A 1 653 ? 29.845 3.395 -39.573 1.00 89.25 653 VAL A CA 1
ATOM 4900 C C . VAL A 1 653 ? 28.825 2.494 -38.860 1.00 89.25 653 VAL A C 1
ATOM 4902 O O . VAL A 1 653 ? 29.217 1.491 -38.263 1.00 89.25 653 VAL A O 1
ATOM 4905 N N . LEU A 1 654 ? 27.526 2.801 -38.958 1.00 91.06 654 LEU A N 1
ATOM 4906 C CA . LEU A 1 654 ? 26.450 2.007 -38.348 1.00 91.06 654 LEU A CA 1
ATOM 4907 C C . LEU A 1 654 ? 26.412 0.574 -38.904 1.00 91.06 654 LEU A C 1
ATOM 4909 O O . LEU A 1 654 ? 26.272 -0.380 -38.141 1.00 91.06 654 LEU A O 1
ATOM 4913 N N . ALA A 1 655 ? 26.585 0.409 -40.221 1.00 92.00 655 ALA A N 1
ATOM 4914 C CA . ALA A 1 655 ? 26.593 -0.904 -40.863 1.00 92.00 655 ALA A CA 1
ATOM 4915 C C . ALA A 1 655 ? 27.727 -1.796 -40.335 1.00 92.00 655 ALA A C 1
ATOM 4917 O O . ALA A 1 655 ? 27.478 -2.943 -39.975 1.00 92.00 655 ALA A O 1
ATOM 4918 N N . ARG A 1 656 ? 28.949 -1.258 -40.215 1.00 92.19 656 ARG A N 1
ATOM 4919 C CA . ARG A 1 656 ? 30.112 -1.982 -39.670 1.00 92.19 656 ARG A CA 1
ATOM 4920 C C . ARG A 1 656 ? 29.954 -2.328 -38.194 1.00 92.19 656 ARG A C 1
ATOM 4922 O O . ARG A 1 656 ? 30.290 -3.439 -37.801 1.00 92.19 656 ARG A O 1
ATOM 4929 N N . ALA A 1 657 ? 29.405 -1.422 -37.385 1.00 92.88 657 ALA A N 1
ATOM 4930 C CA . ALA A 1 657 ? 29.071 -1.747 -36.000 1.00 92.88 657 ALA A CA 1
ATOM 4931 C C . ALA A 1 657 ? 28.043 -2.895 -35.942 1.00 92.88 657 ALA A C 1
ATOM 4933 O O . ALA A 1 657 ? 28.180 -3.808 -35.132 1.00 92.88 657 ALA A O 1
ATOM 4934 N N . SER A 1 658 ? 27.079 -2.942 -36.870 1.00 94.38 658 SER A N 1
ATOM 4935 C CA . SER A 1 658 ? 26.151 -4.075 -36.971 1.00 94.38 658 SER A CA 1
ATOM 4936 C C . SER A 1 658 ? 26.787 -5.381 -37.471 1.00 94.38 658 SER A C 1
ATOM 4938 O O . SER A 1 658 ? 26.211 -6.439 -37.223 1.00 94.38 658 SER A O 1
ATOM 4940 N N . GLU A 1 659 ? 27.953 -5.363 -38.128 1.00 94.50 659 GLU A N 1
ATOM 4941 C CA . GLU A 1 659 ? 28.711 -6.590 -38.443 1.00 94.50 659 GLU A CA 1
ATOM 4942 C C . GLU A 1 659 ? 29.337 -7.214 -37.180 1.00 94.50 659 GLU A C 1
ATOM 4944 O O . GLU A 1 659 ? 29.480 -8.436 -37.108 1.00 94.50 659 GLU A O 1
ATOM 4949 N N . VAL A 1 660 ? 29.647 -6.404 -36.158 1.00 94.81 660 VAL A N 1
ATOM 4950 C CA . VAL A 1 660 ? 30.103 -6.884 -34.841 1.00 94.81 660 VAL A CA 1
ATOM 4951 C C . VAL A 1 660 ? 28.964 -7.616 -34.127 1.00 94.81 660 VAL A C 1
ATOM 4953 O O . VAL A 1 660 ? 29.061 -8.812 -33.857 1.00 94.81 660 VAL A O 1
ATOM 4956 N N . TYR A 1 661 ? 27.844 -6.927 -33.906 1.00 94.75 661 TYR A N 1
ATOM 4957 C CA . TYR A 1 661 ? 26.666 -7.480 -33.225 1.00 94.75 661 TYR A CA 1
ATOM 4958 C C . TYR A 1 661 ? 26.011 -8.641 -33.989 1.00 94.75 661 TYR A C 1
ATOM 4960 O O . TYR A 1 661 ? 25.473 -9.571 -33.379 1.00 94.75 661 TYR A O 1
ATOM 4968 N N . GLY A 1 662 ? 26.147 -8.667 -35.318 1.00 94.25 662 GLY A N 1
ATOM 4969 C CA . GLY A 1 662 ? 25.672 -9.761 -36.161 1.00 94.25 662 GLY A CA 1
ATOM 4970 C C . GLY A 1 662 ? 26.294 -11.123 -35.827 1.00 94.25 662 GLY A C 1
ATOM 4971 O O . GLY A 1 662 ? 25.674 -12.148 -36.107 1.00 94.25 662 GLY A O 1
ATOM 4972 N N . GLN A 1 663 ? 27.464 -11.163 -35.173 1.00 93.94 663 GLN A N 1
ATOM 4973 C CA . GLN A 1 663 ? 28.099 -12.406 -34.707 1.00 93.94 663 GLN A CA 1
ATOM 4974 C C . GLN A 1 663 ? 27.258 -13.144 -33.655 1.00 93.94 663 GLN A C 1
ATOM 4976 O O . GLN A 1 663 ? 27.222 -14.374 -33.659 1.00 93.94 663 GLN A O 1
ATOM 4981 N N . VAL A 1 664 ? 26.548 -12.401 -32.800 1.00 92.50 664 VAL A N 1
ATOM 4982 C CA . VAL A 1 664 ? 25.618 -12.939 -31.790 1.00 92.50 664 VAL A CA 1
ATOM 4983 C C . VAL A 1 664 ? 24.155 -12.864 -32.249 1.00 92.50 664 VAL A C 1
ATOM 4985 O O . VAL A 1 664 ? 23.241 -13.114 -31.468 1.00 92.50 664 VAL A O 1
ATOM 4988 N N . GLY A 1 665 ? 23.910 -12.547 -33.525 1.00 91.50 665 GLY A N 1
ATOM 4989 C CA . GLY A 1 665 ? 22.567 -12.446 -34.098 1.00 91.50 665 GLY A CA 1
ATOM 4990 C C . GLY A 1 665 ? 21.818 -11.155 -33.758 1.00 91.50 665 GLY A C 1
ATOM 4991 O O . GLY A 1 665 ? 20.592 -11.148 -33.840 1.00 91.50 665 GLY A O 1
ATOM 4992 N N . ILE A 1 666 ? 22.529 -10.083 -33.385 1.00 93.12 666 ILE A N 1
ATOM 4993 C CA . ILE A 1 666 ? 21.942 -8.766 -33.109 1.00 93.12 666 ILE A CA 1
ATOM 4994 C C . ILE A 1 666 ? 22.168 -7.820 -34.301 1.00 93.12 666 ILE A C 1
ATOM 4996 O O . ILE A 1 666 ? 23.266 -7.728 -34.845 1.00 93.12 666 ILE A O 1
ATOM 5000 N N . SER A 1 667 ? 21.122 -7.111 -34.720 1.00 91.38 667 SER A N 1
ATOM 5001 C CA . SER A 1 667 ? 21.124 -6.128 -35.804 1.00 91.38 667 SER A CA 1
ATOM 5002 C C . SER A 1 667 ? 20.865 -4.720 -35.274 1.00 91.38 667 SER A C 1
ATOM 5004 O O . SER A 1 667 ? 19.873 -4.488 -34.578 1.00 91.38 667 SER A O 1
ATOM 5006 N N . LEU A 1 668 ? 21.726 -3.776 -35.655 1.00 92.88 668 LEU A N 1
ATOM 5007 C CA . LEU A 1 668 ? 21.565 -2.360 -35.329 1.00 92.88 668 LEU A CA 1
ATOM 5008 C C . LEU A 1 668 ? 20.747 -1.676 -36.433 1.00 92.88 668 LEU A C 1
ATOM 5010 O O . LEU A 1 668 ? 21.101 -1.751 -37.611 1.00 92.88 668 LEU A O 1
ATOM 5014 N N . GLU A 1 669 ? 19.667 -0.993 -36.064 1.00 88.69 669 GLU A N 1
ATOM 5015 C CA . GLU A 1 669 ? 18.768 -0.301 -36.991 1.00 88.69 669 GLU A CA 1
ATOM 5016 C C . GLU A 1 669 ? 18.641 1.196 -36.659 1.00 88.69 669 GLU A C 1
ATOM 5018 O O . GLU A 1 669 ? 18.599 1.564 -35.485 1.00 88.69 669 GLU A O 1
ATOM 5023 N N . PRO A 1 670 ? 18.532 2.087 -37.663 1.00 85.81 670 PRO A N 1
ATOM 5024 C CA . PRO A 1 670 ? 18.310 3.510 -37.422 1.00 85.81 670 PRO A CA 1
ATOM 5025 C C . PRO A 1 670 ? 16.892 3.777 -36.894 1.00 85.81 670 PRO A C 1
ATOM 5027 O O . PRO A 1 670 ? 15.900 3.354 -37.492 1.00 85.81 670 PRO A O 1
ATOM 5030 N N . ALA A 1 671 ? 16.794 4.533 -35.800 1.00 84.31 671 ALA A N 1
ATOM 5031 C CA . ALA A 1 671 ? 15.533 5.039 -35.267 1.00 84.31 671 ALA A CA 1
ATOM 5032 C C . ALA A 1 671 ? 15.261 6.450 -35.815 1.00 84.31 671 ALA A C 1
ATOM 5034 O O . ALA A 1 671 ? 15.840 7.441 -35.362 1.00 84.31 671 ALA A O 1
ATOM 5035 N N . GLY A 1 672 ? 14.394 6.526 -36.828 1.00 82.44 672 GLY A N 1
ATOM 5036 C CA . GLY A 1 672 ? 14.069 7.771 -37.527 1.00 82.44 672 GLY A CA 1
ATOM 5037 C C . GLY A 1 672 ? 15.220 8.329 -38.376 1.00 82.44 672 GLY A C 1
ATOM 5038 O O . GLY A 1 672 ? 16.170 7.628 -38.725 1.00 82.44 672 GLY A O 1
ATOM 5039 N N . ASP A 1 673 ? 15.111 9.609 -38.739 1.00 82.00 673 ASP A N 1
ATOM 5040 C CA . ASP A 1 673 ? 16.125 10.307 -39.533 1.00 82.00 673 ASP A CA 1
ATOM 5041 C C . ASP A 1 673 ? 17.348 10.717 -38.689 1.00 82.00 673 ASP A C 1
ATOM 5043 O O . ASP A 1 673 ? 17.233 11.168 -37.542 1.00 82.00 673 ASP A O 1
ATOM 5047 N N . VAL A 1 674 ? 18.533 10.645 -39.303 1.00 85.19 674 VAL A N 1
ATOM 5048 C CA . VAL A 1 674 ? 19.778 11.207 -38.755 1.00 85.19 674 VAL A CA 1
ATOM 5049 C C . VAL A 1 674 ? 19.732 12.733 -38.885 1.00 85.19 674 VAL A C 1
ATOM 5051 O O . VAL A 1 674 ? 19.796 13.272 -39.990 1.00 85.19 674 VAL A O 1
ATOM 5054 N N . VAL A 1 675 ? 19.637 13.446 -37.759 1.00 85.19 675 VAL A N 1
ATOM 5055 C CA . VAL A 1 675 ? 19.480 14.913 -37.744 1.00 85.19 675 VAL A CA 1
ATOM 5056 C C . VAL A 1 675 ? 20.798 15.616 -37.410 1.00 85.19 675 VAL A C 1
ATOM 5058 O O . VAL A 1 675 ? 21.492 15.253 -36.459 1.00 85.19 675 VAL A O 1
ATOM 5061 N N . VAL A 1 676 ? 21.119 16.665 -38.172 1.00 86.69 676 VAL A N 1
ATOM 5062 C CA . VAL A 1 676 ? 22.260 17.558 -37.916 1.00 86.69 676 VAL A CA 1
ATOM 5063 C C . VAL A 1 676 ? 21.796 18.771 -37.110 1.00 86.69 676 VAL A C 1
ATOM 5065 O O . VAL A 1 676 ? 20.951 19.540 -37.564 1.00 86.69 676 VAL A O 1
ATOM 5068 N N . LEU A 1 677 ? 22.367 18.963 -35.923 1.00 88.31 677 LEU A N 1
ATOM 5069 C CA . LEU A 1 677 ? 22.058 20.066 -35.015 1.00 88.31 677 LEU A CA 1
ATOM 5070 C C . LEU A 1 677 ? 23.090 21.186 -35.204 1.00 88.31 677 LEU A C 1
ATOM 5072 O O . LEU A 1 677 ? 24.074 21.277 -34.474 1.00 88.31 677 LEU A O 1
ATOM 5076 N N . SER A 1 678 ? 22.893 22.012 -36.237 1.00 79.88 678 SER A N 1
ATOM 5077 C CA . SER A 1 678 ? 23.871 23.015 -36.697 1.00 79.88 678 SER A CA 1
ATOM 5078 C C . SER A 1 678 ? 23.581 24.466 -36.283 1.00 79.88 678 SER A C 1
ATOM 5080 O O . SER A 1 678 ? 24.250 25.378 -36.770 1.00 79.88 678 SER A O 1
ATOM 5082 N N . GLU A 1 679 ? 22.572 24.720 -35.446 1.00 75.56 679 GLU A N 1
ATOM 5083 C CA . GLU A 1 679 ? 22.301 26.072 -34.930 1.00 75.56 679 GLU A CA 1
ATOM 5084 C C . GLU A 1 679 ? 23.283 26.470 -33.811 1.00 75.56 679 GLU A C 1
ATOM 5086 O O . GLU A 1 679 ? 23.842 25.624 -33.115 1.00 75.56 679 GLU A O 1
ATOM 5091 N N . GLY A 1 680 ? 23.531 27.775 -33.650 1.00 68.00 680 GLY A N 1
ATOM 5092 C CA . GLY A 1 680 ? 24.745 28.293 -32.994 1.00 68.00 680 GLY A CA 1
ATOM 5093 C C . GLY A 1 680 ? 24.940 27.985 -31.501 1.00 68.00 680 GLY A C 1
ATOM 5094 O O . GLY A 1 680 ? 26.017 28.250 -30.974 1.00 68.00 680 GLY A O 1
ATOM 5095 N N . THR A 1 681 ? 23.942 27.435 -30.807 1.00 75.00 681 THR A N 1
ATOM 5096 C CA . THR A 1 681 ? 24.087 26.902 -29.439 1.00 75.00 681 THR A CA 1
ATOM 5097 C C . THR A 1 681 ? 24.730 25.513 -29.425 1.00 75.00 681 THR A C 1
ATOM 5099 O O . THR A 1 681 ? 25.545 25.229 -28.550 1.00 75.00 681 THR A O 1
ATOM 5102 N N . TYR A 1 682 ? 24.441 24.667 -30.418 1.00 86.31 682 TYR A N 1
ATOM 5103 C CA . TYR A 1 682 ? 24.955 23.296 -30.501 1.00 86.31 682 TYR A CA 1
ATOM 5104 C C . TYR A 1 682 ? 26.463 23.234 -30.782 1.00 86.31 682 TYR A C 1
ATOM 5106 O O . TYR A 1 682 ? 27.124 22.276 -30.389 1.00 86.31 682 TYR A O 1
ATOM 5114 N N . ASP A 1 683 ? 27.049 24.282 -31.370 1.00 86.75 683 ASP A N 1
ATOM 5115 C CA . ASP A 1 683 ? 28.507 24.399 -31.522 1.00 86.75 683 ASP A CA 1
ATOM 5116 C C . ASP A 1 683 ? 29.253 24.348 -30.176 1.00 86.75 683 ASP A C 1
ATOM 5118 O O . ASP A 1 683 ? 30.378 23.847 -30.126 1.00 86.75 683 ASP A O 1
ATOM 5122 N N . ALA A 1 684 ? 28.634 24.802 -29.078 1.00 84.38 684 ALA A N 1
ATOM 5123 C CA . ALA A 1 684 ? 29.215 24.724 -27.735 1.00 84.38 684 ALA A CA 1
ATOM 5124 C C . ALA A 1 684 ? 29.181 23.303 -27.138 1.00 84.38 684 ALA A C 1
ATOM 5126 O O . ALA A 1 684 ? 30.047 22.969 -26.330 1.00 84.38 684 ALA A O 1
ATOM 5127 N N . LEU A 1 685 ? 28.219 22.475 -27.567 1.00 87.31 685 LEU A N 1
ATOM 5128 C CA . LEU A 1 685 ? 28.082 21.059 -27.199 1.00 87.31 685 LEU A CA 1
ATOM 5129 C C . LEU A 1 685 ? 28.849 20.124 -28.149 1.00 87.31 685 LEU A C 1
ATOM 5131 O O . LEU A 1 685 ? 29.095 18.972 -27.814 1.00 87.31 685 LEU A O 1
ATOM 5135 N N . SER A 1 686 ? 29.303 20.627 -29.305 1.00 86.75 686 SER A N 1
ATOM 5136 C CA . SER A 1 686 ? 30.145 19.871 -30.245 1.00 86.75 686 SER A CA 1
ATOM 5137 C C . SER A 1 686 ? 31.511 19.462 -29.673 1.00 86.75 686 SER A C 1
ATOM 5139 O O . SER A 1 686 ? 32.1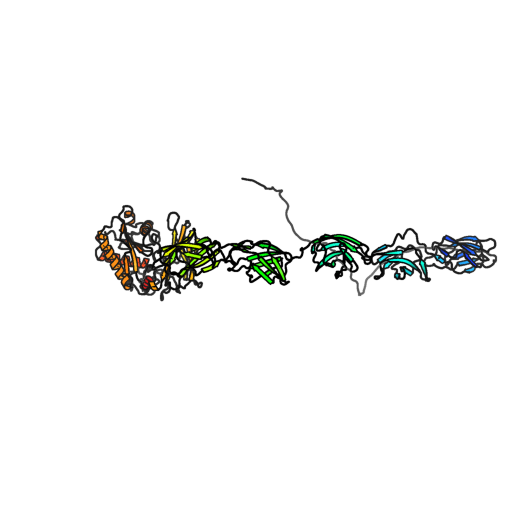95 18.645 -30.287 1.00 86.75 686 SER A O 1
ATOM 5141 N N . VAL A 1 687 ? 31.938 20.031 -28.537 1.00 86.62 687 VAL A N 1
ATOM 5142 C CA . VAL A 1 687 ? 33.134 19.598 -27.799 1.00 86.62 687 VAL A CA 1
ATOM 5143 C C . VAL A 1 687 ? 32.847 19.527 -26.306 1.00 86.62 687 VAL A C 1
ATOM 5145 O O . VAL A 1 687 ? 32.497 20.541 -25.696 1.00 86.62 687 VAL A O 1
ATOM 5148 N N . ILE A 1 688 ? 33.067 18.345 -25.732 1.00 85.06 688 ILE A N 1
ATOM 5149 C CA . ILE A 1 688 ? 33.045 18.095 -24.289 1.00 85.06 688 ILE A CA 1
ATOM 5150 C C . ILE A 1 688 ? 34.471 18.314 -23.765 1.00 85.06 688 ILE A C 1
ATOM 5152 O O . ILE A 1 688 ? 35.377 17.560 -24.108 1.00 85.06 688 ILE A O 1
ATOM 5156 N N . ASP A 1 689 ? 34.675 19.375 -22.984 1.00 81.00 689 ASP A N 1
ATOM 5157 C CA . ASP A 1 689 ? 35.978 19.822 -22.450 1.00 81.00 689 ASP A CA 1
ATOM 5158 C C . ASP A 1 689 ? 35.980 19.989 -20.916 1.00 81.00 689 ASP A C 1
ATOM 5160 O O . ASP A 1 689 ? 36.937 20.493 -20.330 1.00 81.00 689 ASP A O 1
ATOM 5164 N N . ASP A 1 690 ? 34.904 19.539 -20.271 1.00 74.69 690 ASP A N 1
ATOM 5165 C CA . ASP A 1 690 ? 34.639 19.566 -18.831 1.00 74.69 690 ASP A CA 1
ATOM 5166 C C . ASP A 1 690 ? 34.497 18.147 -18.238 1.00 74.69 690 ASP A C 1
ATOM 5168 O O . ASP A 1 690 ? 33.985 17.986 -17.130 1.00 74.69 690 ASP A O 1
ATOM 5172 N N . TYR A 1 691 ? 34.926 17.114 -18.976 1.00 71.19 691 TYR A N 1
ATOM 5173 C CA . TYR A 1 691 ? 34.844 15.720 -18.542 1.00 71.19 691 TYR A CA 1
ATOM 5174 C C . TYR A 1 691 ? 36.037 15.321 -17.661 1.00 71.19 691 TYR A C 1
ATOM 5176 O O . TYR A 1 691 ? 37.204 15.530 -18.002 1.00 71.19 691 TYR A O 1
ATOM 5184 N N . GLU A 1 692 ? 35.733 14.702 -16.524 1.00 65.44 692 GLU A N 1
ATOM 5185 C CA . GLU A 1 692 ? 36.694 14.105 -15.601 1.00 65.44 692 GLU A CA 1
ATOM 5186 C C . GLU A 1 692 ? 36.074 12.806 -15.071 1.00 65.44 692 GLU A C 1
ATOM 5188 O O . GLU A 1 692 ? 34.909 12.797 -14.670 1.00 65.44 692 GLU A O 1
ATOM 5193 N N . TYR A 1 693 ? 36.825 11.704 -15.102 1.00 57.94 693 TYR A N 1
ATOM 5194 C CA . TYR A 1 693 ? 36.291 10.377 -14.785 1.00 57.94 693 TYR A CA 1
ATOM 5195 C C . TYR A 1 693 ? 35.703 10.332 -13.361 1.00 57.94 693 TYR A C 1
ATOM 5197 O O . TYR A 1 693 ? 36.318 10.819 -12.409 1.00 57.94 693 TYR A O 1
ATOM 5205 N N . GLY A 1 694 ? 34.495 9.781 -13.207 1.00 51.72 694 GLY A N 1
ATOM 5206 C CA . GLY A 1 694 ? 33.783 9.765 -11.920 1.00 51.72 694 GLY A CA 1
ATOM 5207 C C . GLY A 1 694 ? 33.222 11.114 -11.452 1.00 51.72 694 GLY A C 1
ATOM 5208 O O . GLY A 1 694 ? 32.873 11.242 -10.274 1.00 51.72 694 GLY A O 1
ATOM 5209 N N . LYS A 1 695 ? 33.113 12.117 -12.335 1.00 57.09 695 LYS A N 1
ATOM 5210 C CA . LYS A 1 695 ? 32.420 13.386 -12.063 1.00 57.09 695 LYS A CA 1
ATOM 5211 C C . LYS A 1 695 ? 31.434 13.741 -13.169 1.00 57.09 695 LYS A C 1
ATOM 5213 O O . LYS A 1 695 ? 31.687 13.526 -14.351 1.00 57.09 695 LYS A O 1
ATOM 5218 N N . ASP A 1 696 ? 30.324 14.356 -12.780 1.00 62.88 696 ASP A N 1
ATOM 5219 C CA . ASP A 1 696 ? 29.316 14.818 -13.725 1.00 62.88 696 ASP A CA 1
ATOM 5220 C C . ASP A 1 696 ? 29.869 15.948 -14.624 1.00 62.88 696 ASP A C 1
ATOM 5222 O O . ASP A 1 696 ? 30.162 17.038 -14.131 1.00 62.88 696 ASP A O 1
ATOM 5226 N N . SER A 1 697 ? 29.916 15.745 -15.945 1.00 73.19 697 SER A N 1
ATOM 5227 C CA . SER A 1 697 ? 30.143 16.826 -16.923 1.00 73.19 697 SER A CA 1
ATOM 5228 C C . SER A 1 697 ? 28.823 17.567 -17.217 1.00 73.19 697 SER A C 1
ATOM 5230 O O . SER A 1 697 ? 27.857 16.947 -17.683 1.00 73.19 697 SER A O 1
ATOM 5232 N N . PRO A 1 698 ? 28.729 18.891 -16.974 1.00 76.81 698 PRO A N 1
ATOM 5233 C CA . PRO A 1 698 ? 27.576 19.691 -17.385 1.00 76.81 698 PRO A CA 1
ATOM 5234 C C . PRO A 1 698 ? 27.301 19.652 -18.894 1.00 76.81 698 PRO A C 1
ATOM 5236 O O . PRO A 1 698 ? 26.134 19.561 -19.280 1.00 76.81 698 PRO A O 1
ATOM 5239 N N . LYS A 1 699 ? 28.333 19.683 -19.751 1.00 82.50 699 LYS A N 1
ATOM 5240 C CA . LYS A 1 699 ? 28.152 19.589 -21.209 1.00 82.50 699 LYS A CA 1
ATOM 5241 C C . LYS A 1 699 ? 27.658 18.222 -21.663 1.00 82.50 699 LYS A C 1
ATOM 5243 O O . LYS A 1 699 ? 26.781 18.179 -22.519 1.00 82.50 699 LYS A O 1
ATOM 5248 N N . LEU A 1 700 ? 28.167 17.124 -21.098 1.00 80.88 700 LEU A N 1
ATOM 5249 C CA . LEU A 1 700 ? 27.684 15.776 -21.411 1.00 80.88 700 LEU A CA 1
ATOM 5250 C C . LEU A 1 700 ? 26.201 15.645 -21.046 1.00 80.88 700 LEU A C 1
ATOM 5252 O O . LEU A 1 700 ? 25.416 15.176 -21.863 1.00 80.88 700 LEU A O 1
ATOM 5256 N N . ARG A 1 701 ? 25.782 16.154 -19.878 1.00 77.62 701 ARG A N 1
ATOM 5257 C CA . ARG A 1 701 ? 24.355 16.190 -19.509 1.00 77.62 701 ARG A CA 1
ATOM 5258 C C . ARG A 1 701 ? 23.516 17.014 -20.491 1.00 77.62 701 ARG A C 1
ATOM 5260 O O . ARG A 1 701 ? 22.465 16.550 -20.915 1.00 77.62 701 ARG A O 1
ATOM 5267 N N . GLN A 1 702 ? 23.991 18.189 -20.909 1.00 82.19 702 GLN A N 1
ATOM 5268 C CA . GLN A 1 702 ? 23.305 19.012 -21.919 1.00 82.19 702 GLN A CA 1
ATOM 5269 C C . GLN A 1 702 ? 23.291 18.385 -23.323 1.00 82.19 702 GLN A C 1
ATOM 5271 O O . GLN A 1 702 ? 22.394 18.691 -24.102 1.00 82.19 702 GLN A O 1
ATOM 5276 N N . LEU A 1 703 ? 24.260 17.525 -23.653 1.00 86.94 703 LEU A N 1
ATOM 5277 C CA . LEU A 1 703 ? 24.298 16.761 -24.899 1.00 86.94 703 LEU A CA 1
ATOM 5278 C C . LEU A 1 703 ? 23.281 15.613 -24.878 1.00 86.94 703 LEU A C 1
ATOM 5280 O O . LEU A 1 703 ? 22.491 15.498 -25.810 1.00 86.94 703 LEU A O 1
ATOM 5284 N N . LEU A 1 704 ? 23.273 14.798 -23.819 1.00 84.94 704 LEU A N 1
ATOM 5285 C CA . LEU A 1 704 ? 22.365 13.652 -23.688 1.00 84.94 704 LEU A CA 1
ATOM 5286 C C . LEU A 1 704 ? 20.897 14.087 -23.548 1.00 84.94 704 LEU A C 1
ATOM 5288 O O . LEU A 1 704 ? 20.013 13.433 -24.097 1.00 84.94 704 LEU A O 1
ATOM 5292 N N . ALA A 1 705 ? 20.640 15.254 -22.945 1.00 81.88 705 ALA A N 1
ATOM 5293 C CA . ALA A 1 705 ? 19.325 15.901 -22.941 1.00 81.88 705 ALA A CA 1
ATOM 5294 C C . ALA A 1 705 ? 18.744 16.135 -24.354 1.00 81.88 705 ALA A C 1
ATOM 5296 O O . ALA A 1 705 ? 17.531 16.192 -24.517 1.00 81.88 705 ALA A O 1
ATOM 5297 N N . LEU A 1 706 ? 19.572 16.194 -25.408 1.00 84.31 706 LEU A N 1
ATOM 5298 C CA . LEU A 1 706 ? 19.103 16.295 -26.801 1.00 84.31 706 LEU A CA 1
ATOM 5299 C C . LEU A 1 706 ? 18.499 14.981 -27.346 1.00 84.31 706 LEU A C 1
ATOM 5301 O O . LEU A 1 706 ? 18.143 14.920 -28.526 1.00 84.31 706 LEU A O 1
ATOM 5305 N N . GLY A 1 707 ? 18.410 13.947 -26.501 1.00 78.50 707 GLY A N 1
ATOM 5306 C CA . GLY A 1 707 ? 17.627 12.726 -26.700 1.00 78.50 707 GLY A CA 1
ATOM 5307 C C . GLY A 1 707 ? 16.161 12.840 -26.269 1.00 78.50 707 GLY A C 1
ATOM 5308 O O . GLY A 1 707 ? 15.384 11.924 -26.526 1.00 78.50 707 GLY A O 1
ATOM 5309 N N . GLU A 1 708 ? 15.758 13.943 -25.628 1.00 69.88 708 GLU A N 1
ATOM 5310 C CA . GLU A 1 708 ? 14.363 14.193 -25.253 1.00 69.88 708 GLU A CA 1
ATOM 5311 C C . GLU A 1 708 ? 13.436 14.103 -26.485 1.00 69.88 708 GLU A C 1
ATOM 5313 O O . GLU A 1 708 ? 13.661 14.749 -27.513 1.00 69.88 708 GLU A O 1
ATOM 5318 N N . GLY A 1 709 ? 12.389 13.276 -26.390 1.00 64.50 709 GLY A N 1
ATOM 5319 C CA . GLY A 1 709 ? 11.444 13.032 -27.487 1.00 64.50 709 GLY A CA 1
ATOM 5320 C C . GLY A 1 709 ? 11.907 12.023 -28.549 1.00 64.50 709 GLY A C 1
ATOM 5321 O O . GLY A 1 709 ? 11.366 12.028 -29.656 1.00 64.50 709 GLY A O 1
ATOM 5322 N N . PHE A 1 710 ? 12.899 11.179 -28.253 1.00 74.38 710 PHE A N 1
ATOM 5323 C CA . PHE A 1 710 ? 13.177 9.964 -29.034 1.00 74.38 710 PHE A CA 1
ATOM 5324 C C . PHE A 1 710 ? 12.183 8.845 -28.657 1.00 74.38 710 PHE A C 1
ATOM 5326 O O . PHE A 1 710 ? 11.523 8.928 -27.622 1.00 74.38 710 PHE A O 1
ATOM 5333 N N . ASP A 1 711 ? 12.074 7.796 -29.482 1.00 70.25 711 ASP A N 1
ATOM 5334 C CA . ASP A 1 711 ? 11.266 6.617 -29.135 1.00 70.25 711 ASP A CA 1
ATOM 5335 C C . ASP A 1 711 ? 11.851 5.942 -27.878 1.00 70.25 711 ASP A C 1
ATOM 5337 O O . ASP A 1 711 ? 13.066 5.744 -27.801 1.00 70.25 711 ASP A O 1
ATOM 5341 N N . GLU A 1 712 ? 10.998 5.543 -26.928 1.00 63.69 712 GLU A N 1
ATOM 5342 C CA . GLU A 1 712 ? 11.357 5.092 -25.561 1.00 63.69 712 GLU A CA 1
ATOM 5343 C C . GLU A 1 712 ? 12.306 3.877 -25.492 1.00 63.69 712 GLU A C 1
ATOM 5345 O O . GLU A 1 712 ? 12.860 3.580 -24.440 1.00 63.69 712 GLU A O 1
ATOM 5350 N N . LEU A 1 713 ? 12.512 3.177 -26.611 1.00 75.38 713 LEU A N 1
ATOM 5351 C CA . LEU A 1 713 ? 13.393 2.009 -26.739 1.00 75.38 713 LEU A CA 1
ATOM 5352 C C . LEU A 1 713 ? 14.496 2.217 -27.790 1.00 75.38 713 LEU A C 1
ATOM 5354 O O . LEU A 1 713 ? 15.049 1.256 -28.326 1.00 75.38 713 LEU A O 1
ATOM 5358 N N . SER A 1 714 ? 14.799 3.475 -28.117 1.00 84.19 714 SER A N 1
ATOM 5359 C CA . SER A 1 714 ? 15.896 3.849 -29.008 1.00 84.19 714 SER A CA 1
ATOM 5360 C C . SER A 1 714 ? 17.050 4.482 -28.234 1.00 84.19 714 SER A C 1
ATOM 5362 O O . SER A 1 714 ? 16.871 5.410 -27.450 1.00 84.19 714 SER A O 1
ATOM 5364 N N . ILE A 1 715 ? 18.258 3.977 -28.467 1.00 88.69 715 ILE A N 1
ATOM 5365 C CA . ILE A 1 715 ? 19.477 4.459 -27.818 1.00 88.69 715 ILE A CA 1
ATOM 5366 C C . ILE A 1 715 ? 19.909 5.745 -28.518 1.00 88.69 715 ILE A C 1
ATOM 5368 O O . ILE A 1 715 ? 20.095 5.770 -29.741 1.00 88.69 715 ILE A O 1
ATOM 5372 N N . ALA A 1 716 ? 20.069 6.820 -27.749 1.00 89.19 716 ALA A N 1
ATOM 5373 C CA . ALA A 1 716 ? 20.473 8.111 -28.280 1.00 89.19 716 ALA A CA 1
ATOM 5374 C C . ALA A 1 716 ? 21.972 8.111 -28.632 1.00 89.19 716 ALA A C 1
ATOM 5376 O O . ALA A 1 716 ? 22.822 7.918 -27.764 1.00 89.19 716 ALA A O 1
ATOM 5377 N N . LEU A 1 717 ? 22.306 8.335 -29.906 1.00 92.19 717 LEU A N 1
ATOM 5378 C CA . LEU A 1 717 ? 23.682 8.318 -30.410 1.00 92.19 717 LEU A CA 1
ATOM 5379 C C . LEU A 1 717 ? 24.109 9.706 -30.904 1.00 92.19 717 LEU A C 1
ATOM 5381 O O . LEU A 1 717 ? 23.592 10.208 -31.905 1.00 92.19 717 LEU A O 1
ATOM 5385 N N . PHE A 1 718 ? 25.096 10.303 -30.240 1.00 91.56 718 PHE A N 1
ATOM 5386 C CA . PHE A 1 718 ? 25.589 11.649 -30.528 1.00 91.56 718 PHE A CA 1
ATOM 5387 C C . PHE A 1 718 ? 27.006 11.619 -31.097 1.00 91.56 718 PHE A C 1
ATOM 5389 O O . PHE A 1 718 ? 27.961 11.285 -30.400 1.00 91.56 718 PHE A O 1
ATOM 5396 N N . PHE A 1 719 ? 27.178 12.056 -32.343 1.00 90.19 719 PHE A N 1
ATOM 5397 C CA . PHE A 1 719 ? 28.508 12.337 -32.882 1.00 90.19 719 PHE A CA 1
ATOM 5398 C C . PHE A 1 719 ? 28.904 13.785 -32.577 1.00 90.19 719 PHE A C 1
ATOM 5400 O O . PHE A 1 719 ? 28.210 14.731 -32.966 1.00 90.19 719 PHE A O 1
ATOM 5407 N N . VAL A 1 720 ? 30.042 13.950 -31.901 1.00 89.44 720 VAL A N 1
ATOM 5408 C CA . VAL A 1 720 ? 30.631 15.237 -31.504 1.00 89.44 720 VAL A CA 1
ATOM 5409 C C . VAL A 1 720 ? 32.007 15.433 -32.145 1.00 89.44 720 VAL A C 1
ATOM 5411 O O . VAL A 1 720 ? 32.694 14.484 -32.518 1.00 89.44 720 VAL A O 1
ATOM 5414 N N . ARG A 1 721 ? 32.444 16.687 -32.290 1.00 85.06 721 ARG A N 1
ATOM 5415 C CA . ARG A 1 721 ? 33.737 17.024 -32.909 1.00 85.06 721 ARG A CA 1
ATOM 5416 C C . ARG A 1 721 ? 34.927 16.562 -32.060 1.00 85.06 721 ARG A C 1
ATOM 5418 O O . ARG A 1 721 ? 35.969 16.246 -32.629 1.00 85.06 721 ARG A O 1
ATOM 5425 N N . GLY A 1 722 ? 34.802 16.559 -30.733 1.00 83.12 722 GLY A N 1
ATOM 5426 C CA . GLY A 1 722 ? 35.892 16.198 -29.823 1.00 83.12 722 GLY A CA 1
ATOM 5427 C C . GLY A 1 722 ? 35.434 15.970 -28.385 1.00 83.12 722 GLY A C 1
ATOM 5428 O O . GLY A 1 722 ? 34.461 16.576 -27.938 1.00 83.12 722 GLY A O 1
ATOM 5429 N N . ILE A 1 723 ? 36.160 15.121 -27.665 1.00 82.00 723 ILE A N 1
ATOM 5430 C CA . ILE A 1 723 ? 36.019 14.882 -26.226 1.00 82.00 723 ILE A CA 1
ATOM 5431 C C . ILE A 1 723 ? 37.427 14.995 -25.633 1.00 82.00 723 ILE A C 1
ATOM 5433 O O . ILE A 1 723 ? 38.357 14.366 -26.133 1.00 82.00 723 ILE A O 1
ATOM 5437 N N . SER A 1 724 ? 37.605 15.818 -24.601 1.00 72.25 724 SER A N 1
ATOM 5438 C CA . SER A 1 724 ? 38.900 16.022 -23.945 1.00 72.25 724 SER A CA 1
ATOM 5439 C C . SER A 1 724 ? 38.755 16.029 -22.429 1.00 72.25 724 SER A C 1
ATOM 5441 O O . SER A 1 724 ? 38.022 16.850 -21.876 1.00 72.25 724 SER A O 1
ATOM 5443 N N . THR A 1 725 ? 39.498 15.146 -21.770 1.00 64.88 725 THR A N 1
ATOM 5444 C CA . THR A 1 725 ? 39.641 15.089 -20.315 1.00 64.88 725 THR A CA 1
ATOM 5445 C C . THR A 1 725 ? 40.593 16.161 -19.783 1.00 64.88 725 THR A C 1
ATOM 5447 O O . THR A 1 725 ? 41.466 16.658 -20.499 1.00 64.88 725 THR A O 1
ATOM 5450 N N . ALA A 1 726 ? 40.469 16.489 -18.493 1.00 57.31 726 ALA A N 1
ATOM 5451 C CA . ALA A 1 726 ? 41.309 17.484 -17.813 1.00 57.31 726 ALA A CA 1
ATOM 5452 C C . ALA A 1 726 ? 42.823 17.153 -17.772 1.00 57.31 726 ALA A C 1
ATOM 5454 O O . ALA A 1 726 ? 43.640 18.046 -17.537 1.00 57.31 726 ALA A O 1
ATOM 5455 N N . ASP A 1 727 ? 43.201 15.892 -17.996 1.00 55.41 727 ASP A N 1
ATOM 5456 C CA . ASP A 1 727 ? 44.580 15.389 -18.074 1.00 55.41 727 ASP A CA 1
ATOM 5457 C C . ASP A 1 727 ? 45.095 15.205 -19.520 1.00 55.41 727 ASP A C 1
ATOM 5459 O O . ASP A 1 727 ? 46.302 15.072 -19.725 1.00 55.41 727 ASP A O 1
ATOM 5463 N N . GLY A 1 728 ? 44.202 15.226 -20.518 1.00 57.34 728 GLY A N 1
ATOM 5464 C CA . GLY A 1 728 ? 44.515 14.974 -21.926 1.00 57.34 728 GLY A CA 1
ATOM 5465 C C . GLY A 1 728 ? 44.686 13.497 -22.312 1.00 57.34 728 GLY A C 1
ATOM 5466 O O . GLY A 1 728 ? 45.295 13.230 -23.343 1.00 57.34 728 GLY A O 1
ATOM 5467 N N . SER A 1 729 ? 44.188 12.542 -21.519 1.00 52.50 729 SER A N 1
ATOM 5468 C CA . SER A 1 729 ? 44.340 11.098 -21.788 1.00 52.50 729 SER A CA 1
ATOM 5469 C C . SER A 1 729 ? 43.565 10.566 -23.007 1.00 52.50 729 SER A C 1
ATOM 5471 O O . SER A 1 729 ? 44.013 9.597 -23.620 1.00 52.50 729 SER A O 1
ATOM 5473 N N . LEU A 1 730 ? 42.451 11.192 -23.414 1.00 57.44 730 LEU A N 1
ATOM 5474 C CA . LEU A 1 730 ? 41.617 10.742 -24.548 1.00 57.44 730 LEU A CA 1
ATOM 5475 C C . LEU A 1 730 ? 42.126 11.199 -25.933 1.00 57.44 730 LEU A C 1
ATOM 5477 O O . LEU A 1 730 ? 41.411 11.844 -26.705 1.00 57.44 730 LEU A O 1
ATOM 5481 N N . ASP A 1 731 ? 43.366 10.841 -26.264 1.00 50.47 731 ASP A N 1
ATOM 5482 C CA . ASP A 1 731 ? 44.044 11.218 -27.514 1.00 50.47 731 ASP A CA 1
ATOM 5483 C C . ASP A 1 731 ? 43.724 10.226 -28.666 1.00 50.47 731 ASP A C 1
ATOM 5485 O O . ASP A 1 731 ? 44.577 9.463 -29.127 1.00 50.47 731 ASP A O 1
ATOM 5489 N N . GLY A 1 732 ? 42.465 10.191 -29.133 1.00 58.84 732 GLY A N 1
ATOM 5490 C CA . GLY A 1 732 ? 42.050 9.288 -30.221 1.00 58.84 732 GLY A CA 1
ATOM 5491 C C . GLY A 1 732 ? 40.578 9.357 -30.651 1.00 58.84 732 GLY A C 1
ATOM 5492 O O . GLY A 1 732 ? 39.839 10.274 -30.299 1.00 58.84 732 GLY A O 1
ATOM 5493 N N . ILE A 1 733 ? 40.140 8.364 -31.434 1.00 57.31 733 ILE A N 1
ATOM 5494 C CA . ILE A 1 733 ? 38.708 8.072 -31.598 1.00 57.31 733 ILE A CA 1
ATOM 5495 C C . ILE A 1 733 ? 38.285 7.274 -30.363 1.00 57.31 733 ILE A C 1
ATOM 5497 O O . ILE A 1 733 ? 38.826 6.201 -30.118 1.00 57.31 733 ILE A O 1
ATOM 5501 N N . ALA A 1 734 ? 37.352 7.827 -29.599 1.00 68.62 734 ALA A N 1
ATOM 5502 C CA . ALA A 1 734 ? 36.818 7.276 -28.358 1.00 68.62 734 ALA A CA 1
ATOM 5503 C C . ALA A 1 734 ? 35.366 7.749 -28.194 1.00 68.62 734 ALA A C 1
ATOM 5505 O O . ALA A 1 734 ? 34.922 8.648 -28.926 1.00 68.62 734 ALA A O 1
ATOM 5506 N N . GLY A 1 735 ? 34.644 7.192 -27.229 1.00 75.44 735 GLY A N 1
ATOM 5507 C CA . GLY A 1 735 ? 33.350 7.702 -26.818 1.00 75.44 735 GLY A CA 1
ATOM 5508 C C . GLY A 1 735 ? 33.261 8.018 -25.333 1.00 75.44 735 GLY A C 1
ATOM 5509 O O . GLY A 1 735 ? 34.264 8.222 -24.649 1.00 75.44 735 GLY A O 1
ATOM 5510 N N . LEU A 1 736 ? 32.011 8.141 -24.900 1.00 79.19 736 LEU A N 1
ATOM 5511 C CA . LEU A 1 736 ? 31.550 8.125 -23.523 1.00 79.19 736 LEU A CA 1
ATOM 5512 C C . LEU A 1 736 ? 30.194 7.411 -23.506 1.00 79.19 736 LEU A C 1
ATOM 5514 O O . LEU A 1 736 ? 29.220 7.924 -24.072 1.00 79.19 736 LEU A O 1
ATOM 5518 N N . SER A 1 737 ? 30.136 6.270 -22.824 1.00 79.56 737 SER A N 1
ATOM 5519 C CA . SER A 1 737 ? 28.913 5.544 -22.492 1.00 79.56 737 SER A CA 1
ATOM 5520 C C . SER A 1 737 ? 28.811 5.286 -20.982 1.00 79.56 737 SER A C 1
ATOM 5522 O O . SER A 1 737 ? 29.822 5.017 -20.332 1.00 79.56 737 SER A O 1
ATOM 5524 N N . PRO A 1 738 ? 27.599 5.313 -20.400 1.00 75.56 738 PRO A N 1
ATOM 5525 C CA . PRO A 1 738 ? 27.311 4.660 -19.121 1.00 75.56 738 PRO A CA 1
ATOM 5526 C C . PRO A 1 738 ? 27.372 3.123 -19.233 1.00 75.56 738 PRO A C 1
ATOM 5528 O O . PRO A 1 738 ? 27.344 2.574 -20.338 1.00 75.56 738 PRO A O 1
ATOM 5531 N N . ILE A 1 739 ? 27.414 2.440 -18.081 1.00 75.25 739 ILE A N 1
ATOM 5532 C CA . ILE A 1 739 ? 27.474 0.973 -17.967 1.00 75.25 739 ILE A CA 1
ATOM 5533 C C . ILE A 1 739 ? 26.504 0.483 -16.872 1.00 75.25 739 ILE A C 1
ATOM 5535 O O . ILE A 1 739 ? 26.847 0.589 -15.693 1.00 75.25 739 ILE A O 1
ATOM 5539 N N . PRO A 1 740 ? 25.333 -0.097 -17.205 1.00 81.69 740 PRO A N 1
ATOM 5540 C CA . PRO A 1 740 ? 24.558 0.063 -18.441 1.00 81.69 740 PRO A CA 1
ATOM 5541 C C . PRO A 1 740 ? 23.903 1.457 -18.541 1.00 81.69 740 PRO A C 1
ATOM 5543 O O . PRO A 1 740 ? 23.941 2.254 -17.601 1.00 81.69 740 PRO A O 1
ATOM 5546 N N . GLY A 1 741 ? 23.269 1.751 -19.679 1.00 79.81 741 GLY A N 1
ATOM 5547 C CA . GLY A 1 741 ? 22.540 3.003 -19.917 1.00 79.81 741 GLY A CA 1
ATOM 5548 C C . GLY A 1 741 ? 21.096 3.045 -19.401 1.00 79.81 741 GLY A C 1
ATOM 5549 O O . GLY A 1 741 ? 20.439 2.017 -19.242 1.00 79.81 741 GLY A O 1
ATOM 5550 N N . SER A 1 742 ? 20.592 4.258 -19.155 1.00 80.44 742 SER A N 1
ATOM 5551 C CA . SER A 1 742 ? 19.214 4.550 -18.721 1.00 80.44 742 SER A CA 1
ATOM 5552 C C . SER A 1 742 ? 18.191 4.277 -19.822 1.00 80.44 742 SER A C 1
ATOM 5554 O O . SER A 1 742 ? 18.355 4.760 -20.942 1.00 80.44 742 SER A O 1
ATOM 5556 N N . PHE A 1 743 ? 17.081 3.613 -19.474 1.00 76.88 743 PHE A N 1
ATOM 5557 C CA . PHE A 1 743 ? 15.915 3.459 -20.363 1.00 76.88 743 PHE A CA 1
ATOM 5558 C C . PHE A 1 743 ? 15.179 4.779 -20.621 1.00 76.88 743 PHE A C 1
ATOM 5560 O O . PHE A 1 743 ? 14.483 4.925 -21.619 1.00 76.88 743 PHE A O 1
ATOM 5567 N N . VAL A 1 744 ? 15.333 5.760 -19.729 1.00 76.75 744 VAL A N 1
ATOM 5568 C CA . VAL A 1 744 ? 14.677 7.064 -19.852 1.00 76.75 744 VAL A CA 1
ATOM 5569 C C . VAL A 1 744 ? 15.527 7.992 -20.714 1.00 76.75 744 VAL A C 1
ATOM 5571 O O . VAL A 1 744 ? 16.658 8.320 -20.346 1.00 76.75 744 VAL A O 1
ATOM 5574 N N . ALA A 1 745 ? 14.978 8.427 -21.846 1.00 76.31 745 ALA A N 1
ATOM 5575 C CA . ALA A 1 745 ? 15.610 9.383 -22.749 1.00 76.31 745 ALA A CA 1
ATOM 5576 C C . ALA A 1 745 ? 15.834 10.757 -22.081 1.00 76.31 745 ALA A C 1
ATOM 5578 O O . ALA A 1 745 ? 15.031 11.209 -21.268 1.00 76.31 745 ALA A O 1
ATOM 5579 N N . GLY A 1 746 ? 16.929 11.440 -22.427 1.00 69.56 746 GLY A N 1
ATOM 5580 C CA . GLY A 1 746 ? 17.254 12.783 -21.930 1.00 69.56 746 GLY A CA 1
ATOM 5581 C C . GLY A 1 746 ? 17.960 12.845 -20.564 1.00 69.56 746 GLY A C 1
ATOM 5582 O O . GLY A 1 746 ? 18.437 13.911 -20.177 1.00 69.56 746 GLY A O 1
ATOM 5583 N N . THR A 1 747 ? 18.090 11.729 -19.836 1.00 74.25 747 THR A N 1
ATOM 5584 C CA . THR A 1 747 ? 18.843 11.673 -18.566 1.00 74.25 747 THR A CA 1
ATOM 5585 C C . THR A 1 747 ? 20.361 11.706 -18.782 1.00 74.25 747 THR A C 1
ATOM 5587 O O . THR A 1 747 ? 20.861 11.508 -19.895 1.00 74.25 747 THR A O 1
ATOM 5590 N N . SER A 1 748 ? 21.120 11.894 -17.694 1.00 72.06 748 SER A N 1
ATOM 5591 C CA . SER A 1 748 ? 22.594 11.924 -17.706 1.00 72.06 748 SER A CA 1
ATOM 5592 C C . SER A 1 748 ? 23.291 10.618 -18.125 1.00 72.06 748 SER A C 1
ATOM 5594 O O . SER A 1 748 ? 24.515 10.601 -18.223 1.00 72.06 748 SER A O 1
ATOM 5596 N N . SER A 1 749 ? 22.530 9.556 -18.397 1.00 76.81 749 SER A N 1
ATOM 5597 C CA . SER A 1 749 ? 23.000 8.241 -18.853 1.00 76.81 749 SER A CA 1
ATOM 5598 C C . SER A 1 749 ? 22.143 7.673 -20.003 1.00 76.81 749 SER A C 1
ATOM 5600 O O . SER A 1 749 ? 22.115 6.469 -20.240 1.00 76.81 749 SER A O 1
ATOM 5602 N N . SER A 1 750 ? 21.411 8.525 -20.727 1.00 80.38 750 SER A N 1
ATOM 5603 C CA . SER A 1 750 ? 20.429 8.103 -21.744 1.00 80.38 750 SER A CA 1
ATOM 5604 C C . SER A 1 750 ? 20.980 7.882 -23.161 1.00 80.38 750 SER A C 1
ATOM 5606 O O . SER A 1 750 ? 20.214 7.678 -24.103 1.00 80.38 750 SER A O 1
ATOM 5608 N N . GLY A 1 751 ? 22.299 7.944 -23.351 1.00 86.81 751 GLY A N 1
ATOM 5609 C CA . GLY A 1 751 ? 22.896 7.761 -24.670 1.00 86.81 751 GLY A CA 1
ATOM 5610 C C . GLY A 1 751 ? 24.416 7.673 -24.678 1.00 86.81 751 GLY A C 1
ATOM 5611 O O . GLY A 1 751 ? 25.072 7.726 -23.640 1.00 86.81 751 GLY A O 1
ATOM 5612 N N . ILE A 1 752 ? 24.946 7.561 -25.894 1.00 90.00 752 ILE A N 1
ATOM 5613 C CA . ILE A 1 752 ? 26.362 7.376 -26.218 1.00 90.00 752 ILE A CA 1
ATOM 5614 C C . ILE A 1 752 ? 26.863 8.620 -26.958 1.00 90.00 752 ILE A C 1
ATOM 5616 O O . ILE A 1 752 ? 26.253 9.046 -27.944 1.00 90.00 752 ILE A O 1
ATOM 5620 N N . ALA A 1 753 ? 27.996 9.180 -26.536 1.00 89.50 753 ALA A N 1
ATOM 5621 C CA . ALA A 1 753 ? 28.685 10.247 -27.263 1.00 89.50 753 ALA A CA 1
ATOM 5622 C C . ALA A 1 753 ? 29.963 9.707 -27.924 1.00 89.50 753 ALA A C 1
ATOM 5624 O O . ALA A 1 753 ? 30.777 9.098 -27.247 1.00 89.50 753 ALA A O 1
ATOM 5625 N N . LEU A 1 754 ? 30.179 9.950 -29.221 1.00 88.88 754 LEU A N 1
ATOM 5626 C CA . LEU A 1 754 ? 31.379 9.527 -29.963 1.00 88.88 754 LEU A CA 1
ATOM 5627 C C . LEU A 1 754 ? 32.129 10.725 -30.540 1.00 88.88 754 LEU A C 1
ATOM 5629 O O . LEU A 1 754 ? 31.529 11.544 -31.246 1.00 88.88 754 LEU A O 1
ATOM 5633 N N . GLN A 1 755 ? 33.447 10.805 -30.324 1.00 86.12 755 GLN A N 1
ATOM 5634 C CA . GLN A 1 755 ? 34.259 11.854 -30.940 1.00 86.12 755 GLN A CA 1
ATOM 5635 C C . GLN A 1 755 ? 34.823 11.489 -32.313 1.00 86.12 755 GLN A C 1
ATOM 5637 O O . GLN A 1 755 ? 35.383 10.419 -32.536 1.00 86.12 755 GLN A O 1
ATOM 5642 N N . THR A 1 756 ? 34.775 12.456 -33.229 1.00 78.25 756 THR A N 1
ATOM 5643 C CA . THR A 1 756 ? 35.300 12.323 -34.599 1.00 78.25 756 THR A CA 1
ATOM 5644 C C . THR A 1 756 ? 36.738 12.850 -34.731 1.00 78.25 756 THR A C 1
ATOM 5646 O O . THR A 1 756 ? 37.182 13.205 -35.825 1.00 78.25 756 THR A O 1
ATOM 5649 N N . PHE A 1 757 ? 37.461 12.925 -33.604 1.00 67.44 757 PHE A N 1
ATOM 5650 C CA . PHE A 1 757 ? 38.864 13.344 -33.469 1.00 67.44 757 PHE A CA 1
ATOM 5651 C C . PHE A 1 757 ? 39.207 14.664 -34.195 1.00 67.44 757 PHE A C 1
ATOM 5653 O O . PHE A 1 757 ? 40.219 14.791 -34.885 1.00 67.44 757 PHE A O 1
ATOM 5660 N N . GLY A 1 758 ? 38.315 15.657 -34.125 1.00 60.41 758 GLY A N 1
ATOM 5661 C CA . GLY A 1 758 ? 38.482 16.955 -34.791 1.00 60.41 758 GLY A CA 1
ATOM 5662 C C . GLY A 1 758 ? 38.471 16.912 -36.327 1.00 60.41 758 GLY A C 1
ATOM 5663 O O . GLY A 1 758 ? 38.643 17.953 -36.966 1.00 60.41 758 GLY A O 1
ATOM 5664 N N . LEU A 1 759 ? 38.246 15.744 -36.937 1.00 59.78 759 LEU A N 1
ATOM 5665 C CA . LEU A 1 759 ? 38.138 15.551 -38.380 1.00 59.78 759 LEU A CA 1
ATOM 5666 C C . LEU A 1 759 ? 36.674 15.607 -38.813 1.00 59.78 759 LEU A C 1
ATOM 5668 O O . LEU A 1 759 ? 35.791 15.040 -38.169 1.00 59.78 759 LEU A O 1
ATOM 5672 N N . ARG A 1 760 ? 36.407 16.295 -39.929 1.00 61.75 760 ARG A N 1
ATOM 5673 C CA . ARG A 1 760 ? 35.059 16.341 -40.506 1.00 61.75 760 ARG A CA 1
ATOM 5674 C C . ARG A 1 760 ? 34.656 14.957 -41.000 1.00 61.75 760 ARG A C 1
ATOM 5676 O O . ARG A 1 760 ? 35.413 14.342 -41.749 1.00 61.75 760 ARG A O 1
ATOM 5683 N N . PHE A 1 761 ? 33.435 14.541 -40.673 1.00 65.38 761 PHE A N 1
ATOM 5684 C CA . PHE A 1 761 ? 32.883 13.223 -41.008 1.00 65.38 761 PHE A CA 1
ATOM 5685 C C . PHE A 1 761 ? 33.008 12.865 -42.499 1.00 65.38 761 PHE A C 1
ATOM 5687 O O . PHE A 1 761 ? 33.476 11.786 -42.857 1.00 65.38 761 PHE A O 1
ATOM 5694 N N . GLU A 1 762 ? 32.685 13.829 -43.366 1.00 63.31 762 GLU A N 1
ATOM 5695 C CA . GLU A 1 762 ? 32.787 13.748 -44.831 1.00 63.31 762 GLU A CA 1
ATOM 5696 C C . GLU A 1 762 ? 34.209 13.403 -45.344 1.00 63.31 762 GLU A C 1
ATOM 5698 O O . GLU A 1 762 ? 34.362 12.863 -46.437 1.00 63.31 762 GLU A O 1
ATOM 5703 N N . ASN A 1 763 ? 35.254 13.668 -44.546 1.00 70.81 763 ASN A N 1
ATOM 5704 C CA . ASN A 1 763 ? 36.663 13.426 -44.877 1.00 70.81 763 ASN A CA 1
ATOM 5705 C C . ASN A 1 763 ? 37.266 12.195 -44.167 1.00 70.81 763 ASN A C 1
ATOM 5707 O O . ASN A 1 763 ? 38.454 11.925 -44.352 1.00 70.81 763 ASN A O 1
ATOM 5711 N N . LEU A 1 764 ? 36.496 11.443 -43.367 1.00 74.62 764 LEU A N 1
ATOM 5712 C CA . LEU A 1 764 ? 36.994 10.234 -42.700 1.00 74.62 764 LEU A CA 1
ATOM 5713 C C . LEU A 1 764 ? 37.303 9.139 -43.731 1.00 74.62 764 LEU A C 1
ATOM 5715 O O . LEU A 1 764 ? 36.414 8.672 -44.451 1.00 74.62 764 LEU A O 1
ATOM 5719 N N . GLY A 1 765 ? 38.566 8.711 -43.783 1.00 80.50 765 GLY A N 1
ATOM 5720 C CA . GLY A 1 765 ? 39.018 7.620 -44.646 1.00 80.50 765 GLY A CA 1
ATOM 5721 C C . GLY A 1 765 ? 38.506 6.244 -44.187 1.00 80.50 765 GLY A C 1
ATOM 5722 O O . GLY A 1 765 ? 38.095 6.096 -43.035 1.00 80.50 765 GLY A O 1
ATOM 5723 N N . PRO A 1 766 ? 38.566 5.198 -45.039 1.00 82.25 766 PRO A N 1
ATOM 5724 C CA . PRO A 1 766 ? 37.955 3.896 -44.743 1.00 82.25 766 PRO A CA 1
ATOM 5725 C C . PRO A 1 766 ? 38.425 3.218 -43.448 1.00 82.25 766 PRO A C 1
ATOM 5727 O O . PRO A 1 766 ? 37.645 2.480 -42.852 1.00 82.25 766 PRO A O 1
ATOM 5730 N N . SER A 1 767 ? 39.661 3.480 -43.005 1.00 82.38 767 SER A N 1
ATOM 5731 C CA . SER A 1 767 ? 40.212 3.001 -41.728 1.00 82.38 767 SER A CA 1
ATOM 5732 C C . SER A 1 767 ? 39.798 3.852 -40.523 1.00 82.38 767 SER A C 1
ATOM 5734 O O . SER A 1 767 ? 39.728 3.344 -39.417 1.00 82.38 767 SER A O 1
ATOM 5736 N N . GLN A 1 768 ? 39.494 5.136 -40.713 1.00 82.88 768 GLN A N 1
ATOM 5737 C CA . GLN A 1 768 ? 39.023 6.008 -39.630 1.00 82.88 768 GLN A CA 1
ATOM 5738 C C . GLN A 1 768 ? 37.541 5.756 -39.342 1.00 82.88 768 GLN A C 1
ATOM 5740 O O . GLN A 1 768 ? 37.130 5.739 -38.190 1.00 82.88 768 GLN A O 1
ATOM 5745 N N . ARG A 1 769 ? 36.754 5.473 -40.389 1.00 84.94 769 ARG A N 1
ATOM 5746 C CA . ARG A 1 769 ? 35.383 4.956 -40.251 1.00 84.94 769 ARG A CA 1
ATOM 5747 C C . ARG A 1 769 ? 35.351 3.569 -39.611 1.00 84.94 769 ARG A C 1
ATOM 5749 O O . ARG A 1 769 ? 34.413 3.269 -38.891 1.00 84.94 769 ARG A O 1
ATOM 5756 N N . GLN A 1 770 ? 36.379 2.753 -39.859 1.00 86.94 770 GLN A N 1
ATOM 5757 C CA . GLN A 1 770 ? 36.538 1.455 -39.209 1.00 86.94 770 GLN A CA 1
ATOM 5758 C C . GLN A 1 770 ? 36.711 1.627 -37.694 1.00 86.94 770 GLN A C 1
ATOM 5760 O O . GLN A 1 770 ? 35.870 1.150 -36.945 1.00 86.94 770 GLN A O 1
ATOM 5765 N N . SER A 1 771 ? 37.693 2.417 -37.252 1.00 85.19 771 SER A N 1
ATOM 5766 C CA . SER A 1 771 ? 37.910 2.655 -35.818 1.00 85.19 771 SER A CA 1
ATOM 5767 C C . SER A 1 771 ? 36.785 3.430 -35.127 1.00 85.19 771 SER A C 1
ATOM 5769 O O . SER A 1 771 ? 36.587 3.274 -33.929 1.00 85.19 771 SER A O 1
ATOM 5771 N N . LEU A 1 772 ? 35.993 4.213 -35.867 1.00 87.12 772 LEU A N 1
ATOM 5772 C CA . LEU A 1 772 ? 34.769 4.828 -35.341 1.00 87.12 772 LEU A CA 1
ATOM 5773 C C . LEU A 1 772 ? 33.597 3.838 -35.221 1.00 87.12 772 LEU A C 1
ATOM 5775 O O . LEU A 1 772 ? 32.759 4.010 -34.343 1.00 87.12 772 LEU A O 1
ATOM 5779 N N . ALA A 1 773 ? 33.543 2.798 -36.057 1.00 90.31 773 ALA A N 1
ATOM 5780 C CA . ALA A 1 773 ? 32.591 1.698 -35.910 1.00 90.31 773 ALA A CA 1
ATOM 5781 C C . ALA A 1 773 ? 32.998 0.722 -34.793 1.00 90.31 773 ALA A C 1
ATOM 5783 O O . ALA A 1 773 ? 32.132 0.225 -34.082 1.00 90.31 773 ALA A O 1
ATOM 5784 N N . GLU A 1 774 ? 34.301 0.495 -34.610 1.00 90.25 774 GLU A N 1
ATOM 5785 C CA . GLU A 1 774 ? 34.870 -0.262 -33.486 1.00 90.25 774 GLU A CA 1
ATOM 5786 C C . GLU A 1 774 ? 34.576 0.453 -32.158 1.00 90.25 774 GLU A C 1
ATOM 5788 O O . GLU A 1 774 ? 34.001 -0.155 -31.260 1.00 90.25 774 GLU A O 1
ATOM 5793 N N . ALA A 1 775 ? 34.839 1.765 -32.072 1.00 88.62 775 ALA A N 1
ATOM 5794 C CA . ALA A 1 775 ? 34.465 2.577 -30.912 1.00 88.62 775 ALA A CA 1
ATOM 5795 C C . ALA A 1 775 ? 32.943 2.600 -30.677 1.00 88.62 775 ALA A C 1
ATOM 5797 O O . ALA A 1 775 ? 32.506 2.378 -29.555 1.00 88.62 775 ALA A O 1
ATOM 5798 N N . LEU A 1 776 ? 32.117 2.789 -31.718 1.00 91.81 776 LEU A N 1
ATOM 5799 C CA . LEU A 1 776 ? 30.656 2.692 -31.583 1.00 91.81 776 LEU A CA 1
ATOM 5800 C C . LEU A 1 776 ? 30.224 1.339 -31.009 1.00 91.81 776 LEU A C 1
ATOM 5802 O O . LEU A 1 776 ? 29.380 1.304 -30.121 1.00 91.81 776 LEU A O 1
ATOM 5806 N N . ALA A 1 777 ? 30.771 0.236 -31.520 1.00 93.62 777 ALA A N 1
ATOM 5807 C CA . ALA A 1 777 ? 30.387 -1.091 -31.066 1.00 93.62 777 ALA A CA 1
ATOM 5808 C C . ALA A 1 777 ? 30.821 -1.346 -29.612 1.00 93.62 777 ALA A C 1
ATOM 5810 O O . ALA A 1 777 ? 30.057 -1.918 -28.846 1.00 93.62 777 ALA A O 1
ATOM 5811 N N . HIS A 1 778 ? 32.003 -0.876 -29.215 1.00 91.69 778 HIS A N 1
ATOM 5812 C CA . HIS A 1 778 ? 32.514 -0.967 -27.847 1.00 91.69 778 HIS A CA 1
ATOM 5813 C C . HIS A 1 778 ? 31.657 -0.165 -26.850 1.00 91.69 778 HIS A C 1
ATOM 5815 O O . HIS A 1 778 ? 31.165 -0.707 -25.862 1.00 91.69 778 HIS A O 1
ATOM 5821 N N . GLU A 1 779 ? 31.389 1.106 -27.153 1.00 90.75 779 GLU A N 1
ATOM 5822 C CA . GLU A 1 779 ? 30.576 1.998 -26.314 1.00 90.75 779 GLU A CA 1
ATOM 5823 C C . GLU A 1 779 ? 29.107 1.539 -26.250 1.00 90.75 779 GLU A C 1
ATOM 5825 O O . GLU A 1 779 ? 28.467 1.615 -25.205 1.00 90.75 779 GLU A O 1
ATOM 5830 N N . LEU A 1 780 ? 28.571 0.975 -27.338 1.00 92.88 780 LEU A N 1
ATOM 5831 C CA . LEU A 1 780 ? 27.265 0.311 -27.328 1.00 92.88 780 LEU A CA 1
ATOM 5832 C C . LEU A 1 780 ? 27.274 -0.975 -26.484 1.00 92.88 780 LEU A C 1
ATOM 5834 O O . LEU A 1 780 ? 26.250 -1.331 -25.904 1.00 92.88 780 LEU A O 1
ATOM 5838 N N . GLY A 1 781 ? 28.417 -1.655 -26.376 1.00 91.50 781 GLY A N 1
ATOM 5839 C CA . GLY A 1 781 ? 28.612 -2.801 -25.491 1.00 91.50 781 GLY A CA 1
ATOM 5840 C C . GLY A 1 781 ? 28.449 -2.384 -24.038 1.00 91.50 781 GLY A C 1
ATOM 5841 O O . GLY A 1 781 ? 27.626 -2.960 -23.329 1.00 91.50 781 GLY A O 1
ATOM 5842 N N . HIS A 1 782 ? 29.145 -1.320 -23.640 1.00 86.69 782 HIS A N 1
ATOM 5843 C CA . HIS A 1 782 ? 28.980 -0.659 -22.347 1.00 86.69 782 HIS A CA 1
ATOM 5844 C C . HIS A 1 782 ? 27.536 -0.234 -22.076 1.00 86.69 782 HIS A C 1
ATOM 5846 O O . HIS A 1 782 ? 26.970 -0.630 -21.057 1.00 86.69 782 HIS A O 1
ATOM 5852 N N . PHE A 1 783 ? 26.898 0.477 -23.011 1.00 88.38 783 PHE A N 1
ATOM 5853 C CA . PHE A 1 783 ? 25.502 0.897 -22.867 1.00 88.38 783 PHE A CA 1
ATOM 5854 C C . PHE A 1 783 ? 24.556 -0.293 -22.634 1.00 88.38 783 PHE A C 1
ATOM 5856 O O . PHE A 1 783 ? 23.637 -0.216 -21.816 1.00 88.38 783 PHE A O 1
ATOM 5863 N N . LEU A 1 784 ? 24.809 -1.413 -23.320 1.00 89.56 784 LEU A N 1
ATOM 5864 C CA . LEU A 1 784 ? 24.055 -2.659 -23.189 1.00 89.56 784 LEU A CA 1
ATOM 5865 C C . LEU A 1 784 ? 24.524 -3.562 -22.022 1.00 89.56 784 LEU A C 1
ATOM 5867 O O . LEU A 1 784 ? 24.001 -4.666 -21.870 1.00 89.56 784 LEU A O 1
ATOM 5871 N N . GLY A 1 785 ? 25.431 -3.091 -21.161 1.00 83.44 785 GLY A N 1
ATOM 5872 C CA . GLY A 1 785 ? 25.819 -3.743 -19.903 1.00 83.44 785 GLY A CA 1
ATOM 5873 C C . GLY A 1 785 ? 27.029 -4.681 -19.973 1.00 83.44 785 GLY A C 1
ATOM 5874 O O . GLY A 1 785 ? 27.241 -5.461 -19.043 1.00 83.44 785 GLY A O 1
ATOM 5875 N N . LEU A 1 786 ? 27.825 -4.635 -21.044 1.00 85.81 786 LEU A N 1
ATOM 5876 C CA . LEU A 1 786 ? 29.111 -5.333 -21.100 1.00 85.81 786 LEU A CA 1
ATOM 5877 C C . LEU A 1 786 ? 30.209 -4.532 -20.381 1.00 85.81 786 LEU A C 1
ATOM 5879 O O . LEU A 1 786 ? 30.275 -3.305 -20.475 1.00 85.81 786 LEU A O 1
ATOM 5883 N N . TYR A 1 787 ? 31.097 -5.246 -19.695 1.00 81.25 787 TYR A N 1
ATOM 5884 C CA . TYR A 1 787 ? 32.213 -4.692 -18.926 1.00 81.25 787 TYR A CA 1
ATOM 5885 C C . TYR A 1 787 ? 33.539 -4.900 -19.670 1.00 81.25 787 TYR A C 1
ATOM 5887 O O . TYR A 1 787 ? 33.612 -5.710 -20.593 1.00 81.25 787 TYR A O 1
ATOM 5895 N N . HIS A 1 788 ? 34.593 -4.170 -19.291 1.00 83.25 788 HIS A N 1
ATOM 5896 C CA . HIS A 1 788 ? 35.929 -4.410 -19.837 1.00 83.25 788 HIS A CA 1
ATOM 5897 C C . HIS A 1 788 ? 36.448 -5.792 -19.434 1.00 83.25 788 HIS A C 1
ATOM 5899 O O . HIS A 1 788 ? 36.506 -6.103 -18.243 1.00 83.25 788 HIS A O 1
ATOM 5905 N N . THR A 1 789 ? 36.910 -6.586 -20.406 1.00 79.31 789 THR A N 1
ATOM 5906 C CA . THR A 1 789 ? 37.454 -7.931 -20.131 1.00 79.31 789 THR A CA 1
ATOM 5907 C C . THR A 1 789 ? 38.675 -7.878 -19.221 1.00 79.31 789 THR A C 1
ATOM 5909 O O . THR A 1 789 ? 38.889 -8.756 -18.395 1.00 79.31 789 THR A O 1
ATOM 5912 N N . SER A 1 790 ? 39.482 -6.825 -19.314 1.00 75.12 790 SER A N 1
ATOM 5913 C CA . SER A 1 790 ? 40.452 -6.440 -18.293 1.00 75.12 790 SER A CA 1
ATOM 5914 C C . SER A 1 790 ? 40.680 -4.937 -18.377 1.00 75.12 790 SER A C 1
ATOM 5916 O O . SER A 1 790 ? 41.031 -4.414 -19.434 1.00 75.12 790 SER A O 1
ATOM 5918 N N . GLU A 1 791 ? 40.489 -4.246 -17.255 1.00 69.19 791 GLU A N 1
ATOM 5919 C CA . GLU A 1 791 ? 40.787 -2.817 -17.145 1.00 69.19 791 GLU A CA 1
ATOM 5920 C C . GLU A 1 791 ? 42.270 -2.524 -17.361 1.00 69.19 791 GLU A C 1
ATOM 5922 O O . GLU A 1 791 ? 43.133 -3.335 -17.005 1.00 69.19 791 GLU A O 1
ATOM 5927 N N . LEU A 1 792 ? 42.559 -1.336 -17.900 1.00 59.84 792 LEU A N 1
ATOM 5928 C CA . LEU A 1 792 ? 43.909 -0.954 -18.318 1.00 59.84 792 LEU A CA 1
ATOM 5929 C C . LEU A 1 792 ? 44.915 -0.926 -17.167 1.00 59.84 792 LEU A C 1
ATOM 5931 O O . LEU A 1 792 ? 46.026 -1.420 -17.344 1.00 59.84 792 LEU A O 1
ATOM 5935 N N . ASP A 1 793 ? 44.545 -0.350 -16.021 1.00 60.44 793 ASP A N 1
ATOM 5936 C CA . ASP A 1 793 ? 45.425 -0.147 -14.864 1.00 60.44 793 ASP A CA 1
ATOM 5937 C C . ASP A 1 793 ? 45.131 -1.201 -13.783 1.00 60.44 793 ASP A C 1
ATOM 5939 O O . ASP A 1 793 ? 44.354 -0.982 -12.855 1.00 60.44 793 ASP A O 1
ATOM 5943 N N . GLN A 1 794 ? 45.720 -2.391 -13.929 1.00 58.72 794 GLN A N 1
ATOM 5944 C CA . GLN A 1 794 ? 45.497 -3.505 -13.003 1.00 58.72 794 GLN A CA 1
ATOM 5945 C C . GLN A 1 794 ? 46.214 -3.240 -11.659 1.00 58.72 794 GLN A C 1
ATOM 5947 O O . GLN A 1 794 ? 47.448 -3.141 -11.639 1.00 58.72 794 GLN A O 1
ATOM 5952 N N . PRO A 1 795 ? 45.498 -3.157 -10.515 1.00 52.53 795 PRO A N 1
ATOM 5953 C CA . PRO A 1 795 ? 46.131 -2.957 -9.215 1.00 52.53 795 PRO A CA 1
ATOM 5954 C C . PRO A 1 795 ? 46.888 -4.217 -8.764 1.00 52.53 795 PRO A C 1
ATOM 5956 O O . PRO A 1 795 ? 46.491 -5.345 -9.049 1.00 52.53 795 PRO A O 1
ATOM 5959 N N . ALA A 1 796 ? 47.990 -4.021 -8.035 1.00 48.50 796 ALA A N 1
ATOM 5960 C CA . ALA A 1 796 ? 48.964 -5.073 -7.722 1.00 48.50 796 ALA A CA 1
ATOM 5961 C C . ALA A 1 796 ? 48.555 -6.060 -6.602 1.00 48.50 796 ALA A C 1
ATOM 5963 O O . ALA A 1 796 ? 49.304 -6.997 -6.330 1.00 48.50 796 ALA A O 1
ATOM 5964 N N . ASP A 1 797 ? 47.401 -5.852 -5.959 1.00 47.66 797 ASP A N 1
ATOM 5965 C CA . ASP A 1 797 ? 46.928 -6.585 -4.774 1.00 47.66 797 ASP A CA 1
ATOM 5966 C C . ASP A 1 797 ? 45.524 -7.203 -4.993 1.00 47.66 797 ASP A C 1
ATOM 5968 O O . ASP A 1 797 ? 44.837 -6.917 -5.976 1.00 47.66 797 ASP A O 1
ATOM 5972 N N . GLU A 1 798 ? 45.067 -8.042 -4.052 1.00 41.75 798 GLU A N 1
ATOM 5973 C CA . GLU A 1 798 ? 43.861 -8.896 -4.157 1.00 41.75 798 GLU A CA 1
ATOM 5974 C C . GLU A 1 798 ? 42.528 -8.158 -4.436 1.00 41.75 798 GLU A C 1
ATOM 5976 O O . GLU A 1 798 ? 41.569 -8.787 -4.882 1.00 41.75 798 GLU A O 1
ATOM 5981 N N . LEU A 1 799 ? 42.473 -6.829 -4.273 1.00 44.34 799 LEU A N 1
ATOM 5982 C CA . LEU A 1 799 ? 41.334 -5.978 -4.668 1.00 44.34 799 LEU A CA 1
ATOM 5983 C C . LEU A 1 799 ? 40.983 -6.058 -6.166 1.00 44.34 799 LEU A C 1
ATOM 5985 O O . LEU A 1 799 ? 39.880 -5.690 -6.564 1.00 44.34 799 LEU A O 1
ATOM 5989 N N . ALA A 1 800 ? 41.884 -6.576 -7.001 1.00 45.69 800 ALA A N 1
ATOM 5990 C CA . ALA A 1 800 ? 41.694 -6.701 -8.443 1.00 45.69 800 ALA A CA 1
ATOM 5991 C C . ALA A 1 800 ? 40.606 -7.712 -8.892 1.00 45.69 800 ALA A C 1
ATOM 5993 O O . ALA A 1 800 ? 40.524 -8.023 -10.078 1.00 45.69 800 ALA A O 1
ATOM 5994 N N . MET A 1 801 ? 39.784 -8.247 -7.978 1.00 41.56 801 MET A N 1
ATOM 5995 C CA . MET A 1 801 ? 38.516 -8.921 -8.313 1.00 41.56 801 MET A CA 1
ATOM 5996 C C . MET A 1 801 ? 37.379 -7.937 -8.635 1.00 41.56 801 MET A C 1
ATOM 5998 O O . MET A 1 801 ? 36.432 -8.318 -9.309 1.00 41.56 801 MET A O 1
ATOM 6002 N N . LEU A 1 802 ? 37.481 -6.679 -8.193 1.00 46.22 802 LEU A N 1
ATOM 6003 C CA . LEU A 1 802 ? 36.513 -5.614 -8.493 1.00 46.22 802 LEU A CA 1
ATOM 6004 C C . LEU A 1 802 ? 36.761 -4.933 -9.856 1.00 46.22 802 LEU A C 1
ATOM 6006 O O . LEU A 1 802 ? 36.049 -4.005 -10.209 1.00 46.22 802 LEU A O 1
ATOM 6010 N N . VAL A 1 803 ? 37.801 -5.349 -10.589 1.00 54.44 803 VAL A N 1
ATOM 6011 C CA . VAL A 1 803 ? 38.439 -4.593 -11.692 1.00 54.44 803 VAL A CA 1
ATOM 6012 C C . VAL A 1 803 ? 38.597 -5.492 -12.940 1.00 54.44 803 VAL A C 1
ATOM 6014 O O . VAL A 1 803 ? 39.628 -5.513 -13.620 1.00 54.44 803 VAL A O 1
ATOM 6017 N N . PHE A 1 804 ? 37.585 -6.334 -13.172 1.00 65.06 804 PHE A N 1
ATOM 6018 C CA . PHE A 1 804 ? 37.543 -7.418 -14.159 1.00 65.06 804 PHE A CA 1
ATOM 6019 C C . PHE A 1 804 ? 36.080 -7.739 -14.533 1.00 65.06 804 PHE A C 1
ATOM 6021 O O . PHE A 1 804 ? 35.190 -7.535 -13.706 1.00 65.06 804 PHE A O 1
ATOM 6028 N N . ASP A 1 805 ? 35.823 -8.234 -15.749 1.00 72.19 805 ASP A N 1
ATOM 6029 C CA . ASP A 1 805 ? 34.469 -8.575 -16.220 1.00 72.19 805 ASP A CA 1
ATOM 6030 C C . ASP A 1 805 ? 33.833 -9.679 -15.335 1.00 72.19 805 ASP A C 1
ATOM 6032 O O . ASP A 1 805 ? 34.448 -10.729 -15.124 1.00 72.19 805 ASP A O 1
ATOM 6036 N N . PRO A 1 806 ? 32.603 -9.501 -14.805 1.00 69.50 806 PRO A N 1
ATOM 6037 C CA . PRO A 1 806 ? 31.889 -10.554 -14.075 1.00 69.50 806 PRO A CA 1
ATOM 6038 C C . PRO A 1 806 ? 31.537 -11.798 -14.922 1.00 69.50 806 PRO A C 1
ATOM 6040 O O . PRO A 1 806 ? 31.048 -12.790 -14.366 1.00 69.50 806 PRO A O 1
ATOM 6043 N N . LEU A 1 807 ? 31.754 -11.774 -16.244 1.00 74.81 807 LEU A N 1
ATOM 6044 C CA . LEU A 1 807 ? 31.558 -12.909 -17.147 1.00 74.81 807 LEU A CA 1
ATOM 6045 C C . LEU A 1 807 ? 32.780 -13.855 -17.193 1.00 74.81 807 LEU A C 1
ATOM 6047 O O . LEU A 1 807 ? 33.848 -13.479 -17.686 1.00 74.81 807 LEU A O 1
ATOM 6051 N N . PRO A 1 808 ? 32.635 -15.125 -16.757 1.00 71.94 808 PRO A N 1
ATOM 6052 C CA . PRO A 1 808 ? 33.735 -16.086 -16.661 1.00 71.94 808 PRO A CA 1
ATOM 6053 C C . PRO A 1 808 ? 34.200 -16.688 -18.001 1.00 71.94 808 PRO A C 1
ATOM 6055 O O . PRO A 1 808 ? 35.056 -17.574 -17.979 1.00 71.94 808 PRO A O 1
ATOM 6058 N N . ASP A 1 809 ? 33.650 -16.272 -19.151 1.00 73.62 809 ASP A N 1
ATOM 6059 C CA . ASP A 1 809 ? 34.180 -16.629 -20.480 1.00 73.62 809 ASP A CA 1
ATOM 6060 C C . ASP A 1 809 ? 35.181 -15.612 -21.064 1.00 73.62 809 ASP A C 1
ATOM 6062 O O . ASP A 1 809 ? 35.673 -15.800 -22.180 1.00 73.62 809 ASP A O 1
ATOM 6066 N N . THR A 1 810 ? 35.559 -14.600 -20.277 1.00 75.44 810 THR A N 1
ATOM 6067 C CA . THR A 1 810 ? 36.706 -13.722 -20.543 1.00 75.44 810 THR A CA 1
ATOM 6068 C C . THR A 1 810 ? 37.983 -14.269 -19.883 1.00 75.44 810 THR A C 1
ATOM 6070 O O . THR A 1 810 ? 37.960 -14.775 -18.759 1.00 75.44 810 THR A O 1
ATOM 6073 N N . GLU A 1 811 ? 39.127 -14.207 -20.576 1.00 75.25 811 GLU A N 1
ATOM 6074 C CA . GLU A 1 811 ? 40.420 -14.617 -20.005 1.00 75.25 811 GLU A CA 1
ATOM 6075 C C . GLU A 1 811 ? 41.149 -13.402 -19.422 1.00 75.25 811 GLU A C 1
ATOM 6077 O O . GLU A 1 811 ? 41.462 -12.456 -20.139 1.00 75.25 811 GLU A O 1
ATOM 6082 N N . ARG A 1 812 ? 41.466 -13.431 -18.122 1.00 73.88 812 ARG A N 1
ATOM 6083 C CA . ARG A 1 812 ? 42.127 -12.302 -17.455 1.00 73.88 812 ARG A CA 1
ATOM 6084 C C . ARG A 1 812 ? 43.575 -12.115 -17.902 1.00 73.88 812 ARG A C 1
ATOM 6086 O O . ARG A 1 812 ? 44.394 -13.028 -17.768 1.00 73.88 812 ARG A O 1
ATOM 6093 N N . CYS A 1 813 ? 43.918 -10.898 -18.321 1.00 74.56 813 CYS A N 1
ATOM 6094 C CA . CYS A 1 813 ? 45.300 -10.540 -18.620 1.00 74.56 813 CYS A CA 1
ATOM 6095 C C . CYS A 1 813 ? 46.188 -10.624 -17.370 1.00 74.56 813 CYS A C 1
ATOM 6097 O O . CYS A 1 813 ? 45.822 -10.159 -16.288 1.00 74.56 813 CYS A O 1
ATOM 6099 N N . VAL A 1 814 ? 47.396 -11.171 -17.525 1.00 69.00 814 VAL A N 1
ATOM 6100 C CA . VAL A 1 814 ? 48.360 -11.318 -16.427 1.00 69.00 814 VAL A CA 1
ATOM 6101 C C . VAL A 1 814 ? 49.474 -10.290 -16.590 1.00 69.00 814 VAL A C 1
ATOM 6103 O O . VAL A 1 814 ? 50.371 -10.460 -17.416 1.00 69.00 814 VAL A O 1
ATOM 6106 N N . ALA A 1 815 ? 49.433 -9.231 -15.777 1.00 63.00 815 ALA A N 1
ATOM 6107 C CA . ALA A 1 815 ? 50.506 -8.243 -15.722 1.00 63.00 815 ALA A CA 1
ATOM 6108 C C . ALA A 1 815 ? 51.846 -8.919 -15.334 1.00 63.00 815 ALA A C 1
ATOM 6110 O O . ALA A 1 815 ? 51.880 -9.729 -14.401 1.00 63.00 815 ALA A O 1
ATOM 6111 N N . PRO A 1 816 ? 52.963 -8.627 -16.028 1.00 58.41 816 PRO A N 1
ATOM 6112 C CA . PRO A 1 816 ? 54.239 -9.293 -15.774 1.00 58.41 816 PRO A CA 1
ATOM 6113 C C . PRO A 1 816 ? 54.842 -8.895 -14.416 1.00 58.41 816 PRO A C 1
ATOM 6115 O O . PRO A 1 816 ? 54.802 -7.726 -14.032 1.00 58.41 816 PRO A O 1
ATOM 6118 N N . GLU A 1 817 ? 55.464 -9.849 -13.708 1.00 56.44 817 GLU A N 1
ATOM 6119 C CA . GLU A 1 817 ? 56.080 -9.620 -12.388 1.00 56.44 817 GLU A CA 1
ATOM 6120 C C . GLU A 1 817 ? 57.062 -8.428 -12.403 1.00 56.44 817 GLU A C 1
ATOM 6122 O O . GLU A 1 817 ? 58.131 -8.481 -13.014 1.00 56.44 817 GLU A O 1
ATOM 6127 N N . GLY A 1 818 ? 56.707 -7.347 -11.698 1.00 56.41 818 GLY A N 1
ATOM 6128 C CA . GLY A 1 818 ? 57.512 -6.121 -11.620 1.00 56.41 818 GLY A CA 1
ATOM 6129 C C . GLY A 1 818 ? 57.413 -5.185 -12.835 1.00 56.41 818 GLY A C 1
ATOM 6130 O O . GLY A 1 818 ? 58.282 -4.326 -12.998 1.00 56.41 818 GLY A O 1
ATOM 6131 N N . GLY A 1 819 ? 56.401 -5.358 -13.690 1.00 55.50 819 GLY A N 1
ATOM 6132 C CA . GLY A 1 819 ? 56.087 -4.472 -14.813 1.00 55.50 819 GLY A CA 1
ATOM 6133 C C . GLY A 1 819 ? 55.330 -3.193 -14.430 1.00 55.50 819 GLY A C 1
ATOM 6134 O O . GLY A 1 819 ? 55.250 -2.804 -13.265 1.00 55.50 819 GLY A O 1
ATOM 6135 N N . THR A 1 820 ? 54.778 -2.524 -15.444 1.00 55.81 820 THR A N 1
ATOM 6136 C CA . THR A 1 820 ? 53.775 -1.462 -15.282 1.00 55.81 820 THR A CA 1
ATOM 6137 C C . THR A 1 820 ? 52.418 -2.052 -14.903 1.00 55.81 820 THR A C 1
ATOM 6139 O O . THR A 1 820 ? 52.106 -3.169 -15.301 1.00 55.81 820 THR A O 1
ATOM 6142 N N . THR A 1 821 ? 51.598 -1.281 -14.188 1.00 60.88 821 THR A N 1
ATOM 6143 C CA . THR A 1 821 ? 50.178 -1.596 -13.939 1.00 60.88 821 THR A CA 1
ATOM 6144 C C . THR A 1 821 ? 49.334 -1.519 -15.215 1.00 60.88 821 THR A C 1
ATOM 6146 O O . THR A 1 821 ? 48.362 -2.256 -15.344 1.00 60.88 821 THR A O 1
ATOM 6149 N N . ILE A 1 822 ? 49.761 -0.698 -16.188 1.00 64.62 822 ILE A N 1
ATOM 6150 C CA . ILE A 1 822 ? 49.187 -0.653 -17.538 1.00 64.62 822 ILE A CA 1
ATOM 6151 C C . ILE A 1 822 ? 49.509 -1.944 -18.301 1.00 64.62 822 ILE A C 1
ATOM 6153 O O . ILE A 1 822 ? 50.686 -2.243 -18.546 1.00 64.62 822 ILE A O 1
ATOM 6157 N N . VAL A 1 823 ? 48.456 -2.647 -18.719 1.00 67.19 823 VAL A N 1
ATOM 6158 C CA . VAL A 1 823 ? 48.500 -3.869 -19.538 1.00 67.19 823 VAL A CA 1
ATOM 6159 C C . VAL A 1 823 ? 48.440 -3.529 -21.034 1.00 67.19 823 VAL A C 1
ATOM 6161 O O . VAL A 1 823 ? 47.728 -2.613 -21.442 1.00 67.19 823 VAL A O 1
ATOM 6164 N N . THR A 1 824 ? 49.174 -4.263 -21.880 1.00 71.00 824 THR A N 1
ATOM 6165 C CA . THR A 1 824 ? 49.180 -4.063 -23.346 1.00 71.00 824 THR A CA 1
ATOM 6166 C C . THR A 1 824 ? 48.573 -5.251 -24.112 1.00 71.00 824 THR A C 1
ATOM 6168 O O . THR A 1 824 ? 48.633 -6.376 -23.617 1.00 71.00 824 THR A O 1
ATOM 6171 N N . PRO A 1 825 ? 48.018 -5.060 -25.333 1.00 74.75 825 PRO A N 1
ATOM 6172 C CA . PRO A 1 825 ? 47.333 -6.127 -26.081 1.00 74.75 825 PRO A CA 1
ATOM 6173 C C . PRO A 1 825 ? 48.152 -7.404 -26.335 1.00 74.75 825 PRO A C 1
ATOM 6175 O O . PRO A 1 825 ? 47.586 -8.480 -26.467 1.00 74.75 825 PRO A O 1
ATOM 6178 N N . ASP A 1 826 ? 49.485 -7.322 -26.381 1.00 74.69 826 ASP A N 1
ATOM 6179 C CA . ASP A 1 826 ? 50.384 -8.477 -26.523 1.00 74.69 826 ASP A CA 1
ATOM 6180 C C . ASP A 1 826 ? 50.550 -9.317 -25.237 1.00 74.69 826 ASP A C 1
ATOM 6182 O O . ASP A 1 826 ? 51.162 -10.385 -25.275 1.00 74.69 826 ASP A O 1
ATOM 6186 N N . GLN A 1 827 ? 49.992 -8.852 -24.115 1.00 74.38 827 GLN A N 1
ATOM 6187 C CA . GLN A 1 827 ? 49.970 -9.519 -22.805 1.00 74.38 827 GLN A CA 1
ATOM 6188 C C . GLN A 1 827 ? 48.609 -10.177 -22.501 1.00 74.38 827 GLN A C 1
ATOM 6190 O O . GLN A 1 827 ? 48.478 -10.895 -21.508 1.00 74.38 827 GLN A O 1
ATOM 6195 N N . CYS A 1 828 ? 47.608 -9.943 -23.354 1.00 78.00 828 CYS A N 1
ATOM 6196 C CA . CYS A 1 828 ? 46.225 -10.376 -23.185 1.00 78.00 828 CYS A CA 1
ATOM 6197 C C . CYS A 1 828 ? 45.874 -11.466 -24.212 1.00 78.00 828 CYS A C 1
ATOM 6199 O O . CYS A 1 828 ? 45.987 -11.219 -25.414 1.00 78.00 828 CYS A O 1
ATOM 6201 N N . PRO A 1 829 ? 45.457 -12.675 -23.796 1.00 79.81 829 PRO A N 1
ATOM 6202 C CA . PRO A 1 829 ? 45.080 -13.743 -24.730 1.00 79.81 829 PRO A CA 1
ATOM 6203 C C . PRO A 1 829 ? 43.769 -13.437 -25.476 1.00 79.81 829 PRO A C 1
ATOM 6205 O O . PRO A 1 829 ? 43.552 -13.922 -26.585 1.00 79.81 829 PRO A O 1
ATOM 6208 N N . ASP A 1 830 ? 42.926 -12.599 -24.880 1.00 82.75 830 ASP A N 1
ATOM 6209 C CA . ASP A 1 830 ? 41.585 -12.215 -25.301 1.00 82.75 830 ASP A CA 1
ATOM 6210 C C . ASP A 1 830 ? 41.535 -10.889 -26.079 1.00 82.75 830 ASP A C 1
ATOM 6212 O O . ASP A 1 830 ? 40.446 -10.472 -26.456 1.00 82.75 830 ASP A O 1
ATOM 6216 N N . PHE A 1 831 ? 42.675 -10.246 -26.380 1.00 84.56 831 PHE A N 1
ATOM 6217 C CA . PHE A 1 831 ? 42.773 -8.877 -26.934 1.00 84.56 831 PHE A CA 1
ATOM 6218 C C . PHE A 1 831 ? 41.906 -8.577 -28.178 1.00 84.56 831 PHE A C 1
ATOM 6220 O O . PHE A 1 831 ? 41.694 -7.423 -28.531 1.00 84.56 831 PHE A O 1
ATOM 6227 N N . SER A 1 832 ? 41.424 -9.602 -28.882 1.00 86.94 832 SER A N 1
ATOM 6228 C CA . SER A 1 832 ? 40.474 -9.469 -29.994 1.00 86.94 832 SER A CA 1
ATOM 6229 C C . SER A 1 832 ? 39.004 -9.276 -29.572 1.00 86.94 832 SER A C 1
ATOM 6231 O O . SER A 1 832 ? 38.153 -9.096 -30.450 1.00 86.94 832 SER A O 1
ATOM 6233 N N . ASN A 1 833 ? 38.691 -9.333 -28.272 1.00 90.00 833 ASN A N 1
ATOM 6234 C CA . ASN A 1 833 ? 37.365 -9.102 -27.697 1.00 90.00 833 ASN A CA 1
ATOM 6235 C C . ASN A 1 833 ? 36.931 -7.641 -27.888 1.00 90.00 833 ASN A C 1
ATOM 6237 O O . ASN A 1 833 ? 37.743 -6.727 -27.747 1.00 90.00 833 ASN A O 1
ATOM 6241 N N . LEU A 1 834 ? 35.652 -7.422 -28.196 1.00 90.94 834 LEU A N 1
ATOM 6242 C CA . LEU A 1 834 ? 35.069 -6.090 -28.357 1.00 90.94 834 LEU A CA 1
ATOM 6243 C C . LEU A 1 834 ? 35.319 -5.187 -27.143 1.00 90.94 834 LEU A C 1
ATOM 6245 O O . LEU A 1 834 ? 35.629 -4.010 -27.304 1.00 90.94 834 LEU A O 1
ATOM 6249 N N . MET A 1 835 ? 35.239 -5.745 -25.936 1.00 87.94 835 MET A N 1
ATOM 6250 C CA . MET A 1 835 ? 35.383 -5.010 -24.682 1.00 87.94 835 MET A CA 1
ATOM 6251 C C . MET A 1 835 ? 36.833 -4.927 -24.185 1.00 87.94 835 MET A C 1
ATOM 6253 O O . MET A 1 835 ? 37.061 -4.743 -22.992 1.00 87.94 835 MET A O 1
ATOM 6257 N N . PHE A 1 836 ? 37.826 -5.047 -25.076 1.00 85.31 836 PHE A N 1
ATOM 6258 C CA . PHE A 1 836 ? 39.216 -4.756 -24.728 1.00 85.31 836 PHE A CA 1
ATOM 6259 C C . PHE A 1 836 ? 39.581 -3.286 -25.051 1.00 85.31 836 PHE A C 1
ATOM 6261 O O . PHE A 1 836 ? 39.729 -2.947 -26.233 1.00 85.31 836 PHE A O 1
ATOM 6268 N N . PRO A 1 837 ? 39.798 -2.410 -24.044 1.00 70.50 837 PRO A N 1
ATOM 6269 C CA . PRO A 1 837 ? 39.791 -0.943 -24.206 1.00 70.50 837 PRO A CA 1
ATOM 6270 C C . PRO A 1 837 ? 40.826 -0.334 -25.167 1.00 70.50 837 PRO A C 1
ATOM 6272 O O . PRO A 1 837 ? 40.668 0.803 -25.601 1.00 70.50 837 PRO A O 1
ATOM 6275 N N . MET A 1 838 ? 41.909 -1.047 -25.500 1.00 68.81 838 MET A N 1
ATOM 6276 C CA . MET A 1 838 ? 43.019 -0.501 -26.306 1.00 68.81 838 MET A CA 1
ATOM 6277 C C . MET A 1 838 ? 43.404 -1.314 -27.555 1.00 68.81 838 MET A C 1
ATOM 6279 O O . MET A 1 838 ? 44.428 -1.023 -28.176 1.00 68.81 838 MET A O 1
ATOM 6283 N N . ALA A 1 839 ? 42.621 -2.323 -27.949 1.00 67.69 839 ALA A N 1
ATOM 6284 C CA . ALA A 1 839 ? 42.997 -3.227 -29.046 1.00 67.69 839 ALA A CA 1
ATOM 6285 C C . ALA A 1 839 ? 42.201 -3.044 -30.350 1.00 67.69 839 ALA A C 1
ATOM 6287 O O . ALA A 1 839 ? 42.630 -3.564 -31.380 1.00 67.69 839 ALA A O 1
ATOM 6288 N N . GLY A 1 840 ? 41.065 -2.331 -30.332 1.00 73.38 840 GLY A N 1
ATOM 6289 C CA . GLY A 1 840 ? 40.144 -2.299 -31.480 1.00 73.38 840 GLY A CA 1
ATOM 6290 C C . GLY A 1 840 ? 39.537 -3.678 -31.770 1.00 73.38 840 GLY A C 1
ATOM 6291 O O . GLY A 1 840 ? 39.374 -4.064 -32.928 1.00 73.38 840 GLY A O 1
ATOM 6292 N N . GLY A 1 841 ? 39.287 -4.460 -30.716 1.00 83.25 841 GLY A N 1
ATOM 6293 C CA . GLY A 1 841 ? 38.697 -5.786 -30.834 1.00 83.25 841 GLY A CA 1
ATOM 6294 C C . GLY A 1 841 ? 37.265 -5.734 -31.367 1.00 83.25 841 GLY A C 1
ATOM 6295 O O . GLY A 1 841 ? 36.572 -4.724 -31.283 1.00 83.25 841 GLY A O 1
ATOM 6296 N N . THR A 1 842 ? 36.827 -6.840 -31.960 1.00 90.62 842 THR A N 1
ATOM 6297 C CA . THR A 1 842 ? 35.512 -6.969 -32.618 1.00 90.62 842 THR A CA 1
ATOM 6298 C C . THR A 1 842 ? 34.869 -8.336 -32.390 1.00 90.62 842 THR A C 1
ATOM 6300 O O . THR A 1 842 ? 33.847 -8.642 -32.997 1.00 90.62 842 THR A O 1
ATOM 6303 N N . THR A 1 843 ? 35.444 -9.174 -31.525 1.00 92.25 843 THR A N 1
ATOM 6304 C CA . THR A 1 843 ? 34.915 -10.507 -31.199 1.00 92.25 843 THR A CA 1
ATOM 6305 C C . THR A 1 843 ? 33.982 -10.411 -29.998 1.00 92.25 843 THR A C 1
ATOM 6307 O O . THR A 1 843 ? 34.367 -9.838 -28.982 1.00 92.25 843 THR A O 1
ATOM 6310 N N . LEU A 1 844 ? 32.793 -11.006 -30.082 1.00 91.88 844 LEU A N 1
ATOM 6311 C CA . LEU A 1 844 ? 31.897 -11.194 -28.935 1.00 91.88 844 LEU A CA 1
ATOM 6312 C C . LEU A 1 844 ? 31.939 -12.653 -28.463 1.00 91.88 844 LEU A C 1
ATOM 6314 O O . LEU A 1 844 ? 31.968 -13.572 -29.286 1.00 91.88 844 LEU A O 1
ATOM 6318 N N . THR A 1 845 ? 31.934 -12.873 -27.147 1.00 89.31 845 THR A N 1
ATOM 6319 C CA . THR A 1 845 ? 31.805 -14.219 -26.563 1.00 89.31 845 THR A CA 1
ATOM 6320 C C . THR A 1 845 ? 30.349 -14.699 -26.550 1.00 89.31 845 THR A C 1
ATOM 6322 O O . THR A 1 845 ? 29.417 -13.965 -26.893 1.00 89.31 845 THR A O 1
ATOM 6325 N N . ILE A 1 846 ? 30.129 -15.959 -26.155 1.00 84.69 846 ILE A N 1
ATOM 6326 C CA . ILE A 1 846 ? 28.774 -16.517 -26.065 1.00 84.69 846 ILE A CA 1
ATOM 6327 C C . ILE A 1 846 ? 28.036 -15.917 -24.862 1.00 84.69 846 ILE A C 1
ATOM 6329 O O . ILE A 1 846 ? 26.863 -15.576 -25.007 1.00 84.69 846 ILE A O 1
ATOM 6333 N N . GLN A 1 847 ? 28.697 -15.725 -23.714 1.00 84.12 847 GLN A N 1
ATOM 6334 C CA . GLN A 1 847 ? 28.058 -15.131 -22.535 1.00 84.12 847 GLN A CA 1
ATOM 6335 C C . GLN A 1 847 ? 27.844 -13.624 -22.700 1.00 84.12 847 GLN A C 1
ATOM 6337 O O . GLN A 1 847 ? 26.779 -13.136 -22.328 1.00 84.12 847 GLN A O 1
ATOM 6342 N N . GLN A 1 848 ? 28.760 -12.901 -23.359 1.00 88.44 848 GLN A N 1
ATOM 6343 C CA . GLN A 1 848 ? 28.499 -11.522 -23.797 1.00 88.44 848 GLN A CA 1
ATOM 6344 C C . GLN A 1 848 ? 27.255 -11.475 -24.705 1.00 88.44 848 GLN A C 1
ATOM 6346 O O . GLN A 1 848 ? 26.364 -10.656 -24.493 1.00 88.44 848 GLN A O 1
ATOM 6351 N N . GLY A 1 849 ? 27.119 -12.415 -25.649 1.00 89.44 849 GLY A N 1
ATOM 6352 C CA . GLY A 1 849 ? 25.898 -12.580 -26.446 1.00 89.44 849 GLY A CA 1
ATOM 6353 C C . GLY A 1 849 ? 24.634 -12.847 -25.613 1.00 89.44 849 GLY A C 1
ATOM 6354 O O . GLY A 1 849 ? 23.582 -12.288 -25.920 1.00 89.44 849 GLY A O 1
ATOM 6355 N N . GLN A 1 850 ? 24.720 -13.651 -24.546 1.00 85.88 850 GLN A N 1
ATOM 6356 C CA . GLN A 1 850 ? 23.601 -13.890 -23.623 1.00 85.88 850 GLN A CA 1
ATOM 6357 C C . GLN A 1 850 ? 23.213 -12.621 -22.851 1.00 85.88 850 GLN A C 1
ATOM 6359 O O . GLN A 1 850 ? 22.027 -12.304 -22.807 1.00 85.88 850 GLN A O 1
ATOM 6364 N N . VAL A 1 851 ? 24.177 -11.871 -22.299 1.00 86.12 851 VAL A N 1
ATOM 6365 C CA . VAL A 1 851 ? 23.921 -10.588 -21.613 1.00 86.12 851 VAL A CA 1
ATOM 6366 C C . VAL A 1 851 ? 23.239 -9.596 -22.549 1.00 86.12 851 VAL A C 1
ATOM 6368 O O . VAL A 1 851 ? 22.224 -9.013 -22.178 1.00 86.12 851 VAL A O 1
ATOM 6371 N N . LEU A 1 852 ? 23.732 -9.457 -23.785 1.00 90.12 852 LEU A N 1
ATOM 6372 C CA . LEU A 1 852 ? 23.124 -8.577 -24.782 1.00 90.12 852 LEU A CA 1
ATOM 6373 C C . LEU A 1 852 ? 21.672 -8.982 -25.089 1.00 90.12 852 LEU A C 1
ATOM 6375 O O . LEU A 1 852 ? 20.784 -8.142 -25.009 1.00 90.12 852 LEU A O 1
ATOM 6379 N N . HIS A 1 853 ? 21.391 -10.260 -25.375 1.00 88.19 853 HIS A N 1
ATOM 6380 C CA . HIS A 1 853 ? 20.013 -10.722 -25.636 1.00 88.19 853 HIS A CA 1
ATOM 6381 C C . HIS A 1 853 ? 19.083 -10.626 -24.420 1.00 88.19 853 HIS A C 1
ATOM 6383 O O . HIS A 1 853 ? 17.870 -10.493 -24.599 1.00 88.19 853 HIS A O 1
ATOM 6389 N N . LEU A 1 854 ? 19.628 -10.670 -23.202 1.00 86.94 854 LEU A N 1
ATOM 6390 C CA . LEU A 1 854 ? 18.894 -10.454 -21.954 1.00 86.94 854 LEU A CA 1
ATOM 6391 C C . LEU A 1 854 ? 18.747 -8.969 -21.588 1.00 86.94 854 LEU A C 1
ATOM 6393 O O . LEU A 1 854 ? 17.968 -8.661 -20.687 1.00 86.94 854 LEU A O 1
ATOM 6397 N N . ASN A 1 855 ? 19.417 -8.036 -22.270 1.00 88.31 855 ASN A N 1
ATOM 6398 C CA . ASN A 1 855 ? 19.197 -6.610 -22.053 1.00 88.31 855 ASN A CA 1
ATOM 6399 C C . ASN A 1 855 ? 17.829 -6.186 -22.639 1.00 88.31 855 ASN A C 1
ATOM 6401 O O . ASN A 1 855 ? 17.584 -6.409 -23.829 1.00 88.31 855 ASN A O 1
ATOM 6405 N N . PRO A 1 856 ? 16.940 -5.535 -21.862 1.00 86.44 856 PRO A N 1
ATOM 6406 C CA . PRO A 1 856 ? 15.639 -5.088 -22.361 1.00 86.44 856 PRO A CA 1
ATOM 6407 C C . PRO A 1 856 ? 15.659 -4.002 -23.457 1.00 86.44 856 PRO A C 1
ATOM 6409 O O . PRO A 1 856 ? 14.611 -3.727 -24.034 1.00 86.44 856 PRO A O 1
ATOM 6412 N N . PHE A 1 857 ? 16.806 -3.408 -23.808 1.00 83.75 857 PHE A N 1
ATOM 6413 C CA . PHE A 1 857 ? 16.948 -2.589 -25.026 1.00 83.75 857 PHE A CA 1
ATOM 6414 C C . PHE A 1 857 ? 17.019 -3.412 -26.329 1.00 83.75 857 PHE A C 1
ATOM 6416 O O . PHE A 1 857 ? 16.873 -2.843 -27.411 1.00 83.75 857 PHE A O 1
ATOM 6423 N N . VAL A 1 858 ? 17.252 -4.728 -26.257 1.00 87.81 858 VAL A N 1
ATOM 6424 C CA . VAL A 1 858 ? 17.302 -5.619 -27.429 1.00 87.81 858 VAL A CA 1
ATOM 6425 C C . VAL A 1 858 ? 15.920 -6.246 -27.652 1.00 87.81 858 VAL A C 1
ATOM 6427 O O . VAL A 1 858 ? 15.402 -6.904 -26.747 1.00 87.81 858 VAL A O 1
ATOM 6430 N N . GLN A 1 859 ? 15.323 -6.049 -28.835 1.00 79.94 859 GLN A N 1
ATOM 6431 C CA . GLN A 1 859 ? 13.894 -6.303 -29.137 1.00 79.94 859 GLN A CA 1
ATOM 6432 C C . GLN A 1 859 ? 13.619 -7.063 -30.447 1.00 79.94 859 GLN A C 1
ATOM 6434 O O . GLN A 1 859 ? 14.593 -7.445 -31.130 1.00 79.94 859 GLN A O 1
#